Protein AF-A0A660LAU6-F1 (afdb_monomer)

Sequence (1270 aa):
MFVSLEGGTTHMRSRAPVALLACLAGLCVTPAAASAAEPQTLAPYSVDATPSQAAELKKQGFDLEEGGADGSPGSQELEFVATPKQVDALEADGFDVEKLAIDAPKAKSAALGDSPNPYFNVYRSYMEPGGIADEMRAIAAANPDVMKLEQIGTSTLGKPILAIKMTENARTTPDGSRPAMLFSAVNHAREWIAAEMGRRLPGWFAANKNDTKIRELIKTRELWFLPIQNPDGYDFTFTCGTGVNQVNCDYRTTSPNNRFWRKTLRDNDNNGVYGNSGDGVDPNRNYPSKRGIDEEGATNSPGGETYRGPYALSEPENLAVDRLQRRVKFNANINYHSAGQLLLTPVSYTTDYYPPDSTLFDAITGTDGDEAVFPYRSQHSSDLYESNGDTIDNAYMNYGIIGWTPEMDTCATLGEPSGCNQFASPDDEEIVQAVFNKNLAFALNIANSLPNLGRPKEFDNDPSHYKIKATQDIQLNRFDVSYGTPQVVEATVRKELGPSFVTATVVGQSGNFTGRMEAAGPGERYNEVKGYYFERRRATIPATIGTRAIQAGDIVNVIVKAGGLQQEFRYRVEAKHIDTTKKRVLVVAAEDYTGVSPNVTPGYDTQARYLTQHVSALEAAGYEVSVYNIDAPPVKGGSPSTYIQPAIKYPTYIGVLSHFDAVNWYSGDDFAPQDLDQTSPRRPTSATAQTGSLEMSSWSHKLMLEMRDYANEGGKLIVDGRNIHQAYTSTSASLSATGPYTWTPDKLFGFFYPPNNSGDDDLAGTAYQRSRTISNDTWQNYLGVVGRQAGIGATGTKFDTAPVTPKAGSFLEGMSPFTVDASAGNDPTQNADGTPLPLAKSPLRLRNWTSVSIQEPLRQETVQADYTTTPAQSANGGAIISTRDAVTFGFGLEQVDETTRNELVKRAMTHLLPATPDTTAPTIVGWKYPTQNWQGTPADPVDLELTTYDERGDMKEVRLFANGVYYATTTVYPFQFRYTPPASAVGTTVQLTAESVDAAGNVATTGTPLSIVVNAAPAGGTFTQAPEPVANPSITGTPTVGSTLTCVNGGFRNTPTSTSVAWLRDGVVISGAAINTYVVTNSDIGRDITCRYTASNSAGSVEATSSRVTASAAGTQGPAGPAGPTGPTGPAGPKGDTGSTGSTGPAGPTGPVGPIGATGPVGPAGPKGDKGDKGDTPNVRVTCDLSADGKTIVCTITAVPPTGSGAKAAKAKLTGSIRLQGSKKTTTKSGNGKVTMKLKSTKKLKKAPKVVIKVKGTTGKSVTTTVTAK

Structure (mmCIF, N/CA/C/O backbone):
data_AF-A0A660LAU6-F1
#
_entry.id   AF-A0A660LAU6-F1
#
loop_
_atom_site.group_PDB
_atom_site.id
_atom_site.type_symbol
_atom_site.label_atom_id
_atom_site.label_alt_id
_atom_site.label_comp_id
_atom_site.label_asym_id
_atom_site.label_entity_id
_atom_site.label_seq_id
_atom_site.pdbx_PDB_ins_code
_atom_site.Cartn_x
_atom_site.Cartn_y
_atom_site.Cartn_z
_atom_site.occupancy
_atom_site.B_iso_or_equiv
_atom_site.auth_seq_id
_atom_site.auth_comp_id
_atom_site.auth_asym_id
_atom_site.auth_atom_id
_atom_site.pdbx_PDB_model_num
ATOM 1 N N . MET A 1 1 ? 52.057 36.676 -20.300 1.00 29.25 1 MET A N 1
ATOM 2 C CA . MET A 1 1 ? 52.031 38.156 -20.339 1.00 29.25 1 MET A CA 1
ATOM 3 C C . MET A 1 1 ? 50.619 38.563 -19.947 1.00 29.25 1 MET A C 1
ATOM 5 O O . MET A 1 1 ? 49.716 38.244 -20.699 1.00 29.25 1 MET A O 1
ATOM 9 N N . PHE A 1 2 ? 50.384 38.845 -18.657 1.00 23.84 2 PHE A N 1
ATOM 10 C CA . PHE A 1 2 ? 50.393 40.196 -18.042 1.00 23.84 2 PHE A CA 1
ATOM 11 C C . PHE A 1 2 ? 49.163 40.997 -18.528 1.00 23.84 2 PHE A C 1
ATOM 13 O O . PHE A 1 2 ? 49.055 41.203 -19.725 1.00 23.84 2 PHE A O 1
ATOM 20 N N . VAL A 1 3 ? 48.191 41.443 -17.720 1.00 26.20 3 VAL A N 1
ATOM 21 C CA . VAL A 1 3 ? 48.152 41.846 -16.298 1.00 26.20 3 VAL A CA 1
ATOM 22 C C . VAL A 1 3 ? 46.718 41.689 -15.744 1.00 26.20 3 VAL A C 1
ATOM 24 O O . VAL A 1 3 ? 45.744 41.872 -16.464 1.00 26.20 3 VAL A O 1
ATOM 27 N N . SER A 1 4 ? 46.662 41.348 -14.454 1.00 28.70 4 SER A N 1
AT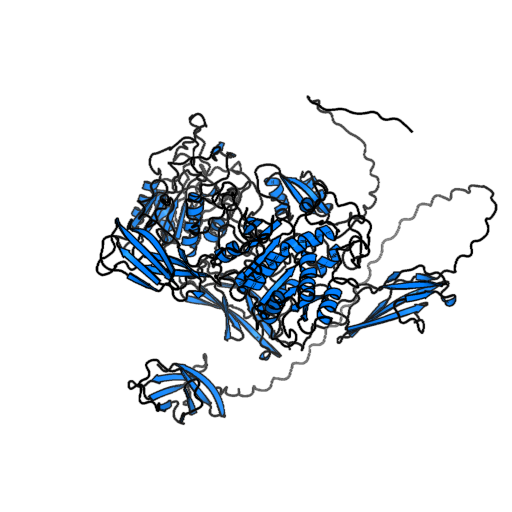OM 28 C CA . SER A 1 4 ? 45.527 41.278 -13.520 1.00 28.70 4 SER A CA 1
ATOM 29 C C . SER A 1 4 ? 44.854 42.636 -13.250 1.00 28.70 4 SER A C 1
ATOM 31 O O . SER A 1 4 ? 45.500 43.662 -13.434 1.00 28.70 4 SER A O 1
ATOM 33 N N . LEU A 1 5 ? 43.626 42.645 -12.716 1.00 26.25 5 LEU A N 1
ATOM 34 C CA . LEU A 1 5 ? 43.316 43.292 -11.425 1.00 26.25 5 LEU A CA 1
ATOM 35 C C . LEU A 1 5 ? 41.863 42.995 -10.992 1.00 26.25 5 LEU A C 1
ATOM 37 O O . LEU A 1 5 ? 40.908 43.388 -11.655 1.00 26.25 5 LEU A O 1
ATOM 41 N N . GLU A 1 6 ? 41.770 42.222 -9.903 1.00 27.94 6 GLU A N 1
ATOM 42 C CA . GLU A 1 6 ? 40.962 42.406 -8.674 1.00 27.94 6 GLU A CA 1
ATOM 43 C C . GLU A 1 6 ? 39.919 43.546 -8.698 1.00 27.94 6 GLU A C 1
ATOM 45 O O . GLU A 1 6 ? 40.209 44.647 -9.145 1.00 27.94 6 GLU A O 1
ATOM 50 N N . GLY A 1 7 ? 38.699 43.439 -8.171 1.00 24.28 7 GLY A N 1
ATOM 51 C CA . GLY A 1 7 ? 38.143 42.612 -7.101 1.00 24.28 7 GLY A CA 1
ATOM 52 C C . GLY A 1 7 ? 37.192 43.503 -6.273 1.00 24.28 7 GLY A C 1
ATOM 53 O O . GLY A 1 7 ? 37.417 44.707 -6.183 1.00 24.28 7 GLY A O 1
ATOM 54 N N . GLY A 1 8 ? 36.149 42.932 -5.656 1.00 23.20 8 GLY A N 1
ATOM 55 C CA . GLY A 1 8 ? 35.495 43.548 -4.488 1.00 23.20 8 GLY A CA 1
ATOM 56 C C . GLY A 1 8 ? 34.010 43.941 -4.585 1.00 23.20 8 GLY A C 1
ATOM 57 O O . GLY A 1 8 ? 33.661 45.002 -5.084 1.00 23.20 8 GLY A O 1
ATOM 58 N N . THR A 1 9 ? 33.181 43.108 -3.942 1.00 23.56 9 THR A N 1
ATOM 59 C CA . THR A 1 9 ? 32.288 43.460 -2.809 1.00 23.56 9 THR A CA 1
ATOM 60 C C . THR A 1 9 ? 31.152 44.489 -2.964 1.00 23.56 9 THR A C 1
ATOM 62 O O . THR A 1 9 ? 31.363 45.693 -2.967 1.00 23.56 9 THR A O 1
ATOM 65 N N . THR A 1 10 ? 29.934 43.930 -2.927 1.00 25.56 10 THR A N 1
ATOM 66 C CA . THR A 1 10 ? 28.816 44.184 -1.986 1.00 25.56 10 THR A CA 1
ATOM 67 C C . THR A 1 10 ? 28.181 45.576 -1.774 1.00 25.56 10 THR A C 1
ATOM 69 O O . THR A 1 10 ? 28.812 46.575 -1.459 1.00 25.56 10 THR A O 1
ATOM 72 N N . HIS A 1 11 ? 26.841 45.490 -1.717 1.00 24.36 11 HIS A N 1
ATOM 73 C CA . HIS A 1 11 ? 25.874 46.189 -0.855 1.00 24.36 11 HIS A CA 1
ATOM 74 C C . HIS A 1 11 ? 25.016 47.351 -1.399 1.00 24.36 11 HIS A C 1
ATOM 76 O O . HIS A 1 11 ? 25.426 48.498 -1.495 1.00 24.36 11 HIS A O 1
ATOM 82 N N . MET A 1 12 ? 23.723 46.998 -1.476 1.00 21.47 12 MET A N 1
ATOM 83 C CA . MET A 1 12 ? 22.565 47.653 -0.847 1.00 21.47 12 MET A CA 1
ATOM 84 C C . MET A 1 12 ? 21.949 48.917 -1.463 1.00 21.47 12 MET A C 1
ATOM 86 O O . MET A 1 12 ? 22.536 49.986 -1.446 1.00 21.47 12 MET A O 1
ATOM 90 N N . ARG A 1 13 ? 20.627 48.768 -1.697 1.00 24.11 13 ARG A N 1
ATOM 91 C CA . ARG A 1 13 ? 19.525 49.679 -1.303 1.00 24.11 13 ARG A CA 1
ATOM 92 C C . ARG A 1 13 ? 19.560 51.060 -1.989 1.00 24.11 13 ARG A C 1
ATOM 94 O O . ARG A 1 13 ? 20.442 51.861 -1.760 1.00 24.11 13 ARG A O 1
ATOM 101 N N . SER A 1 14 ? 18.540 51.531 -2.701 1.00 23.11 14 SER A N 1
ATOM 102 C CA . SER A 1 14 ? 17.109 51.469 -2.400 1.00 23.11 14 SER A CA 1
ATOM 103 C C . SER A 1 14 ? 16.334 52.417 -3.335 1.00 23.11 14 SER A C 1
ATOM 105 O O . SER A 1 14 ? 16.911 53.374 -3.838 1.00 23.11 14 SER A O 1
ATOM 107 N N . ARG A 1 15 ? 15.008 52.199 -3.400 1.00 24.59 15 ARG A N 1
ATOM 108 C CA . ARG A 1 15 ? 13.921 53.182 -3.636 1.00 24.59 15 ARG A CA 1
ATOM 109 C C . ARG A 1 15 ? 13.731 53.747 -5.061 1.00 24.59 15 ARG A C 1
ATOM 111 O O . ARG A 1 15 ? 14.328 54.752 -5.407 1.00 24.59 15 ARG A O 1
ATOM 118 N N . ALA A 1 16 ? 12.822 53.097 -5.807 1.00 24.92 16 ALA A N 1
ATOM 119 C CA . ALA A 1 16 ? 11.475 53.559 -6.235 1.00 24.92 16 ALA A CA 1
ATOM 120 C C . ALA A 1 16 ? 11.289 54.990 -6.833 1.00 24.92 16 ALA A C 1
ATOM 122 O O . ALA A 1 16 ? 12.068 55.888 -6.551 1.00 24.92 16 ALA A O 1
ATOM 123 N N . PRO A 1 17 ? 10.114 55.323 -7.410 1.00 48.59 17 PRO A N 1
ATOM 124 C CA . PRO A 1 17 ? 9.451 54.789 -8.615 1.00 48.59 17 PRO A CA 1
ATOM 125 C C . PRO A 1 17 ? 8.962 55.942 -9.541 1.00 48.59 17 PRO A C 1
ATOM 127 O O . PRO A 1 17 ? 8.674 57.022 -9.040 1.00 48.59 17 PRO A O 1
ATOM 130 N N . VAL A 1 18 ? 8.744 55.748 -10.852 1.00 26.77 18 VAL A N 1
ATOM 131 C CA . VAL A 1 18 ? 7.865 56.658 -11.635 1.00 26.77 18 VAL A CA 1
ATOM 132 C C . VAL A 1 18 ? 7.128 55.897 -12.738 1.00 26.77 18 VAL A C 1
ATOM 134 O O . VAL A 1 18 ? 7.713 55.127 -13.493 1.00 26.77 18 VAL A O 1
ATOM 137 N N . ALA A 1 19 ? 5.822 56.139 -12.782 1.00 26.00 19 ALA A N 1
ATOM 138 C CA . ALA A 1 19 ? 4.822 55.550 -13.652 1.00 26.00 19 ALA A CA 1
ATOM 139 C C . ALA A 1 19 ? 4.616 56.318 -14.976 1.00 26.00 19 ALA A C 1
ATOM 141 O O . ALA A 1 19 ? 4.862 57.518 -15.045 1.00 26.00 19 ALA A O 1
ATOM 142 N N . LEU A 1 20 ? 4.010 55.599 -15.934 1.00 27.66 20 LEU A N 1
ATOM 143 C CA . LEU A 1 20 ? 3.042 56.045 -16.955 1.00 27.66 20 LEU A CA 1
ATOM 144 C C . LEU A 1 20 ? 3.474 57.069 -18.034 1.00 27.66 20 LEU A C 1
ATOM 146 O O . LEU A 1 20 ? 3.640 58.247 -17.745 1.00 27.66 20 LEU A O 1
ATOM 150 N N . LEU A 1 21 ? 3.410 56.669 -19.315 1.00 24.00 21 LEU A N 1
ATOM 151 C CA . LEU A 1 21 ? 2.356 57.131 -20.242 1.00 24.00 21 LEU A CA 1
ATOM 152 C C . LEU A 1 21 ? 2.369 56.365 -21.581 1.00 24.00 21 LEU A C 1
ATOM 154 O O . LEU A 1 21 ? 3.416 56.060 -22.143 1.00 24.00 21 LEU A O 1
ATOM 158 N N . ALA A 1 22 ? 1.166 56.095 -22.082 1.00 26.59 22 ALA A N 1
ATOM 159 C CA . ALA A 1 22 ? 0.845 55.413 -23.330 1.00 26.59 22 ALA A CA 1
ATOM 160 C C . ALA A 1 22 ? 0.797 56.359 -24.551 1.00 26.59 22 ALA A C 1
ATOM 162 O O . ALA A 1 22 ? 0.499 57.541 -24.389 1.00 26.59 22 ALA A O 1
ATOM 163 N N . CYS A 1 23 ? 1.009 55.814 -25.763 1.00 25.14 23 CYS A N 1
ATOM 164 C CA . CYS A 1 23 ? 0.036 55.756 -26.881 1.00 25.14 23 CYS A CA 1
ATOM 165 C C . CYS A 1 23 ? 0.668 55.753 -28.296 1.00 25.14 23 CYS A C 1
ATOM 167 O O . CYS A 1 23 ? 1.338 56.699 -28.689 1.00 25.14 23 CYS A O 1
ATOM 169 N N . LEU A 1 24 ? 0.291 54.711 -29.058 1.00 27.20 24 LEU A N 1
ATOM 170 C CA . LEU A 1 24 ? 0.014 54.618 -30.508 1.00 27.20 24 LEU A CA 1
ATOM 171 C C . LEU A 1 24 ? 1.056 55.073 -31.556 1.00 27.20 24 LEU A C 1
ATOM 173 O O . LEU A 1 24 ? 1.255 56.262 -31.769 1.00 27.20 24 LEU A O 1
ATOM 177 N N . ALA A 1 25 ? 1.495 54.137 -32.412 1.00 25.12 25 ALA A N 1
ATOM 178 C CA . ALA A 1 25 ? 0.882 53.866 -33.732 1.00 25.12 25 ALA A CA 1
ATOM 179 C C . ALA A 1 25 ? 1.826 53.059 -34.653 1.00 25.12 25 ALA A C 1
ATOM 181 O O . ALA A 1 25 ? 3.018 53.339 -34.712 1.00 25.12 25 ALA A O 1
ATOM 182 N N . GLY A 1 26 ? 1.262 52.151 -35.462 1.00 26.42 26 GLY A N 1
ATOM 183 C CA . GLY A 1 26 ? 1.851 51.789 -36.761 1.00 26.42 26 GLY A CA 1
ATOM 184 C C . GLY A 1 26 ? 2.040 50.299 -37.028 1.00 26.42 26 GLY A C 1
ATOM 185 O O . GLY A 1 26 ? 3.145 49.785 -36.911 1.00 26.42 26 GLY A O 1
ATOM 186 N N . LEU A 1 27 ? 0.962 49.635 -37.455 1.00 30.86 27 LEU A N 1
ATOM 187 C CA . LEU A 1 27 ? 0.981 48.306 -38.063 1.00 30.86 27 LEU A CA 1
ATOM 188 C C . LEU A 1 27 ? 1.928 48.245 -39.274 1.00 30.86 27 LEU A C 1
ATOM 190 O O . LEU A 1 27 ? 1.733 48.981 -40.238 1.00 30.86 27 LEU A O 1
ATOM 194 N N . CYS A 1 28 ? 2.823 47.258 -39.279 1.00 25.94 28 CYS A N 1
ATOM 195 C CA . CYS A 1 28 ? 3.324 46.609 -40.489 1.00 25.94 28 CYS A CA 1
ATOM 196 C C . CYS A 1 28 ? 3.316 45.096 -40.246 1.00 25.94 28 CYS A C 1
ATOM 198 O O . CYS A 1 28 ? 4.202 44.552 -39.594 1.00 25.94 28 CYS A O 1
ATOM 200 N N . VAL A 1 29 ? 2.272 44.434 -40.750 1.00 28.34 29 VAL A N 1
ATOM 201 C CA . VAL A 1 29 ? 2.172 42.973 -40.824 1.00 28.34 29 VAL A CA 1
ATOM 202 C C . VAL A 1 29 ? 3.161 42.500 -41.886 1.00 28.34 29 VAL A C 1
ATOM 204 O O . VAL A 1 29 ? 2.941 42.696 -43.080 1.00 28.34 29 VAL A O 1
ATOM 207 N N . THR A 1 30 ? 4.263 41.896 -41.455 1.00 27.44 30 THR A N 1
ATOM 208 C CA . THR A 1 30 ? 5.033 40.976 -42.293 1.00 27.44 30 THR A CA 1
ATOM 209 C C . THR A 1 30 ? 4.276 39.644 -42.361 1.00 27.44 30 THR A C 1
ATOM 211 O O . THR A 1 30 ? 3.616 39.269 -41.388 1.00 27.44 30 THR A O 1
ATOM 214 N N . PRO A 1 31 ? 4.302 38.916 -43.492 1.00 26.86 31 PRO A N 1
ATOM 215 C CA . PRO A 1 31 ? 3.742 37.574 -43.521 1.00 26.86 31 PRO A CA 1
ATOM 216 C C . PRO A 1 31 ? 4.532 36.718 -42.532 1.00 26.86 31 PRO A C 1
ATOM 218 O O . PRO A 1 31 ? 5.763 36.688 -42.581 1.00 26.86 31 PRO A O 1
ATOM 221 N N . ALA A 1 32 ? 3.810 36.061 -41.624 1.00 24.38 32 ALA A N 1
ATOM 222 C CA . ALA A 1 32 ? 4.369 35.073 -40.724 1.00 24.38 32 ALA A CA 1
ATOM 223 C C . ALA A 1 32 ? 5.180 34.075 -41.556 1.00 24.38 32 ALA A C 1
ATOM 225 O O . ALA A 1 32 ? 4.635 33.367 -42.407 1.00 24.38 32 ALA A O 1
ATOM 226 N N . ALA A 1 33 ? 6.493 34.036 -41.323 1.00 25.75 33 ALA A N 1
ATOM 227 C CA . ALA A 1 33 ? 7.236 32.820 -41.578 1.00 25.75 33 ALA A CA 1
ATOM 228 C C . ALA A 1 33 ? 6.466 31.716 -40.850 1.00 25.75 33 ALA A C 1
ATOM 230 O O . ALA A 1 33 ? 6.167 31.868 -39.665 1.00 25.75 33 ALA A O 1
ATOM 231 N N . ALA A 1 34 ? 6.070 30.665 -41.567 1.00 27.95 34 ALA A N 1
ATOM 232 C CA . ALA A 1 34 ? 5.557 29.465 -40.931 1.00 27.95 34 ALA A CA 1
ATOM 233 C C . ALA A 1 34 ? 6.600 29.054 -39.887 1.00 27.95 34 ALA A C 1
ATOM 235 O O . ALA A 1 34 ? 7.711 28.667 -40.256 1.00 27.95 34 ALA A O 1
ATOM 236 N N . SER A 1 35 ? 6.289 29.245 -38.602 1.00 26.17 35 SER A N 1
ATOM 237 C CA . SER A 1 35 ? 7.164 28.788 -37.536 1.00 26.17 35 SER A CA 1
ATOM 238 C C . SER A 1 35 ? 7.261 27.280 -37.707 1.00 26.17 35 SER A C 1
ATOM 240 O O . SER A 1 35 ? 6.241 26.586 -37.741 1.00 26.17 35 SER A O 1
ATOM 242 N N . ALA A 1 36 ? 8.479 26.773 -37.879 1.00 28.78 36 ALA A N 1
ATOM 243 C CA . ALA A 1 36 ? 8.730 25.359 -37.675 1.00 28.78 36 ALA A CA 1
ATOM 244 C C . ALA A 1 36 ? 8.108 24.986 -36.320 1.00 28.78 36 ALA A C 1
ATOM 246 O O . ALA A 1 36 ? 8.292 25.724 -35.353 1.00 28.78 36 ALA A O 1
ATOM 247 N N . ALA A 1 37 ? 7.305 23.921 -36.276 1.00 34.41 37 ALA A N 1
ATOM 248 C CA . ALA A 1 37 ? 6.747 23.433 -35.023 1.00 34.41 37 ALA A CA 1
ATOM 249 C C . ALA A 1 37 ? 7.900 23.245 -34.027 1.00 34.41 37 ALA A C 1
ATOM 251 O O . ALA A 1 37 ? 8.874 22.558 -34.346 1.00 34.41 37 ALA A O 1
ATOM 252 N N . GLU A 1 38 ? 7.827 23.906 -32.872 1.00 37.16 38 GLU A N 1
ATOM 253 C CA . GLU A 1 38 ? 8.876 23.793 -31.865 1.00 37.16 38 GLU A CA 1
ATOM 254 C C . GLU A 1 38 ? 9.028 22.340 -31.385 1.00 37.16 38 GLU A C 1
ATOM 256 O O . GLU A 1 38 ? 8.024 21.617 -31.285 1.00 37.16 38 GLU A O 1
ATOM 261 N N . PRO A 1 39 ? 10.261 21.890 -31.078 1.00 43.78 39 PRO A N 1
ATOM 262 C CA . PRO A 1 39 ? 10.510 20.537 -30.594 1.00 43.78 39 PRO A CA 1
ATOM 263 C C . PRO A 1 39 ? 9.715 20.247 -29.310 1.00 43.78 39 PRO A C 1
ATOM 265 O O . PRO A 1 39 ? 9.904 20.904 -28.294 1.00 43.78 39 PRO A O 1
ATOM 268 N N . GLN A 1 40 ? 8.848 19.232 -29.330 1.00 57.22 40 GLN A N 1
ATOM 269 C CA . GLN A 1 40 ? 8.027 18.803 -28.184 1.00 57.22 40 GLN A CA 1
ATOM 270 C C . GLN A 1 40 ? 8.802 17.902 -27.198 1.00 57.22 40 GLN A C 1
ATOM 272 O O . GLN A 1 40 ? 8.246 16.927 -26.702 1.00 57.22 40 GLN A O 1
ATOM 277 N N . THR A 1 41 ? 10.094 18.137 -26.953 1.00 65.00 41 THR A N 1
ATOM 278 C CA . THR A 1 41 ? 10.888 17.210 -26.122 1.00 65.00 41 THR A CA 1
ATOM 279 C C . THR A 1 41 ? 10.910 17.538 -24.657 1.00 65.00 41 THR A C 1
ATOM 281 O O . THR A 1 41 ? 11.143 18.680 -24.284 1.00 65.00 41 THR A O 1
ATOM 284 N N . LEU A 1 42 ? 10.764 16.491 -23.853 1.00 74.81 42 LEU A N 1
ATOM 285 C CA . LEU A 1 42 ? 10.884 16.540 -22.409 1.00 74.81 42 LEU A CA 1
ATOM 286 C C . LEU A 1 42 ? 12.287 16.998 -21.988 1.00 74.81 42 LEU A C 1
ATOM 288 O O . LEU A 1 42 ? 13.295 16.430 -22.410 1.00 74.81 42 LEU A O 1
ATOM 292 N N . ALA A 1 43 ? 12.340 18.010 -21.135 1.00 76.19 43 ALA A N 1
ATOM 293 C CA . ALA A 1 43 ? 13.546 18.473 -20.467 1.00 76.19 43 ALA A CA 1
ATOM 294 C C . ALA A 1 43 ? 13.255 18.701 -18.973 1.00 76.19 43 ALA A C 1
ATOM 296 O O . ALA A 1 43 ? 12.086 18.852 -18.607 1.00 76.19 43 ALA A O 1
ATOM 297 N N . PRO A 1 44 ? 14.286 18.675 -18.111 1.00 81.56 44 PRO A N 1
ATOM 298 C CA . PRO A 1 44 ? 14.121 18.937 -16.694 1.00 81.56 44 PRO A CA 1
ATOM 299 C C . PRO A 1 44 ? 14.068 20.447 -16.452 1.00 81.56 44 PRO A C 1
ATOM 301 O O . PRO A 1 44 ? 14.846 21.215 -17.028 1.00 81.56 44 PRO A O 1
ATOM 304 N N . TYR A 1 45 ? 13.153 20.853 -15.588 1.00 82.69 45 TYR A N 1
ATOM 305 C CA . TYR A 1 45 ? 12.945 22.228 -15.165 1.00 82.69 45 TYR A CA 1
ATOM 306 C C . TYR A 1 45 ? 12.781 22.267 -13.646 1.00 82.69 45 TYR A C 1
ATOM 308 O O . TYR A 1 45 ? 12.363 21.275 -13.049 1.00 82.69 45 TYR A O 1
ATOM 316 N N . SER A 1 46 ? 13.100 23.402 -13.037 1.00 85.69 46 SER A N 1
ATOM 317 C CA . SER A 1 46 ? 12.716 23.743 -11.678 1.00 85.69 46 SER A CA 1
ATOM 318 C C . SER A 1 46 ? 11.786 24.948 -11.675 1.00 85.69 46 SER A C 1
ATOM 320 O O . SER A 1 46 ? 11.708 25.720 -12.632 1.00 85.69 46 SER A O 1
ATOM 322 N N . VAL A 1 47 ? 11.014 25.079 -10.607 1.00 85.00 47 VAL A N 1
ATOM 323 C CA . VAL A 1 47 ? 10.132 26.221 -10.388 1.00 85.00 47 VAL A CA 1
ATOM 324 C C . VAL A 1 47 ? 10.038 26.504 -8.903 1.00 85.00 47 VAL A C 1
ATOM 326 O O . VAL A 1 47 ? 9.762 25.599 -8.119 1.00 85.00 47 VAL A O 1
ATOM 329 N N . ASP A 1 48 ? 10.206 27.765 -8.518 1.00 86.06 48 ASP A N 1
ATOM 330 C CA . ASP A 1 48 ? 9.897 28.220 -7.164 1.00 86.06 48 ASP A CA 1
ATOM 331 C C . ASP A 1 48 ? 8.374 28.349 -7.007 1.00 86.06 48 ASP A C 1
ATOM 333 O O . ASP A 1 48 ? 7.763 29.390 -7.269 1.00 86.06 48 ASP A O 1
ATOM 337 N N . ALA A 1 49 ? 7.727 27.263 -6.592 1.00 73.75 49 ALA A N 1
ATOM 338 C CA . ALA A 1 49 ? 6.280 27.163 -6.498 1.00 73.75 49 ALA A CA 1
ATOM 339 C C . ALA A 1 49 ? 5.786 27.299 -5.053 1.00 73.75 49 ALA A C 1
ATOM 341 O O . ALA A 1 49 ? 6.179 26.556 -4.157 1.00 73.75 49 ALA A O 1
ATOM 342 N N . THR A 1 50 ? 4.833 28.206 -4.824 1.00 70.56 50 THR A N 1
ATOM 343 C CA . THR A 1 50 ? 3.982 28.173 -3.620 1.00 70.56 50 THR A CA 1
ATOM 344 C C . THR A 1 50 ? 3.180 26.864 -3.549 1.00 70.56 50 THR A C 1
ATOM 346 O O . THR A 1 50 ? 2.934 26.250 -4.590 1.00 70.56 50 THR A O 1
ATOM 349 N N . PRO A 1 51 ? 2.626 26.460 -2.388 1.00 58.47 51 PRO A N 1
ATOM 350 C CA . PRO A 1 51 ? 1.843 25.222 -2.302 1.00 58.47 51 PRO A CA 1
ATOM 351 C C . PRO A 1 51 ? 0.617 25.211 -3.238 1.00 58.47 51 PRO A C 1
ATOM 353 O O . PRO A 1 51 ? 0.205 24.169 -3.742 1.00 58.47 51 PRO A O 1
ATOM 356 N N . SER A 1 52 ? 0.044 26.386 -3.528 1.00 58.91 52 SER A N 1
ATOM 357 C CA . SER A 1 52 ? -1.024 26.554 -4.524 1.00 58.91 52 SER A CA 1
ATOM 358 C C . SER A 1 52 ? -0.552 26.359 -5.965 1.00 58.91 52 SER A C 1
ATOM 360 O O . SER A 1 52 ? -1.274 25.766 -6.762 1.00 58.91 52 SER A O 1
ATOM 362 N N . GLN A 1 53 ? 0.645 26.843 -6.297 1.00 68.06 53 GLN A N 1
ATOM 363 C CA . GLN A 1 53 ? 1.265 26.661 -7.611 1.00 68.06 53 GLN A CA 1
ATOM 364 C C . GLN A 1 53 ? 1.673 25.198 -7.821 1.00 68.06 53 GLN A C 1
ATOM 366 O O . GLN A 1 53 ? 1.359 24.628 -8.862 1.00 68.06 53 GLN A O 1
ATOM 371 N N . ALA A 1 54 ? 2.251 24.558 -6.801 1.00 64.88 54 ALA A N 1
ATOM 372 C CA . ALA A 1 54 ? 2.548 23.127 -6.792 1.00 64.88 54 ALA A CA 1
ATOM 373 C C . ALA A 1 54 ? 1.286 22.282 -7.041 1.00 64.88 54 ALA A C 1
ATOM 375 O O . ALA A 1 54 ? 1.273 21.360 -7.853 1.00 64.88 54 ALA A O 1
ATOM 376 N N . ALA A 1 55 ? 0.171 22.635 -6.397 1.00 58.50 55 ALA A N 1
ATOM 377 C CA . ALA A 1 55 ? -1.100 21.960 -6.625 1.00 58.50 55 ALA A CA 1
ATOM 378 C C . ALA A 1 55 ? -1.631 22.119 -8.059 1.00 58.50 55 ALA A C 1
ATOM 380 O O . ALA A 1 55 ? -2.212 21.174 -8.596 1.00 58.50 55 ALA A O 1
ATOM 381 N N . GLU A 1 56 ? -1.464 23.290 -8.676 1.00 62.44 56 GLU A N 1
ATOM 382 C CA . GLU A 1 56 ? -1.896 23.510 -10.058 1.00 62.44 56 GLU A CA 1
ATOM 383 C C . GLU A 1 56 ? -1.000 22.755 -11.050 1.00 62.44 56 GLU A C 1
ATOM 385 O O . GLU A 1 56 ? -1.528 22.085 -11.932 1.00 62.44 56 GLU A O 1
ATOM 390 N N . LEU A 1 57 ? 0.320 22.736 -10.840 1.00 65.19 57 LEU A N 1
ATOM 391 C CA . LEU A 1 57 ? 1.251 21.891 -11.597 1.00 65.19 57 LEU A CA 1
ATOM 392 C C . LEU A 1 57 ? 0.841 20.407 -11.528 1.00 65.19 57 LEU A C 1
ATOM 394 O O . LEU A 1 57 ? 0.672 19.747 -12.554 1.00 65.19 57 LEU A O 1
ATOM 398 N N . LYS A 1 58 ? 0.562 19.887 -10.328 1.00 59.19 58 LYS A N 1
ATOM 399 C CA . LYS A 1 58 ? 0.103 18.498 -10.157 1.00 59.19 58 LYS A CA 1
ATOM 400 C C . LYS A 1 58 ? -1.220 18.234 -10.887 1.00 59.19 58 LYS A C 1
ATOM 402 O O . LYS A 1 58 ? -1.387 17.199 -11.526 1.00 59.19 58 LYS A O 1
ATOM 407 N N . LYS A 1 59 ? -2.159 19.187 -10.854 1.00 57.09 59 LYS A N 1
ATOM 408 C CA . LYS A 1 59 ? -3.440 19.109 -11.583 1.00 57.09 59 LYS A CA 1
ATOM 409 C C . LYS A 1 59 ? -3.261 19.113 -13.104 1.00 57.09 59 LYS A C 1
ATOM 411 O O . LYS A 1 59 ? -4.062 18.502 -13.808 1.00 57.09 59 LYS A O 1
ATOM 416 N N . GLN A 1 60 ? -2.215 19.763 -13.604 1.00 60.84 60 GLN A N 1
ATOM 417 C CA . GLN A 1 60 ? -1.825 19.714 -15.013 1.00 60.84 60 GLN A CA 1
ATOM 418 C C . GLN A 1 60 ? -1.097 18.406 -15.391 1.00 60.84 60 GLN A C 1
ATOM 420 O O . GLN A 1 60 ? -0.818 18.184 -16.568 1.00 60.84 60 GLN A O 1
ATOM 425 N N . GLY A 1 61 ? -0.866 17.505 -14.427 1.00 60.09 61 GLY A N 1
ATOM 426 C CA . GLY A 1 61 ? -0.306 16.171 -14.649 1.00 60.09 61 GLY A CA 1
ATOM 427 C C . GLY A 1 61 ? 1.215 16.090 -14.525 1.00 60.09 61 GLY A C 1
ATOM 428 O O . GLY A 1 61 ? 1.781 15.073 -14.931 1.00 60.09 61 GLY A O 1
ATOM 429 N N . PHE A 1 62 ? 1.866 17.130 -13.985 1.00 70.69 62 PHE A N 1
ATOM 430 C CA . PHE A 1 62 ? 3.297 17.101 -13.684 1.00 70.69 62 PHE A CA 1
ATOM 431 C C . PHE A 1 62 ? 3.577 16.267 -12.432 1.00 70.69 62 PHE A C 1
ATOM 433 O O . PHE A 1 62 ? 2.865 16.344 -11.428 1.00 70.69 62 PHE A O 1
ATOM 440 N N . ASP A 1 63 ? 4.639 15.475 -12.510 1.00 66.69 63 ASP A N 1
ATOM 441 C CA . ASP A 1 63 ? 5.133 14.633 -11.428 1.00 66.69 63 ASP A CA 1
ATOM 442 C C . ASP A 1 63 ? 6.068 15.447 -10.524 1.00 66.69 63 ASP A C 1
ATOM 444 O O . ASP A 1 63 ? 7.252 15.596 -10.816 1.00 66.69 63 ASP A O 1
ATOM 448 N N . LEU A 1 64 ? 5.498 16.037 -9.470 1.00 64.69 64 LEU A N 1
ATOM 449 C CA . LEU A 1 64 ? 6.221 16.869 -8.495 1.00 64.69 64 LEU A CA 1
ATOM 450 C C . LEU A 1 64 ? 6.596 16.105 -7.224 1.00 64.69 64 LEU A C 1
ATOM 452 O O . LEU A 1 64 ? 7.382 16.596 -6.420 1.00 64.69 64 LEU A O 1
ATOM 456 N N . GLU A 1 65 ? 5.992 14.936 -7.009 1.00 59.34 65 GLU A N 1
ATOM 457 C CA . GLU A 1 65 ? 6.158 14.180 -5.766 1.00 59.34 65 GLU A CA 1
ATOM 458 C C . GLU A 1 65 ? 7.487 13.425 -5.765 1.00 59.34 65 GLU A C 1
ATOM 460 O O . GLU A 1 65 ? 8.160 13.353 -4.742 1.00 59.34 65 GLU A O 1
ATOM 465 N N . GLU A 1 66 ? 7.933 12.964 -6.938 1.00 54.09 66 GLU A N 1
ATOM 466 C CA . GLU A 1 66 ? 9.323 12.551 -7.121 1.00 54.09 66 GLU A CA 1
ATOM 467 C C . GLU A 1 66 ? 10.272 13.755 -7.127 1.00 54.09 66 GLU A C 1
ATOM 469 O O . GLU A 1 66 ? 11.417 13.607 -6.730 1.00 54.09 66 GLU A O 1
ATOM 474 N N . GLY A 1 67 ? 9.815 14.948 -7.524 1.00 51.53 67 GLY A N 1
ATOM 475 C CA . GLY A 1 67 ? 10.602 16.190 -7.559 1.00 51.53 67 GLY A CA 1
ATOM 476 C C . GLY A 1 67 ? 10.844 16.865 -6.203 1.00 51.53 67 GLY A C 1
ATOM 477 O O . GLY A 1 67 ? 11.375 17.973 -6.172 1.00 51.53 67 GLY A O 1
ATOM 478 N N . GLY A 1 68 ? 10.446 16.227 -5.095 1.00 52.12 68 GLY A N 1
ATOM 479 C CA . GLY A 1 68 ? 10.724 16.698 -3.735 1.00 52.12 68 GLY A CA 1
ATOM 480 C C . GLY A 1 68 ? 9.675 17.631 -3.125 1.00 52.12 68 GLY A C 1
ATOM 481 O O . GLY A 1 68 ? 9.953 18.232 -2.090 1.00 52.12 68 GLY A O 1
ATOM 482 N N . ALA A 1 69 ? 8.479 17.748 -3.715 1.00 56.12 69 ALA A N 1
ATOM 483 C CA . ALA A 1 69 ? 7.390 18.521 -3.120 1.00 56.12 69 ALA A CA 1
ATOM 484 C C . ALA A 1 69 ? 6.955 17.910 -1.775 1.00 56.12 69 ALA A C 1
ATOM 486 O O . ALA A 1 69 ? 6.288 16.879 -1.740 1.00 56.12 69 ALA A O 1
ATOM 487 N N . ASP A 1 70 ? 7.292 18.567 -0.667 1.00 51.19 70 ASP A N 1
ATOM 488 C CA . ASP A 1 70 ? 7.063 18.041 0.689 1.00 51.19 70 ASP A CA 1
ATOM 489 C C . ASP A 1 70 ? 5.848 18.677 1.396 1.00 51.19 70 ASP A C 1
ATOM 491 O O . ASP A 1 70 ? 5.492 18.314 2.517 1.00 51.19 70 ASP A O 1
ATOM 495 N N . GLY A 1 71 ? 5.203 19.656 0.751 1.00 49.62 71 GLY A N 1
ATOM 496 C CA . GLY A 1 71 ? 4.053 20.380 1.299 1.00 49.62 71 GLY A CA 1
ATOM 497 C C . GLY A 1 71 ? 4.380 21.410 2.392 1.00 49.62 71 GLY A C 1
ATOM 498 O O . GLY A 1 71 ? 3.454 22.016 2.937 1.00 49.62 71 GLY A O 1
ATOM 499 N N . SER A 1 72 ? 5.660 21.655 2.693 1.00 48.53 72 SER A N 1
ATOM 500 C CA . SER A 1 72 ? 6.143 22.717 3.582 1.00 48.53 72 SER A CA 1
ATOM 501 C C . SER A 1 72 ? 5.553 24.105 3.256 1.00 48.53 72 SER A C 1
ATOM 503 O O . SER A 1 72 ? 5.388 24.467 2.085 1.00 48.53 72 SER A O 1
ATOM 505 N N . PRO A 1 73 ? 5.257 24.933 4.281 1.00 44.62 73 PRO A N 1
ATOM 506 C CA . PRO A 1 73 ? 4.712 26.273 4.091 1.00 44.62 73 PRO A CA 1
ATOM 507 C C . PRO A 1 73 ? 5.740 27.225 3.459 1.00 44.62 73 PRO A C 1
ATOM 509 O O . PRO A 1 73 ? 6.791 27.490 4.035 1.00 44.62 73 PRO A O 1
ATOM 512 N N . GLY A 1 74 ? 5.395 27.806 2.307 1.00 55.44 74 GLY A N 1
ATOM 513 C CA . GLY A 1 74 ? 6.249 28.743 1.563 1.00 55.44 74 GLY A CA 1
ATOM 514 C C . GLY A 1 74 ? 6.485 28.282 0.125 1.00 55.44 74 GLY A C 1
ATOM 515 O O . GLY A 1 74 ? 6.004 27.222 -0.261 1.00 55.44 74 GLY A O 1
ATOM 516 N N . SER A 1 75 ? 7.170 29.095 -0.683 1.00 70.12 75 SER A N 1
ATOM 517 C CA . SER A 1 75 ? 7.625 28.631 -1.998 1.00 70.12 75 SER A CA 1
ATOM 518 C C . SER A 1 75 ? 8.722 27.583 -1.830 1.00 70.12 75 SER A C 1
ATOM 520 O O . SER A 1 75 ? 9.596 27.750 -0.979 1.00 70.12 75 SER A O 1
ATOM 522 N N . GLN A 1 76 ? 8.654 26.531 -2.635 1.00 68.81 76 GLN A N 1
ATOM 523 C CA . GLN A 1 76 ? 9.652 25.472 -2.722 1.00 68.81 76 GLN A CA 1
ATOM 524 C C . GLN A 1 76 ? 10.167 25.404 -4.151 1.00 68.81 76 GLN A C 1
ATOM 526 O O . GLN A 1 76 ? 9.377 25.555 -5.083 1.00 68.81 76 GLN A O 1
ATOM 531 N N . GLU A 1 77 ? 11.454 25.131 -4.312 1.00 76.62 77 GLU A N 1
ATOM 532 C CA . GLU A 1 77 ? 12.002 24.764 -5.610 1.00 76.62 77 GLU A CA 1
ATOM 533 C C . GLU A 1 77 ? 11.545 23.335 -5.931 1.00 76.62 77 GLU A C 1
ATOM 535 O O . GLU A 1 77 ? 11.884 22.395 -5.214 1.00 76.62 77 GLU A O 1
ATOM 540 N N . LEU A 1 78 ? 10.726 23.177 -6.969 1.00 76.25 78 LEU A N 1
ATOM 541 C CA . LEU A 1 78 ? 10.194 21.887 -7.403 1.00 76.25 78 LEU A CA 1
ATOM 542 C C . LEU A 1 78 ? 10.793 21.499 -8.744 1.00 76.25 78 LEU A C 1
ATOM 544 O O . LEU A 1 78 ? 10.654 22.250 -9.709 1.00 76.25 78 LEU A O 1
ATOM 548 N N . GLU A 1 79 ? 11.388 20.310 -8.827 1.00 78.00 79 GLU A N 1
ATOM 549 C CA . GLU A 1 79 ? 11.846 19.757 -10.100 1.00 78.00 79 GLU A CA 1
ATOM 550 C C . GLU A 1 79 ? 10.713 19.020 -10.821 1.00 78.00 79 GLU A C 1
ATOM 552 O O . GLU A 1 79 ? 9.951 18.263 -10.221 1.00 78.00 79 GLU A O 1
ATOM 557 N N . PHE A 1 80 ? 10.612 19.198 -12.135 1.00 76.00 80 PHE A N 1
ATOM 558 C CA . PHE A 1 80 ? 9.667 18.466 -12.970 1.00 76.00 80 PHE A CA 1
ATOM 559 C C . PHE A 1 80 ? 10.199 18.299 -14.391 1.00 76.00 80 PHE A C 1
ATOM 561 O O . PHE A 1 80 ? 11.150 18.953 -14.822 1.00 76.00 80 PHE A O 1
ATOM 568 N N . VAL A 1 81 ? 9.586 17.386 -15.141 1.00 76.38 81 VAL A N 1
ATOM 569 C CA . VAL A 1 81 ? 9.931 17.132 -16.541 1.00 76.38 81 VAL A CA 1
ATOM 570 C C . VAL A 1 81 ? 8.774 17.595 -17.418 1.00 76.38 81 VAL A C 1
ATOM 572 O O . VAL A 1 81 ? 7.631 17.195 -17.206 1.00 76.38 81 VAL A O 1
ATOM 575 N N . ALA A 1 82 ? 9.068 18.442 -18.402 1.00 78.06 82 ALA A N 1
ATOM 576 C CA . ALA A 1 82 ? 8.061 19.048 -19.268 1.00 78.06 82 ALA A CA 1
ATOM 577 C C . ALA A 1 82 ? 8.582 19.270 -20.691 1.00 78.06 82 ALA A C 1
ATOM 579 O O . ALA A 1 82 ? 9.785 19.344 -20.933 1.00 78.06 82 ALA A O 1
ATOM 580 N N . THR A 1 83 ? 7.666 19.386 -21.650 1.00 76.94 83 THR A N 1
ATOM 581 C CA . THR A 1 83 ? 7.960 19.861 -23.012 1.00 76.94 83 THR A CA 1
ATOM 582 C C . THR A 1 83 ? 8.003 21.398 -23.062 1.00 76.94 83 THR A C 1
ATOM 584 O O . THR A 1 83 ? 7.339 22.032 -22.244 1.00 76.94 83 THR A O 1
ATOM 587 N N . PRO A 1 84 ? 8.675 22.036 -24.044 1.00 78.31 84 PRO A N 1
ATOM 588 C CA . PRO A 1 84 ? 8.651 23.494 -24.202 1.00 78.31 84 PRO A CA 1
ATOM 589 C C . PRO A 1 84 ? 7.237 24.070 -24.264 1.00 78.31 84 PRO A C 1
ATOM 591 O O . PRO A 1 84 ? 6.936 25.020 -23.567 1.00 78.31 84 PRO A O 1
ATOM 594 N N . LYS A 1 85 ? 6.315 23.406 -24.970 1.00 74.75 85 LYS A N 1
ATOM 595 C CA . LYS A 1 85 ? 4.906 23.823 -25.033 1.00 74.75 85 LYS A CA 1
ATOM 596 C C . LYS A 1 85 ? 4.199 23.780 -23.673 1.00 74.75 85 LYS A C 1
ATOM 598 O O . LYS A 1 85 ? 3.312 24.587 -23.413 1.00 74.75 85 LYS A O 1
ATOM 603 N N . GLN A 1 86 ? 4.532 22.796 -22.840 1.00 79.38 86 GLN A N 1
ATOM 604 C CA . GLN A 1 86 ? 4.040 22.728 -21.465 1.00 79.38 86 GLN A CA 1
ATOM 605 C C . GLN A 1 86 ? 4.643 23.852 -20.618 1.00 79.38 86 GLN A C 1
ATOM 607 O O . GLN A 1 86 ? 3.916 24.457 -19.844 1.00 79.38 86 GLN A O 1
ATOM 612 N N . VAL A 1 87 ? 5.924 24.174 -20.807 1.00 85.00 87 VAL A N 1
ATOM 613 C CA . VAL A 1 87 ? 6.578 25.304 -20.131 1.00 85.00 87 VAL A CA 1
ATOM 614 C C . VAL A 1 87 ? 5.991 26.642 -20.574 1.00 85.00 87 VAL A C 1
ATOM 616 O O . VAL A 1 87 ? 5.617 27.419 -19.710 1.00 85.00 87 VAL A O 1
ATOM 619 N N . ASP A 1 88 ? 5.774 26.875 -21.869 1.00 81.12 88 ASP A N 1
ATOM 620 C CA . ASP A 1 88 ? 5.114 28.088 -22.374 1.00 81.12 88 ASP A CA 1
ATOM 621 C C . ASP A 1 88 ? 3.724 28.277 -21.750 1.00 81.12 88 ASP A C 1
ATOM 623 O O . ASP A 1 88 ? 3.309 29.395 -21.445 1.00 81.12 88 ASP A O 1
ATOM 627 N N . ALA A 1 89 ? 2.982 27.177 -21.568 1.00 78.12 89 ALA A N 1
ATOM 628 C CA . ALA A 1 89 ? 1.683 27.203 -20.905 1.00 78.12 89 ALA A CA 1
ATOM 629 C C . ALA A 1 89 ? 1.816 27.573 -19.418 1.00 78.12 89 ALA A C 1
ATOM 631 O O . ALA A 1 89 ? 1.033 28.381 -18.927 1.00 78.12 89 ALA A O 1
ATOM 632 N N . LEU A 1 90 ? 2.830 27.047 -18.726 1.00 83.12 90 LEU A N 1
ATOM 633 C CA . LEU A 1 90 ? 3.120 27.394 -17.335 1.00 83.12 90 LEU A CA 1
ATOM 634 C C . LEU A 1 90 ? 3.582 28.849 -17.181 1.00 83.12 90 LEU A C 1
ATOM 636 O O . LEU A 1 90 ? 3.084 29.566 -16.318 1.00 83.12 90 LEU A O 1
ATOM 640 N N . GLU A 1 91 ? 4.480 29.330 -18.034 1.00 85.94 91 GLU A N 1
ATOM 641 C CA . GLU A 1 91 ? 4.922 30.728 -18.025 1.00 85.94 91 GLU A CA 1
ATOM 642 C C . GLU A 1 91 ? 3.750 31.680 -18.317 1.00 85.94 91 GLU A C 1
ATOM 644 O O . GLU A 1 91 ? 3.603 32.715 -17.661 1.00 85.94 91 GLU A O 1
ATOM 649 N N . ALA A 1 92 ? 2.850 31.308 -19.237 1.00 78.12 92 ALA A N 1
ATOM 650 C CA . ALA A 1 92 ? 1.615 32.049 -19.501 1.00 78.12 92 ALA A CA 1
ATOM 651 C C . ALA A 1 92 ? 0.648 32.057 -18.301 1.00 78.12 92 ALA A C 1
ATOM 653 O O . ALA A 1 92 ? -0.055 33.050 -18.090 1.00 78.12 92 ALA A O 1
ATOM 654 N N . ASP A 1 93 ? 0.649 30.990 -17.499 1.00 76.19 93 ASP A N 1
ATOM 655 C CA . ASP A 1 93 ? -0.092 30.876 -16.238 1.00 76.19 93 ASP A CA 1
ATOM 656 C C . ASP A 1 93 ? 0.617 31.581 -15.056 1.00 76.19 93 ASP A C 1
ATOM 658 O O . ASP A 1 93 ? 0.085 31.624 -13.943 1.00 76.19 93 ASP A O 1
ATOM 662 N N . GLY A 1 94 ? 1.782 32.200 -15.291 1.00 80.94 94 GLY A N 1
ATOM 663 C CA . GLY A 1 94 ? 2.504 33.030 -14.324 1.00 80.94 94 GLY A CA 1
ATOM 664 C C . GLY A 1 94 ? 3.520 32.286 -13.454 1.00 80.94 94 GLY A C 1
ATOM 665 O O . GLY A 1 94 ? 3.856 32.776 -12.373 1.00 80.94 94 GLY A O 1
ATOM 666 N N . PHE A 1 95 ? 3.988 31.114 -13.885 1.00 85.62 95 PHE A N 1
ATOM 667 C CA . PHE A 1 95 ? 5.084 30.390 -13.238 1.00 85.62 95 PHE A CA 1
ATOM 668 C C . PHE A 1 95 ? 6.448 30.902 -13.724 1.00 85.62 95 PHE A C 1
ATOM 670 O O . PHE A 1 95 ? 6.619 31.168 -14.910 1.00 85.62 95 PHE A O 1
ATOM 677 N N . ASP A 1 96 ? 7.412 31.021 -12.807 1.00 87.38 96 ASP A N 1
ATOM 678 C CA . ASP A 1 96 ? 8.809 31.343 -13.126 1.00 87.38 96 ASP A CA 1
ATOM 679 C C . ASP A 1 96 ? 9.604 30.036 -13.202 1.00 87.38 96 ASP A C 1
ATOM 681 O O . ASP A 1 96 ? 9.966 29.459 -12.176 1.00 87.38 96 ASP A O 1
ATOM 685 N N . VAL A 1 97 ? 9.740 29.503 -14.416 1.00 89.69 97 VAL A N 1
ATOM 686 C CA . VAL A 1 97 ? 10.291 28.169 -14.664 1.00 89.69 97 VAL A CA 1
ATOM 687 C C . VAL A 1 97 ? 11.736 28.294 -15.140 1.00 89.69 97 VAL A C 1
ATOM 689 O O . VAL A 1 97 ? 12.010 28.887 -16.182 1.00 89.69 97 VAL A O 1
ATOM 692 N N . GLU A 1 98 ? 12.669 27.683 -14.416 1.00 86.75 98 GLU A N 1
ATOM 693 C CA . GLU A 1 98 ? 14.075 27.613 -14.800 1.00 86.75 98 GLU A CA 1
ATOM 694 C C . GLU A 1 98 ? 14.395 26.243 -15.399 1.00 86.75 98 GLU A C 1
ATOM 696 O O . GLU A 1 98 ? 13.959 25.201 -14.923 1.00 86.75 98 GLU A O 1
ATOM 701 N N . LYS A 1 99 ? 15.166 26.209 -16.484 1.00 83.50 99 LYS A N 1
ATOM 702 C CA . LYS A 1 99 ? 15.623 24.940 -17.055 1.00 83.50 99 LYS A CA 1
ATOM 703 C C . LYS A 1 99 ? 16.831 24.430 -16.276 1.00 83.50 99 LYS A C 1
ATOM 705 O O . LYS A 1 99 ? 17.859 25.104 -16.250 1.00 83.50 99 LYS A O 1
ATOM 710 N N . LEU A 1 100 ? 16.746 23.215 -15.738 1.00 76.06 100 LEU A N 1
ATOM 711 C CA . LEU A 1 100 ? 17.842 22.627 -14.971 1.00 76.06 100 LEU A CA 1
ATOM 712 C C . LEU A 1 100 ? 19.037 22.287 -15.860 1.00 76.06 100 LEU A C 1
ATOM 714 O O . LEU A 1 100 ? 18.900 21.867 -17.019 1.00 76.06 100 LEU A O 1
ATOM 718 N N . ALA A 1 101 ? 20.230 22.459 -15.292 1.00 66.94 101 ALA A N 1
ATOM 719 C CA . ALA A 1 101 ? 21.468 22.126 -15.968 1.00 66.94 101 ALA A CA 1
ATOM 720 C C . ALA A 1 101 ? 21.569 20.609 -16.177 1.00 66.94 101 ALA A C 1
ATOM 722 O O . ALA A 1 101 ? 21.258 19.800 -15.304 1.00 66.94 101 ALA A O 1
ATOM 723 N N . ILE A 1 102 ? 22.035 20.232 -17.364 1.00 66.12 102 ILE A N 1
ATOM 724 C CA . ILE A 1 102 ? 22.420 18.862 -17.688 1.00 66.12 102 ILE A CA 1
ATOM 725 C C . ILE A 1 102 ? 23.945 18.841 -17.756 1.00 66.12 102 ILE A C 1
ATOM 727 O O . ILE A 1 102 ? 24.537 19.742 -18.357 1.00 66.12 102 ILE A O 1
ATOM 731 N N . ASP A 1 103 ? 24.567 17.827 -17.153 1.00 62.28 103 ASP A N 1
ATOM 732 C CA . ASP A 1 103 ? 26.022 17.693 -17.103 1.00 62.28 103 ASP A CA 1
ATOM 733 C C . ASP A 1 103 ? 26.678 17.877 -18.469 1.00 62.28 103 ASP A C 1
ATOM 735 O O . ASP A 1 103 ? 26.225 17.353 -19.494 1.00 62.28 103 ASP A O 1
ATOM 739 N N . ALA A 1 104 ? 27.812 18.576 -18.463 1.00 60.78 104 ALA A N 1
ATOM 740 C CA . ALA A 1 104 ? 28.644 18.677 -19.645 1.00 60.78 104 ALA A CA 1
ATOM 741 C C . ALA A 1 104 ? 29.122 17.272 -20.066 1.00 60.78 104 ALA A C 1
ATOM 743 O O . ALA A 1 104 ? 29.516 16.463 -19.220 1.00 60.78 104 ALA A O 1
ATOM 744 N N . PRO A 1 105 ? 29.132 16.963 -21.372 1.00 58.84 105 PRO A N 1
ATOM 745 C CA . PRO A 1 105 ? 29.577 15.667 -21.870 1.00 58.84 105 PRO A CA 1
ATOM 746 C C . PRO A 1 105 ? 31.011 15.358 -21.422 1.00 58.84 105 PRO A C 1
ATOM 748 O O . PRO A 1 105 ? 31.955 16.075 -21.763 1.00 58.84 105 PRO A O 1
ATOM 751 N N . LYS A 1 106 ? 31.196 14.245 -20.705 1.00 65.44 106 LYS A N 1
ATOM 752 C CA . LYS A 1 106 ? 32.516 13.632 -20.513 1.00 65.44 106 LYS A CA 1
ATOM 753 C C . LYS A 1 106 ? 32.814 12.769 -21.744 1.00 65.44 106 LYS A C 1
ATOM 755 O O . LYS A 1 106 ? 31.961 12.005 -22.191 1.00 65.44 106 LYS A O 1
ATOM 760 N N . ALA A 1 107 ? 34.008 12.904 -22.324 1.00 69.12 107 ALA A N 1
ATOM 761 C CA . ALA A 1 107 ? 34.402 12.085 -23.469 1.00 69.12 107 ALA A CA 1
ATOM 762 C C . ALA A 1 107 ? 34.439 10.601 -23.071 1.00 69.12 107 ALA A C 1
ATOM 764 O O . ALA A 1 107 ? 35.026 10.258 -22.042 1.00 69.12 107 ALA A O 1
ATOM 765 N N . LYS A 1 108 ? 33.855 9.727 -23.904 1.00 79.44 108 LYS A N 1
ATOM 766 C CA . LYS A 1 108 ? 33.907 8.280 -23.679 1.00 79.44 108 LYS A CA 1
ATOM 767 C C . LYS A 1 108 ? 35.363 7.810 -23.585 1.00 79.44 108 LYS A C 1
ATOM 769 O O . LYS A 1 108 ? 36.178 8.104 -24.461 1.00 79.44 108 LYS A O 1
ATOM 774 N N . SER A 1 109 ? 35.680 7.052 -22.544 1.00 75.12 109 SER A N 1
ATOM 775 C CA . SER A 1 109 ? 37.011 6.527 -22.258 1.00 75.12 109 SER A CA 1
ATOM 776 C C . SER A 1 109 ? 36.909 5.122 -21.684 1.00 75.12 109 SER A C 1
ATOM 778 O O . SER A 1 109 ? 36.245 4.908 -20.677 1.00 75.12 109 SER A O 1
ATOM 780 N N . ALA A 1 110 ? 37.666 4.182 -22.256 1.00 71.62 110 ALA A N 1
ATOM 781 C CA . ALA A 1 110 ? 37.753 2.813 -21.744 1.00 71.62 110 ALA A CA 1
ATOM 782 C C . ALA A 1 110 ? 38.286 2.729 -20.297 1.00 71.62 110 ALA A C 1
ATOM 784 O O . ALA A 1 110 ? 38.111 1.712 -19.637 1.00 71.62 110 ALA A O 1
ATOM 785 N N . ALA A 1 111 ? 38.960 3.777 -19.802 1.00 72.06 111 ALA A N 1
ATOM 786 C CA . ALA A 1 111 ? 39.425 3.841 -18.416 1.00 72.06 111 ALA A CA 1
ATOM 787 C C . ALA A 1 111 ? 38.306 4.189 -17.417 1.00 72.06 111 ALA A C 1
ATOM 789 O O . ALA A 1 111 ? 38.467 3.921 -16.233 1.00 72.06 111 ALA A O 1
ATOM 790 N N . LEU A 1 112 ? 37.209 4.795 -17.886 1.00 72.88 112 LEU A N 1
ATOM 791 C CA . LEU A 1 112 ? 36.076 5.237 -17.064 1.00 72.88 112 LEU A CA 1
ATOM 792 C C . LEU A 1 112 ? 34.876 4.280 -17.136 1.00 72.88 112 LEU A C 1
ATOM 794 O O . LEU A 1 112 ? 33.904 4.476 -16.415 1.00 72.88 112 LEU A O 1
ATOM 798 N N . GLY A 1 113 ? 34.925 3.277 -18.016 1.00 80.75 113 GLY A N 1
ATOM 799 C CA . GLY A 1 113 ? 33.892 2.259 -18.194 1.00 80.75 113 GLY A CA 1
ATOM 800 C C . GLY A 1 113 ? 34.010 1.550 -19.548 1.00 80.75 113 GLY A C 1
ATOM 801 O O . GLY A 1 113 ? 34.798 1.948 -20.409 1.00 80.75 113 GLY A O 1
ATOM 802 N N . ASP A 1 114 ? 33.251 0.471 -19.737 1.00 86.44 114 ASP A N 1
ATOM 803 C CA . ASP A 1 114 ? 33.357 -0.436 -20.888 1.00 86.44 114 ASP A CA 1
ATOM 804 C C . ASP A 1 114 ? 32.079 -0.547 -21.740 1.00 86.44 114 ASP A C 1
ATOM 806 O O . ASP A 1 114 ? 31.960 -1.462 -22.558 1.00 86.44 114 ASP A O 1
ATOM 810 N N . SER A 1 115 ? 31.120 0.368 -21.569 1.00 89.62 115 SER A N 1
ATOM 811 C CA . SER A 1 115 ? 29.845 0.341 -22.290 1.00 89.62 115 SER A CA 1
ATOM 812 C C . SER A 1 115 ? 30.042 0.230 -23.806 1.00 89.62 115 SER A C 1
ATOM 814 O O . SER A 1 115 ? 30.887 0.930 -24.377 1.00 89.62 115 SER A O 1
ATOM 816 N N . PRO A 1 116 ? 29.271 -0.623 -24.509 1.00 84.69 116 PRO A N 1
ATOM 817 C CA . PRO A 1 116 ? 29.290 -0.680 -25.969 1.00 84.69 116 PRO A CA 1
ATOM 818 C C . PRO A 1 116 ? 28.704 0.590 -26.601 1.00 84.69 116 PRO A C 1
ATOM 820 O O . PRO A 1 116 ? 29.032 0.905 -27.747 1.00 84.69 116 PRO A O 1
ATOM 823 N N . ASN A 1 117 ? 27.898 1.352 -25.855 1.00 88.31 117 ASN A N 1
ATOM 824 C CA . ASN A 1 117 ? 27.247 2.556 -26.344 1.00 88.31 117 ASN A CA 1
ATOM 825 C C . ASN A 1 117 ? 28.282 3.610 -26.769 1.00 88.31 117 ASN A C 1
ATOM 827 O O . ASN A 1 117 ? 29.231 3.857 -26.027 1.00 88.31 117 ASN A O 1
ATOM 831 N N . PRO A 1 118 ? 28.155 4.268 -27.932 1.00 83.75 118 PRO A N 1
ATOM 832 C CA . PRO A 1 118 ? 29.177 5.197 -28.415 1.00 83.75 118 PRO A CA 1
ATOM 833 C C . PRO A 1 118 ? 29.373 6.456 -27.549 1.00 83.75 118 PRO A C 1
ATOM 835 O O . PRO A 1 118 ? 30.406 7.108 -27.700 1.00 83.75 118 PRO A O 1
ATOM 838 N N . TYR A 1 119 ? 28.437 6.787 -26.653 1.00 86.56 119 TYR A N 1
ATOM 839 C CA . TYR A 1 119 ? 28.435 8.051 -25.905 1.00 86.56 119 TYR A CA 1
ATOM 840 C C . TYR A 1 119 ? 28.717 7.909 -24.406 1.00 86.56 119 TYR A C 1
ATOM 842 O O . TYR A 1 119 ? 29.174 8.872 -23.788 1.00 86.56 119 TYR A O 1
ATOM 850 N N . PHE A 1 120 ? 28.470 6.732 -23.832 1.00 89.25 120 PHE A N 1
ATOM 851 C CA . PHE A 1 120 ? 28.544 6.504 -22.387 1.00 89.25 120 PHE A CA 1
ATOM 852 C C . PHE A 1 120 ? 29.662 5.524 -22.017 1.00 89.25 120 PHE A C 1
ATOM 854 O O . PHE A 1 120 ? 30.058 4.677 -22.821 1.00 89.25 120 PHE A O 1
ATOM 861 N N . ASN A 1 121 ? 30.186 5.661 -20.802 1.00 90.44 121 ASN A N 1
ATOM 862 C CA . ASN A 1 121 ? 31.211 4.808 -20.214 1.00 90.44 121 ASN A CA 1
ATOM 863 C C . ASN A 1 121 ? 30.587 3.607 -19.503 1.00 90.44 121 ASN A C 1
ATOM 865 O O . ASN A 1 121 ? 31.035 2.481 -19.697 1.00 90.44 121 ASN A O 1
ATOM 869 N N . VAL A 1 122 ? 29.541 3.828 -18.711 1.00 92.31 122 VAL A N 1
ATOM 870 C CA . VAL A 1 122 ? 28.911 2.809 -17.866 1.00 92.31 122 VAL A CA 1
ATOM 871 C C . VAL A 1 122 ? 27.573 2.379 -18.448 1.00 92.31 122 VAL A C 1
ATOM 873 O O . VAL A 1 122 ? 27.357 1.186 -18.701 1.00 92.31 122 VAL A O 1
ATOM 876 N N . TYR A 1 123 ? 26.699 3.356 -18.703 1.00 93.19 123 TYR A N 1
ATOM 877 C CA . TYR A 1 123 ? 25.323 3.105 -19.118 1.00 93.19 123 TYR A CA 1
ATOM 878 C C . TYR A 1 123 ? 25.256 2.534 -20.530 1.00 93.19 123 TYR A C 1
ATOM 880 O O . TYR A 1 123 ? 25.961 2.972 -21.443 1.00 93.19 123 TYR A O 1
ATOM 888 N N . ARG A 1 124 ? 24.390 1.542 -20.713 1.00 92.44 124 ARG A N 1
ATOM 889 C CA . ARG A 1 124 ? 24.161 0.872 -21.991 1.00 92.44 124 ARG A CA 1
ATOM 890 C C . ARG A 1 124 ? 22.687 0.548 -22.133 1.00 92.44 124 ARG A C 1
ATOM 892 O O . ARG A 1 124 ? 22.042 0.164 -21.164 1.00 92.44 124 ARG A O 1
ATOM 899 N N . SER A 1 125 ? 22.173 0.685 -23.340 1.00 91.31 125 SER A N 1
ATOM 900 C CA . SER A 1 125 ? 20.808 0.305 -23.675 1.00 91.31 125 SER A CA 1
ATOM 901 C C . SER A 1 125 ? 20.624 -1.218 -23.603 1.00 91.31 125 SER A C 1
ATOM 903 O O . SER A 1 125 ? 21.571 -2.012 -23.542 1.00 91.31 125 SER A O 1
ATOM 905 N N . TYR A 1 126 ? 19.372 -1.646 -23.582 1.00 93.69 126 TYR A N 1
ATOM 906 C CA . TYR A 1 126 ? 18.983 -3.035 -23.439 1.00 93.69 126 TYR A CA 1
ATOM 907 C C . TYR A 1 126 ? 19.276 -3.863 -24.695 1.00 93.69 126 TYR A C 1
ATOM 909 O O . TYR A 1 126 ? 19.898 -4.922 -24.580 1.00 93.69 126 TYR A O 1
ATOM 917 N N . MET A 1 127 ? 18.849 -3.401 -25.878 1.00 86.25 127 MET A N 1
ATOM 918 C CA . MET A 1 127 ? 18.935 -4.180 -27.127 1.00 86.25 127 MET A CA 1
ATOM 919 C C . MET A 1 127 ? 20.105 -3.827 -28.053 1.00 86.25 127 MET A C 1
ATOM 921 O O . MET A 1 127 ? 20.226 -4.463 -29.105 1.00 86.25 127 MET A O 1
ATOM 925 N N . GLU A 1 128 ? 20.957 -2.847 -27.729 1.00 81.94 128 GLU A N 1
ATOM 926 C CA . GLU A 1 128 ? 22.133 -2.591 -28.572 1.00 81.94 128 GLU A CA 1
ATOM 927 C C . GLU A 1 128 ? 23.079 -3.802 -28.608 1.00 81.94 128 GLU A C 1
ATOM 929 O O . GLU A 1 128 ? 23.105 -4.590 -27.660 1.00 81.94 128 GLU A O 1
ATOM 934 N N . PRO A 1 129 ? 23.875 -3.976 -29.680 1.00 80.12 129 PRO A N 1
ATOM 935 C CA . PRO A 1 129 ? 24.876 -5.036 -29.727 1.00 80.12 129 PRO A CA 1
ATOM 936 C C . PRO A 1 129 ? 25.836 -4.960 -28.532 1.00 80.12 129 PRO A C 1
ATOM 938 O O . PRO A 1 129 ? 26.523 -3.956 -28.346 1.00 80.12 129 PRO A O 1
ATOM 941 N N . GLY A 1 130 ? 25.896 -6.030 -27.736 1.00 79.62 130 GLY A N 1
ATOM 942 C CA . GLY A 1 130 ? 26.678 -6.061 -26.493 1.00 79.62 130 GLY A CA 1
ATOM 943 C C . GLY A 1 130 ? 26.018 -5.357 -25.300 1.00 79.62 130 GLY A C 1
ATOM 944 O O . GLY A 1 130 ? 26.639 -5.250 -24.247 1.00 79.62 130 GLY A O 1
ATOM 945 N N . GLY A 1 131 ? 24.781 -4.880 -25.455 1.00 87.38 131 GLY A N 1
ATOM 946 C CA . GLY A 1 131 ? 23.971 -4.280 -24.399 1.00 87.38 131 GLY A CA 1
ATOM 947 C C . GLY A 1 131 ? 23.476 -5.298 -23.368 1.00 87.38 131 GLY A C 1
ATOM 948 O O . GLY A 1 131 ? 23.857 -6.473 -23.364 1.00 87.38 131 GLY A O 1
ATOM 949 N N . ILE A 1 132 ? 22.576 -4.856 -22.487 1.00 94.31 132 ILE A N 1
ATOM 950 C CA . ILE A 1 132 ? 22.154 -5.640 -21.311 1.00 94.31 132 ILE A CA 1
ATOM 951 C C . ILE A 1 132 ? 21.548 -6.997 -21.708 1.00 94.31 132 ILE A C 1
ATOM 953 O O . ILE A 1 132 ? 21.834 -8.011 -21.071 1.00 94.31 132 ILE A O 1
ATOM 957 N N . ALA A 1 133 ? 20.735 -7.064 -22.767 1.00 86.44 133 ALA A N 1
ATOM 958 C CA . ALA A 1 133 ? 20.125 -8.323 -23.197 1.00 86.44 133 ALA A CA 1
ATOM 959 C C . ALA A 1 133 ? 21.173 -9.362 -23.637 1.00 86.44 133 ALA A C 1
ATOM 961 O O . ALA A 1 133 ? 21.022 -10.554 -23.350 1.00 86.44 133 ALA A O 1
ATOM 962 N N . ASP A 1 134 ? 22.241 -8.921 -24.308 1.00 86.62 134 ASP A N 1
ATOM 963 C CA . ASP A 1 134 ? 23.348 -9.785 -24.721 1.00 86.62 134 ASP A CA 1
ATOM 964 C C . ASP A 1 134 ? 24.194 -10.226 -23.523 1.00 86.62 134 ASP A C 1
ATOM 966 O O . ASP A 1 134 ? 24.539 -11.407 -23.433 1.00 86.62 134 ASP A O 1
ATOM 970 N N . GLU A 1 135 ? 24.439 -9.338 -22.554 1.00 92.62 135 GLU A N 1
ATOM 971 C CA . GLU A 1 135 ? 25.099 -9.695 -21.290 1.00 92.62 135 GLU A CA 1
ATOM 972 C C . GLU A 1 135 ? 24.329 -10.783 -20.536 1.00 92.62 135 GLU A C 1
ATOM 974 O O . GLU A 1 135 ? 24.909 -11.793 -20.130 1.00 92.62 135 GLU A O 1
ATOM 979 N N . MET A 1 136 ? 23.008 -10.635 -20.400 1.00 94.19 136 MET A N 1
ATOM 980 C CA . MET A 1 136 ? 22.179 -11.626 -19.710 1.00 94.19 136 MET A CA 1
ATOM 981 C C . MET A 1 136 ? 22.205 -12.987 -20.414 1.00 94.19 136 MET A C 1
ATOM 983 O O . MET A 1 136 ? 22.286 -14.031 -19.757 1.00 94.19 136 MET A O 1
ATOM 987 N N . ARG A 1 137 ? 22.193 -12.998 -21.756 1.00 93.19 137 ARG A N 1
ATOM 988 C CA . ARG A 1 137 ? 22.374 -14.227 -22.547 1.00 93.19 137 ARG A CA 1
ATOM 989 C C . ARG A 1 137 ? 23.742 -14.852 -22.305 1.00 93.19 137 ARG A C 1
ATOM 991 O O . ARG A 1 137 ? 23.815 -16.059 -22.068 1.00 93.19 137 ARG A O 1
ATOM 998 N N . ALA A 1 138 ? 24.803 -14.052 -22.344 1.00 94.12 138 ALA A N 1
ATOM 999 C CA . ALA A 1 138 ? 26.173 -14.518 -22.180 1.00 94.12 138 ALA A CA 1
ATOM 1000 C C . ALA A 1 138 ? 26.419 -15.103 -20.780 1.00 94.12 138 ALA A C 1
ATOM 1002 O O . ALA A 1 138 ? 26.909 -16.228 -20.663 1.00 94.12 138 ALA A O 1
ATOM 1003 N N . ILE A 1 139 ? 26.016 -14.397 -19.719 1.00 96.69 139 ILE A N 1
ATOM 1004 C CA . ILE A 1 139 ? 26.224 -14.832 -18.329 1.00 96.69 139 ILE A CA 1
ATOM 1005 C C . ILE A 1 139 ? 25.458 -16.131 -18.046 1.00 96.69 139 ILE A C 1
ATOM 1007 O O . ILE A 1 139 ? 26.025 -17.068 -17.473 1.00 96.69 139 ILE A O 1
ATOM 1011 N N . ALA A 1 140 ? 24.205 -16.245 -18.497 1.00 96.50 140 ALA A N 1
ATOM 1012 C CA . ALA A 1 140 ? 23.421 -17.468 -18.329 1.00 96.50 140 ALA A CA 1
ATOM 1013 C C . ALA A 1 140 ? 23.975 -18.647 -19.152 1.00 96.50 140 ALA A C 1
ATOM 1015 O O . ALA A 1 140 ? 23.940 -19.794 -18.697 1.00 96.50 140 ALA A O 1
ATOM 1016 N N . ALA A 1 141 ? 24.503 -18.388 -20.354 1.00 95.94 141 ALA A N 1
ATOM 1017 C CA . ALA A 1 141 ? 25.150 -19.406 -21.181 1.00 95.94 141 ALA A CA 1
ATOM 1018 C C . ALA A 1 141 ? 26.467 -19.908 -20.568 1.00 95.94 141 ALA A C 1
ATOM 1020 O O . ALA A 1 141 ? 26.757 -21.100 -20.660 1.00 95.94 141 ALA A O 1
ATOM 1021 N N . ALA A 1 142 ? 27.227 -19.028 -19.910 1.00 97.75 142 ALA A N 1
ATOM 1022 C CA . ALA A 1 142 ? 28.467 -19.369 -19.215 1.00 97.75 142 ALA A CA 1
ATOM 1023 C C . ALA A 1 142 ? 28.242 -20.130 -17.893 1.00 97.75 142 ALA A C 1
ATOM 1025 O O . ALA A 1 142 ? 29.145 -20.815 -17.415 1.00 97.75 142 ALA A O 1
ATOM 1026 N N . ASN A 1 143 ? 27.039 -20.050 -17.311 1.00 97.94 143 ASN A N 1
ATOM 1027 C CA . ASN A 1 143 ? 26.697 -20.661 -16.021 1.00 97.94 143 ASN A CA 1
ATOM 1028 C C . ASN A 1 143 ? 25.498 -21.628 -16.106 1.00 97.94 143 ASN A C 1
ATOM 1030 O O . ASN A 1 143 ? 24.551 -21.505 -15.328 1.00 97.94 143 ASN A O 1
ATOM 1034 N N . PRO A 1 144 ? 25.488 -22.610 -17.028 1.00 96.06 144 PRO A N 1
ATOM 1035 C CA . PRO A 1 144 ? 24.310 -23.440 -17.292 1.00 96.06 144 PRO A CA 1
ATOM 1036 C C . PRO A 1 144 ? 23.960 -24.404 -16.146 1.00 96.06 144 PRO A C 1
ATOM 1038 O O . PRO A 1 144 ? 22.855 -24.947 -16.122 1.00 96.06 144 PRO A O 1
ATOM 1041 N N . ASP A 1 145 ? 24.899 -24.629 -15.224 1.00 94.44 145 ASP A N 1
ATOM 1042 C CA . ASP A 1 145 ? 24.760 -25.428 -14.006 1.00 94.44 145 ASP A CA 1
ATOM 1043 C C . ASP A 1 145 ? 23.828 -24.775 -12.978 1.00 94.44 145 ASP A C 1
ATOM 1045 O O . ASP A 1 145 ? 23.094 -25.468 -12.266 1.00 94.44 145 ASP A O 1
ATOM 1049 N N . VAL A 1 146 ? 23.834 -23.441 -12.926 1.00 97.69 146 VAL A N 1
ATOM 1050 C CA . VAL A 1 146 ? 23.101 -22.662 -11.923 1.00 97.69 146 VAL A CA 1
ATOM 1051 C C . VAL A 1 146 ? 22.169 -21.611 -12.509 1.00 97.69 146 VAL A C 1
ATOM 1053 O O . VAL A 1 146 ? 21.377 -21.060 -11.760 1.00 97.69 146 VAL A O 1
ATOM 1056 N N . MET A 1 147 ? 22.212 -21.327 -13.812 1.00 98.31 147 MET A N 1
ATOM 1057 C CA . MET A 1 147 ? 21.383 -20.303 -14.452 1.00 98.31 147 MET A CA 1
ATOM 1058 C C . MET A 1 147 ? 20.548 -20.838 -15.618 1.00 98.31 147 MET A C 1
ATOM 1060 O O . MET A 1 147 ? 20.982 -21.656 -16.437 1.00 98.31 147 MET A O 1
ATOM 1064 N N . LYS A 1 148 ? 19.327 -20.311 -15.710 1.00 97.00 148 LYS A N 1
ATOM 1065 C CA . LYS A 1 148 ? 18.398 -20.478 -16.826 1.00 97.00 148 LYS A CA 1
ATOM 1066 C C . LYS A 1 148 ? 17.883 -19.097 -17.226 1.00 97.00 148 LYS A C 1
ATOM 1068 O O . LYS A 1 148 ? 17.219 -18.434 -16.436 1.00 97.00 148 LYS A O 1
ATOM 1073 N N . LEU A 1 149 ? 18.189 -18.687 -18.454 1.00 95.19 149 LEU A N 1
ATOM 1074 C CA . LEU A 1 149 ? 17.579 -17.511 -19.064 1.00 95.19 149 LEU A CA 1
ATOM 1075 C C . LEU A 1 149 ? 16.164 -17.857 -19.526 1.00 95.19 149 LEU A C 1
ATOM 1077 O O . LEU A 1 149 ? 15.950 -18.897 -20.156 1.00 95.19 149 LEU A O 1
ATOM 1081 N N . GLU A 1 150 ? 15.222 -16.968 -19.256 1.00 90.00 150 GLU A N 1
ATOM 1082 C CA . GLU A 1 150 ? 13.846 -17.069 -19.711 1.00 90.00 150 GLU A CA 1
ATOM 1083 C C . GLU A 1 150 ? 13.382 -15.754 -20.318 1.00 90.00 150 GLU A C 1
ATOM 1085 O O . GLU A 1 150 ? 13.616 -14.684 -19.769 1.00 90.00 150 GLU A O 1
ATOM 1090 N N . GLN A 1 151 ? 12.663 -15.844 -21.431 1.00 89.56 151 GLN A N 1
ATOM 1091 C CA . GLN A 1 151 ? 11.846 -14.741 -21.906 1.00 89.56 151 GLN A CA 1
ATOM 1092 C C . GLN A 1 151 ? 10.472 -14.860 -21.243 1.00 89.56 151 GLN A C 1
ATOM 1094 O O . GLN A 1 151 ? 9.722 -15.794 -21.530 1.00 89.56 151 GLN A O 1
ATOM 1099 N N . ILE A 1 152 ? 10.163 -13.946 -20.326 1.00 84.88 152 ILE A N 1
ATOM 1100 C CA . ILE A 1 152 ? 8.916 -13.970 -19.543 1.00 84.88 152 ILE A CA 1
ATOM 1101 C C . ILE A 1 152 ? 7.764 -13.261 -20.260 1.00 84.88 152 ILE A C 1
ATOM 1103 O O . ILE A 1 152 ? 6.599 -13.468 -19.926 1.00 84.88 152 ILE A O 1
ATOM 1107 N N . GLY A 1 153 ? 8.091 -12.455 -21.268 1.00 77.75 153 GLY A N 1
ATOM 1108 C CA . GLY A 1 153 ? 7.136 -11.703 -22.061 1.00 77.75 153 GLY A CA 1
ATOM 1109 C C . GLY A 1 153 ? 7.792 -11.022 -23.252 1.00 77.75 153 GLY A C 1
ATOM 1110 O O . GLY A 1 153 ? 8.970 -11.232 -23.557 1.00 77.75 153 GLY A O 1
ATOM 1111 N N . THR A 1 154 ? 6.995 -10.215 -23.934 1.00 78.56 154 THR A N 1
ATOM 1112 C CA . THR A 1 154 ? 7.432 -9.353 -25.030 1.00 78.56 154 THR A CA 1
ATOM 1113 C C . THR A 1 154 ? 6.843 -7.975 -24.772 1.00 78.56 154 THR A C 1
ATOM 1115 O O . THR A 1 154 ? 5.679 -7.905 -24.393 1.00 78.56 154 THR A O 1
ATOM 1118 N N . SER A 1 155 ? 7.639 -6.923 -24.925 1.00 81.81 155 SER A N 1
ATOM 1119 C CA . SER A 1 155 ? 7.215 -5.537 -24.731 1.00 81.81 155 SER A CA 1
ATOM 1120 C C . SER A 1 155 ? 6.257 -5.060 -25.826 1.00 81.81 155 SER A C 1
ATOM 1122 O O . SER A 1 155 ? 6.025 -5.755 -26.823 1.00 81.81 155 SER A O 1
ATOM 1124 N N . THR A 1 156 ? 5.733 -3.852 -25.654 1.00 78.44 156 THR A N 1
ATOM 1125 C CA . THR A 1 156 ? 4.818 -3.169 -26.574 1.00 78.44 156 THR A CA 1
ATOM 1126 C C . THR A 1 156 ? 5.359 -3.090 -28.009 1.00 78.44 156 THR A C 1
ATOM 1128 O O . THR A 1 156 ? 4.621 -3.315 -28.969 1.00 78.44 156 THR A O 1
ATOM 1131 N N . LEU A 1 157 ? 6.659 -2.848 -28.176 1.00 75.75 157 LEU A N 1
ATOM 1132 C CA . LEU A 1 157 ? 7.355 -2.750 -29.461 1.00 75.75 157 LEU A CA 1
ATOM 1133 C C . LEU A 1 157 ? 8.033 -4.061 -29.888 1.00 75.75 157 LEU A C 1
ATOM 1135 O O . LEU A 1 157 ? 8.786 -4.083 -30.864 1.00 75.75 157 LEU A O 1
ATOM 1139 N N . GLY A 1 158 ? 7.764 -5.175 -29.203 1.00 69.12 158 GLY A N 1
ATOM 1140 C CA . GLY A 1 158 ? 8.226 -6.495 -29.635 1.00 69.12 158 GLY A CA 1
ATOM 1141 C C . GLY A 1 158 ? 9.581 -6.939 -29.071 1.00 69.12 158 GLY A C 1
ATOM 1142 O O . GLY A 1 158 ? 10.134 -7.932 -29.556 1.00 69.12 158 GLY A O 1
ATOM 1143 N N . LYS A 1 159 ? 10.144 -6.246 -28.072 1.00 80.69 159 LYS A N 1
ATOM 1144 C CA . LYS A 1 159 ? 11.425 -6.626 -27.452 1.00 80.69 159 LYS A CA 1
ATOM 1145 C C . LYS A 1 159 ? 11.224 -7.753 -26.438 1.00 80.69 159 LYS A C 1
ATOM 1147 O O . LYS A 1 159 ? 10.212 -7.783 -25.738 1.00 80.69 159 LYS A O 1
ATOM 1152 N N . PRO A 1 160 ? 12.166 -8.703 -26.324 1.00 77.88 160 PRO A N 1
ATOM 1153 C CA . PRO A 1 160 ? 12.061 -9.761 -25.329 1.00 77.88 160 PRO A CA 1
ATOM 1154 C C . PRO A 1 160 ? 12.215 -9.184 -23.920 1.00 77.88 160 PRO A C 1
ATOM 1156 O O . PRO A 1 160 ? 13.140 -8.426 -23.671 1.00 77.88 160 PRO A O 1
ATOM 1159 N N . ILE A 1 161 ? 11.367 -9.597 -22.982 1.00 90.12 161 ILE A N 1
ATOM 1160 C CA . ILE A 1 161 ? 11.552 -9.287 -21.559 1.00 90.12 161 ILE A CA 1
ATOM 1161 C C . ILE A 1 161 ? 12.264 -10.482 -20.932 1.00 90.12 161 ILE A C 1
ATOM 1163 O O . ILE A 1 161 ? 11.670 -11.556 -20.784 1.00 90.12 161 ILE A O 1
ATOM 1167 N N . LEU A 1 162 ? 13.556 -10.329 -20.639 1.00 91.44 162 LEU A N 1
ATOM 1168 C CA . LEU A 1 162 ? 14.413 -11.416 -20.161 1.00 91.44 162 LEU A CA 1
ATOM 1169 C C . LEU A 1 162 ? 14.542 -11.418 -18.635 1.00 91.44 162 LEU A C 1
ATOM 1171 O O . LEU A 1 162 ? 14.911 -10.410 -18.038 1.00 91.44 162 LEU A O 1
ATOM 1175 N N . ALA A 1 163 ? 14.335 -12.587 -18.031 1.00 97.44 163 ALA A N 1
ATOM 1176 C CA . ALA A 1 163 ? 14.652 -12.867 -16.639 1.00 97.44 163 ALA A CA 1
ATOM 1177 C C . ALA A 1 163 ? 15.657 -14.024 -16.530 1.00 97.44 163 ALA A C 1
ATOM 1179 O O . ALA A 1 163 ? 15.638 -14.965 -17.327 1.00 97.44 163 ALA A O 1
ATOM 1180 N N . ILE A 1 164 ? 16.526 -13.986 -15.523 1.00 98.50 164 ILE A N 1
ATOM 1181 C CA . ILE A 1 164 ? 17.438 -15.083 -15.186 1.00 98.50 164 ILE A CA 1
ATOM 1182 C C . ILE A 1 164 ? 16.941 -15.754 -13.914 1.00 98.50 164 ILE A C 1
ATOM 1184 O O . ILE A 1 164 ? 16.909 -15.132 -12.857 1.00 98.50 164 ILE A O 1
ATOM 1188 N N . LYS A 1 165 ? 16.631 -17.047 -13.998 1.00 98.50 165 LYS A N 1
ATOM 1189 C CA . LYS A 1 165 ? 16.504 -17.922 -12.832 1.00 98.50 165 LYS A CA 1
ATOM 1190 C C . LYS A 1 165 ? 17.886 -18.431 -12.446 1.00 98.50 165 LYS A C 1
ATOM 1192 O O . LYS A 1 165 ? 18.531 -19.103 -13.251 1.00 98.50 165 LYS A O 1
ATOM 1197 N N . MET A 1 166 ? 18.302 -18.189 -11.209 1.00 98.56 166 MET A N 1
ATOM 1198 C CA . MET A 1 166 ? 19.526 -18.722 -10.627 1.00 98.56 166 MET A CA 1
ATOM 1199 C C . MET A 1 166 ? 19.224 -19.653 -9.450 1.00 98.56 166 MET A C 1
ATOM 1201 O O . MET A 1 166 ? 18.683 -19.253 -8.421 1.00 98.56 166 MET A O 1
ATOM 1205 N N . THR A 1 167 ? 19.561 -20.926 -9.612 1.00 98.50 167 THR A N 1
ATOM 1206 C CA . THR A 1 167 ? 19.422 -21.969 -8.594 1.00 98.50 167 THR A CA 1
ATOM 1207 C C . THR A 1 167 ? 20.213 -23.202 -9.027 1.00 98.50 167 THR A C 1
ATOM 1209 O O . THR A 1 167 ? 20.405 -23.426 -10.221 1.00 98.50 167 THR A O 1
ATOM 1212 N N . GLU A 1 168 ? 20.649 -24.050 -8.099 1.00 97.12 168 GLU A N 1
ATOM 1213 C CA . GLU A 1 168 ? 21.316 -25.306 -8.466 1.00 97.12 168 GLU A CA 1
ATOM 1214 C C . GLU A 1 168 ? 20.402 -26.147 -9.376 1.00 97.12 168 GLU A C 1
ATOM 1216 O O . GLU A 1 168 ? 19.245 -26.411 -9.026 1.00 97.12 168 GLU A O 1
ATOM 1221 N N . ASN A 1 169 ? 20.926 -26.562 -10.536 1.00 96.19 169 ASN A N 1
ATOM 1222 C CA . ASN A 1 169 ? 20.193 -27.251 -11.600 1.00 96.19 169 ASN A CA 1
ATOM 1223 C C . ASN A 1 169 ? 19.024 -26.431 -12.184 1.00 96.19 169 ASN A C 1
ATOM 1225 O O . ASN A 1 169 ? 17.964 -26.979 -12.486 1.00 96.19 169 ASN A O 1
ATOM 1229 N N . ALA A 1 170 ? 19.196 -25.117 -12.367 1.00 96.00 170 ALA A N 1
ATOM 1230 C CA . ALA A 1 170 ? 18.131 -24.184 -12.765 1.00 96.00 170 ALA A CA 1
ATOM 1231 C C . ALA A 1 170 ? 17.246 -24.631 -13.940 1.00 96.00 170 ALA A C 1
ATOM 1233 O O . ALA A 1 170 ? 16.052 -24.341 -13.956 1.00 96.00 170 ALA A O 1
ATOM 1234 N N . ARG A 1 171 ? 17.802 -25.354 -14.919 1.00 93.50 171 ARG A N 1
ATOM 1235 C CA . ARG A 1 171 ? 17.065 -25.823 -16.106 1.00 93.50 171 ARG A CA 1
ATOM 1236 C C . ARG A 1 171 ? 16.076 -26.954 -15.821 1.00 93.50 171 ARG A C 1
ATOM 1238 O O . ARG A 1 171 ? 15.143 -27.134 -16.598 1.00 93.50 171 ARG A O 1
ATOM 1245 N N . THR A 1 172 ? 16.281 -27.714 -14.750 1.00 94.62 172 THR A N 1
ATOM 1246 C CA . THR A 1 172 ? 15.466 -28.888 -14.398 1.00 94.62 172 THR A CA 1
ATOM 1247 C C . THR A 1 172 ? 14.729 -28.729 -13.072 1.00 94.62 172 THR A C 1
ATOM 1249 O O . THR A 1 172 ? 13.730 -29.413 -12.857 1.00 94.62 172 THR A O 1
ATOM 1252 N N . THR A 1 173 ? 15.170 -27.815 -12.206 1.00 94.94 173 THR A N 1
ATOM 1253 C CA . THR A 1 173 ? 14.465 -27.437 -10.978 1.00 94.94 173 THR A CA 1
ATOM 1254 C C . THR A 1 173 ? 13.141 -26.743 -11.333 1.00 94.94 173 THR A C 1
ATOM 1256 O O . THR A 1 173 ? 13.179 -25.698 -11.992 1.00 94.94 173 THR A O 1
ATOM 1259 N N . PRO A 1 174 ? 11.972 -27.276 -10.920 1.00 94.62 174 PRO A N 1
ATOM 1260 C CA . PRO A 1 174 ? 10.681 -26.634 -11.170 1.00 94.62 174 PRO A CA 1
ATOM 1261 C C . PRO A 1 174 ? 10.609 -25.237 -10.541 1.00 94.62 174 PRO A C 1
ATOM 1263 O O . PRO A 1 174 ? 11.217 -24.995 -9.502 1.00 94.62 174 PRO A O 1
ATOM 1266 N N . ASP A 1 175 ? 9.887 -24.314 -11.168 1.00 92.75 175 ASP A N 1
ATOM 1267 C CA . ASP A 1 175 ? 9.693 -22.956 -10.643 1.00 92.75 175 ASP A CA 1
ATOM 1268 C C . ASP A 1 175 ? 8.920 -22.972 -9.321 1.00 92.75 175 ASP A C 1
ATOM 1270 O O . ASP A 1 175 ? 7.928 -23.694 -9.189 1.00 92.75 175 ASP A O 1
ATOM 1274 N N . GLY A 1 176 ? 9.384 -22.183 -8.350 1.00 92.19 176 GLY A N 1
ATOM 1275 C CA . GLY A 1 176 ? 8.753 -22.073 -7.031 1.00 92.19 176 GLY A CA 1
ATOM 1276 C C . GLY A 1 176 ? 8.879 -23.339 -6.177 1.00 92.19 176 GLY A C 1
ATOM 1277 O O . GLY A 1 176 ? 8.143 -23.520 -5.207 1.00 92.19 176 GLY A O 1
ATOM 1278 N N . SER A 1 177 ? 9.784 -24.255 -6.539 1.00 95.56 177 SER A N 1
ATOM 1279 C CA . SER A 1 177 ? 10.029 -25.480 -5.766 1.00 95.56 177 SER A CA 1
ATOM 1280 C C . SER A 1 177 ? 10.912 -25.236 -4.540 1.00 95.56 177 SER A C 1
ATOM 1282 O O . SER A 1 177 ? 10.939 -26.054 -3.617 1.00 95.56 177 SER A O 1
ATOM 1284 N N . ARG A 1 178 ? 11.622 -24.105 -4.524 1.00 97.12 178 ARG A N 1
ATOM 1285 C CA . ARG A 1 178 ? 12.432 -23.600 -3.411 1.00 97.12 178 ARG A CA 1
ATOM 1286 C C . ARG A 1 178 ? 11.955 -22.192 -3.034 1.00 97.12 178 ARG A C 1
ATOM 1288 O O . ARG A 1 178 ? 11.344 -21.538 -3.878 1.00 97.12 178 ARG A O 1
ATOM 1295 N N . PRO A 1 179 ? 12.249 -21.700 -1.812 1.00 98.06 179 PRO A N 1
ATOM 1296 C CA . PRO A 1 179 ? 11.984 -20.308 -1.476 1.00 98.06 179 PRO A CA 1
ATOM 1297 C C . PRO A 1 179 ? 12.615 -19.384 -2.518 1.00 98.06 179 PRO A C 1
ATOM 1299 O O . PRO A 1 179 ? 13.788 -19.566 -2.862 1.00 98.06 179 PRO A O 1
ATOM 1302 N N . ALA A 1 180 ? 11.829 -18.452 -3.043 1.00 98.25 180 ALA A N 1
ATOM 1303 C CA . ALA A 1 180 ? 12.174 -17.697 -4.236 1.00 98.25 180 ALA A CA 1
ATOM 1304 C C . ALA A 1 180 ? 12.142 -16.189 -3.984 1.00 98.25 180 ALA A C 1
ATOM 1306 O O . ALA A 1 180 ? 11.280 -15.697 -3.257 1.00 98.25 180 ALA A O 1
ATOM 1307 N N . MET A 1 181 ? 13.050 -15.457 -4.620 1.00 98.00 181 MET A N 1
ATOM 1308 C CA . MET A 1 181 ? 13.108 -13.997 -4.565 1.00 98.00 181 MET A CA 1
ATOM 1309 C C . MET A 1 181 ? 13.224 -13.407 -5.962 1.00 98.00 181 MET A C 1
ATOM 1311 O O . MET A 1 181 ? 13.958 -13.953 -6.785 1.00 98.00 181 MET A O 1
ATOM 1315 N N . LEU A 1 182 ? 12.521 -12.303 -6.209 1.00 98.56 182 LEU A N 1
ATOM 1316 C CA . LEU A 1 182 ? 12.627 -11.526 -7.442 1.00 98.56 182 LEU A CA 1
ATOM 1317 C C . LEU A 1 182 ? 13.391 -10.222 -7.190 1.00 98.56 182 LEU A C 1
ATOM 1319 O O . LEU A 1 182 ? 12.932 -9.369 -6.442 1.00 98.56 182 LEU A O 1
ATOM 1323 N N . PHE A 1 183 ? 14.518 -10.044 -7.863 1.00 98.56 183 PHE A N 1
ATOM 1324 C CA . PHE A 1 183 ? 15.169 -8.751 -8.034 1.00 98.56 183 PHE A CA 1
ATOM 1325 C C . PHE A 1 183 ? 14.713 -8.173 -9.370 1.00 98.56 183 PHE A C 1
ATOM 1327 O O . PHE A 1 183 ? 14.883 -8.813 -10.407 1.00 98.56 183 PHE A O 1
ATOM 1334 N N . SER A 1 184 ? 14.114 -6.992 -9.346 1.00 97.69 184 SER A N 1
ATOM 1335 C CA . SER A 1 184 ? 13.583 -6.309 -10.527 1.00 97.69 184 SER A CA 1
ATOM 1336 C C . SER A 1 184 ? 14.016 -4.852 -10.534 1.00 97.69 184 SER A C 1
ATOM 1338 O O . SER A 1 184 ? 14.220 -4.283 -9.465 1.00 97.69 184 SER A O 1
ATOM 1340 N N . ALA A 1 185 ? 14.168 -4.265 -11.715 1.00 97.25 185 ALA A N 1
ATOM 1341 C CA . ALA A 1 185 ? 14.503 -2.855 -11.869 1.00 97.25 185 ALA A CA 1
ATOM 1342 C C . ALA A 1 185 ? 13.893 -2.277 -13.155 1.00 97.25 185 ALA A C 1
ATOM 1344 O O . ALA A 1 185 ? 13.490 -3.020 -14.062 1.00 97.25 185 ALA A O 1
ATOM 1345 N N . VAL A 1 186 ? 13.882 -0.944 -13.236 1.00 94.88 186 VAL A N 1
ATOM 1346 C CA . VAL A 1 186 ? 13.496 -0.177 -14.431 1.00 94.88 186 VAL A CA 1
ATOM 1347 C C . VAL A 1 186 ? 12.045 -0.435 -14.827 1.00 94.88 186 VAL A C 1
ATOM 1349 O O . VAL A 1 186 ? 11.729 -0.883 -15.935 1.00 94.88 186 VAL A O 1
ATOM 1352 N N . ASN A 1 187 ? 11.144 -0.145 -13.892 1.00 92.44 187 ASN A N 1
ATOM 1353 C CA . ASN A 1 187 ? 9.763 0.169 -14.237 1.00 92.44 187 ASN A CA 1
ATOM 1354 C C . ASN A 1 187 ? 9.750 1.480 -15.028 1.00 92.44 187 ASN A C 1
ATOM 1356 O O . ASN A 1 187 ? 9.237 1.532 -16.146 1.00 92.44 187 ASN A O 1
ATOM 1360 N N . HIS A 1 188 ? 10.393 2.509 -14.477 1.00 96.75 188 HIS A N 1
ATOM 1361 C CA . HIS A 1 188 ? 10.561 3.791 -15.135 1.00 96.75 188 HIS A CA 1
ATOM 1362 C C . HIS A 1 188 ? 11.859 3.829 -15.930 1.00 96.75 188 HIS A C 1
ATOM 1364 O O . HIS A 1 188 ? 12.940 3.503 -15.445 1.00 96.75 188 HIS A O 1
ATOM 1370 N N . ALA A 1 189 ? 11.748 4.241 -17.185 1.00 96.56 189 ALA A N 1
ATOM 1371 C CA . ALA A 1 189 ? 12.838 4.166 -18.142 1.00 96.56 189 ALA A CA 1
ATOM 1372 C C . ALA A 1 189 ? 14.019 5.108 -17.840 1.00 96.56 189 ALA A C 1
ATOM 1374 O O . ALA A 1 189 ? 15.168 4.756 -18.105 1.00 96.56 189 ALA A O 1
ATOM 1375 N N . ARG A 1 190 ? 13.750 6.286 -17.265 1.00 93.62 190 ARG A N 1
ATOM 1376 C CA . ARG A 1 190 ? 14.750 7.327 -16.956 1.00 93.62 190 ARG A CA 1
ATOM 1377 C C . ARG A 1 190 ? 15.720 6.974 -15.821 1.00 93.62 190 ARG A C 1
ATOM 1379 O O . ARG A 1 190 ? 16.702 7.685 -15.624 1.00 93.62 190 ARG A O 1
ATOM 1386 N N . GLU A 1 191 ? 15.475 5.895 -15.089 1.00 94.62 191 GLU A N 1
ATOM 1387 C CA . GLU A 1 191 ? 16.156 5.555 -13.834 1.00 94.62 191 GLU A CA 1
ATOM 1388 C C . GLU A 1 191 ? 17.391 4.677 -14.065 1.00 94.62 191 GLU A C 1
ATOM 1390 O O . GLU A 1 191 ? 17.457 3.498 -13.707 1.00 94.62 191 GLU A O 1
ATOM 1395 N N . TRP A 1 192 ? 18.393 5.241 -14.737 1.00 95.06 192 TRP A N 1
ATOM 1396 C CA . TRP A 1 192 ? 19.549 4.480 -15.216 1.00 95.06 192 TRP A CA 1
ATOM 1397 C C . TRP A 1 192 ? 20.387 3.836 -14.106 1.00 95.06 192 TRP A C 1
ATOM 1399 O O . TRP A 1 192 ? 20.919 2.746 -14.315 1.00 95.06 192 TRP A O 1
ATOM 1409 N N . ILE A 1 193 ? 20.480 4.443 -12.920 1.00 94.50 193 ILE A N 1
ATOM 1410 C CA . ILE A 1 193 ? 21.224 3.849 -11.800 1.00 94.50 193 ILE A CA 1
ATOM 1411 C C . ILE A 1 193 ? 20.538 2.585 -11.246 1.00 94.50 193 ILE A C 1
ATOM 1413 O O . ILE A 1 193 ? 21.218 1.633 -10.860 1.00 94.50 193 ILE A O 1
ATOM 1417 N N . ALA A 1 194 ? 19.202 2.508 -11.298 1.00 96.00 194 ALA A N 1
ATOM 1418 C CA . ALA A 1 194 ? 18.458 1.300 -10.939 1.00 96.00 194 ALA A CA 1
ATOM 1419 C C . ALA A 1 194 ? 18.717 0.151 -11.928 1.00 96.00 194 ALA A C 1
ATOM 1421 O O . ALA A 1 194 ? 18.847 -1.010 -11.524 1.00 96.00 194 ALA A O 1
ATOM 1422 N N . ALA A 1 195 ? 18.885 0.470 -13.218 1.00 96.69 195 ALA A N 1
ATOM 1423 C CA . ALA A 1 195 ? 19.280 -0.502 -14.240 1.00 96.69 195 ALA A CA 1
ATOM 1424 C C . ALA A 1 195 ? 20.609 -1.190 -13.892 1.00 96.69 195 ALA A C 1
ATOM 1426 O O . ALA A 1 195 ? 20.767 -2.394 -14.107 1.00 96.69 195 ALA A O 1
ATOM 1427 N N . GLU A 1 196 ? 21.548 -0.453 -13.296 1.00 96.69 196 GLU A N 1
ATOM 1428 C CA . GLU A 1 196 ? 22.854 -0.980 -12.905 1.00 96.69 196 GLU A CA 1
ATOM 1429 C C . GLU A 1 196 ? 22.762 -1.963 -11.729 1.00 96.69 196 GLU A C 1
ATOM 1431 O O . GLU A 1 196 ? 23.487 -2.961 -11.727 1.00 96.69 196 GLU A O 1
ATOM 1436 N N . MET A 1 197 ? 21.810 -1.794 -10.800 1.00 96.31 197 MET A N 1
ATOM 1437 C CA . MET A 1 197 ? 21.494 -2.840 -9.813 1.00 96.31 197 MET A CA 1
ATOM 1438 C C . MET A 1 197 ? 20.979 -4.107 -10.492 1.00 96.31 197 MET A C 1
ATOM 1440 O O . MET A 1 197 ? 21.498 -5.201 -10.247 1.00 96.31 197 MET A O 1
ATOM 1444 N N . GLY A 1 198 ? 19.991 -3.962 -11.380 1.00 95.38 198 GLY A N 1
ATOM 1445 C CA . GLY A 1 198 ? 19.401 -5.079 -12.118 1.00 95.38 198 GLY A CA 1
ATOM 1446 C C . GLY A 1 198 ? 20.419 -5.840 -12.976 1.00 95.38 198 GLY A C 1
ATOM 1447 O O . GLY A 1 198 ? 20.379 -7.071 -13.041 1.00 95.38 198 GLY A O 1
ATOM 1448 N N . ARG A 1 199 ? 21.357 -5.122 -13.604 1.00 95.62 199 ARG A N 1
ATOM 1449 C CA . ARG A 1 199 ? 22.397 -5.666 -14.489 1.00 95.62 199 ARG A CA 1
ATOM 1450 C C . ARG A 1 199 ? 23.543 -6.333 -13.724 1.00 95.62 199 ARG A C 1
ATOM 1452 O O . ARG A 1 199 ? 23.937 -7.446 -14.074 1.00 95.62 199 ARG A O 1
ATOM 1459 N N . ARG A 1 200 ? 24.085 -5.684 -12.685 1.00 97.62 200 ARG A N 1
ATOM 1460 C CA . ARG A 1 200 ? 25.304 -6.140 -11.984 1.00 97.62 200 ARG A CA 1
ATOM 1461 C C . ARG A 1 200 ? 25.047 -7.291 -11.016 1.00 97.62 200 ARG A C 1
ATOM 1463 O O . ARG A 1 200 ? 25.897 -8.171 -10.878 1.00 97.62 200 ARG A O 1
ATOM 1470 N N . LEU A 1 201 ? 23.879 -7.336 -10.374 1.00 97.81 201 LEU A N 1
ATOM 1471 C CA . LEU A 1 201 ? 23.565 -8.340 -9.354 1.00 97.81 201 LEU A CA 1
ATOM 1472 C C . LEU A 1 201 ? 23.645 -9.802 -9.853 1.00 97.81 201 LEU A C 1
ATOM 1474 O O . LEU A 1 201 ? 24.339 -10.595 -9.206 1.00 97.81 201 LEU A O 1
ATOM 1478 N N . PRO A 1 202 ? 23.039 -10.203 -10.995 1.00 97.56 202 PRO A N 1
ATOM 1479 C CA . PRO A 1 202 ? 23.202 -11.566 -11.511 1.00 97.56 202 PRO A CA 1
ATOM 1480 C C . PRO A 1 202 ? 24.667 -11.897 -11.836 1.00 97.56 202 PRO A C 1
ATOM 1482 O O . PRO A 1 202 ? 25.115 -13.017 -11.579 1.00 97.56 202 PRO A O 1
ATOM 1485 N N . GLY A 1 203 ? 25.431 -10.927 -12.352 1.00 97.25 203 GLY A N 1
ATOM 1486 C CA . GLY A 1 203 ? 26.864 -11.077 -12.614 1.00 97.25 203 GLY A CA 1
ATOM 1487 C C . GLY A 1 203 ? 27.673 -11.307 -11.336 1.00 97.25 203 GLY A C 1
ATOM 1488 O O . GLY A 1 203 ? 28.503 -12.216 -11.286 1.00 97.25 203 GLY A O 1
ATOM 1489 N N . TRP A 1 204 ? 27.377 -10.555 -10.272 1.00 98.25 204 TRP A N 1
ATOM 1490 C CA . TRP A 1 204 ? 28.024 -10.711 -8.970 1.00 98.25 204 TRP A CA 1
ATOM 1491 C C . TRP A 1 204 ? 27.763 -12.096 -8.368 1.00 98.25 204 TRP A C 1
ATOM 1493 O O . TRP A 1 204 ? 28.704 -12.773 -7.949 1.00 98.25 204 TRP A O 1
ATOM 1503 N N . PHE A 1 205 ? 26.515 -12.576 -8.389 1.00 98.38 205 PHE A N 1
ATOM 1504 C CA . PHE A 1 205 ? 26.203 -13.929 -7.920 1.00 98.38 205 PHE A CA 1
ATOM 1505 C C . PHE A 1 205 ? 26.889 -15.007 -8.768 1.00 98.38 205 PHE A C 1
ATOM 1507 O O . PHE A 1 205 ? 27.381 -15.992 -8.216 1.00 98.38 205 PHE A O 1
ATOM 1514 N N . ALA A 1 206 ? 26.962 -14.834 -10.093 1.00 97.75 206 ALA A N 1
ATOM 1515 C CA . ALA A 1 206 ? 27.673 -15.760 -10.973 1.00 97.75 206 ALA A CA 1
ATOM 1516 C C . ALA A 1 206 ? 29.173 -15.827 -10.648 1.00 97.75 206 ALA A C 1
ATOM 1518 O O . ALA A 1 206 ? 29.725 -16.924 -10.537 1.00 97.75 206 ALA A O 1
ATOM 1519 N N . ALA A 1 207 ? 29.817 -14.675 -10.444 1.00 98.00 207 ALA A N 1
ATOM 1520 C CA . ALA A 1 207 ? 31.231 -14.588 -10.083 1.00 98.00 207 ALA A CA 1
ATOM 1521 C C . ALA A 1 207 ? 31.523 -15.221 -8.711 1.00 98.00 207 ALA A C 1
ATOM 1523 O O . ALA A 1 207 ? 32.556 -15.864 -8.527 1.00 98.00 207 ALA A O 1
ATOM 1524 N N . ASN A 1 208 ? 30.580 -15.109 -7.770 1.00 97.94 208 ASN A N 1
ATOM 1525 C CA . ASN A 1 208 ? 30.719 -15.605 -6.400 1.00 97.94 208 ASN A CA 1
ATOM 1526 C C . ASN A 1 208 ? 30.068 -16.977 -6.160 1.00 97.94 208 ASN A C 1
ATOM 1528 O O . ASN A 1 208 ? 30.026 -17.444 -5.025 1.00 97.94 208 ASN A O 1
ATOM 1532 N N . LYS A 1 209 ? 29.600 -17.683 -7.200 1.00 96.69 209 LYS A N 1
ATOM 1533 C CA . LYS A 1 209 ? 28.847 -18.949 -7.052 1.00 96.69 209 LYS A CA 1
ATOM 1534 C C . LYS A 1 209 ? 29.597 -20.076 -6.326 1.00 96.69 209 LYS A C 1
ATOM 1536 O O . LYS A 1 209 ? 28.979 -21.050 -5.900 1.00 96.69 209 LYS A O 1
ATOM 1541 N N . ASN A 1 210 ? 30.922 -19.958 -6.219 1.00 95.88 210 ASN A N 1
ATOM 1542 C CA . ASN A 1 210 ? 31.794 -20.914 -5.539 1.00 95.88 210 ASN A CA 1
ATOM 1543 C C . ASN A 1 210 ? 32.095 -20.542 -4.077 1.00 95.88 210 ASN A C 1
ATOM 1545 O O . ASN A 1 210 ? 32.645 -21.381 -3.361 1.00 95.88 210 ASN A O 1
ATOM 1549 N N . ASP A 1 211 ? 31.739 -19.334 -3.624 1.00 97.69 211 ASP A N 1
ATOM 1550 C CA . ASP A 1 211 ? 31.780 -18.996 -2.201 1.00 97.69 211 ASP A CA 1
ATOM 1551 C C . ASP A 1 211 ? 30.828 -19.911 -1.416 1.00 97.69 211 ASP A C 1
ATOM 1553 O O . ASP A 1 211 ? 29.753 -20.277 -1.892 1.00 97.69 211 ASP A O 1
ATOM 1557 N N . THR A 1 212 ? 31.213 -20.297 -0.199 1.00 96.50 212 THR A N 1
ATOM 1558 C CA . THR A 1 212 ? 30.464 -21.303 0.569 1.00 96.50 212 THR A CA 1
ATOM 1559 C C . THR A 1 212 ? 29.060 -20.822 0.938 1.00 96.50 212 THR A C 1
ATOM 1561 O O . THR A 1 212 ? 28.110 -21.602 0.841 1.00 96.50 212 THR A O 1
ATOM 1564 N N . LYS A 1 213 ? 28.902 -19.553 1.334 1.00 95.62 213 LYS A N 1
ATOM 1565 C CA . LYS A 1 213 ? 27.595 -19.000 1.711 1.00 95.62 213 LYS A CA 1
ATOM 1566 C C . LYS A 1 213 ? 26.727 -18.761 0.480 1.00 95.62 213 LYS A C 1
ATOM 1568 O O . LYS A 1 213 ? 25.559 -19.145 0.477 1.00 95.62 213 LYS A O 1
ATOM 1573 N N . ILE A 1 214 ? 27.297 -18.198 -0.584 1.00 97.94 214 ILE A N 1
ATOM 1574 C CA . ILE A 1 214 ? 26.567 -17.937 -1.835 1.00 97.94 214 ILE A CA 1
ATOM 1575 C C . ILE A 1 214 ? 26.126 -19.235 -2.511 1.00 97.94 214 ILE A C 1
ATOM 1577 O O . ILE A 1 214 ? 24.977 -19.357 -2.943 1.00 97.94 214 ILE A O 1
ATOM 1581 N N . ARG A 1 215 ? 26.992 -20.252 -2.532 1.00 97.38 215 ARG A N 1
ATOM 1582 C CA . ARG A 1 215 ? 26.642 -21.586 -3.023 1.00 97.38 215 ARG A CA 1
ATOM 1583 C C . ARG A 1 215 ? 25.464 -22.182 -2.256 1.00 97.38 215 ARG A C 1
ATOM 1585 O O . ARG A 1 215 ? 24.598 -22.799 -2.873 1.00 97.38 215 ARG A O 1
ATOM 1592 N N . GLU A 1 216 ? 25.408 -22.004 -0.937 1.00 97.00 216 GLU A N 1
ATOM 1593 C CA . GLU A 1 216 ? 24.285 -22.487 -0.128 1.00 97.00 216 GLU A CA 1
ATOM 1594 C C . GLU A 1 216 ? 22.980 -21.737 -0.445 1.00 97.00 216 GLU A C 1
ATOM 1596 O O . GLU A 1 216 ? 21.924 -22.372 -0.541 1.00 97.00 216 GLU A O 1
ATOM 1601 N N . LEU A 1 217 ? 23.036 -20.423 -0.703 1.00 97.56 217 LEU A N 1
ATOM 1602 C CA . LEU A 1 217 ? 21.877 -19.671 -1.201 1.00 97.56 217 LEU A CA 1
ATOM 1603 C C . LEU A 1 217 ? 21.385 -20.244 -2.538 1.00 97.56 217 LEU A C 1
ATOM 1605 O O . LEU A 1 217 ? 20.227 -20.643 -2.644 1.00 97.56 217 LEU A O 1
ATOM 1609 N N . ILE A 1 218 ? 22.265 -20.384 -3.533 1.00 98.12 218 ILE A N 1
ATOM 1610 C CA . ILE A 1 218 ? 21.921 -20.907 -4.870 1.00 98.12 218 ILE A CA 1
ATOM 1611 C C . ILE A 1 218 ? 21.371 -22.339 -4.795 1.00 98.12 218 ILE A C 1
ATOM 1613 O O . ILE A 1 218 ? 20.451 -22.712 -5.527 1.00 98.12 218 ILE A O 1
ATOM 1617 N N . LYS A 1 219 ? 21.919 -23.168 -3.905 1.00 97.69 219 LYS A N 1
ATOM 1618 C CA . LYS A 1 219 ? 21.488 -24.557 -3.716 1.00 97.69 219 LYS A CA 1
ATOM 1619 C C . LYS A 1 219 ? 20.093 -24.666 -3.115 1.00 97.69 219 LYS A C 1
ATOM 1621 O O . LYS A 1 219 ? 19.350 -25.595 -3.432 1.00 97.69 219 LYS A O 1
ATOM 1626 N N . THR A 1 220 ? 19.746 -23.758 -2.213 1.00 97.69 220 THR A N 1
ATOM 1627 C CA . THR A 1 220 ? 18.549 -23.901 -1.383 1.00 97.69 220 THR A CA 1
ATOM 1628 C C . THR A 1 220 ? 17.429 -22.931 -1.741 1.00 97.69 220 THR A C 1
ATOM 1630 O O . THR A 1 220 ? 16.319 -23.098 -1.229 1.00 97.69 220 THR A O 1
ATOM 1633 N N . ARG A 1 221 ? 17.683 -21.959 -2.624 1.00 97.81 221 ARG A N 1
ATOM 1634 C CA . ARG A 1 221 ? 16.756 -20.895 -3.036 1.00 97.81 221 ARG A CA 1
ATOM 1635 C C . ARG A 1 221 ? 16.679 -20.774 -4.554 1.00 97.81 221 ARG A C 1
ATOM 1637 O O . ARG A 1 221 ? 17.526 -21.296 -5.275 1.00 97.81 221 ARG A O 1
ATOM 1644 N N . GLU A 1 222 ? 15.659 -20.072 -5.025 1.00 98.12 222 GLU A N 1
ATOM 1645 C CA . GLU A 1 222 ? 15.542 -19.593 -6.401 1.00 98.12 222 GLU A CA 1
ATOM 1646 C C . GLU A 1 222 ? 15.706 -18.067 -6.422 1.00 98.12 222 GLU A C 1
ATOM 1648 O O . GLU A 1 222 ? 14.819 -17.340 -5.985 1.00 98.12 222 GLU A O 1
ATOM 1653 N N . LEU A 1 223 ? 16.838 -17.573 -6.923 1.00 98.56 223 LEU A N 1
ATOM 1654 C CA . LEU A 1 223 ? 17.070 -16.138 -7.102 1.00 98.56 223 LEU A CA 1
ATOM 1655 C C . LEU A 1 223 ? 16.717 -15.772 -8.541 1.00 98.56 223 LEU A C 1
ATOM 1657 O O . LEU A 1 223 ? 17.283 -16.338 -9.472 1.00 98.56 223 LEU A O 1
ATOM 1661 N N . TRP A 1 224 ? 15.762 -14.871 -8.733 1.00 98.75 224 TRP A N 1
ATOM 1662 C CA . TRP A 1 224 ? 15.323 -14.429 -10.050 1.00 98.75 224 TRP A CA 1
ATOM 1663 C C . TRP A 1 224 ? 15.728 -12.981 -10.275 1.00 98.75 224 TRP A C 1
ATOM 1665 O O . TRP A 1 224 ? 15.507 -12.142 -9.410 1.00 98.75 224 TRP A O 1
ATOM 1675 N N . PHE A 1 225 ? 16.289 -12.694 -11.443 1.00 98.69 225 PHE A N 1
ATOM 1676 C CA . PHE A 1 225 ? 16.730 -11.357 -11.829 1.00 98.69 225 PHE A CA 1
ATOM 1677 C C . PHE A 1 225 ? 15.964 -10.919 -13.073 1.00 98.69 225 PHE A C 1
ATOM 1679 O O . PHE A 1 225 ? 16.029 -11.604 -14.092 1.00 98.69 225 PHE A O 1
ATOM 1686 N N . LEU A 1 226 ? 15.255 -9.797 -12.991 1.00 98.44 226 LEU A N 1
ATOM 1687 C CA . LEU A 1 226 ? 14.615 -9.088 -14.098 1.00 98.44 226 LEU A CA 1
ATOM 1688 C C . LEU A 1 226 ? 15.305 -7.720 -14.234 1.00 98.44 226 LEU A C 1
ATOM 1690 O O . LEU A 1 226 ? 14.885 -6.767 -13.581 1.00 98.44 226 LEU A O 1
ATOM 1694 N N . PRO A 1 227 ? 16.389 -7.621 -15.023 1.00 96.31 227 PRO A N 1
ATOM 1695 C CA . PRO A 1 227 ? 17.208 -6.413 -15.050 1.00 96.31 227 PRO A CA 1
ATOM 1696 C C . PRO A 1 227 ? 16.469 -5.187 -15.579 1.00 96.31 227 PRO A C 1
ATOM 1698 O O . PRO A 1 227 ? 16.652 -4.108 -15.039 1.00 96.31 227 PRO A O 1
ATOM 1701 N N . ILE A 1 228 ? 15.650 -5.365 -16.622 1.00 97.94 228 ILE A N 1
ATOM 1702 C CA . ILE A 1 228 ? 14.897 -4.291 -17.276 1.00 97.94 228 ILE A CA 1
ATOM 1703 C C . ILE A 1 228 ? 13.454 -4.760 -17.474 1.00 97.94 228 ILE A C 1
ATOM 1705 O O . ILE A 1 228 ? 13.197 -5.641 -18.300 1.00 97.94 228 ILE A O 1
ATOM 1709 N N . GLN A 1 229 ? 12.517 -4.190 -16.713 1.00 97.19 229 GLN A N 1
ATOM 1710 C CA . GLN A 1 229 ? 11.086 -4.475 -16.861 1.00 97.19 229 GLN A CA 1
ATOM 1711 C C . GLN A 1 229 ? 10.468 -3.734 -18.057 1.00 97.19 229 GLN A C 1
ATOM 1713 O O . GLN A 1 229 ? 9.662 -4.326 -18.774 1.00 97.19 229 GLN A O 1
ATOM 1718 N N . ASN A 1 230 ? 10.866 -2.478 -18.292 1.00 98.06 230 ASN A N 1
ATOM 1719 C CA . ASN A 1 230 ? 10.402 -1.624 -19.392 1.00 98.06 230 ASN A CA 1
ATOM 1720 C C . ASN A 1 230 ? 11.497 -1.436 -20.471 1.00 98.06 230 ASN A C 1
ATOM 1722 O O . ASN A 1 230 ? 12.117 -0.373 -20.551 1.00 98.06 230 ASN A O 1
ATOM 1726 N N . PRO A 1 231 ? 11.784 -2.453 -21.312 1.00 95.75 231 PRO A N 1
ATOM 1727 C CA . PRO A 1 231 ? 12.873 -2.380 -22.295 1.00 95.75 231 PRO A CA 1
ATOM 1728 C C . PRO A 1 231 ? 12.598 -1.407 -23.451 1.00 95.75 231 PRO A C 1
ATOM 1730 O O . PRO A 1 231 ? 13.526 -0.957 -24.126 1.00 95.75 231 PRO A O 1
ATOM 1733 N N . ASP A 1 232 ? 11.333 -1.085 -23.714 1.00 93.44 232 ASP A N 1
ATOM 1734 C CA . ASP A 1 232 ? 10.960 -0.127 -24.753 1.00 93.44 232 ASP A CA 1
ATOM 1735 C C . ASP A 1 232 ? 11.296 1.293 -24.331 1.00 93.44 232 ASP A C 1
ATOM 1737 O O . ASP A 1 232 ? 12.078 1.954 -25.015 1.00 93.44 232 ASP A O 1
ATOM 1741 N N . GLY A 1 233 ? 10.767 1.716 -23.180 1.00 95.56 233 GLY A N 1
ATOM 1742 C CA . GLY A 1 233 ? 11.084 3.012 -22.607 1.00 95.56 233 GLY A CA 1
ATOM 1743 C C . GLY A 1 233 ? 12.577 3.136 -22.305 1.00 95.56 233 GLY A C 1
ATOM 1744 O O . GLY A 1 233 ? 13.168 4.160 -22.636 1.00 95.56 233 GLY A O 1
ATOM 1745 N N . TYR A 1 234 ? 13.214 2.104 -21.733 1.00 97.38 234 TYR A N 1
ATOM 1746 C CA . TYR A 1 234 ? 14.631 2.184 -21.362 1.00 97.38 234 TYR A CA 1
ATOM 1747 C C . TYR A 1 234 ? 15.523 2.488 -22.568 1.00 97.38 234 TYR A C 1
ATOM 1749 O O . TYR A 1 234 ? 16.242 3.479 -22.540 1.00 97.38 234 TYR A O 1
ATOM 1757 N N . ASP A 1 235 ? 15.429 1.732 -23.667 1.00 94.38 235 ASP A N 1
ATOM 1758 C CA . ASP A 1 235 ? 16.211 2.046 -24.875 1.00 94.38 235 ASP A CA 1
ATOM 1759 C C . ASP A 1 235 ? 15.874 3.427 -25.438 1.00 94.38 235 ASP A C 1
ATOM 1761 O O . ASP A 1 235 ? 16.761 4.122 -25.927 1.00 94.38 235 ASP A O 1
ATOM 1765 N N . PHE A 1 236 ? 14.606 3.840 -25.364 1.00 93.56 236 PHE A N 1
ATOM 1766 C CA . PHE A 1 236 ? 14.175 5.138 -25.871 1.00 93.56 236 PHE A CA 1
ATOM 1767 C C . PHE A 1 236 ? 14.908 6.291 -25.194 1.00 93.56 236 PHE A C 1
ATOM 1769 O O . PHE A 1 236 ? 15.291 7.234 -25.884 1.00 93.56 236 PHE A O 1
ATOM 1776 N N . THR A 1 237 ? 15.235 6.177 -23.905 1.00 93.88 237 THR A N 1
ATOM 1777 C CA . THR A 1 237 ? 16.023 7.196 -23.188 1.00 93.88 237 THR A CA 1
ATOM 1778 C C . THR A 1 237 ? 17.453 7.392 -23.714 1.00 93.88 237 THR A C 1
ATOM 1780 O O . THR A 1 237 ? 18.074 8.408 -23.404 1.00 93.88 237 THR A O 1
ATOM 1783 N N . PHE A 1 238 ? 17.973 6.488 -24.554 1.00 91.88 238 PHE A N 1
ATOM 1784 C CA . PHE A 1 238 ? 19.276 6.623 -25.231 1.00 91.88 238 PHE A CA 1
ATOM 1785 C C . PHE A 1 238 ? 19.173 7.257 -26.630 1.00 91.88 238 PHE A C 1
ATOM 1787 O O . PHE A 1 238 ? 20.167 7.329 -27.362 1.00 91.88 238 PHE A O 1
ATOM 1794 N N . THR A 1 239 ? 17.975 7.683 -27.033 1.00 88.56 239 THR A N 1
ATOM 1795 C CA . THR A 1 239 ? 17.690 8.148 -28.394 1.00 88.56 239 THR A CA 1
ATOM 1796 C C . THR A 1 239 ? 17.240 9.606 -28.453 1.00 88.56 239 THR A C 1
ATOM 1798 O O . THR A 1 239 ? 16.862 10.225 -27.456 1.00 88.56 239 THR A O 1
ATOM 1801 N N . CYS A 1 240 ? 17.269 10.137 -29.671 1.00 84.25 240 CYS A N 1
ATOM 1802 C CA . CYS A 1 240 ? 16.701 11.409 -30.081 1.00 84.25 240 CYS A CA 1
ATOM 1803 C C . CYS A 1 240 ? 15.651 11.168 -31.175 1.00 84.25 240 CYS A C 1
ATOM 1805 O O . CYS A 1 240 ? 15.854 10.325 -32.052 1.00 84.25 240 CYS A O 1
ATOM 1807 N N . GLY A 1 241 ? 14.557 11.934 -31.147 1.00 78.38 241 GLY A N 1
ATOM 1808 C CA . GLY A 1 241 ? 13.419 11.794 -32.069 1.00 78.38 241 GLY A CA 1
ATOM 1809 C C . GLY A 1 241 ? 12.313 10.872 -31.542 1.00 78.38 241 GLY A C 1
ATOM 1810 O O . GLY A 1 241 ? 12.470 10.227 -30.516 1.00 78.38 241 GLY A O 1
ATOM 1811 N N . THR A 1 242 ? 11.175 10.805 -32.233 1.00 78.06 242 THR A N 1
ATOM 1812 C CA . THR A 1 242 ? 10.000 10.011 -31.822 1.00 78.06 242 THR A CA 1
ATOM 1813 C C . THR A 1 242 ? 9.619 8.973 -32.877 1.00 78.06 242 THR A C 1
ATOM 1815 O O . THR A 1 242 ? 10.105 8.999 -34.016 1.00 78.06 242 THR A O 1
ATOM 1818 N N . GLY A 1 243 ? 8.755 8.029 -32.493 1.00 72.06 243 GLY A N 1
ATOM 1819 C CA . GLY A 1 243 ? 8.284 6.955 -33.361 1.00 72.06 243 GLY A CA 1
ATOM 1820 C C . GLY A 1 243 ? 9.431 6.177 -34.010 1.00 72.06 243 GLY A C 1
ATOM 1821 O O . GLY A 1 243 ? 10.426 5.839 -33.376 1.00 72.06 243 GLY A O 1
ATOM 1822 N N . VAL A 1 244 ? 9.313 5.916 -35.309 1.00 62.09 244 VAL A N 1
ATOM 1823 C CA . VAL A 1 244 ? 10.291 5.109 -36.061 1.00 62.09 244 VAL A CA 1
ATOM 1824 C C . VAL A 1 244 ? 11.568 5.866 -36.454 1.00 62.09 244 VAL A C 1
ATOM 1826 O O . VAL A 1 244 ? 12.494 5.262 -36.985 1.00 62.09 244 VAL A O 1
ATOM 1829 N N . ASN A 1 245 ? 11.638 7.178 -36.206 1.00 64.94 245 ASN A N 1
ATOM 1830 C CA . ASN A 1 245 ? 12.755 8.040 -36.621 1.00 64.94 245 ASN A CA 1
ATOM 1831 C C . ASN A 1 245 ? 13.802 8.246 -35.512 1.00 64.94 245 ASN A C 1
ATOM 1833 O O . ASN A 1 245 ? 14.570 9.206 -35.552 1.00 64.94 245 ASN A O 1
ATOM 1837 N N . GLN A 1 246 ? 13.810 7.370 -34.509 1.00 75.12 246 GLN A N 1
ATOM 1838 C CA . GLN A 1 246 ? 14.723 7.439 -33.374 1.00 75.12 246 GLN A CA 1
ATOM 1839 C C . GLN A 1 246 ? 16.156 7.104 -33.787 1.00 75.12 246 GLN A C 1
ATOM 1841 O O . GLN A 1 246 ? 16.405 6.121 -34.487 1.00 75.12 246 GLN A O 1
ATOM 1846 N N . VAL A 1 247 ? 17.111 7.898 -33.310 1.00 78.19 247 VAL A N 1
ATOM 1847 C CA . VAL A 1 247 ? 18.547 7.643 -33.479 1.00 78.19 247 VAL A CA 1
ATOM 1848 C C . VAL A 1 247 ? 19.253 7.733 -32.137 1.00 78.19 247 VAL A C 1
ATOM 1850 O O . VAL A 1 247 ? 18.916 8.593 -31.327 1.00 78.19 247 VAL A O 1
ATOM 1853 N N . ASN A 1 248 ? 20.243 6.872 -31.896 1.00 84.50 248 ASN A N 1
ATOM 1854 C CA . ASN A 1 248 ? 21.082 6.987 -30.703 1.00 84.50 248 ASN A CA 1
ATOM 1855 C C . ASN A 1 248 ? 21.755 8.360 -30.679 1.00 84.50 248 ASN A C 1
ATOM 1857 O O . ASN A 1 248 ? 22.258 8.824 -31.706 1.00 84.50 248 ASN A O 1
ATOM 1861 N N . CYS A 1 249 ? 21.797 8.986 -29.511 1.00 82.69 249 CYS A N 1
ATOM 1862 C CA . CYS A 1 249 ? 22.433 10.283 -29.351 1.00 82.69 249 CYS A CA 1
ATOM 1863 C C . CYS A 1 249 ? 22.995 10.464 -27.940 1.00 82.69 249 CYS A C 1
ATOM 1865 O O . CYS A 1 249 ? 22.595 9.785 -26.996 1.00 82.69 249 CYS A O 1
ATOM 1867 N N . ASP A 1 250 ? 23.914 11.417 -27.801 1.00 86.88 250 ASP A N 1
ATOM 1868 C CA . ASP A 1 250 ? 24.333 11.910 -26.496 1.00 86.88 250 ASP A CA 1
ATOM 1869 C C . ASP A 1 250 ? 23.375 13.025 -26.058 1.00 86.88 250 ASP A C 1
ATOM 1871 O O . ASP A 1 250 ? 23.423 14.137 -26.597 1.00 86.88 250 ASP A O 1
ATOM 1875 N N . TYR A 1 251 ? 22.512 12.740 -25.078 1.00 83.81 251 TYR A N 1
ATOM 1876 C CA . TYR A 1 251 ? 21.527 13.700 -24.566 1.00 83.81 251 TYR A CA 1
ATOM 1877 C C . TYR A 1 251 ? 22.166 14.961 -23.964 1.00 83.81 251 TYR A C 1
ATOM 1879 O O . TYR A 1 251 ? 21.514 16.001 -23.898 1.00 83.81 251 TYR A O 1
ATOM 1887 N N . ARG A 1 252 ? 23.445 14.896 -23.563 1.00 80.69 252 ARG A N 1
ATOM 1888 C CA . ARG A 1 252 ? 24.201 16.029 -23.002 1.00 80.69 252 ARG A CA 1
ATOM 1889 C C . ARG A 1 252 ? 24.580 17.059 -24.069 1.00 80.69 252 ARG A C 1
ATOM 1891 O O . ARG A 1 252 ? 24.922 18.191 -23.749 1.00 80.69 252 ARG A O 1
ATOM 1898 N N . THR A 1 253 ? 24.542 16.673 -25.348 1.00 79.06 253 THR A N 1
ATOM 1899 C CA . THR A 1 253 ? 24.919 17.540 -26.483 1.00 79.06 253 THR A CA 1
ATOM 1900 C C . THR A 1 253 ? 23.861 17.640 -27.571 1.00 79.06 253 THR A C 1
ATOM 1902 O O . THR A 1 253 ? 23.957 18.513 -28.432 1.00 79.06 253 THR A O 1
ATOM 1905 N N . THR A 1 254 ? 22.854 16.766 -27.550 1.00 76.38 254 THR A N 1
ATOM 1906 C CA . THR A 1 254 ? 21.858 16.645 -28.614 1.00 76.38 254 THR A CA 1
ATOM 1907 C C . THR A 1 254 ? 20.460 16.937 -28.077 1.00 76.38 254 THR A C 1
ATOM 1909 O O . THR A 1 254 ? 20.037 16.401 -27.055 1.00 76.38 254 THR A O 1
ATOM 1912 N N . SER A 1 255 ? 19.728 17.788 -28.793 1.00 72.31 255 SER A N 1
ATOM 1913 C CA . SER A 1 255 ? 18.324 18.120 -28.542 1.00 72.31 255 SER A CA 1
ATOM 1914 C C . SER A 1 255 ? 17.613 18.279 -29.889 1.00 72.31 255 SER A C 1
ATOM 1916 O O . SER A 1 255 ? 18.233 18.832 -30.806 1.00 72.31 255 SER A O 1
ATOM 1918 N N . PRO A 1 256 ? 16.350 17.841 -30.055 1.00 72.31 256 PRO A N 1
ATOM 1919 C CA . PRO A 1 256 ? 15.485 17.124 -29.101 1.00 72.31 256 PRO A CA 1
ATOM 1920 C C . PRO A 1 256 ? 15.991 15.722 -28.688 1.00 72.31 256 PRO A C 1
ATOM 1922 O O . PRO A 1 256 ? 16.403 14.960 -29.558 1.00 72.31 256 PRO A O 1
ATOM 1925 N N . ASN A 1 257 ? 15.917 15.356 -27.397 1.00 85.25 257 ASN A N 1
ATOM 1926 C CA . ASN A 1 257 ? 16.261 14.019 -26.868 1.00 85.25 257 ASN A CA 1
ATOM 1927 C C . ASN A 1 257 ? 15.170 13.436 -25.946 1.00 85.25 257 ASN A C 1
ATOM 1929 O O . ASN A 1 257 ? 14.234 14.140 -25.574 1.00 85.25 257 ASN A O 1
ATOM 1933 N N . ASN A 1 258 ? 15.314 12.158 -25.580 1.00 88.56 258 ASN A N 1
ATOM 1934 C CA . ASN A 1 258 ? 14.304 11.391 -24.841 1.00 88.56 258 ASN A CA 1
ATOM 1935 C C . ASN A 1 258 ? 14.763 10.927 -23.445 1.00 88.56 258 ASN A C 1
ATOM 1937 O O . ASN A 1 258 ? 14.117 10.072 -22.839 1.00 88.56 258 ASN A O 1
ATOM 1941 N N . ARG A 1 259 ? 15.882 11.449 -22.919 1.00 89.56 259 ARG A N 1
ATOM 1942 C CA . ARG A 1 259 ? 16.556 10.925 -21.711 1.00 89.56 259 ARG A CA 1
ATOM 1943 C C . ARG A 1 259 ? 15.652 10.818 -20.481 1.00 89.56 259 ARG A C 1
ATOM 1945 O O . ARG A 1 259 ? 15.843 9.922 -19.659 1.00 89.56 259 ARG A O 1
ATOM 1952 N N . PHE A 1 260 ? 14.689 11.724 -20.354 1.00 87.81 260 PHE A N 1
ATOM 1953 C CA . PHE A 1 260 ? 13.814 11.828 -19.186 1.00 87.81 260 PHE A CA 1
ATOM 1954 C C . PHE A 1 260 ? 12.460 11.133 -19.360 1.00 87.81 260 PHE A C 1
ATOM 1956 O O . PHE A 1 260 ? 11.585 11.283 -18.510 1.00 87.81 260 PHE A O 1
ATOM 1963 N N . TRP A 1 261 ? 12.289 10.345 -20.426 1.00 91.06 261 TRP A N 1
ATOM 1964 C CA . TRP A 1 261 ? 11.097 9.525 -20.606 1.00 91.06 261 TRP A CA 1
ATOM 1965 C C . TRP A 1 261 ? 10.959 8.488 -19.484 1.00 91.06 261 TRP A C 1
ATOM 1967 O O . TRP A 1 261 ? 11.901 7.758 -19.177 1.00 91.06 261 TRP A O 1
ATOM 1977 N N . ARG A 1 262 ? 9.769 8.403 -18.883 1.00 92.44 262 ARG A N 1
ATOM 1978 C CA . ARG A 1 262 ? 9.462 7.502 -17.760 1.00 92.44 262 ARG A CA 1
ATOM 1979 C C . ARG A 1 262 ? 8.674 6.259 -18.190 1.00 92.44 262 ARG A C 1
ATOM 1981 O O . ARG A 1 262 ? 9.013 5.148 -17.785 1.00 92.44 262 ARG A O 1
ATOM 1988 N N . LYS A 1 263 ? 7.620 6.461 -18.983 1.00 94.69 263 LYS A N 1
ATOM 1989 C CA . LYS A 1 263 ? 6.520 5.513 -19.242 1.00 94.69 263 LYS A CA 1
ATOM 1990 C C . LYS A 1 263 ? 6.896 4.341 -20.171 1.00 94.69 263 LYS A C 1
ATOM 1992 O O . LYS A 1 263 ? 8.012 4.264 -20.694 1.00 94.69 263 LYS A O 1
ATOM 1997 N N . THR A 1 264 ? 5.964 3.415 -20.418 1.00 95.12 264 THR A N 1
ATOM 1998 C CA . THR A 1 264 ? 6.012 2.529 -21.606 1.00 95.12 264 THR A CA 1
ATOM 1999 C C . THR A 1 264 ? 5.912 3.348 -22.904 1.00 95.12 264 THR A C 1
ATOM 2001 O O . THR A 1 264 ? 5.814 4.572 -22.866 1.00 95.12 264 THR A O 1
ATOM 2004 N N . LEU A 1 265 ? 5.928 2.692 -24.069 1.00 89.75 265 LEU A N 1
ATOM 2005 C CA . LEU A 1 265 ? 5.765 3.340 -25.382 1.00 89.75 265 LEU A CA 1
ATOM 2006 C C . LEU A 1 265 ? 4.456 2.970 -26.089 1.00 89.75 265 LEU A C 1
ATOM 2008 O O . LEU A 1 265 ? 4.401 2.927 -27.319 1.00 89.75 265 LEU A O 1
ATOM 2012 N N . ARG A 1 266 ? 3.392 2.691 -25.328 1.00 83.19 266 ARG A N 1
ATOM 2013 C CA . ARG A 1 266 ? 2.050 2.525 -25.897 1.00 83.19 266 ARG A CA 1
ATOM 2014 C C . ARG A 1 266 ? 1.646 3.783 -26.669 1.00 83.19 266 ARG A C 1
ATOM 2016 O O . ARG A 1 266 ? 1.619 4.868 -26.104 1.00 83.19 266 ARG A O 1
ATOM 2023 N N . ASP A 1 267 ? 1.284 3.603 -27.933 1.00 77.50 267 ASP A N 1
ATOM 2024 C CA . ASP A 1 267 ? 0.650 4.627 -28.767 1.00 77.50 267 ASP A CA 1
ATOM 2025 C C . ASP A 1 267 ? -0.816 4.772 -28.322 1.00 77.50 267 ASP A C 1
ATOM 2027 O O . ASP A 1 267 ? -1.664 3.930 -28.638 1.00 77.50 267 ASP A O 1
ATOM 2031 N N . ASN A 1 268 ? -1.085 5.758 -27.464 1.00 73.00 268 ASN A N 1
ATOM 2032 C CA . ASN A 1 268 ? -2.384 5.889 -26.794 1.00 73.00 268 ASN A CA 1
ATOM 2033 C C . ASN A 1 268 ? -3.439 6.518 -27.711 1.00 73.00 268 ASN A C 1
ATOM 2035 O O . ASN A 1 268 ? -4.626 6.212 -27.575 1.00 73.00 268 ASN A O 1
ATOM 2039 N N . ASP A 1 269 ? -3.022 7.401 -28.619 1.00 68.00 269 ASP A N 1
ATOM 2040 C CA . ASP A 1 269 ? -3.904 8.089 -29.566 1.00 68.00 269 ASP A CA 1
ATOM 2041 C C . ASP A 1 269 ? -3.969 7.391 -30.939 1.00 68.00 269 ASP A C 1
ATOM 2043 O O . ASP A 1 269 ? -4.785 7.757 -31.790 1.00 68.00 269 ASP A O 1
ATOM 2047 N N . ASN A 1 270 ? -3.178 6.326 -31.113 1.00 64.31 270 ASN A N 1
ATOM 2048 C CA . ASN A 1 270 ? -3.119 5.470 -32.291 1.00 64.31 270 ASN A CA 1
ATOM 2049 C C . ASN A 1 270 ? -2.761 6.264 -33.561 1.00 64.31 270 ASN A C 1
ATOM 2051 O O . ASN A 1 270 ? -3.278 5.986 -34.653 1.00 64.31 270 ASN A O 1
ATOM 2055 N N . ASN A 1 271 ? -1.896 7.273 -33.410 1.00 63.22 271 ASN A N 1
ATOM 2056 C CA . ASN A 1 271 ? -1.429 8.135 -34.493 1.00 63.22 271 ASN A CA 1
ATOM 2057 C C . ASN A 1 271 ? -0.223 7.542 -35.261 1.00 63.22 271 ASN A C 1
ATOM 2059 O O . ASN A 1 271 ? 0.182 8.083 -36.295 1.00 63.22 271 ASN A O 1
ATOM 2063 N N . GLY A 1 272 ? 0.328 6.412 -34.798 1.00 59.19 272 GLY A N 1
ATOM 2064 C CA . GLY A 1 272 ? 1.472 5.716 -35.389 1.00 59.19 272 GLY A CA 1
ATOM 2065 C C . GLY A 1 272 ? 2.843 6.254 -34.958 1.00 59.19 272 GLY A C 1
ATOM 2066 O O . GLY A 1 272 ? 3.869 5.760 -35.436 1.00 59.19 272 GLY A O 1
ATOM 2067 N N . VAL A 1 273 ? 2.884 7.245 -34.067 1.00 68.81 273 VAL A N 1
ATOM 2068 C CA . VAL A 1 273 ? 4.071 7.949 -33.570 1.00 68.81 273 VAL A CA 1
ATOM 2069 C C . VAL A 1 273 ? 4.103 7.869 -32.047 1.00 68.81 273 VAL A C 1
ATOM 2071 O O . VAL A 1 273 ? 3.579 8.736 -31.361 1.00 68.81 273 VAL A O 1
ATOM 2074 N N . TYR A 1 274 ? 4.801 6.859 -31.533 1.00 79.56 274 TYR A N 1
ATOM 2075 C CA . TYR A 1 274 ? 4.997 6.667 -30.097 1.00 79.56 274 TYR A CA 1
ATOM 2076 C C . TYR A 1 274 ? 6.096 7.573 -29.513 1.00 79.56 274 TYR A C 1
ATOM 2078 O O . TYR A 1 274 ? 7.061 7.938 -30.198 1.00 79.56 274 TYR A O 1
ATOM 2086 N N . GLY A 1 275 ? 5.992 7.862 -28.214 1.00 74.44 275 GLY A N 1
ATOM 2087 C CA . GLY A 1 275 ? 6.977 8.642 -27.457 1.00 74.44 275 GLY A CA 1
ATOM 2088 C C . GLY A 1 275 ? 6.719 10.150 -27.479 1.00 74.44 275 GLY A C 1
ATOM 2089 O O . GLY A 1 275 ? 7.652 10.930 -27.294 1.00 74.44 275 GLY A O 1
ATOM 2090 N N . ASN A 1 276 ? 5.479 10.568 -27.756 1.00 79.44 276 ASN A N 1
ATOM 2091 C CA . ASN A 1 276 ? 5.023 11.948 -27.582 1.00 79.44 276 ASN A CA 1
ATOM 2092 C C . ASN A 1 276 ? 4.288 12.118 -26.230 1.00 79.44 276 ASN A C 1
ATOM 2094 O O . ASN A 1 276 ? 4.051 11.140 -25.528 1.00 79.44 276 ASN A O 1
ATOM 2098 N N . SER A 1 277 ? 3.922 13.345 -25.839 1.00 73.50 277 SER A N 1
ATOM 2099 C CA . SER A 1 277 ? 3.335 13.604 -24.512 1.00 73.50 277 SER A CA 1
ATOM 2100 C C . SER A 1 277 ? 2.022 12.861 -24.236 1.00 73.50 277 SER A C 1
ATOM 2102 O O . SER A 1 277 ? 1.731 12.592 -23.078 1.00 73.50 277 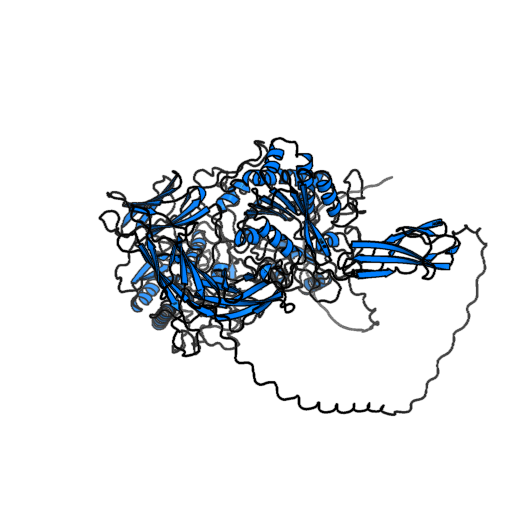SER A O 1
ATOM 2104 N N . GLY A 1 278 ? 1.250 12.490 -25.262 1.00 76.31 278 GLY A N 1
ATOM 2105 C CA . GLY A 1 278 ? 0.022 11.703 -25.123 1.00 76.31 278 GLY A CA 1
ATOM 2106 C C . GLY A 1 278 ? 0.240 10.197 -24.954 1.00 76.31 278 GLY A C 1
ATOM 2107 O O . GLY A 1 278 ? -0.716 9.489 -24.640 1.00 76.31 278 GLY A O 1
ATOM 2108 N N . ASP A 1 279 ? 1.465 9.704 -25.143 1.00 80.44 279 ASP A N 1
ATOM 2109 C CA . ASP A 1 279 ? 1.784 8.277 -25.212 1.00 80.44 279 ASP A CA 1
ATOM 2110 C C . ASP A 1 279 ? 2.336 7.702 -23.914 1.00 80.44 279 ASP A C 1
ATOM 2112 O O . ASP A 1 279 ? 2.766 8.408 -23.004 1.00 80.44 279 ASP A O 1
ATOM 2116 N N . GLY A 1 280 ? 2.374 6.375 -23.867 1.00 87.94 280 GLY A N 1
ATOM 2117 C CA . GLY A 1 280 ? 2.924 5.603 -22.771 1.00 87.94 280 GLY A CA 1
ATOM 2118 C C . GLY A 1 280 ? 1.977 5.500 -21.587 1.00 87.94 280 GLY A C 1
ATOM 2119 O O . GLY A 1 280 ? 1.067 6.304 -21.405 1.00 87.94 280 GLY A O 1
ATOM 2120 N N . VAL A 1 281 ? 2.215 4.487 -20.768 1.00 88.50 281 VAL A N 1
ATOM 2121 C CA . VAL A 1 281 ? 1.546 4.235 -19.490 1.00 88.50 281 VAL A CA 1
ATOM 2122 C C . VAL A 1 281 ? 2.617 4.134 -18.418 1.00 88.50 281 VAL A C 1
ATOM 2124 O O . VAL A 1 281 ? 3.683 3.579 -18.676 1.00 88.50 281 VAL A O 1
ATOM 2127 N N . ASP A 1 282 ? 2.352 4.664 -17.228 1.00 94.69 282 ASP A N 1
ATOM 2128 C CA . ASP A 1 282 ? 3.226 4.477 -16.075 1.00 94.69 282 ASP A CA 1
ATOM 2129 C C . ASP A 1 282 ? 3.153 3.008 -15.606 1.00 94.69 282 ASP A C 1
ATOM 2131 O O . ASP A 1 282 ? 2.114 2.573 -15.082 1.00 94.69 282 ASP A O 1
ATOM 2135 N N . PRO A 1 283 ? 4.237 2.216 -15.751 1.00 94.88 283 PRO A N 1
ATOM 2136 C CA . PRO A 1 283 ? 4.238 0.820 -15.333 1.00 94.88 283 PRO A CA 1
ATOM 2137 C C . PRO A 1 283 ? 4.042 0.659 -13.827 1.00 94.88 283 PRO A C 1
ATOM 2139 O O . PRO A 1 283 ? 3.566 -0.384 -13.392 1.00 94.88 283 PRO A O 1
ATOM 2142 N N . ASN A 1 284 ? 4.383 1.649 -13.004 1.00 95.12 284 ASN A N 1
ATOM 2143 C CA . ASN A 1 284 ? 4.195 1.576 -11.561 1.00 95.12 284 ASN A CA 1
ATOM 2144 C C . ASN A 1 284 ? 2.849 2.159 -11.096 1.00 95.12 284 ASN A C 1
ATOM 2146 O O . ASN A 1 284 ? 2.690 2.413 -9.906 1.00 95.12 284 ASN A O 1
ATOM 2150 N N . ARG A 1 285 ? 1.891 2.357 -12.017 1.00 90.38 285 ARG A N 1
ATOM 2151 C CA . ARG A 1 285 ? 0.467 2.661 -11.742 1.00 90.38 285 ARG A CA 1
ATOM 2152 C C . ARG A 1 285 ? -0.504 1.701 -12.437 1.00 90.38 285 ARG A C 1
ATOM 2154 O O . ARG A 1 285 ? -1.722 1.817 -12.304 1.00 90.38 285 ARG A O 1
ATOM 2161 N N . ASN A 1 286 ? 0.019 0.757 -13.220 1.00 88.81 286 ASN A N 1
ATOM 2162 C CA . ASN A 1 286 ? -0.776 -0.114 -14.081 1.00 88.81 286 ASN A CA 1
ATOM 2163 C C . ASN A 1 286 ? -1.187 -1.438 -13.413 1.00 88.81 286 ASN A C 1
ATOM 2165 O O . ASN A 1 286 ? -1.833 -2.260 -14.053 1.00 88.81 286 ASN A O 1
ATOM 2169 N N . TYR A 1 287 ? -0.856 -1.690 -12.145 1.00 86.44 287 TYR A N 1
ATOM 2170 C CA . TYR A 1 287 ? -1.272 -2.912 -11.448 1.00 86.44 287 TYR A CA 1
ATOM 2171 C C . TYR A 1 287 ? -2.694 -2.817 -10.863 1.00 86.44 287 TYR A C 1
ATOM 2173 O O . TYR A 1 287 ? -3.223 -1.724 -10.689 1.00 86.44 287 TYR A O 1
ATOM 2181 N N . PRO A 1 288 ? -3.352 -3.954 -10.569 1.00 75.62 288 PRO A N 1
ATOM 2182 C CA . PRO A 1 288 ? -4.721 -3.976 -10.042 1.00 75.62 288 PRO A CA 1
ATOM 2183 C C . PRO A 1 288 ? -4.867 -3.536 -8.571 1.00 75.62 288 PRO A C 1
ATOM 2185 O O . PRO A 1 288 ? -5.975 -3.238 -8.129 1.00 75.62 288 PRO A O 1
ATOM 2188 N N . SER A 1 289 ? -3.785 -3.509 -7.785 1.00 77.50 289 SER A N 1
ATOM 2189 C CA . SER A 1 289 ? -3.801 -3.148 -6.358 1.00 77.50 289 SER A CA 1
ATOM 2190 C C . SER A 1 289 ? -4.334 -1.734 -6.134 1.00 77.50 289 SER A C 1
ATOM 2192 O O . SER A 1 289 ? -3.659 -0.753 -6.429 1.00 77.50 289 SER A O 1
ATOM 2194 N N . LYS A 1 290 ? -5.562 -1.636 -5.609 1.00 75.38 290 LYS A N 1
ATOM 2195 C CA . LYS A 1 290 ? -6.233 -0.370 -5.256 1.00 75.38 290 LYS A CA 1
ATOM 2196 C C . LYS A 1 290 ? -6.316 0.645 -6.406 1.00 75.38 290 LYS A C 1
ATOM 2198 O O . LYS A 1 290 ? -6.610 1.806 -6.171 1.00 75.38 290 LYS A O 1
ATOM 2203 N N . ARG A 1 291 ? -6.118 0.224 -7.659 1.00 74.12 291 ARG A N 1
ATOM 2204 C CA . ARG A 1 291 ? -6.167 1.106 -8.830 1.00 74.12 291 ARG A CA 1
ATOM 2205 C C . ARG A 1 291 ? -7.521 1.801 -8.927 1.00 74.12 291 ARG A C 1
ATOM 2207 O O . ARG A 1 291 ? -8.552 1.137 -8.896 1.00 74.12 291 ARG A O 1
ATOM 2214 N N . GLY A 1 292 ? -7.508 3.116 -9.129 1.00 62.34 292 GLY A N 1
ATOM 2215 C CA . GLY A 1 292 ? -8.733 3.886 -9.366 1.00 62.34 292 GLY A CA 1
ATOM 2216 C C . GLY A 1 292 ? -9.529 4.224 -8.106 1.00 62.34 292 GLY A C 1
ATOM 2217 O O . GLY A 1 292 ? -10.610 4.787 -8.247 1.00 62.34 292 GLY A O 1
ATOM 2218 N N . ILE A 1 293 ? -8.993 3.927 -6.912 1.00 64.56 293 ILE A N 1
ATOM 2219 C CA . ILE A 1 293 ? -9.508 4.429 -5.625 1.00 64.56 293 ILE A CA 1
ATOM 2220 C C . ILE A 1 293 ? -9.754 5.940 -5.665 1.00 64.56 293 ILE A C 1
ATOM 2222 O O . ILE A 1 293 ? -10.813 6.403 -5.245 1.00 64.56 293 ILE A O 1
ATOM 2226 N N . ASP A 1 294 ? -8.809 6.658 -6.262 1.00 62.22 294 ASP A N 1
ATOM 2227 C CA . ASP A 1 294 ? -8.778 8.099 -6.475 1.00 62.22 294 ASP A CA 1
ATOM 2228 C C . ASP A 1 294 ? -7.857 8.430 -7.680 1.00 62.22 294 ASP A C 1
ATOM 2230 O O . ASP A 1 294 ? -7.422 7.554 -8.447 1.00 62.22 294 ASP A O 1
ATOM 2234 N N . GLU A 1 295 ? -7.581 9.720 -7.884 1.00 63.25 295 GLU A N 1
ATOM 2235 C CA . GLU A 1 295 ? -6.580 10.235 -8.835 1.00 63.25 295 GLU A CA 1
ATOM 2236 C C . GLU A 1 295 ? -5.286 10.669 -8.123 1.00 63.25 295 GLU A C 1
ATOM 2238 O O . GLU A 1 295 ? -4.585 11.567 -8.586 1.00 63.25 295 GLU A O 1
ATOM 2243 N N . GLU A 1 296 ? -4.976 10.045 -6.984 1.00 66.31 296 GLU A N 1
ATOM 2244 C CA . GLU A 1 296 ? -3.806 10.355 -6.165 1.00 66.31 296 GLU A CA 1
ATOM 2245 C C . GLU A 1 296 ? -2.674 9.375 -6.467 1.00 66.31 296 GLU A C 1
ATOM 2247 O O . GLU A 1 296 ? -2.869 8.173 -6.664 1.00 66.31 296 GLU A O 1
ATOM 2252 N N . GLY A 1 297 ? -1.484 9.935 -6.684 1.00 72.50 297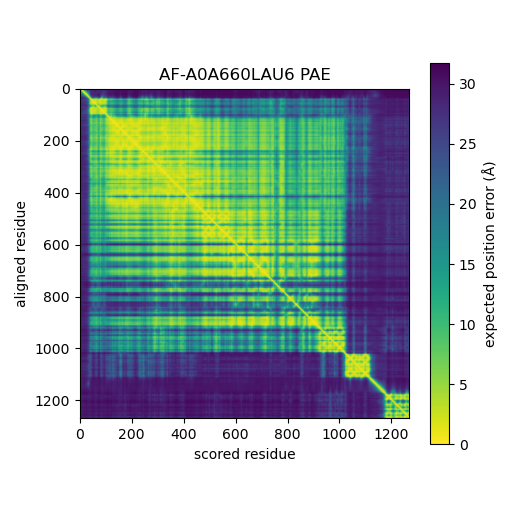 GLY A N 1
ATOM 2253 C CA . GLY A 1 297 ? -0.329 9.235 -7.234 1.00 72.50 297 GLY A CA 1
ATOM 2254 C C . GLY A 1 297 ? -0.508 8.728 -8.673 1.00 72.50 297 GLY A C 1
ATOM 2255 O O . GLY A 1 297 ? 0.491 8.457 -9.326 1.00 72.50 297 GLY A O 1
ATOM 2256 N N . ALA A 1 298 ? -1.726 8.627 -9.215 1.00 76.00 298 ALA A N 1
ATOM 2257 C CA . ALA A 1 298 ? -2.038 8.063 -10.529 1.00 76.00 298 ALA A CA 1
ATOM 2258 C C . ALA A 1 298 ? -3.076 8.912 -11.275 1.00 76.00 298 ALA A C 1
ATOM 2260 O O . ALA A 1 298 ? -4.052 9.346 -10.672 1.00 76.00 298 ALA A O 1
ATOM 2261 N N . THR A 1 299 ? -2.946 9.073 -12.596 1.00 72.56 299 THR A N 1
ATOM 2262 C CA . THR A 1 299 ? -3.928 9.816 -13.409 1.00 72.56 299 THR A CA 1
ATOM 2263 C C . THR A 1 299 ? -4.596 8.962 -14.488 1.00 72.56 299 THR A C 1
ATOM 2265 O O . THR A 1 299 ? -4.008 8.018 -15.011 1.00 72.56 299 THR A O 1
ATOM 2268 N N . ASN A 1 300 ? -5.843 9.276 -14.841 1.00 72.25 300 ASN A N 1
ATOM 2269 C CA . ASN A 1 300 ? -6.541 8.755 -16.022 1.00 72.25 300 ASN A CA 1
ATOM 2270 C C . ASN A 1 300 ? -6.322 9.600 -17.295 1.00 72.25 300 ASN A C 1
ATOM 2272 O O . ASN A 1 300 ? -6.847 9.248 -18.352 1.00 72.25 300 ASN A O 1
ATOM 2276 N N . SER A 1 301 ? -5.548 10.689 -17.227 1.00 74.81 301 SER A N 1
ATOM 2277 C CA . SER A 1 301 ? -5.175 11.488 -18.400 1.00 74.81 301 SER A CA 1
ATOM 2278 C C . SER A 1 301 ? -3.996 10.847 -19.148 1.00 74.81 301 SER A C 1
ATOM 2280 O O . SER A 1 301 ? -2.917 10.770 -18.561 1.00 74.81 301 SER A O 1
ATOM 2282 N N . PRO A 1 302 ? -4.134 10.441 -20.431 1.00 74.12 302 PRO A N 1
ATOM 2283 C CA . PRO A 1 302 ? -3.032 9.852 -21.208 1.00 74.12 302 PRO A CA 1
ATOM 2284 C C . PRO A 1 302 ? -1.784 10.740 -21.295 1.00 74.12 302 PRO A C 1
ATOM 2286 O O . PRO A 1 302 ? -0.665 10.243 -21.405 1.00 74.12 302 PRO A O 1
ATOM 2289 N N . GLY A 1 303 ? -1.986 12.059 -21.196 1.00 73.81 303 GLY A N 1
ATOM 2290 C CA . GLY A 1 303 ? -0.925 13.060 -21.222 1.00 73.81 303 GLY A CA 1
ATOM 2291 C C . GLY A 1 303 ? -0.087 13.166 -19.944 1.00 73.81 303 GLY A C 1
ATOM 2292 O O . GLY A 1 303 ? 0.933 13.844 -19.955 1.00 73.81 303 GLY A O 1
ATOM 2293 N N . GLY A 1 304 ? -0.522 12.557 -18.837 1.00 77.12 304 GLY A N 1
ATOM 2294 C CA . GLY A 1 304 ? 0.183 12.648 -17.559 1.00 77.12 304 GLY A CA 1
ATOM 2295 C C . GLY A 1 304 ? 1.320 11.636 -17.430 1.00 77.12 304 GLY A C 1
ATOM 2296 O O . GLY A 1 304 ? 1.263 10.537 -17.993 1.00 77.12 304 GLY A O 1
ATOM 2297 N N . GLU A 1 305 ? 2.339 11.986 -16.646 1.00 82.38 305 GLU A N 1
ATOM 2298 C CA . GLU A 1 305 ? 3.494 11.111 -16.386 1.00 82.38 305 GLU A CA 1
ATOM 2299 C C . GLU A 1 305 ? 3.124 9.886 -15.540 1.00 82.38 305 GLU A C 1
ATOM 2301 O O . GLU A 1 305 ? 3.704 8.819 -15.724 1.00 82.38 305 GLU A O 1
ATOM 2306 N N . THR A 1 306 ? 2.097 10.005 -14.694 1.00 84.88 306 THR A N 1
ATOM 2307 C CA . THR A 1 306 ? 1.551 8.922 -13.859 1.00 84.88 306 THR A CA 1
ATOM 2308 C C . THR A 1 306 ? 0.297 8.282 -14.466 1.00 84.88 306 THR A C 1
ATOM 2310 O O . THR A 1 306 ? -0.572 7.771 -13.749 1.00 84.88 306 THR A O 1
ATOM 2313 N N . TYR A 1 307 ? 0.143 8.338 -15.798 1.00 84.62 307 TYR A N 1
ATOM 2314 C CA . TYR A 1 307 ? -1.020 7.764 -16.477 1.00 84.62 307 TYR A CA 1
ATOM 2315 C C . TYR A 1 307 ? -1.121 6.262 -16.207 1.00 84.62 307 TYR A C 1
ATOM 2317 O O . TYR A 1 307 ? -0.286 5.481 -16.655 1.00 84.62 307 TYR A O 1
ATOM 2325 N N . ARG A 1 308 ? -2.185 5.836 -15.524 1.00 80.00 308 ARG A N 1
ATOM 2326 C CA . ARG A 1 308 ? -2.375 4.451 -15.0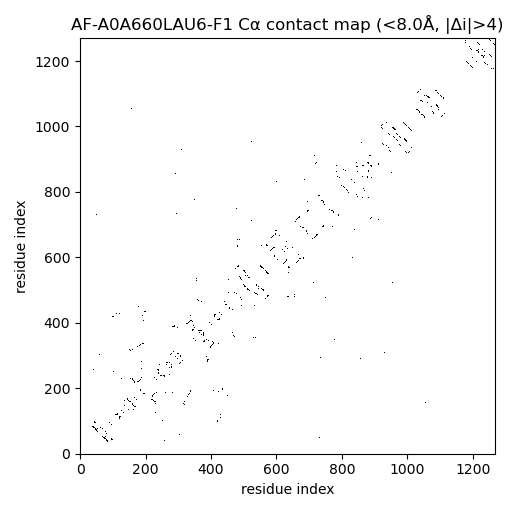56 1.00 80.00 308 ARG A CA 1
ATOM 2327 C C . ARG A 1 308 ? -2.763 3.448 -16.143 1.00 80.00 308 ARG A C 1
ATOM 2329 O O . ARG A 1 308 ? -2.998 2.272 -15.852 1.00 80.00 308 ARG A O 1
ATOM 2336 N N . GLY A 1 309 ? -2.891 3.910 -17.383 1.00 78.12 309 GLY A N 1
ATOM 2337 C CA . GLY A 1 309 ? -3.324 3.111 -18.520 1.00 78.12 309 GLY A CA 1
ATOM 2338 C C . GLY A 1 309 ? -4.839 2.908 -18.583 1.00 78.12 309 GLY A C 1
ATOM 2339 O O . GLY A 1 309 ? -5.558 3.169 -17.614 1.00 78.12 309 GLY A O 1
ATOM 2340 N N . PRO A 1 310 ? -5.355 2.424 -19.724 1.00 66.75 310 PRO A N 1
ATOM 2341 C CA . PRO A 1 310 ? -6.793 2.281 -19.961 1.00 66.75 310 PRO A CA 1
ATOM 2342 C C . PRO A 1 310 ? -7.479 1.245 -19.048 1.00 66.75 310 PRO A C 1
ATOM 2344 O O . PRO A 1 310 ? -8.679 1.342 -18.799 1.00 66.75 310 PRO A O 1
ATOM 2347 N N . TYR A 1 311 ? -6.736 0.261 -18.538 1.00 68.00 311 TYR A N 1
ATOM 2348 C CA . TYR A 1 311 ? -7.182 -0.761 -17.582 1.00 68.00 311 TYR A CA 1
ATOM 2349 C C . TYR A 1 311 ? -5.957 -1.360 -16.868 1.00 68.00 311 TYR A C 1
ATOM 2351 O O . TYR A 1 311 ? -4.829 -1.162 -17.318 1.00 68.00 311 TYR A O 1
ATOM 2359 N N . ALA A 1 312 ? -6.158 -2.070 -15.753 1.00 71.75 312 ALA A N 1
ATOM 2360 C CA . ALA A 1 312 ? -5.061 -2.734 -15.045 1.00 71.75 312 ALA A CA 1
ATOM 2361 C C . ALA A 1 312 ? -4.373 -3.777 -15.944 1.00 71.75 312 ALA A C 1
ATOM 2363 O O . ALA A 1 312 ? -5.042 -4.566 -16.607 1.00 71.75 312 ALA A O 1
ATOM 2364 N N . LEU A 1 313 ? -3.042 -3.799 -15.933 1.00 73.38 313 LEU A N 1
ATOM 2365 C CA . LEU A 1 313 ? -2.178 -4.630 -16.771 1.00 73.38 313 LEU A CA 1
ATOM 2366 C C . LEU A 1 313 ? -2.451 -4.464 -18.269 1.00 73.38 313 LEU A C 1
ATOM 2368 O O . LEU A 1 313 ? -2.360 -5.422 -19.041 1.00 73.38 313 LEU A O 1
ATOM 2372 N N . SER A 1 314 ? -2.795 -3.244 -18.684 1.00 70.25 314 SER A N 1
ATOM 2373 C CA . SER A 1 314 ? -2.873 -2.885 -20.099 1.00 70.25 314 SER A CA 1
ATOM 2374 C C . SER A 1 314 ? -1.537 -3.009 -20.814 1.00 70.25 314 SER A C 1
ATOM 2376 O O . SER A 1 314 ? -1.526 -3.185 -22.036 1.00 70.25 314 SER A O 1
ATOM 2378 N N . GLU A 1 315 ? -0.439 -2.933 -20.065 1.00 81.00 315 GLU A N 1
ATOM 2379 C CA . GLU A 1 315 ? 0.909 -2.994 -20.601 1.00 81.00 315 GLU A CA 1
ATOM 2380 C C . GLU A 1 315 ? 1.421 -4.441 -20.600 1.00 81.00 315 GLU A C 1
ATOM 2382 O O . GLU A 1 315 ? 1.394 -5.119 -19.560 1.00 81.00 315 GLU A O 1
ATOM 2387 N N . PRO A 1 316 ? 1.890 -4.962 -21.748 1.00 77.00 316 PRO A N 1
ATOM 2388 C CA . PRO A 1 316 ? 2.413 -6.322 -21.824 1.00 77.00 316 PRO A CA 1
ATOM 2389 C C . PRO A 1 316 ? 3.637 -6.542 -20.916 1.00 77.00 316 PRO A C 1
ATOM 2391 O O . PRO A 1 316 ? 3.865 -7.666 -20.461 1.00 77.00 316 PRO A O 1
ATOM 2394 N N . GLU A 1 317 ? 4.377 -5.480 -20.590 1.00 91.00 317 GLU A N 1
ATOM 2395 C CA . GLU A 1 317 ? 5.466 -5.451 -19.614 1.00 91.00 317 GLU A CA 1
ATOM 2396 C C . GLU A 1 317 ? 4.968 -5.822 -18.209 1.00 91.00 317 GLU A C 1
ATOM 2398 O O . GLU A 1 317 ? 5.449 -6.786 -17.604 1.00 91.00 317 GLU A O 1
ATOM 2403 N N . ASN A 1 318 ? 3.944 -5.122 -17.717 1.00 91.69 318 ASN A N 1
ATOM 2404 C CA . ASN A 1 318 ? 3.305 -5.383 -16.426 1.00 91.69 318 ASN A CA 1
ATOM 2405 C C . ASN A 1 318 ? 2.682 -6.778 -16.365 1.00 91.69 318 ASN A C 1
ATOM 2407 O O . ASN A 1 318 ? 2.849 -7.512 -15.386 1.00 91.69 318 ASN A O 1
ATOM 2411 N N . LEU A 1 319 ? 1.993 -7.176 -17.436 1.00 78.81 319 LEU A N 1
ATOM 2412 C CA . LEU A 1 319 ? 1.368 -8.490 -17.535 1.00 78.81 319 LEU A CA 1
ATOM 2413 C C . LEU A 1 319 ? 2.398 -9.629 -17.453 1.00 78.81 319 LEU A C 1
ATOM 2415 O O . LEU A 1 319 ? 2.121 -10.669 -16.847 1.00 78.81 319 LEU A O 1
ATOM 2419 N N . ALA A 1 320 ? 3.585 -9.454 -18.040 1.00 81.31 320 ALA A N 1
ATOM 2420 C CA . ALA A 1 320 ? 4.662 -10.439 -17.972 1.00 81.31 320 ALA A CA 1
ATOM 2421 C C . ALA A 1 320 ? 5.162 -10.646 -16.533 1.00 81.31 320 ALA A C 1
ATOM 2423 O O . ALA A 1 320 ? 5.296 -11.790 -16.083 1.00 81.31 320 ALA A O 1
ATOM 2424 N N . VAL A 1 321 ? 5.378 -9.558 -15.788 1.00 92.94 321 VAL A N 1
ATOM 2425 C CA . VAL A 1 321 ? 5.831 -9.606 -14.386 1.00 92.94 321 VAL A CA 1
ATOM 2426 C C . VAL A 1 321 ? 4.778 -10.225 -13.480 1.00 92.94 321 VAL A C 1
ATOM 2428 O O . VAL A 1 321 ? 5.067 -11.133 -12.703 1.00 92.94 321 VAL A O 1
ATOM 2431 N N . ASP A 1 322 ? 3.531 -9.810 -13.634 1.00 84.31 322 ASP A N 1
ATOM 2432 C CA . ASP A 1 322 ? 2.405 -10.312 -12.858 1.00 84.31 322 ASP A CA 1
ATOM 2433 C C . ASP A 1 322 ? 2.143 -11.820 -13.113 1.00 84.31 322 ASP A C 1
ATOM 2435 O O . ASP A 1 322 ? 1.853 -12.592 -12.189 1.00 84.31 322 ASP A O 1
ATOM 2439 N N . ARG A 1 323 ? 2.348 -12.306 -14.349 1.00 79.25 323 ARG A N 1
ATOM 2440 C CA . ARG A 1 323 ? 2.356 -13.750 -14.670 1.00 79.25 323 ARG A CA 1
ATOM 2441 C C . ARG A 1 323 ? 3.523 -14.481 -14.010 1.00 79.25 323 ARG A C 1
ATOM 2443 O O . ARG A 1 323 ? 3.322 -15.581 -13.487 1.00 79.25 323 ARG A O 1
ATOM 2450 N N . LEU A 1 324 ? 4.718 -13.892 -14.024 1.00 88.88 324 LEU A N 1
ATOM 2451 C CA . LEU A 1 324 ? 5.894 -14.467 -13.375 1.00 88.88 324 LEU A CA 1
ATOM 2452 C C . LEU A 1 324 ? 5.668 -14.610 -11.862 1.00 88.88 324 LEU A C 1
ATOM 2454 O O . LEU A 1 324 ? 5.873 -15.696 -11.317 1.00 88.88 324 LEU A O 1
ATOM 2458 N N . GLN A 1 325 ? 5.167 -13.561 -11.206 1.00 89.06 325 GLN A N 1
ATOM 2459 C CA . GLN A 1 325 ? 4.843 -13.553 -9.777 1.00 89.06 325 GLN A CA 1
ATOM 2460 C C . GLN A 1 325 ? 3.852 -14.664 -9.406 1.00 89.06 325 GLN A C 1
ATOM 2462 O O . GLN A 1 325 ? 4.106 -15.426 -8.471 1.00 89.06 325 GLN A O 1
ATOM 2467 N N . ARG A 1 326 ? 2.777 -14.851 -10.186 1.00 82.06 326 ARG A N 1
ATOM 2468 C CA . ARG A 1 326 ? 1.823 -15.959 -9.984 1.00 82.06 326 ARG A CA 1
ATOM 2469 C C . ARG A 1 326 ? 2.423 -17.343 -10.190 1.00 82.06 326 ARG A C 1
ATOM 2471 O O . ARG A 1 326 ? 2.056 -18.281 -9.476 1.00 82.06 326 ARG A O 1
ATOM 2478 N N . ARG A 1 327 ? 3.267 -17.493 -11.215 1.00 82.56 327 ARG A N 1
ATOM 2479 C CA . ARG A 1 327 ? 3.857 -18.780 -11.599 1.00 82.56 327 ARG A CA 1
ATOM 2480 C C . ARG A 1 327 ? 4.846 -19.261 -10.545 1.00 82.56 327 ARG A C 1
ATOM 2482 O O . ARG A 1 327 ? 4.775 -20.420 -10.147 1.00 82.56 327 ARG A O 1
ATOM 2489 N N . VAL A 1 328 ? 5.740 -18.376 -10.109 1.00 90.00 328 VAL A N 1
ATOM 2490 C CA . VAL A 1 328 ? 6.837 -18.710 -9.191 1.00 90.00 328 VAL A CA 1
ATOM 2491 C C . VAL A 1 328 ? 6.395 -18.635 -7.731 1.00 90.00 328 VAL A C 1
ATOM 2493 O O . VAL A 1 328 ? 6.857 -19.442 -6.931 1.00 90.00 328 VAL A O 1
ATOM 2496 N N . LYS A 1 329 ? 5.464 -17.727 -7.391 1.00 88.19 329 LYS A N 1
ATOM 2497 C CA . LYS A 1 329 ? 5.016 -17.450 -6.014 1.00 88.19 329 LYS A CA 1
ATOM 2498 C C . LYS A 1 329 ? 6.187 -17.093 -5.105 1.00 88.19 329 LYS A C 1
ATOM 2500 O O . LYS A 1 329 ? 6.513 -17.821 -4.169 1.00 88.19 329 LYS A O 1
ATOM 2505 N N . PHE A 1 330 ? 6.842 -15.987 -5.437 1.00 97.56 330 PHE A N 1
ATOM 2506 C CA . PHE A 1 330 ? 7.985 -15.490 -4.681 1.00 97.56 330 PHE A CA 1
ATOM 2507 C C . PHE A 1 330 ? 7.658 -15.317 -3.190 1.00 97.56 330 PHE A C 1
ATOM 2509 O O . PHE A 1 330 ? 6.524 -15.059 -2.802 1.00 97.56 330 PHE A O 1
ATOM 2516 N N . ASN A 1 331 ? 8.667 -15.461 -2.339 1.00 97.56 331 ASN A N 1
ATOM 2517 C CA . ASN A 1 331 ? 8.574 -15.102 -0.927 1.00 97.56 331 ASN A CA 1
ATOM 2518 C C . ASN A 1 331 ? 8.823 -13.605 -0.729 1.00 97.56 331 ASN A C 1
ATOM 2520 O O . ASN A 1 331 ? 8.203 -13.000 0.142 1.00 97.56 331 ASN A O 1
ATOM 2524 N N . ALA A 1 332 ? 9.724 -13.035 -1.532 1.00 97.81 332 ALA A N 1
ATOM 2525 C CA . ALA A 1 332 ? 10.077 -11.625 -1.491 1.00 97.81 332 ALA A CA 1
ATOM 2526 C C . ALA A 1 332 ? 10.392 -11.053 -2.879 1.00 97.81 332 ALA A C 1
ATOM 2528 O O . ALA A 1 332 ? 10.769 -11.797 -3.791 1.00 97.81 332 ALA A O 1
ATOM 2529 N N . ASN A 1 333 ? 10.311 -9.733 -3.016 1.00 96.81 333 ASN A N 1
ATOM 2530 C CA . ASN A 1 333 ? 10.875 -8.999 -4.140 1.00 96.81 333 ASN A CA 1
ATOM 2531 C C . ASN A 1 333 ? 11.564 -7.696 -3.710 1.00 96.81 333 ASN A C 1
ATOM 2533 O O . ASN A 1 333 ? 11.191 -7.069 -2.728 1.00 96.81 333 ASN A O 1
ATOM 2537 N N . ILE A 1 334 ? 12.570 -7.288 -4.480 1.00 98.00 334 ILE A N 1
ATOM 2538 C CA . ILE A 1 334 ? 13.085 -5.917 -4.475 1.00 98.00 334 ILE A CA 1
ATOM 2539 C C . ILE A 1 334 ? 12.817 -5.340 -5.862 1.00 98.00 334 ILE A C 1
ATOM 2541 O O . ILE A 1 334 ? 13.128 -5.978 -6.876 1.00 98.00 334 ILE A O 1
ATOM 2545 N N . ASN A 1 335 ? 12.214 -4.160 -5.903 1.00 97.62 335 ASN A N 1
ATOM 2546 C CA . ASN A 1 335 ? 11.959 -3.404 -7.118 1.00 97.62 335 ASN A CA 1
ATOM 2547 C C . ASN A 1 335 ? 12.777 -2.111 -7.038 1.00 97.62 335 ASN A C 1
ATOM 2549 O O . ASN A 1 335 ? 12.417 -1.208 -6.301 1.00 97.62 335 ASN A O 1
ATOM 2553 N N . TYR A 1 336 ? 13.933 -2.071 -7.700 1.00 97.75 336 TYR A N 1
ATOM 2554 C CA . TYR A 1 336 ? 14.838 -0.922 -7.650 1.00 97.75 336 TYR A CA 1
ATOM 2555 C C . TYR A 1 336 ? 14.311 0.217 -8.522 1.00 97.75 336 TYR A C 1
ATOM 2557 O O . TYR A 1 336 ? 14.048 -0.001 -9.710 1.00 97.75 336 TYR A O 1
ATOM 2565 N N . HIS A 1 337 ? 14.231 1.404 -7.921 1.00 95.69 337 HIS A N 1
ATOM 2566 C CA . HIS A 1 337 ? 13.931 2.680 -8.562 1.00 95.69 337 HIS A CA 1
ATOM 2567 C C . HIS A 1 337 ? 15.027 3.703 -8.249 1.00 95.69 337 HIS A C 1
ATOM 2569 O O . HIS A 1 337 ? 15.964 3.450 -7.486 1.00 95.69 337 HIS A O 1
ATOM 2575 N N . SER A 1 338 ? 14.948 4.867 -8.868 1.00 90.56 338 SER A N 1
ATOM 2576 C CA . SER A 1 338 ? 15.697 6.050 -8.459 1.00 90.56 338 SER A CA 1
ATOM 2577 C C . SER A 1 338 ? 14.864 7.279 -8.783 1.00 90.56 338 SER A C 1
ATOM 2579 O O . SER A 1 338 ? 14.290 7.288 -9.856 1.00 90.56 338 SER A O 1
ATOM 2581 N N . ALA A 1 339 ? 14.869 8.350 -8.003 1.00 84.00 339 ALA A N 1
ATOM 2582 C CA . ALA A 1 339 ? 15.851 8.659 -6.975 1.00 84.00 339 ALA A CA 1
ATOM 2583 C C . ALA A 1 339 ? 15.198 9.276 -5.735 1.00 84.00 339 ALA A C 1
ATOM 2585 O O . ALA A 1 339 ? 14.129 9.866 -5.812 1.00 84.00 339 ALA A O 1
ATOM 2586 N N . GLY A 1 340 ? 15.871 9.164 -4.591 1.00 80.31 340 GLY A N 1
ATOM 2587 C CA . GLY A 1 340 ? 15.387 9.767 -3.347 1.00 80.31 340 GLY A CA 1
ATOM 2588 C C . GLY A 1 340 ? 16.154 9.378 -2.088 1.00 80.31 340 GLY A C 1
ATOM 2589 O O . GLY A 1 340 ? 15.942 9.987 -1.043 1.00 80.31 340 GLY A O 1
ATOM 2590 N N . GLN A 1 341 ? 17.054 8.391 -2.169 1.00 87.50 341 GLN A N 1
ATOM 2591 C CA . GLN A 1 341 ? 17.681 7.772 -1.001 1.00 87.50 341 GLN A CA 1
ATOM 2592 C C . GLN A 1 341 ? 16.616 7.299 0.010 1.00 87.50 341 GLN A C 1
ATOM 2594 O O . GLN A 1 341 ? 16.602 7.735 1.162 1.00 87.50 341 GLN A O 1
ATOM 2599 N N . LEU A 1 342 ? 15.712 6.411 -0.423 1.00 87.44 342 LEU A N 1
ATOM 2600 C CA . LEU A 1 342 ? 14.635 5.843 0.403 1.00 87.44 342 LEU A CA 1
ATOM 2601 C C . LEU A 1 342 ? 14.591 4.311 0.309 1.00 87.44 342 LEU A C 1
ATOM 2603 O O . LEU A 1 342 ? 14.987 3.719 -0.692 1.00 87.44 342 LEU A O 1
ATOM 2607 N N . LEU A 1 343 ? 14.076 3.666 1.352 1.00 91.12 343 LEU A N 1
ATOM 2608 C CA . LEU A 1 343 ? 13.667 2.263 1.376 1.00 91.12 343 LEU A CA 1
ATOM 2609 C C . LEU A 1 343 ? 12.169 2.213 1.670 1.00 91.12 343 LEU A C 1
ATOM 2611 O O . LEU A 1 343 ? 11.753 2.286 2.827 1.00 91.12 343 LEU A O 1
ATOM 2615 N N . LEU A 1 344 ? 11.366 2.094 0.616 1.00 90.19 344 LEU A N 1
ATOM 2616 C CA . LEU A 1 344 ? 9.912 2.115 0.706 1.00 90.19 344 LEU A CA 1
ATOM 2617 C C . LEU A 1 344 ? 9.339 0.714 0.946 1.00 90.19 344 LEU A C 1
ATOM 2619 O O . LEU A 1 344 ? 9.813 -0.288 0.393 1.00 90.19 344 LEU A O 1
ATOM 2623 N N . THR A 1 345 ? 8.296 0.657 1.772 1.00 91.69 345 THR A N 1
ATOM 2624 C CA . THR A 1 345 ? 7.592 -0.568 2.181 1.00 91.69 345 THR A CA 1
ATOM 2625 C C . THR A 1 345 ? 6.078 -0.422 1.984 1.00 91.69 345 THR A C 1
ATOM 2627 O O . THR A 1 345 ? 5.580 0.706 1.966 1.00 91.69 345 THR A O 1
ATOM 2630 N N . PRO A 1 346 ? 5.310 -1.514 1.818 1.00 89.56 346 PRO A N 1
ATOM 2631 C CA . PRO A 1 346 ? 3.854 -1.434 1.729 1.00 89.56 346 PRO A CA 1
ATOM 2632 C C . PRO A 1 346 ? 3.201 -0.824 2.989 1.00 89.56 346 PRO A C 1
ATOM 2634 O O . PRO A 1 346 ? 3.701 -0.980 4.104 1.00 89.56 346 PRO A O 1
ATOM 2637 N N . VAL A 1 347 ? 2.036 -0.186 2.887 1.00 85.06 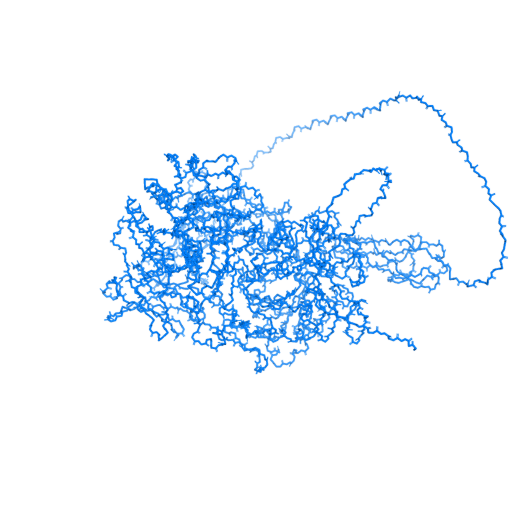347 VAL A N 1
ATOM 2638 C CA . VAL A 1 347 ? 1.247 0.046 1.661 1.00 85.06 347 VAL A CA 1
ATOM 2639 C C . VAL A 1 347 ? 1.472 1.453 1.107 1.00 85.06 347 VAL A C 1
ATOM 2641 O O . VAL A 1 347 ? 1.953 2.332 1.816 1.00 85.06 347 VAL A O 1
ATOM 2644 N N . SER A 1 348 ? 1.139 1.666 -0.161 1.00 83.69 348 SER A N 1
ATOM 2645 C CA . SER A 1 348 ? 1.308 2.947 -0.850 1.00 83.69 348 SER A CA 1
ATOM 2646 C C . SER A 1 348 ? 0.040 3.801 -0.881 1.00 83.69 348 SER A C 1
ATOM 2648 O O . SER A 1 348 ? 0.134 5.016 -0.987 1.00 83.69 348 SER A O 1
ATOM 2650 N N . TYR A 1 349 ? -1.142 3.198 -0.746 1.00 77.31 349 TYR A N 1
ATOM 2651 C CA . TYR A 1 349 ? -2.425 3.861 -1.018 1.00 77.31 349 TYR A CA 1
ATOM 2652 C C . TYR A 1 349 ? -3.060 4.597 0.171 1.00 77.31 349 TYR A C 1
ATOM 2654 O O . TYR A 1 349 ? -4.186 5.067 0.052 1.00 77.31 349 TYR A O 1
ATOM 2662 N N . THR A 1 350 ? -2.397 4.650 1.329 1.00 76.31 350 THR A N 1
ATOM 2663 C CA . THR A 1 350 ? -2.810 5.489 2.468 1.00 76.31 350 THR A CA 1
ATOM 2664 C C . THR A 1 350 ? -1.679 5.629 3.482 1.00 76.31 350 THR A C 1
ATOM 2666 O O . THR A 1 350 ? -0.973 4.655 3.749 1.00 76.31 350 THR A O 1
ATOM 2669 N N . THR A 1 351 ? -1.524 6.815 4.074 1.00 74.69 351 THR A N 1
ATOM 2670 C CA . THR A 1 351 ? -0.526 7.076 5.131 1.00 74.69 351 THR A CA 1
ATOM 2671 C C . THR A 1 351 ? -0.909 6.527 6.505 1.00 74.69 351 THR A C 1
ATOM 2673 O O . THR A 1 351 ? -0.043 6.285 7.345 1.00 74.69 351 THR A O 1
ATOM 2676 N N . ASP A 1 352 ? -2.197 6.278 6.745 1.00 76.56 352 ASP A N 1
ATOM 2677 C CA . ASP A 1 352 ? -2.730 6.055 8.091 1.00 76.56 352 ASP A CA 1
ATOM 2678 C C . ASP A 1 352 ? -3.034 4.575 8.395 1.00 76.56 352 ASP A C 1
ATOM 2680 O O . ASP A 1 352 ? -3.847 4.244 9.272 1.00 76.56 352 ASP A O 1
ATOM 2684 N N . TYR A 1 353 ? -2.400 3.650 7.670 1.00 78.31 353 TYR A N 1
ATOM 2685 C CA . TYR A 1 353 ? -2.573 2.210 7.855 1.00 78.31 353 TYR A CA 1
ATOM 2686 C C . TYR A 1 353 ? -1.256 1.433 7.817 1.00 78.31 353 TYR A C 1
ATOM 2688 O O . TYR A 1 353 ? -0.491 1.499 6.861 1.00 78.31 353 TYR A O 1
ATOM 2696 N N . TYR A 1 354 ? -1.071 0.575 8.823 1.00 78.12 354 TYR A N 1
ATOM 2697 C CA . TYR A 1 354 ? 0.067 -0.332 8.921 1.00 78.12 354 TYR A CA 1
ATOM 2698 C C . TYR A 1 354 ? -0.400 -1.780 8.737 1.00 78.12 354 TYR A C 1
ATOM 2700 O O . TYR A 1 354 ? -1.263 -2.248 9.492 1.00 78.12 354 TYR A O 1
ATOM 2708 N N . PRO A 1 355 ? 0.162 -2.534 7.775 1.00 84.62 355 PRO A N 1
ATOM 2709 C CA . PRO A 1 355 ? -0.208 -3.928 7.590 1.00 84.62 355 PRO A CA 1
ATOM 2710 C C . PRO A 1 355 ? 0.282 -4.798 8.764 1.00 84.62 355 PRO A C 1
ATOM 2712 O O . PRO A 1 355 ? 1.275 -4.457 9.406 1.00 84.62 355 PRO A O 1
ATOM 2715 N N . PRO A 1 356 ? -0.319 -5.978 9.027 1.00 88.25 356 PRO A N 1
ATOM 2716 C CA . PRO A 1 356 ? 0.083 -6.815 10.164 1.00 88.25 356 PRO A CA 1
ATOM 2717 C C . PRO A 1 356 ? 1.550 -7.274 10.131 1.00 88.25 356 PRO A C 1
ATOM 2719 O O . PRO A 1 356 ? 2.111 -7.589 11.178 1.00 88.25 356 PRO A O 1
ATOM 2722 N N . ASP A 1 357 ? 2.163 -7.331 8.944 1.00 91.69 357 ASP A N 1
ATOM 2723 C CA . ASP A 1 357 ? 3.580 -7.652 8.769 1.00 91.69 357 ASP A CA 1
ATOM 2724 C C . ASP A 1 357 ? 4.516 -6.440 9.006 1.00 91.69 357 ASP A C 1
ATOM 2726 O O . ASP A 1 357 ? 5.711 -6.590 8.805 1.00 91.69 357 ASP A O 1
ATOM 2730 N N . SER A 1 358 ? 4.046 -5.270 9.467 1.00 86.69 358 SER A N 1
ATOM 2731 C CA . SER A 1 358 ? 4.867 -4.054 9.690 1.00 86.69 358 SER A CA 1
ATOM 2732 C C . SER A 1 358 ? 6.188 -4.312 10.423 1.00 86.69 358 SER A C 1
ATOM 2734 O O . SER A 1 358 ? 7.250 -3.957 9.928 1.00 86.69 358 SER A O 1
ATOM 2736 N N . THR A 1 359 ? 6.152 -5.072 11.523 1.00 86.25 359 THR A N 1
ATOM 2737 C CA . THR A 1 359 ? 7.360 -5.416 12.297 1.00 86.25 359 THR A CA 1
ATOM 2738 C C . THR A 1 359 ? 8.434 -6.154 11.484 1.00 86.25 359 THR A C 1
ATOM 2740 O O . THR A 1 359 ? 9.605 -6.110 11.849 1.00 86.25 359 THR A O 1
ATOM 2743 N N . LEU A 1 360 ? 8.056 -6.869 10.415 1.00 90.81 360 LEU A N 1
ATOM 2744 C CA . LEU A 1 360 ? 8.999 -7.498 9.489 1.00 90.81 360 LEU A CA 1
ATOM 2745 C C . LEU A 1 360 ? 9.748 -6.449 8.669 1.00 90.81 360 LEU A C 1
ATOM 2747 O O . LEU A 1 360 ? 10.954 -6.589 8.478 1.00 90.81 360 LEU A O 1
ATOM 2751 N N . PHE A 1 361 ? 9.028 -5.446 8.175 1.00 89.69 361 PHE A N 1
ATOM 2752 C CA . PHE A 1 361 ? 9.608 -4.372 7.385 1.00 89.69 361 PHE A CA 1
ATOM 2753 C C . PHE A 1 361 ? 10.620 -3.598 8.230 1.00 89.69 361 PHE A C 1
ATOM 2755 O O . PHE A 1 361 ? 11.799 -3.620 7.881 1.00 89.69 361 PHE A O 1
ATOM 2762 N N . ASP A 1 362 ? 10.208 -3.109 9.405 1.00 84.75 362 ASP A N 1
ATOM 2763 C CA . ASP A 1 362 ? 11.071 -2.364 10.337 1.00 84.75 362 ASP A CA 1
ATOM 2764 C C . ASP A 1 362 ? 12.352 -3.135 10.693 1.00 84.75 362 ASP A C 1
ATOM 2766 O O . ASP A 1 362 ? 13.444 -2.578 10.762 1.00 84.75 362 ASP A O 1
ATOM 2770 N N . ALA A 1 363 ? 12.238 -4.453 10.889 1.00 87.62 363 ALA A N 1
ATOM 2771 C CA . ALA A 1 363 ? 13.373 -5.295 11.251 1.00 87.62 363 ALA A CA 1
ATOM 2772 C C . ALA A 1 363 ? 14.428 -5.441 10.143 1.00 87.62 363 ALA A C 1
ATOM 2774 O O . ALA A 1 363 ? 15.590 -5.707 10.454 1.00 87.62 363 ALA A O 1
ATOM 2775 N N . ILE A 1 364 ? 14.024 -5.346 8.873 1.00 91.75 364 ILE A N 1
ATOM 2776 C CA . ILE A 1 364 ? 14.896 -5.555 7.709 1.00 91.75 364 ILE A CA 1
ATOM 2777 C C . ILE A 1 364 ? 15.412 -4.227 7.150 1.00 91.75 364 ILE A C 1
ATOM 2779 O O . ILE A 1 364 ? 16.575 -4.171 6.753 1.00 91.75 364 ILE A O 1
ATOM 2783 N N . THR A 1 365 ? 14.570 -3.193 7.074 1.00 89.19 365 THR A N 1
ATOM 2784 C CA . THR A 1 365 ? 14.932 -1.885 6.493 1.00 89.19 365 THR A CA 1
ATOM 2785 C C . THR A 1 365 ? 15.549 -0.934 7.503 1.00 89.19 365 THR A C 1
ATOM 2787 O O . THR A 1 365 ? 16.223 0.016 7.103 1.00 89.19 365 THR A O 1
ATOM 2790 N N . GLY A 1 366 ? 15.343 -1.196 8.792 1.00 81.88 366 GLY A N 1
ATOM 2791 C CA . GLY A 1 366 ? 15.718 -0.280 9.850 1.00 81.88 366 GLY A CA 1
ATOM 2792 C C . GLY A 1 366 ? 14.802 0.931 9.932 1.00 81.88 366 GLY A C 1
ATOM 2793 O O . GLY A 1 366 ? 13.700 0.967 9.376 1.00 81.88 366 GLY A O 1
ATOM 2794 N N . THR A 1 367 ? 15.269 1.913 10.686 1.00 71.44 367 THR A N 1
ATOM 2795 C CA . THR A 1 367 ? 14.557 3.142 11.047 1.00 71.44 367 THR A CA 1
ATOM 2796 C C . THR A 1 367 ? 15.501 4.321 10.792 1.00 71.44 367 THR A C 1
ATOM 2798 O O . THR A 1 367 ? 16.692 4.109 10.569 1.00 71.44 367 THR A O 1
ATOM 2801 N N . ASP A 1 368 ? 15.012 5.563 10.743 1.00 61.78 368 ASP A N 1
ATOM 2802 C CA . ASP A 1 368 ? 15.930 6.698 10.531 1.00 61.78 368 ASP A CA 1
ATOM 2803 C C . ASP A 1 368 ? 16.978 6.769 11.649 1.00 61.78 368 ASP A C 1
ATOM 2805 O O . ASP A 1 368 ? 16.644 6.682 12.833 1.00 61.78 368 ASP A O 1
ATOM 2809 N N . GLY A 1 369 ? 18.231 6.997 11.263 1.00 65.75 369 GLY A N 1
ATOM 2810 C CA . GLY A 1 369 ? 19.402 6.938 12.135 1.00 65.75 369 GLY A CA 1
ATOM 2811 C C . GLY A 1 369 ? 20.001 5.534 12.286 1.00 65.75 369 GLY A C 1
ATOM 2812 O O . GLY A 1 369 ? 21.102 5.404 12.820 1.00 65.75 369 GLY A O 1
ATOM 2813 N N . ASP A 1 370 ? 19.311 4.496 11.808 1.00 75.69 370 ASP A N 1
ATOM 2814 C CA . ASP A 1 370 ? 19.754 3.098 11.780 1.00 75.69 370 ASP A CA 1
ATOM 2815 C C . ASP A 1 370 ? 19.298 2.433 10.468 1.00 75.69 370 ASP A C 1
ATOM 2817 O O . ASP A 1 370 ? 18.608 1.410 10.456 1.00 75.69 370 ASP A O 1
ATOM 2821 N N . GLU A 1 371 ? 19.622 3.064 9.337 1.00 82.62 371 GLU A N 1
ATOM 2822 C CA . GLU A 1 371 ? 19.158 2.649 8.016 1.00 82.62 371 GLU A CA 1
ATOM 2823 C C . GLU A 1 371 ? 19.877 1.393 7.501 1.00 82.62 371 GLU A C 1
ATOM 2825 O O . GLU A 1 371 ? 21.107 1.283 7.551 1.00 82.62 371 GLU A O 1
ATOM 2830 N N . ALA A 1 372 ? 19.129 0.470 6.882 1.00 90.56 372 ALA A N 1
ATOM 2831 C CA . ALA A 1 372 ? 19.718 -0.742 6.309 1.00 90.56 372 ALA A CA 1
ATOM 2832 C C . ALA A 1 372 ? 20.647 -0.494 5.112 1.00 90.56 372 ALA A C 1
ATOM 2834 O O . ALA A 1 372 ? 21.519 -1.317 4.818 1.00 90.56 372 ALA A O 1
ATOM 2835 N N . VAL A 1 373 ? 20.466 0.633 4.423 1.00 92.19 373 VAL A N 1
ATOM 2836 C CA . VAL A 1 373 ? 21.300 1.071 3.302 1.00 92.19 373 VAL A CA 1
ATOM 2837 C C . VAL A 1 373 ? 21.603 2.549 3.490 1.00 92.19 373 VAL A C 1
ATOM 2839 O O . VAL A 1 373 ? 20.959 3.376 2.875 1.00 92.19 373 VAL A O 1
ATOM 2842 N N . PHE A 1 374 ? 22.555 2.928 4.336 1.00 85.19 374 PHE A N 1
ATOM 2843 C CA . PHE A 1 374 ? 22.823 4.350 4.594 1.00 85.19 374 PHE A CA 1
ATOM 2844 C C . PHE A 1 374 ? 23.200 5.139 3.310 1.00 85.19 374 PHE A C 1
ATOM 2846 O O . PHE A 1 374 ? 24.018 4.654 2.514 1.00 85.19 374 PHE A O 1
ATOM 2853 N N . PRO A 1 375 ? 22.651 6.354 3.075 1.00 84.38 375 PRO A N 1
ATOM 2854 C CA . PRO A 1 375 ? 21.694 7.115 3.896 1.00 84.38 375 PRO A CA 1
ATOM 2855 C C . PRO A 1 375 ? 20.220 6.946 3.460 1.00 84.38 375 PRO A C 1
ATOM 2857 O O . PRO A 1 375 ? 19.426 7.875 3.577 1.00 84.38 375 PRO A O 1
ATOM 2860 N N . TYR A 1 376 ? 19.848 5.798 2.889 1.00 88.50 376 TYR A N 1
ATOM 2861 C CA . TYR A 1 376 ? 18.491 5.537 2.415 1.00 88.50 376 TYR A CA 1
ATOM 2862 C C . TYR A 1 376 ? 17.511 5.401 3.574 1.00 88.50 376 TYR A C 1
ATOM 2864 O O . TYR A 1 376 ? 17.526 4.403 4.294 1.00 88.50 376 TYR A O 1
ATOM 2872 N N . ARG A 1 377 ? 16.621 6.377 3.719 1.00 80.38 377 ARG A N 1
ATOM 2873 C CA . ARG A 1 377 ? 15.675 6.429 4.837 1.00 80.38 377 ARG A CA 1
ATOM 2874 C C . ARG A 1 377 ? 14.551 5.417 4.662 1.00 80.38 377 ARG A C 1
ATOM 2876 O O . ARG A 1 377 ? 13.977 5.301 3.583 1.00 80.38 377 ARG A O 1
ATOM 2883 N N . SER A 1 378 ? 14.214 4.710 5.733 1.00 82.19 378 SER A N 1
ATOM 2884 C CA . SER A 1 378 ? 13.116 3.739 5.755 1.00 82.19 378 SER A CA 1
ATOM 2885 C C . SER A 1 378 ? 11.774 4.458 5.894 1.00 82.19 378 SER A C 1
ATOM 2887 O O . SER A 1 378 ? 11.599 5.273 6.802 1.00 82.19 378 SER A O 1
ATOM 2889 N N . GLN A 1 379 ? 10.834 4.180 4.991 1.00 76.75 379 GLN A N 1
ATOM 2890 C CA . GLN A 1 379 ? 9.518 4.822 4.967 1.00 76.75 379 GLN A CA 1
ATOM 2891 C C . GLN A 1 379 ? 8.423 3.848 4.512 1.00 76.75 379 GLN A C 1
ATOM 2893 O O . GLN A 1 379 ? 8.672 2.881 3.781 1.00 76.75 379 GLN A O 1
ATOM 2898 N N . HIS A 1 380 ? 7.181 4.113 4.920 1.00 79.12 380 HIS A N 1
ATOM 2899 C CA . HIS A 1 380 ? 6.041 3.547 4.202 1.00 79.12 380 HIS A CA 1
ATOM 2900 C C . HIS A 1 380 ? 5.951 4.231 2.845 1.00 79.12 380 HIS A C 1
ATOM 2902 O O . HIS A 1 380 ? 6.235 5.418 2.731 1.00 79.12 380 HIS A O 1
ATOM 2908 N N . SER A 1 381 ? 5.565 3.499 1.807 1.00 84.06 381 SER A N 1
ATOM 2909 C CA . SER A 1 381 ? 5.512 4.050 0.446 1.00 84.06 381 SER A CA 1
ATOM 2910 C C . SER A 1 381 ? 4.594 5.274 0.376 1.00 84.06 381 SER A C 1
ATOM 2912 O O . SER A 1 381 ? 4.913 6.246 -0.296 1.00 84.06 381 SER A O 1
ATOM 2914 N N . SER A 1 382 ? 3.509 5.261 1.151 1.00 77.00 382 SER A N 1
ATOM 2915 C CA . SER A 1 382 ? 2.590 6.385 1.320 1.00 77.00 382 SER A CA 1
ATOM 2916 C C . SER A 1 382 ? 3.201 7.621 1.995 1.00 77.00 382 SER A C 1
ATOM 2918 O O . SER A 1 382 ? 2.708 8.721 1.770 1.00 77.00 382 SER A O 1
ATOM 2920 N N . ASP A 1 383 ? 4.239 7.463 2.832 1.00 71.25 383 ASP A N 1
ATOM 2921 C CA . ASP A 1 383 ? 4.918 8.589 3.501 1.00 71.25 383 ASP A CA 1
ATOM 2922 C C . ASP A 1 383 ? 5.682 9.466 2.495 1.00 71.25 383 ASP A C 1
ATOM 2924 O O . ASP A 1 383 ? 5.928 10.637 2.779 1.00 71.25 383 ASP A O 1
ATOM 2928 N N . LEU A 1 384 ? 6.052 8.907 1.334 1.00 72.50 384 LEU A N 1
ATOM 2929 C CA . LEU A 1 384 ? 6.545 9.681 0.198 1.00 72.50 384 LEU A CA 1
ATOM 2930 C C . LEU A 1 384 ? 5.368 10.422 -0.456 1.00 72.50 384 LEU A C 1
ATOM 2932 O O . LEU A 1 384 ? 5.357 11.649 -0.509 1.00 72.50 384 LEU A O 1
ATOM 2936 N N . TYR A 1 385 ? 4.364 9.669 -0.907 1.00 68.81 385 TYR A N 1
ATOM 2937 C CA . TYR A 1 385 ? 3.038 10.154 -1.294 1.00 68.81 385 TYR A CA 1
ATOM 2938 C C . TYR A 1 385 ? 2.076 8.973 -1.454 1.00 68.81 385 TYR A C 1
ATOM 2940 O O . TYR A 1 385 ? 2.486 7.849 -1.758 1.00 68.81 385 TYR A O 1
ATOM 2948 N N . GLU A 1 386 ? 0.774 9.223 -1.306 1.00 75.31 386 GLU A N 1
ATOM 2949 C CA . GLU A 1 386 ? -0.226 8.189 -1.569 1.00 75.31 386 GLU A CA 1
ATOM 2950 C C . GLU A 1 386 ? -0.286 7.858 -3.065 1.00 75.31 386 GLU A C 1
ATOM 2952 O O . GLU A 1 386 ? -0.387 8.744 -3.918 1.00 75.31 386 GLU A O 1
ATOM 2957 N N . SER A 1 387 ? -0.215 6.571 -3.396 1.00 79.56 387 SER A N 1
ATOM 2958 C CA . SER A 1 387 ? -0.303 6.081 -4.769 1.00 79.56 387 SER A CA 1
ATOM 2959 C C . SER A 1 387 ? -1.066 4.767 -4.859 1.00 79.56 387 SER A C 1
ATOM 2961 O O . SER A 1 387 ? -1.299 4.082 -3.872 1.00 79.56 387 SER A O 1
ATOM 2963 N N . ASN A 1 388 ? -1.511 4.417 -6.064 1.00 80.31 388 ASN A N 1
ATOM 2964 C CA . ASN A 1 388 ? -2.216 3.168 -6.313 1.00 80.31 388 ASN A CA 1
ATOM 2965 C C . ASN A 1 388 ? -1.743 2.495 -7.603 1.00 80.31 388 ASN A C 1
ATOM 2967 O O . ASN A 1 388 ? -1.226 3.138 -8.518 1.00 80.31 388 ASN A O 1
ATOM 2971 N N . GLY A 1 389 ? -1.937 1.177 -7.676 1.00 85.19 389 GLY A N 1
ATOM 2972 C CA . GLY A 1 389 ? -1.536 0.366 -8.820 1.00 85.19 389 GLY A CA 1
ATOM 2973 C C . GLY A 1 389 ? -0.026 0.154 -8.950 1.00 85.19 389 GLY A C 1
ATOM 2974 O O . GLY A 1 389 ? 0.442 -0.082 -10.067 1.00 85.19 389 GLY A O 1
ATOM 2975 N N . ASP A 1 390 ? 0.733 0.221 -7.852 1.00 90.25 390 ASP A N 1
ATOM 2976 C CA . ASP A 1 390 ? 2.178 -0.025 -7.849 1.00 90.25 390 ASP A CA 1
ATOM 2977 C C . ASP A 1 390 ? 2.557 -1.512 -7.726 1.00 90.25 390 ASP A C 1
ATOM 2979 O O . ASP A 1 390 ? 1.746 -2.405 -7.452 1.00 90.25 390 ASP A O 1
ATOM 2983 N N . THR A 1 391 ? 3.840 -1.771 -7.971 1.00 91.12 391 THR A N 1
ATOM 2984 C CA . THR A 1 391 ? 4.409 -3.114 -8.112 1.00 91.12 391 THR A CA 1
ATOM 2985 C C . THR A 1 391 ? 4.459 -3.899 -6.803 1.00 91.12 391 THR A C 1
ATOM 2987 O O . THR A 1 391 ? 4.174 -5.105 -6.816 1.00 91.12 391 THR A O 1
ATOM 2990 N N . ILE A 1 392 ? 4.861 -3.272 -5.691 1.00 92.19 392 ILE A N 1
ATOM 2991 C CA . ILE A 1 392 ? 5.097 -3.990 -4.430 1.00 92.19 392 ILE A CA 1
ATOM 2992 C C . ILE A 1 392 ? 3.797 -4.190 -3.654 1.00 92.19 392 ILE A C 1
ATOM 2994 O O . ILE A 1 392 ? 3.607 -5.273 -3.096 1.00 92.19 392 ILE A O 1
ATOM 2998 N N . ASP A 1 393 ? 2.848 -3.255 -3.735 1.00 90.31 393 ASP A N 1
ATOM 2999 C CA . ASP A 1 393 ? 1.511 -3.453 -3.178 1.00 90.31 393 ASP A CA 1
ATOM 3000 C C . ASP A 1 393 ? 0.754 -4.532 -3.944 1.00 90.31 393 ASP A C 1
ATOM 3002 O O . ASP A 1 393 ? 0.113 -5.386 -3.331 1.00 90.31 393 ASP A O 1
ATOM 3006 N N . ASN A 1 394 ? 0.878 -4.592 -5.276 1.00 88.38 394 ASN A N 1
ATOM 3007 C CA . ASN A 1 394 ? 0.306 -5.697 -6.046 1.00 88.38 394 ASN A CA 1
ATOM 3008 C C . ASN A 1 394 ? 0.877 -7.047 -5.603 1.00 88.38 394 ASN A C 1
ATOM 3010 O O . ASN A 1 394 ? 0.129 -7.996 -5.358 1.00 88.38 394 ASN A O 1
ATOM 3014 N N . ALA A 1 395 ? 2.202 -7.132 -5.480 1.00 90.94 395 ALA A N 1
ATOM 3015 C CA . ALA A 1 395 ? 2.885 -8.350 -5.072 1.00 90.94 395 ALA A CA 1
ATOM 3016 C C . ALA A 1 395 ? 2.458 -8.789 -3.655 1.00 90.94 395 ALA A C 1
ATOM 3018 O O . ALA A 1 395 ? 2.163 -9.969 -3.423 1.00 90.94 395 ALA A O 1
ATOM 3019 N N . TYR A 1 396 ? 2.349 -7.837 -2.729 1.00 91.00 396 TYR A N 1
ATOM 3020 C CA . TYR A 1 396 ? 1.984 -8.076 -1.338 1.00 91.00 396 TYR A CA 1
ATOM 3021 C C . TYR A 1 396 ? 0.495 -8.406 -1.170 1.00 91.00 396 TYR A C 1
ATOM 3023 O O . TYR A 1 396 ? 0.142 -9.478 -0.669 1.00 91.00 396 TYR A O 1
ATOM 3031 N N . MET A 1 397 ? -0.397 -7.541 -1.651 1.00 83.50 397 MET A N 1
ATOM 3032 C CA . MET A 1 397 ? -1.842 -7.674 -1.457 1.00 83.50 397 MET A CA 1
ATOM 3033 C C . MET A 1 397 ? -2.427 -8.872 -2.211 1.00 83.50 397 MET A C 1
ATOM 3035 O O . MET A 1 397 ? -3.242 -9.600 -1.643 1.00 83.50 397 MET A O 1
ATOM 3039 N N . ASN A 1 398 ? -1.991 -9.126 -3.452 1.00 78.56 398 ASN A N 1
ATOM 3040 C CA . ASN A 1 398 ? -2.588 -10.174 -4.288 1.00 78.56 398 ASN A CA 1
ATOM 3041 C C . ASN A 1 398 ? -1.888 -11.534 -4.170 1.00 78.56 398 ASN A C 1
ATOM 3043 O O . ASN A 1 398 ? -2.537 -12.569 -4.365 1.00 78.56 398 ASN A O 1
ATOM 3047 N N . TYR A 1 399 ? -0.587 -11.568 -3.849 1.00 85.44 399 TYR A N 1
ATOM 3048 C CA . TYR A 1 399 ? 0.203 -12.811 -3.865 1.00 85.44 399 TYR A CA 1
ATOM 3049 C C . TYR A 1 399 ? 0.945 -13.131 -2.566 1.00 85.44 399 TYR A C 1
ATOM 3051 O O . TYR A 1 399 ? 1.401 -14.266 -2.413 1.00 85.44 399 TYR A O 1
ATOM 3059 N N . GLY A 1 400 ? 1.043 -12.194 -1.622 1.00 89.00 400 GLY A N 1
ATOM 3060 C CA . GLY A 1 400 ? 1.787 -12.389 -0.378 1.00 89.00 400 GLY A CA 1
ATOM 3061 C C . GLY A 1 400 ? 3.290 -12.394 -0.521 1.00 89.00 400 GLY A C 1
ATOM 3062 O O . GLY A 1 400 ? 3.983 -13.039 0.267 1.00 89.00 400 GLY A O 1
ATOM 3063 N N . ILE A 1 401 ? 3.777 -11.701 -1.542 1.00 95.00 401 ILE A N 1
ATOM 3064 C CA . ILE A 1 401 ? 5.194 -11.484 -1.782 1.00 95.00 401 ILE A CA 1
ATOM 3065 C C . ILE A 1 401 ? 5.596 -10.249 -0.970 1.00 95.00 401 ILE A C 1
ATOM 3067 O O . ILE A 1 401 ? 5.012 -9.185 -1.151 1.00 95.00 401 ILE A O 1
ATOM 3071 N N . ILE A 1 402 ? 6.565 -10.385 -0.065 1.00 96.12 402 ILE A N 1
ATOM 3072 C CA . ILE A 1 402 ? 7.058 -9.253 0.734 1.00 96.12 402 ILE A CA 1
ATOM 3073 C C . ILE A 1 402 ? 7.978 -8.390 -0.132 1.00 96.12 402 ILE A C 1
ATOM 3075 O O . ILE A 1 402 ? 8.978 -8.899 -0.640 1.00 96.12 402 ILE A O 1
ATOM 3079 N N . GLY A 1 403 ? 7.640 -7.115 -0.306 1.00 95.00 403 GLY A N 1
ATOM 3080 C CA . GLY A 1 403 ? 8.319 -6.235 -1.253 1.00 95.00 403 GLY A CA 1
ATOM 3081 C C . GLY A 1 403 ? 8.979 -5.016 -0.635 1.00 95.00 403 GLY A C 1
ATOM 3082 O O . GLY A 1 403 ? 8.505 -4.500 0.373 1.00 95.00 403 GLY A O 1
ATOM 3083 N N . TRP A 1 404 ? 10.046 -4.559 -1.286 1.00 96.62 404 TRP A N 1
ATOM 3084 C CA . TRP A 1 404 ? 10.725 -3.297 -0.999 1.00 96.62 404 TRP A CA 1
ATOM 3085 C C . TRP A 1 404 ? 11.006 -2.535 -2.287 1.00 96.62 404 TRP A C 1
ATOM 3087 O O . TRP A 1 404 ? 11.393 -3.151 -3.289 1.00 96.62 404 TRP A O 1
ATOM 3097 N N . THR A 1 405 ? 10.899 -1.212 -2.213 1.00 96.25 405 THR A N 1
ATOM 3098 C CA . THR A 1 405 ? 11.310 -0.297 -3.280 1.00 96.25 405 THR A CA 1
ATOM 3099 C C . THR A 1 405 ? 12.425 0.617 -2.778 1.00 96.25 405 THR A C 1
ATOM 3101 O O . THR A 1 405 ? 12.157 1.583 -2.066 1.00 96.25 405 THR A O 1
ATOM 3104 N N . PRO A 1 406 ? 13.696 0.307 -3.082 1.00 95.94 406 PRO A N 1
ATOM 3105 C CA . PRO A 1 406 ? 14.778 1.261 -2.910 1.00 95.94 406 PRO A CA 1
ATOM 3106 C C . PRO A 1 406 ? 14.650 2.387 -3.940 1.00 95.94 406 PRO A C 1
ATOM 3108 O O . PRO A 1 406 ? 14.725 2.109 -5.136 1.00 95.94 406 PRO A O 1
ATOM 3111 N N . GLU A 1 407 ? 14.512 3.625 -3.470 1.00 92.06 407 GLU A N 1
ATOM 3112 C CA . GLU A 1 407 ? 14.712 4.838 -4.264 1.00 92.06 407 GLU A CA 1
ATOM 3113 C C . GLU A 1 407 ? 16.176 5.238 -4.143 1.00 92.06 407 GLU A C 1
ATOM 3115 O O . GLU A 1 407 ? 16.630 5.706 -3.097 1.00 92.06 407 GLU A O 1
ATOM 3120 N N . MET A 1 408 ? 16.947 4.984 -5.193 1.00 93.00 408 MET A N 1
ATOM 3121 C CA . MET A 1 408 ? 18.401 5.069 -5.126 1.00 93.00 408 MET A CA 1
ATOM 3122 C C . MET A 1 408 ? 18.938 6.512 -5.053 1.00 93.00 408 MET A C 1
ATOM 3124 O O . MET A 1 408 ? 18.193 7.484 -4.935 1.00 93.00 408 MET A O 1
ATOM 3128 N N . ASP A 1 409 ? 20.265 6.649 -5.058 1.00 90.19 409 ASP A N 1
ATOM 3129 C CA . ASP A 1 409 ? 20.969 7.932 -5.000 1.00 90.19 409 ASP A CA 1
ATOM 3130 C C . ASP A 1 409 ? 20.536 8.898 -6.115 1.00 90.19 409 ASP A C 1
ATOM 3132 O O . ASP A 1 409 ? 20.359 8.500 -7.267 1.00 90.19 409 ASP A O 1
ATOM 3136 N N . THR A 1 410 ? 20.395 10.175 -5.757 1.00 84.38 410 THR A N 1
ATOM 3137 C CA . THR A 1 410 ? 20.127 11.275 -6.692 1.00 84.38 410 THR A CA 1
ATOM 3138 C C . THR A 1 410 ? 21.430 11.791 -7.293 1.00 84.38 410 THR A C 1
ATOM 3140 O O . THR A 1 410 ? 22.499 11.628 -6.699 1.00 84.38 410 THR A O 1
ATOM 3143 N N . CYS A 1 411 ? 21.352 12.494 -8.424 1.00 80.56 411 CYS A N 1
ATOM 3144 C CA . CYS A 1 411 ? 22.509 13.169 -9.021 1.00 80.56 411 CYS A CA 1
ATOM 3145 C C . CYS A 1 411 ? 23.312 14.014 -8.005 1.00 80.56 411 CYS A C 1
ATOM 3147 O O . CYS A 1 411 ? 24.522 13.826 -7.864 1.00 80.56 411 CYS A O 1
ATOM 3149 N N . ALA A 1 412 ? 22.637 14.854 -7.212 1.00 74.75 412 ALA A N 1
ATOM 3150 C CA . ALA A 1 412 ? 23.284 15.702 -6.207 1.00 74.75 412 ALA A CA 1
ATOM 3151 C C . ALA A 1 412 ? 24.060 14.893 -5.149 1.00 74.75 412 ALA A C 1
ATOM 3153 O O . ALA A 1 412 ? 25.139 15.285 -4.706 1.00 74.75 412 ALA A O 1
ATOM 3154 N N . THR A 1 413 ? 23.542 13.725 -4.759 1.00 82.44 413 THR A N 1
ATOM 3155 C CA . THR A 1 413 ? 24.192 12.862 -3.756 1.00 82.44 413 THR A CA 1
ATOM 3156 C C . THR A 1 413 ? 25.408 12.111 -4.300 1.00 82.44 413 THR A C 1
ATOM 3158 O O . THR A 1 413 ? 26.204 11.584 -3.525 1.00 82.44 413 THR A O 1
ATOM 3161 N N . LEU A 1 414 ? 25.583 12.098 -5.624 1.00 83.44 414 LEU A N 1
ATOM 3162 C CA . LEU A 1 414 ? 26.685 11.439 -6.322 1.00 83.44 414 LEU A CA 1
ATOM 3163 C C . LEU A 1 414 ? 27.839 12.399 -6.667 1.00 83.44 414 LEU A C 1
ATOM 3165 O O . LEU A 1 414 ? 28.761 12.012 -7.380 1.00 83.44 414 LEU A O 1
ATOM 3169 N N . GLY A 1 415 ? 27.831 13.619 -6.115 1.00 72.62 415 GLY A N 1
ATOM 3170 C CA . GLY A 1 415 ? 28.952 14.563 -6.191 1.00 72.62 415 GLY A CA 1
ATOM 3171 C C . GLY A 1 415 ? 28.940 15.512 -7.394 1.00 72.62 415 GLY A C 1
ATOM 3172 O O . GLY A 1 415 ? 29.928 16.219 -7.600 1.00 72.62 415 GLY A O 1
ATOM 3173 N N . GLU A 1 416 ? 27.852 15.545 -8.165 1.00 72.69 416 GLU A N 1
ATOM 3174 C CA . GLU A 1 416 ? 27.637 16.522 -9.244 1.00 72.69 416 GLU A CA 1
ATOM 3175 C C . GLU A 1 416 ? 27.115 17.872 -8.689 1.00 72.69 416 GLU A C 1
ATOM 3177 O O . GLU A 1 416 ? 26.752 17.960 -7.508 1.00 72.69 416 GLU A O 1
ATOM 3182 N N . PRO A 1 417 ? 27.139 18.968 -9.480 1.00 62.53 417 PRO A N 1
ATOM 3183 C CA . PRO A 1 417 ? 26.792 20.306 -9.003 1.00 62.53 417 PRO A CA 1
ATOM 3184 C C . PRO A 1 417 ? 25.378 20.411 -8.418 1.00 62.53 417 PRO A C 1
ATOM 3186 O O . PRO A 1 417 ? 24.446 19.741 -8.856 1.00 62.53 417 PRO A O 1
ATOM 3189 N N . SER A 1 418 ? 25.204 21.345 -7.477 1.00 53.31 418 SER A N 1
ATOM 3190 C CA . SER A 1 418 ? 23.877 21.772 -7.015 1.00 53.31 418 SER A CA 1
ATOM 3191 C C . SER A 1 418 ? 23.016 22.198 -8.214 1.00 53.31 418 SER A C 1
ATOM 3193 O O . SER A 1 418 ? 23.475 23.013 -9.016 1.00 53.31 418 SER A O 1
ATOM 3195 N N . GLY A 1 419 ? 21.795 21.663 -8.322 1.00 56.38 419 GLY A N 1
ATOM 3196 C CA . GLY A 1 419 ? 20.863 21.941 -9.427 1.00 56.38 419 GLY A CA 1
ATOM 3197 C C . GLY A 1 419 ? 20.945 20.979 -10.624 1.00 56.38 419 GLY A C 1
ATOM 3198 O O . GLY A 1 419 ? 20.457 21.312 -11.704 1.00 56.38 419 GLY A O 1
ATOM 3199 N N . CYS A 1 420 ? 21.580 19.808 -10.482 1.00 67.56 420 CYS A N 1
ATOM 3200 C CA . CYS A 1 420 ? 21.484 18.740 -11.480 1.00 67.56 420 CYS A CA 1
ATOM 3201 C C . CYS A 1 420 ? 20.225 17.885 -11.267 1.00 67.56 420 CYS A C 1
ATOM 3203 O O . CYS A 1 420 ? 19.883 17.550 -10.134 1.00 67.56 420 CYS A O 1
ATOM 3205 N N . ASN A 1 421 ? 19.563 17.483 -12.358 1.00 77.88 421 ASN A N 1
ATOM 3206 C CA . ASN A 1 421 ? 18.339 16.687 -12.260 1.00 77.88 421 ASN A CA 1
ATOM 3207 C C . ASN A 1 421 ? 18.581 15.355 -11.536 1.00 77.88 421 ASN A C 1
ATOM 3209 O O . ASN A 1 421 ? 19.487 14.598 -11.891 1.00 77.88 421 ASN A O 1
ATOM 3213 N N . GLN A 1 422 ? 17.710 15.014 -10.590 1.00 77.12 422 GLN A N 1
ATOM 3214 C CA . GLN A 1 422 ? 17.873 13.841 -9.729 1.00 77.12 422 GLN A CA 1
ATOM 3215 C C . GLN A 1 422 ? 18.056 12.490 -10.447 1.00 77.12 422 GLN A C 1
ATOM 3217 O O . GLN A 1 422 ? 18.722 11.613 -9.896 1.00 77.12 422 GLN A O 1
ATOM 3222 N N . PHE A 1 423 ? 17.538 12.323 -11.672 1.00 85.00 423 PHE A N 1
ATOM 3223 C CA . PHE A 1 423 ? 17.660 11.085 -12.457 1.00 85.00 423 PHE A CA 1
ATOM 3224 C C . PHE A 1 423 ? 18.887 11.063 -13.383 1.00 85.00 423 PHE A C 1
ATOM 3226 O O . PHE A 1 423 ? 19.157 10.042 -14.023 1.00 85.00 423 PHE A O 1
ATOM 3233 N N . ALA A 1 424 ? 19.626 12.171 -13.500 1.00 82.12 424 ALA A N 1
ATOM 3234 C CA . ALA A 1 424 ? 20.820 12.299 -14.334 1.00 82.12 424 ALA A CA 1
ATOM 3235 C C . ALA A 1 424 ? 22.077 11.823 -13.584 1.00 82.12 424 ALA A C 1
ATOM 3237 O O . ALA A 1 424 ? 22.999 12.589 -13.338 1.00 82.12 424 ALA A O 1
ATOM 3238 N N . SER A 1 425 ? 22.108 10.548 -13.193 1.00 85.06 425 SER A N 1
ATOM 3239 C CA . SER A 1 425 ? 23.238 9.977 -12.454 1.00 85.06 425 SER A CA 1
ATOM 3240 C C . SER A 1 425 ? 24.556 10.016 -13.258 1.00 85.06 425 SER A C 1
ATOM 3242 O O . SER A 1 425 ? 24.532 9.777 -14.472 1.00 85.06 425 SER A O 1
ATOM 3244 N N . PRO A 1 426 ? 25.719 10.238 -12.606 1.00 85.56 426 PRO A N 1
ATOM 3245 C CA . PRO A 1 426 ? 27.016 10.320 -13.278 1.00 85.56 426 PRO A CA 1
ATOM 3246 C C . PRO A 1 426 ? 27.348 9.072 -14.092 1.00 85.56 426 PRO A C 1
ATOM 3248 O O . PRO A 1 426 ? 27.086 7.944 -13.673 1.00 85.56 426 PRO A O 1
ATOM 3251 N N . ASP A 1 427 ? 27.969 9.274 -15.251 1.00 88.06 427 ASP A N 1
ATOM 3252 C CA . ASP A 1 427 ? 28.485 8.211 -16.120 1.00 88.06 427 ASP A CA 1
ATOM 3253 C C . ASP A 1 427 ? 29.945 7.875 -15.765 1.00 88.06 427 ASP A C 1
ATOM 3255 O O . ASP A 1 427 ? 30.877 8.144 -16.532 1.00 88.06 427 ASP A O 1
ATOM 3259 N N . ASP A 1 428 ? 30.127 7.345 -14.553 1.00 88.62 428 ASP A N 1
ATOM 3260 C CA . ASP A 1 428 ? 31.423 7.047 -13.937 1.00 88.62 428 ASP A CA 1
ATOM 3261 C C . ASP A 1 428 ? 31.393 5.692 -13.210 1.00 88.62 428 ASP A C 1
ATOM 3263 O O . ASP A 1 428 ? 30.543 5.448 -12.349 1.00 88.62 428 ASP A O 1
ATOM 3267 N N . GLU A 1 429 ? 32.308 4.792 -13.575 1.00 90.75 429 GLU A N 1
ATOM 3268 C CA . GLU A 1 429 ? 32.324 3.418 -13.064 1.00 90.75 429 GLU A CA 1
ATOM 3269 C C . GLU A 1 429 ? 32.587 3.336 -11.556 1.00 90.75 429 GLU A C 1
ATOM 3271 O O . GLU A 1 429 ? 31.996 2.488 -10.888 1.00 90.75 429 GLU A O 1
ATOM 3276 N N . GLU A 1 430 ? 33.433 4.205 -10.996 1.00 91.12 430 GLU A N 1
ATOM 3277 C CA . GLU A 1 430 ? 33.753 4.171 -9.565 1.00 91.12 430 GLU A CA 1
ATOM 3278 C C . GLU A 1 430 ? 32.526 4.560 -8.734 1.00 91.12 430 GLU A C 1
ATOM 3280 O O . GLU A 1 430 ? 32.165 3.865 -7.778 1.00 91.12 430 GLU A O 1
ATOM 3285 N N . ILE A 1 431 ? 31.833 5.619 -9.158 1.00 90.62 431 ILE A N 1
ATOM 3286 C CA . ILE A 1 431 ? 30.614 6.113 -8.510 1.00 90.62 431 ILE A CA 1
ATOM 3287 C C . ILE A 1 431 ? 29.491 5.072 -8.611 1.00 90.62 431 ILE A C 1
ATOM 3289 O O . ILE A 1 431 ? 28.893 4.700 -7.598 1.00 90.62 431 ILE A O 1
ATOM 3293 N N . VAL A 1 432 ? 29.225 4.542 -9.810 1.00 93.00 432 VAL A N 1
ATOM 3294 C CA . VAL A 1 432 ? 28.159 3.546 -10.019 1.00 93.00 432 VAL A CA 1
ATOM 3295 C C . VAL A 1 432 ? 28.444 2.252 -9.244 1.00 93.00 432 VAL A C 1
ATOM 3297 O O . VAL A 1 432 ? 27.540 1.677 -8.630 1.00 93.00 432 VAL A O 1
ATOM 3300 N N . GLN A 1 433 ? 29.699 1.794 -9.208 1.00 95.19 433 GLN A N 1
ATOM 3301 C CA . GLN A 1 433 ? 30.078 0.607 -8.443 1.00 95.19 433 GLN A CA 1
ATOM 3302 C C . GLN A 1 433 ? 29.933 0.823 -6.928 1.00 95.19 433 GLN A C 1
ATOM 3304 O O . GLN A 1 433 ? 29.543 -0.109 -6.216 1.00 95.19 433 GLN A O 1
ATOM 3309 N N . ALA A 1 434 ? 30.204 2.029 -6.419 1.00 94.50 434 ALA A N 1
ATOM 3310 C CA . ALA A 1 434 ? 29.986 2.361 -5.013 1.00 94.50 434 ALA A CA 1
ATOM 3311 C C . ALA A 1 434 ? 28.500 2.257 -4.627 1.00 94.50 434 ALA A C 1
ATOM 3313 O O . ALA A 1 434 ? 28.177 1.635 -3.611 1.00 94.50 434 ALA A O 1
ATOM 3314 N N . VAL A 1 435 ? 27.595 2.765 -5.474 1.00 94.56 435 VAL A N 1
ATOM 3315 C CA . VAL A 1 435 ? 26.138 2.641 -5.282 1.00 94.56 435 VAL A CA 1
ATOM 3316 C C . VAL A 1 435 ? 25.696 1.171 -5.261 1.00 94.56 435 VAL A C 1
ATOM 3318 O O . VAL A 1 435 ? 24.905 0.773 -4.398 1.00 94.56 435 VAL A O 1
ATOM 3321 N N . PHE A 1 436 ? 26.246 0.338 -6.155 1.00 96.88 436 PHE A N 1
ATOM 3322 C CA . PHE A 1 436 ? 25.980 -1.104 -6.158 1.00 96.88 436 PHE A CA 1
ATOM 3323 C C . PHE A 1 436 ? 26.423 -1.783 -4.855 1.00 96.88 436 PHE A C 1
ATOM 3325 O O . PHE A 1 436 ? 25.649 -2.518 -4.239 1.00 96.88 436 PHE A O 1
ATOM 3332 N N . ASN A 1 437 ? 27.659 -1.526 -4.414 1.00 94.88 437 ASN A N 1
ATOM 3333 C CA . ASN A 1 437 ? 28.231 -2.149 -3.216 1.00 94.88 437 ASN A CA 1
ATOM 3334 C C . ASN A 1 437 ? 27.411 -1.830 -1.962 1.00 94.88 437 ASN A C 1
ATOM 3336 O O . ASN A 1 437 ? 27.132 -2.715 -1.156 1.00 94.88 437 ASN A O 1
ATOM 3340 N N . LYS A 1 438 ? 26.977 -0.577 -1.840 1.00 91.62 438 LYS A N 1
ATOM 3341 C CA . LYS A 1 438 ? 26.115 -0.080 -0.766 1.00 91.62 438 LYS A CA 1
ATOM 3342 C C . LYS A 1 438 ? 24.791 -0.850 -0.648 1.00 91.62 438 LYS A C 1
ATOM 3344 O O . LYS A 1 438 ? 24.350 -1.148 0.456 1.00 91.62 438 LYS A O 1
ATOM 3349 N N . ASN A 1 439 ? 24.168 -1.205 -1.771 1.00 95.50 439 ASN A N 1
ATOM 3350 C CA . ASN A 1 439 ? 22.872 -1.896 -1.798 1.00 95.50 439 ASN A CA 1
ATOM 3351 C C . ASN A 1 439 ? 22.983 -3.430 -1.671 1.00 95.50 439 ASN A C 1
ATOM 3353 O O . ASN A 1 439 ? 21.986 -4.119 -1.432 1.00 95.50 439 ASN A O 1
ATOM 3357 N N . LEU A 1 440 ? 24.183 -3.990 -1.845 1.00 96.12 440 LEU A N 1
ATOM 3358 C CA . LEU A 1 440 ? 24.404 -5.435 -1.909 1.00 96.12 440 LEU A CA 1
ATOM 3359 C C . LEU A 1 440 ? 24.095 -6.149 -0.583 1.00 96.12 440 LEU A C 1
ATOM 3361 O O . LEU A 1 440 ? 23.472 -7.213 -0.594 1.00 96.12 440 LEU A O 1
ATOM 3365 N N . ALA A 1 441 ? 24.498 -5.573 0.553 1.00 94.25 441 ALA A N 1
ATOM 3366 C CA . ALA A 1 441 ? 24.280 -6.177 1.871 1.00 94.25 441 ALA A CA 1
ATOM 3367 C C . ALA A 1 441 ? 22.782 -6.371 2.168 1.00 94.25 441 ALA A C 1
ATOM 3369 O O . ALA A 1 441 ? 22.361 -7.446 2.600 1.00 94.25 441 ALA A O 1
ATOM 3370 N N . PHE A 1 442 ? 21.959 -5.375 1.833 1.00 96.25 442 PHE A N 1
ATOM 3371 C CA . PHE A 1 442 ? 20.504 -5.440 1.961 1.00 96.25 442 PHE A CA 1
ATOM 3372 C C . PHE A 1 442 ? 19.890 -6.566 1.113 1.00 96.25 442 PHE A C 1
ATOM 3374 O O . PHE A 1 442 ? 19.126 -7.392 1.623 1.00 96.25 442 PHE A O 1
ATOM 3381 N N . ALA A 1 443 ? 20.296 -6.680 -0.157 1.00 97.00 443 ALA A N 1
ATOM 3382 C CA . ALA A 1 443 ? 19.857 -7.759 -1.044 1.00 97.00 443 ALA A CA 1
ATOM 3383 C C . ALA A 1 443 ? 20.206 -9.156 -0.491 1.00 97.00 443 ALA A C 1
ATOM 3385 O O . ALA A 1 443 ? 19.381 -10.076 -0.531 1.00 97.00 443 ALA A O 1
ATOM 3386 N N . LEU A 1 444 ? 21.415 -9.319 0.057 1.00 97.06 444 LEU A N 1
ATOM 3387 C CA . LEU A 1 444 ? 21.880 -10.576 0.646 1.00 97.06 444 LEU A CA 1
ATOM 3388 C C . LEU A 1 444 ? 21.136 -10.928 1.941 1.00 97.06 444 LEU A C 1
ATOM 3390 O O . LEU A 1 444 ? 20.774 -12.091 2.136 1.00 97.06 444 LEU A O 1
ATOM 3394 N N . ASN A 1 445 ? 20.859 -9.939 2.791 1.00 96.31 445 ASN A N 1
ATOM 3395 C CA . ASN A 1 445 ? 20.099 -10.111 4.029 1.00 96.31 445 ASN A CA 1
ATOM 3396 C C . ASN A 1 445 ? 18.681 -10.639 3.764 1.00 96.31 445 ASN A C 1
ATOM 3398 O O . ASN A 1 445 ? 18.237 -11.597 4.411 1.00 96.31 445 ASN A O 1
ATOM 3402 N N . ILE A 1 446 ? 17.992 -10.107 2.751 1.00 97.00 446 ILE A N 1
ATOM 3403 C CA . ILE A 1 446 ? 16.666 -10.608 2.361 1.00 97.00 446 ILE A CA 1
ATOM 3404 C C . ILE A 1 446 ? 16.770 -12.013 1.753 1.00 97.00 446 ILE A C 1
ATOM 3406 O O . ILE A 1 446 ? 16.039 -12.917 2.171 1.00 97.00 446 ILE A O 1
ATOM 3410 N N . ALA A 1 447 ? 17.715 -12.245 0.832 1.00 97.00 447 ALA A N 1
ATOM 3411 C CA . ALA A 1 447 ? 17.916 -13.556 0.205 1.00 97.00 447 ALA A CA 1
ATOM 3412 C C . ALA A 1 447 ? 18.207 -14.667 1.236 1.00 97.00 447 ALA A C 1
ATOM 3414 O O . ALA A 1 447 ? 17.714 -15.795 1.122 1.00 97.00 447 ALA A O 1
ATOM 3415 N N . ASN A 1 448 ? 18.974 -14.344 2.278 1.00 96.94 448 ASN A N 1
ATOM 3416 C CA . ASN A 1 448 ? 19.272 -15.245 3.387 1.00 96.94 448 ASN A CA 1
ATOM 3417 C C . ASN A 1 448 ? 18.054 -15.510 4.291 1.00 96.94 448 ASN A C 1
ATOM 3419 O O . ASN A 1 448 ? 17.914 -16.606 4.841 1.00 96.94 448 ASN A O 1
ATOM 3423 N N . SER A 1 449 ? 17.145 -14.539 4.392 1.00 96.75 449 SER A N 1
ATOM 3424 C CA . SER A 1 449 ? 15.945 -14.589 5.234 1.00 96.75 449 SER A CA 1
ATOM 3425 C C . SER A 1 449 ? 14.762 -15.340 4.603 1.00 96.75 449 SER A C 1
ATOM 3427 O O . SER A 1 449 ? 13.876 -15.790 5.326 1.00 96.75 449 SER A O 1
ATOM 3429 N N . LEU A 1 450 ? 14.762 -15.582 3.283 1.00 95.94 450 LEU A N 1
ATOM 3430 C CA . LEU A 1 450 ? 13.677 -16.263 2.546 1.00 95.94 450 LEU A CA 1
ATOM 3431 C C . LEU A 1 450 ? 13.080 -17.538 3.173 1.00 95.94 450 LEU A C 1
ATOM 3433 O O . LEU A 1 450 ? 11.862 -17.701 3.081 1.00 95.94 450 LEU A O 1
ATOM 3437 N N . PRO A 1 451 ? 13.844 -18.478 3.776 1.00 93.06 451 PRO A N 1
ATOM 3438 C CA . PRO A 1 451 ? 13.233 -19.669 4.367 1.00 93.06 451 PRO A CA 1
ATOM 3439 C C . PRO A 1 451 ? 12.265 -19.350 5.519 1.00 93.06 451 PRO A C 1
ATOM 3441 O O . PRO A 1 451 ? 11.407 -20.181 5.813 1.00 93.06 451 PRO A O 1
ATOM 3444 N N . ASN A 1 452 ? 12.391 -18.185 6.165 1.00 93.00 452 ASN A N 1
ATOM 3445 C CA . ASN A 1 452 ? 11.413 -17.662 7.115 1.00 93.00 452 ASN A CA 1
ATOM 3446 C C . ASN A 1 452 ? 11.587 -16.144 7.277 1.00 93.00 452 ASN A C 1
ATOM 3448 O O . ASN A 1 452 ? 12.268 -15.711 8.205 1.00 93.00 452 ASN A O 1
ATOM 3452 N N . LEU A 1 453 ? 10.948 -15.344 6.414 1.00 93.81 453 LEU A N 1
ATOM 3453 C CA . LEU A 1 453 ? 11.058 -13.884 6.512 1.00 93.81 453 LEU A CA 1
ATOM 3454 C C . LEU A 1 453 ? 10.556 -13.370 7.856 1.00 93.81 453 LEU A C 1
ATOM 3456 O O . LEU A 1 453 ? 11.175 -12.477 8.401 1.00 93.81 453 LEU A O 1
ATOM 3460 N N . GLY A 1 454 ? 9.538 -13.993 8.460 1.00 91.88 454 GLY A N 1
ATOM 3461 C CA . GLY A 1 454 ? 9.092 -13.639 9.807 1.00 91.88 454 GLY A CA 1
ATOM 3462 C C . GLY A 1 454 ? 10.239 -13.588 10.827 1.00 91.88 454 GLY A C 1
ATOM 3463 O O . GLY A 1 454 ? 10.232 -12.721 11.698 1.00 91.88 454 GLY A O 1
ATOM 3464 N N . ARG A 1 455 ? 11.245 -14.460 10.722 1.00 93.56 455 ARG A N 1
ATOM 3465 C CA . ARG A 1 455 ? 12.465 -14.404 11.541 1.00 93.56 455 ARG A CA 1
ATOM 3466 C C . ARG A 1 455 ? 13.668 -14.084 10.656 1.00 93.56 455 ARG A C 1
ATOM 3468 O O . ARG A 1 455 ? 14.431 -15.008 10.344 1.00 93.56 455 ARG A O 1
ATOM 3475 N N . PRO A 1 456 ? 13.829 -12.813 10.257 1.00 94.00 456 PRO A N 1
ATOM 3476 C CA . PRO A 1 456 ? 14.887 -12.434 9.341 1.00 94.00 456 PRO A CA 1
ATOM 3477 C C . PRO A 1 456 ? 16.259 -12.637 9.987 1.00 94.00 456 PRO A C 1
ATOM 3479 O O . PRO A 1 456 ? 16.391 -12.700 11.214 1.00 94.00 456 PRO A O 1
ATOM 3482 N N . LYS A 1 457 ? 17.279 -12.831 9.150 1.00 92.69 457 LYS A N 1
ATOM 3483 C CA . LYS A 1 457 ? 18.643 -13.161 9.568 1.00 92.69 457 LYS A CA 1
ATOM 3484 C C . LYS A 1 457 ? 19.678 -12.498 8.683 1.00 92.69 457 LYS A C 1
ATOM 3486 O O . LYS A 1 457 ? 19.589 -12.574 7.458 1.00 92.69 457 LYS A O 1
ATOM 3491 N N . GLU A 1 458 ? 20.724 -12.007 9.332 1.00 92.88 458 GLU A N 1
ATOM 3492 C CA . GLU A 1 458 ? 21.935 -11.529 8.675 1.00 92.88 458 GLU A CA 1
ATOM 3493 C C . GLU A 1 458 ? 22.527 -12.569 7.734 1.00 92.88 458 GLU A C 1
ATOM 3495 O O . GLU A 1 458 ? 22.640 -13.755 8.076 1.00 92.88 458 GLU A O 1
ATOM 3500 N N . PHE A 1 459 ? 22.981 -12.112 6.576 1.00 94.88 459 PHE A N 1
ATOM 3501 C CA . PHE A 1 459 ? 23.827 -12.903 5.700 1.00 94.88 459 PHE A CA 1
ATOM 3502 C C . PHE A 1 459 ? 25.247 -13.063 6.274 1.00 94.88 459 PHE A C 1
ATOM 3504 O O . PHE A 1 459 ? 25.840 -14.154 6.222 1.00 94.88 459 PHE A O 1
ATOM 3511 N N . ASP A 1 460 ? 25.802 -12.005 6.870 1.00 88.50 460 ASP A N 1
ATOM 3512 C CA . ASP A 1 460 ? 27.127 -12.004 7.486 1.00 88.50 460 ASP A CA 1
ATOM 3513 C C . ASP A 1 460 ? 27.200 -11.232 8.813 1.00 88.50 460 ASP A C 1
ATOM 3515 O O . ASP A 1 460 ? 26.255 -10.600 9.264 1.00 88.50 460 ASP A O 1
ATOM 3519 N N . ASN A 1 461 ? 28.336 -11.367 9.496 1.00 87.38 461 ASN A N 1
ATOM 3520 C CA . ASN A 1 461 ? 28.574 -10.715 10.782 1.00 87.38 461 ASN A CA 1
ATOM 3521 C C . ASN A 1 461 ? 29.463 -9.472 10.617 1.00 87.38 461 ASN A C 1
ATOM 3523 O O . ASN A 1 461 ? 30.140 -9.101 11.574 1.00 87.38 461 ASN A O 1
ATOM 3527 N N . ASP A 1 462 ? 29.523 -8.865 9.425 1.00 87.19 462 ASP A N 1
ATOM 3528 C CA . ASP A 1 462 ? 30.381 -7.701 9.193 1.00 87.19 462 ASP A CA 1
ATOM 3529 C C . ASP A 1 462 ? 29.846 -6.509 9.998 1.00 87.19 462 ASP A C 1
ATOM 3531 O O . ASP A 1 462 ? 28.716 -6.089 9.762 1.00 87.19 462 ASP A O 1
ATOM 3535 N N . PRO A 1 463 ? 30.583 -5.965 10.979 1.00 84.75 463 PRO A N 1
ATOM 3536 C CA . PRO A 1 463 ? 30.082 -4.885 11.826 1.00 84.75 463 PRO A CA 1
ATOM 3537 C C . PRO A 1 463 ? 29.810 -3.577 11.067 1.00 84.75 463 PRO A C 1
ATOM 3539 O O . PRO A 1 463 ? 29.145 -2.714 11.627 1.00 84.75 463 PRO A O 1
ATOM 3542 N N . SER A 1 464 ? 30.309 -3.424 9.835 1.00 84.19 464 SER A N 1
ATOM 3543 C CA . SER A 1 464 ? 30.000 -2.282 8.965 1.00 84.19 464 SER A CA 1
ATOM 3544 C C . SER A 1 464 ? 28.658 -2.415 8.239 1.00 84.19 464 SER A C 1
ATOM 3546 O O . SER A 1 464 ? 28.133 -1.421 7.744 1.00 84.19 464 SER A O 1
ATOM 3548 N N . HIS A 1 465 ? 28.086 -3.621 8.188 1.00 88.62 465 HIS A N 1
ATOM 3549 C CA . HIS A 1 465 ? 26.758 -3.858 7.634 1.00 88.62 465 HIS A CA 1
ATOM 3550 C C . HIS A 1 465 ? 25.677 -3.680 8.699 1.00 88.62 465 HIS A C 1
ATOM 3552 O O . HIS A 1 465 ? 25.869 -4.058 9.864 1.00 88.62 465 HIS A O 1
ATOM 3558 N N . TYR A 1 466 ? 24.517 -3.190 8.254 1.00 88.94 466 TYR A N 1
ATOM 3559 C CA . TYR A 1 466 ? 23.311 -3.065 9.065 1.00 88.94 466 TYR A CA 1
ATOM 3560 C C . TYR A 1 466 ? 23.001 -4.339 9.848 1.00 88.94 466 TYR A C 1
ATOM 3562 O O . TYR A 1 466 ? 23.219 -5.449 9.352 1.00 88.94 466 TYR A O 1
ATOM 3570 N N . LYS A 1 467 ? 22.483 -4.156 11.071 1.00 88.81 467 LYS A N 1
ATOM 3571 C CA . LYS A 1 467 ? 22.077 -5.255 11.939 1.00 88.81 467 LYS A CA 1
ATOM 3572 C C . LYS A 1 467 ? 20.565 -5.424 11.999 1.00 88.81 467 LYS A C 1
ATOM 3574 O O . LYS A 1 467 ? 19.907 -4.693 12.739 1.00 88.81 467 LYS A O 1
ATOM 3579 N N . ILE A 1 468 ? 20.057 -6.428 11.280 1.00 89.50 468 ILE A N 1
ATOM 3580 C CA . ILE A 1 468 ? 18.673 -6.902 11.288 1.00 89.50 468 ILE A CA 1
ATOM 3581 C C . ILE A 1 468 ? 18.181 -7.048 12.725 1.00 89.50 468 ILE A C 1
ATOM 3583 O O . ILE A 1 468 ? 18.769 -7.757 13.553 1.00 89.50 468 ILE A O 1
ATOM 3587 N N . LYS A 1 469 ? 17.045 -6.412 13.008 1.00 87.75 469 LYS A N 1
ATOM 3588 C CA . LYS A 1 469 ? 16.410 -6.472 14.325 1.00 87.75 469 LYS A CA 1
ATOM 3589 C C . LYS A 1 469 ? 15.529 -7.706 14.464 1.00 87.75 469 LYS A C 1
ATOM 3591 O O . LYS A 1 469 ? 15.138 -8.371 13.505 1.00 87.75 469 LYS A O 1
ATOM 3596 N N . ALA A 1 470 ? 15.190 -8.030 15.707 1.00 85.56 470 ALA A N 1
ATOM 3597 C CA . ALA A 1 470 ? 14.195 -9.057 15.971 1.00 85.56 470 ALA A CA 1
ATOM 3598 C C . ALA A 1 470 ? 12.785 -8.502 15.737 1.00 85.56 470 ALA A C 1
ATOM 3600 O O . ALA A 1 470 ? 12.425 -7.455 16.265 1.00 85.56 470 ALA A O 1
ATOM 3601 N N . THR A 1 471 ? 11.961 -9.255 15.015 1.00 88.69 471 THR A N 1
ATOM 3602 C CA . THR A 1 471 ? 10.538 -8.943 14.846 1.00 88.69 471 THR A CA 1
ATOM 3603 C C . THR A 1 471 ? 9.737 -9.268 16.113 1.00 88.69 471 THR A C 1
ATOM 3605 O O . THR A 1 471 ? 10.069 -10.199 16.858 1.00 88.69 471 THR A O 1
ATOM 3608 N N . GLN A 1 472 ? 8.638 -8.549 16.351 1.00 84.88 472 GLN A N 1
ATOM 3609 C CA . GLN A 1 472 ? 7.820 -8.717 17.552 1.00 84.88 472 GLN A CA 1
ATOM 3610 C C . GLN A 1 472 ? 6.755 -9.811 17.396 1.00 84.88 472 GLN A C 1
ATOM 3612 O O . GLN A 1 472 ? 5.798 -9.683 16.639 1.00 84.88 472 GLN A O 1
ATOM 3617 N N . ASP A 1 473 ? 6.885 -10.871 18.197 1.00 91.38 473 ASP A N 1
ATOM 3618 C CA . ASP A 1 473 ? 6.052 -12.081 18.157 1.00 91.38 473 ASP A CA 1
ATOM 3619 C C . ASP A 1 473 ? 4.558 -11.867 18.498 1.00 91.38 473 ASP A C 1
ATOM 3621 O O . ASP A 1 473 ? 3.686 -12.507 17.897 1.00 91.38 473 ASP A O 1
ATOM 3625 N N . ILE A 1 474 ? 4.265 -11.005 19.480 1.00 91.06 474 ILE A N 1
ATOM 3626 C CA . ILE A 1 474 ? 2.912 -10.673 19.960 1.00 91.06 474 ILE A CA 1
ATOM 3627 C C . ILE A 1 474 ? 2.837 -9.157 20.170 1.00 91.06 474 ILE A C 1
ATOM 3629 O O . ILE A 1 474 ? 3.534 -8.616 21.032 1.00 91.06 474 ILE A O 1
ATOM 3633 N N . GLN A 1 475 ? 1.963 -8.495 19.417 1.00 88.56 475 GLN A N 1
ATOM 3634 C CA . GLN A 1 475 ? 1.680 -7.062 19.496 1.00 88.56 475 GLN A CA 1
ATOM 3635 C C . GLN A 1 475 ? 0.236 -6.882 19.971 1.00 88.56 475 GLN A C 1
ATOM 3637 O O . GLN A 1 475 ? -0.697 -7.363 19.330 1.00 88.56 475 GLN A O 1
ATOM 3642 N N . LEU A 1 476 ? 0.043 -6.263 21.135 1.00 86.38 476 LEU A N 1
ATOM 3643 C CA . LEU A 1 476 ? -1.283 -6.096 21.733 1.00 86.38 476 LEU A CA 1
ATOM 3644 C C . LEU A 1 476 ? -1.975 -4.848 21.179 1.00 86.38 476 LEU A C 1
ATOM 3646 O O . LEU A 1 476 ? -1.378 -3.776 21.215 1.00 86.38 476 LEU A O 1
ATOM 3650 N N . ASN A 1 477 ? -3.248 -4.968 20.792 1.00 85.75 477 ASN A N 1
ATOM 3651 C CA . ASN A 1 477 ? -4.123 -3.808 20.625 1.00 85.75 477 ASN A CA 1
ATOM 3652 C C . ASN A 1 477 ? -4.659 -3.423 22.019 1.00 85.75 477 ASN A C 1
ATOM 3654 O O . ASN A 1 477 ? -5.577 -4.059 22.550 1.00 85.75 477 ASN A O 1
ATOM 3658 N N . ARG A 1 478 ? -3.961 -2.492 22.682 1.00 85.25 478 ARG A N 1
ATOM 3659 C CA . ARG A 1 478 ? -4.172 -2.140 24.095 1.00 85.25 478 ARG A CA 1
ATOM 3660 C C . ARG A 1 478 ? -5.245 -1.063 24.237 1.00 85.25 478 ARG A C 1
ATOM 3662 O O . ARG A 1 478 ? -5.316 -0.146 23.435 1.00 85.25 478 ARG A O 1
ATOM 3669 N N . PHE A 1 479 ? -6.000 -1.130 25.328 1.00 86.69 479 PHE A N 1
ATOM 3670 C CA . PHE A 1 479 ? -6.941 -0.092 25.743 1.00 86.69 479 PHE A CA 1
ATOM 3671 C C . PHE A 1 479 ? -7.021 -0.040 27.273 1.00 86.69 479 PHE A C 1
ATOM 3673 O O . PHE A 1 479 ? -6.875 -1.067 27.940 1.00 86.69 479 PHE A O 1
ATOM 3680 N N . ASP A 1 480 ? -7.259 1.150 27.826 1.00 85.50 480 ASP A N 1
ATOM 3681 C CA . ASP A 1 480 ? -7.277 1.389 29.278 1.00 85.50 480 ASP A CA 1
ATOM 3682 C C . ASP A 1 480 ? -8.648 1.171 29.918 1.00 85.50 480 ASP A C 1
ATOM 3684 O O . ASP A 1 480 ? -8.746 0.895 31.122 1.00 85.50 480 ASP A O 1
ATOM 3688 N N . VAL A 1 481 ? -9.708 1.327 29.124 1.00 90.44 481 VAL A N 1
ATOM 3689 C CA . VAL A 1 481 ? -11.095 1.336 29.585 1.00 90.44 481 VAL A CA 1
ATOM 3690 C C . VAL A 1 481 ? -11.983 0.510 28.665 1.00 90.44 481 VAL A C 1
ATOM 3692 O O . VAL A 1 481 ? -11.796 0.478 27.451 1.00 90.44 481 VAL A O 1
ATOM 3695 N N . SER A 1 482 ? -12.949 -0.168 29.272 1.00 93.56 482 SER A N 1
ATOM 3696 C CA . SER A 1 482 ? -13.967 -0.971 28.608 1.00 93.56 482 SER A CA 1
ATOM 3697 C C . SER A 1 482 ? -15.346 -0.394 28.900 1.00 93.56 482 SER A C 1
ATOM 3699 O O . SER A 1 482 ? -15.676 -0.155 30.062 1.00 93.56 482 SER A O 1
ATOM 3701 N N . TYR A 1 483 ? -16.162 -0.194 27.868 1.00 93.94 483 TYR A N 1
ATOM 3702 C CA . TYR A 1 483 ? -17.545 0.274 28.023 1.00 93.94 483 TYR A CA 1
ATOM 3703 C C . TYR A 1 483 ? -18.580 -0.840 27.912 1.00 93.94 483 TYR A C 1
ATOM 3705 O O . TYR A 1 483 ? -19.778 -0.553 27.856 1.00 93.94 483 TYR A O 1
ATOM 3713 N N . GLY A 1 484 ? -18.172 -2.105 27.910 1.00 86.69 484 GLY A N 1
ATOM 3714 C CA . GLY A 1 484 ? -19.144 -3.177 27.832 1.00 86.69 484 GLY A CA 1
ATOM 3715 C C . GLY A 1 484 ? -18.595 -4.561 28.101 1.00 86.69 484 GLY A C 1
ATOM 3716 O O . GLY A 1 484 ? -17.398 -4.836 28.127 1.00 86.69 484 GLY A O 1
ATOM 3717 N N . THR A 1 485 ? -19.543 -5.456 28.343 1.00 86.00 485 THR A N 1
ATOM 3718 C CA . THR A 1 485 ? -19.298 -6.878 28.530 1.00 86.00 485 THR A CA 1
ATOM 3719 C C . THR A 1 485 ? -20.345 -7.639 27.721 1.00 86.00 485 THR A C 1
ATOM 3721 O O . THR A 1 485 ? -21.533 -7.376 27.923 1.00 86.00 485 THR A O 1
ATOM 3724 N N . PRO A 1 486 ? -19.964 -8.597 26.863 1.00 93.44 486 PRO A N 1
ATOM 3725 C CA . PRO A 1 486 ? -18.617 -9.146 26.694 1.00 93.44 486 PRO A CA 1
ATOM 3726 C C . PRO A 1 486 ? -17.620 -8.169 26.037 1.00 93.44 486 PRO A C 1
ATOM 3728 O O . PRO A 1 486 ? -18.032 -7.244 25.356 1.00 93.44 486 PRO A O 1
ATOM 3731 N N . GLN A 1 487 ? -16.316 -8.376 26.249 1.00 95.69 487 GLN A N 1
ATOM 3732 C CA . GLN A 1 487 ? -15.241 -7.497 25.759 1.00 95.69 487 GLN A CA 1
ATOM 3733 C C . GLN A 1 487 ? -14.362 -8.229 24.744 1.00 95.69 487 GLN A C 1
ATOM 3735 O O . GLN A 1 487 ? -13.823 -9.293 25.046 1.00 95.69 487 GLN A O 1
ATOM 3740 N N . VAL A 1 488 ? -14.168 -7.659 23.557 1.00 95.25 488 VAL A N 1
ATOM 3741 C CA . VAL A 1 488 ? -13.218 -8.184 22.566 1.00 95.25 488 VAL A CA 1
ATOM 3742 C C . VAL A 1 488 ? -11.788 -7.793 22.953 1.00 95.25 488 VAL A C 1
ATOM 3744 O O . VAL A 1 488 ? -11.543 -6.710 23.471 1.00 95.25 488 VAL A O 1
ATOM 3747 N N . VAL A 1 489 ? -10.832 -8.687 22.730 1.00 95.25 489 VAL A N 1
ATOM 3748 C CA . VAL A 1 489 ? -9.393 -8.426 22.836 1.00 95.25 489 VAL A CA 1
ATOM 3749 C C . VAL A 1 489 ? -8.753 -8.814 21.521 1.00 95.25 489 VAL A C 1
ATOM 3751 O O . VAL A 1 489 ? -9.064 -9.881 20.988 1.00 95.25 489 VAL A O 1
ATOM 3754 N N . GLU A 1 490 ? -7.831 -7.987 21.041 1.00 94.12 490 GLU A N 1
ATOM 3755 C CA . GLU A 1 490 ? -7.099 -8.214 19.804 1.00 94.12 490 GLU A CA 1
ATOM 3756 C C . GLU A 1 490 ? -5.583 -8.175 20.012 1.00 94.12 490 GLU A C 1
ATOM 3758 O O . GLU A 1 490 ? -5.060 -7.445 20.856 1.00 94.12 490 GLU A O 1
ATOM 3763 N N . ALA A 1 491 ? -4.872 -8.981 19.228 1.00 92.88 491 ALA A N 1
ATOM 3764 C CA . ALA A 1 491 ? -3.428 -8.898 19.085 1.00 92.88 491 ALA A CA 1
ATOM 3765 C C . ALA A 1 491 ? -3.006 -9.287 17.664 1.00 92.88 491 ALA A C 1
ATOM 3767 O O . ALA A 1 491 ? -3.568 -10.224 17.092 1.00 92.88 491 ALA A O 1
ATOM 3768 N N . THR A 1 492 ? -1.973 -8.639 17.134 1.00 92.69 492 THR A N 1
ATOM 3769 C CA . THR A 1 492 ? -1.236 -9.135 15.967 1.00 92.69 492 THR A CA 1
ATOM 3770 C C . THR A 1 492 ? -0.223 -10.168 16.449 1.00 92.69 492 THR A C 1
ATOM 3772 O O . THR A 1 492 ? 0.619 -9.893 17.305 1.00 92.69 492 THR A O 1
ATOM 3775 N N . VAL A 1 493 ? -0.342 -11.399 15.955 1.00 94.88 493 VAL A N 1
ATOM 3776 C CA . VAL A 1 493 ? 0.439 -12.552 16.419 1.00 94.88 493 VAL A CA 1
ATOM 3777 C C . VAL A 1 493 ? 1.142 -13.199 15.239 1.00 94.88 493 VAL A C 1
ATOM 3779 O O . VAL A 1 493 ? 0.529 -13.444 14.197 1.00 94.88 493 VAL A O 1
ATOM 3782 N N . ARG A 1 494 ? 2.415 -13.558 15.412 1.00 95.62 494 ARG A N 1
ATOM 3783 C CA . ARG A 1 494 ? 3.124 -14.351 14.408 1.00 95.62 494 ARG A CA 1
ATOM 3784 C C . ARG A 1 494 ? 2.454 -15.709 14.214 1.00 95.62 494 ARG A C 1
ATOM 3786 O O . ARG A 1 494 ? 2.301 -16.490 15.156 1.00 95.62 494 ARG A O 1
ATOM 3793 N N . LYS A 1 495 ? 2.138 -16.051 12.967 1.00 95.50 495 LYS A N 1
ATOM 3794 C CA . LYS A 1 495 ? 1.430 -17.293 12.626 1.00 95.50 495 LYS A CA 1
ATOM 3795 C C . LYS A 1 495 ? 2.187 -18.559 13.017 1.00 95.50 495 LYS A C 1
ATOM 3797 O O . LYS A 1 495 ? 1.560 -19.543 13.410 1.00 95.50 495 LYS A O 1
ATOM 3802 N N . GLU A 1 496 ? 3.518 -18.535 12.939 1.00 95.31 496 GLU A N 1
ATOM 3803 C CA . GLU A 1 496 ? 4.375 -19.688 13.250 1.00 95.31 496 GLU A CA 1
ATOM 3804 C C . GLU A 1 496 ? 4.227 -20.167 14.709 1.00 95.31 496 GLU A C 1
ATOM 3806 O O . GLU A 1 496 ? 4.442 -21.343 14.994 1.00 95.31 496 GLU A O 1
ATOM 3811 N N . LEU A 1 497 ? 3.813 -19.279 15.625 1.00 95.81 497 LEU A N 1
ATOM 3812 C CA . LEU A 1 497 ? 3.619 -19.599 17.044 1.00 95.81 497 LEU A CA 1
ATOM 3813 C C . LEU A 1 497 ? 2.422 -20.538 17.274 1.00 95.81 497 LEU A C 1
ATOM 3815 O O . LEU A 1 497 ? 2.202 -21.006 18.393 1.00 95.81 497 LEU A O 1
ATOM 3819 N N . GLY A 1 498 ? 1.648 -20.828 16.223 1.00 95.25 498 GLY A N 1
ATOM 3820 C CA . GLY A 1 498 ? 0.505 -21.726 16.271 1.00 95.25 498 GLY A CA 1
ATOM 3821 C C . GLY A 1 498 ? -0.714 -21.070 16.926 1.00 95.25 498 GLY A C 1
ATOM 3822 O O . GLY A 1 498 ? -0.920 -19.865 16.770 1.00 95.25 498 GLY A O 1
ATOM 3823 N N . PRO A 1 499 ? -1.579 -21.843 17.607 1.00 96.38 499 PRO A N 1
ATOM 3824 C CA . PRO A 1 499 ? -2.746 -21.305 18.301 1.00 96.38 499 PRO A CA 1
ATOM 3825 C C . PRO A 1 499 ? -2.363 -20.278 19.373 1.00 96.38 499 PRO A C 1
ATOM 3827 O O . PRO A 1 499 ? -1.441 -20.509 20.154 1.00 96.38 499 PRO A O 1
ATOM 3830 N N . SER A 1 500 ? -3.120 -19.186 19.444 1.00 97.69 500 SER A N 1
ATOM 3831 C CA . SER A 1 500 ? -3.014 -18.193 20.512 1.00 97.69 500 SER A CA 1
ATOM 3832 C C . SER A 1 500 ? -4.238 -18.228 21.423 1.00 97.69 500 SER A C 1
ATOM 3834 O O . SER A 1 500 ? -5.335 -18.626 21.021 1.00 97.69 500 SER A O 1
ATOM 3836 N N . PHE A 1 501 ? -4.033 -17.839 22.676 1.00 98.06 501 PHE A N 1
ATOM 3837 C CA . PHE A 1 501 ? -5.050 -17.854 23.719 1.00 98.06 501 PHE A CA 1
ATOM 3838 C C . PHE A 1 501 ? -5.029 -16.543 24.490 1.00 98.06 501 PHE A C 1
ATOM 3840 O O . PHE A 1 501 ? -3.964 -15.976 24.716 1.00 98.06 501 PHE A O 1
ATOM 3847 N N . VAL A 1 502 ? -6.197 -16.108 24.944 1.00 98.00 502 VAL A N 1
ATOM 3848 C CA . VAL A 1 502 ? -6.337 -15.035 25.922 1.00 98.00 502 VAL A CA 1
ATOM 3849 C C . VAL A 1 502 ? -6.697 -15.645 27.272 1.00 98.00 502 VAL A C 1
ATOM 3851 O O . VAL A 1 502 ? -7.574 -16.505 27.349 1.00 98.00 502 VAL A O 1
ATOM 3854 N N . THR A 1 503 ? -6.037 -15.204 28.337 1.00 97.44 503 THR A N 1
ATOM 3855 C CA . THR A 1 503 ? -6.440 -15.457 29.721 1.00 97.44 503 THR A CA 1
ATOM 3856 C C . THR A 1 503 ? -6.860 -14.136 30.352 1.00 97.44 503 THR A C 1
ATOM 3858 O O . THR A 1 503 ? -6.096 -13.177 30.314 1.00 97.44 503 THR A O 1
ATOM 3861 N N . ALA A 1 504 ? -8.052 -14.088 30.943 1.00 96.00 504 ALA A N 1
ATOM 3862 C CA . ALA A 1 504 ? -8.576 -12.906 31.618 1.00 96.00 504 ALA A CA 1
ATOM 3863 C C . ALA A 1 504 ? -8.926 -13.202 33.083 1.00 96.00 504 ALA A C 1
ATOM 3865 O O . ALA A 1 504 ? -9.512 -14.245 33.388 1.00 96.00 504 ALA A O 1
ATOM 3866 N N . THR A 1 505 ? -8.592 -12.277 33.985 1.00 95.12 505 THR A N 1
ATOM 3867 C CA . THR A 1 505 ? -8.892 -12.358 35.426 1.00 95.12 505 THR A CA 1
ATOM 3868 C C . THR A 1 505 ? -9.330 -11.005 35.964 1.00 95.12 505 THR A C 1
ATOM 3870 O O . THR A 1 505 ? -8.711 -9.996 35.634 1.00 95.12 505 THR A O 1
ATOM 3873 N N . VAL A 1 506 ? -10.322 -10.975 36.853 1.00 93.62 506 VAL A N 1
ATOM 3874 C CA . VAL A 1 506 ? -10.658 -9.757 37.606 1.00 93.62 506 VAL A CA 1
ATOM 3875 C C . VAL A 1 506 ? -9.651 -9.590 38.748 1.00 93.62 506 VAL A C 1
ATOM 3877 O O . VAL A 1 506 ? -9.443 -10.515 39.536 1.00 93.62 506 VAL A O 1
ATOM 3880 N N . VAL A 1 507 ? -8.993 -8.433 38.827 1.00 89.38 507 VAL A N 1
ATOM 3881 C CA . VAL A 1 507 ? -7.956 -8.150 39.830 1.00 89.38 507 VAL A CA 1
ATOM 3882 C C . VAL A 1 507 ? -8.539 -8.266 41.241 1.00 89.38 507 VAL A C 1
ATOM 3884 O O . VAL A 1 507 ? -9.615 -7.751 41.535 1.00 89.38 507 VAL A O 1
ATOM 3887 N N . GLY A 1 508 ? -7.821 -8.966 42.124 1.00 87.12 508 GLY A N 1
ATOM 3888 C CA . GLY A 1 508 ? -8.247 -9.197 43.508 1.00 87.12 508 GLY A CA 1
ATOM 3889 C C . GLY A 1 508 ? -9.354 -10.246 43.675 1.00 87.12 508 GLY A C 1
ATOM 3890 O O . GLY A 1 508 ? -9.882 -10.385 44.775 1.00 87.12 508 GLY A O 1
ATOM 3891 N N . GLN A 1 509 ? -9.713 -10.984 42.620 1.00 85.38 509 GLN A N 1
ATOM 3892 C CA . GLN A 1 509 ? -10.745 -12.025 42.651 1.00 85.38 509 GLN A CA 1
ATOM 3893 C C . GLN A 1 509 ? -10.193 -13.381 42.185 1.00 85.38 509 GLN A C 1
ATOM 3895 O O . GLN A 1 509 ? -9.185 -13.457 41.482 1.00 85.38 509 GLN A O 1
ATOM 3900 N N . SER A 1 510 ? -10.859 -14.470 42.581 1.00 84.81 510 SER A N 1
ATOM 3901 C CA . SER A 1 510 ? -10.521 -15.829 42.148 1.00 84.81 510 SER A CA 1
ATOM 3902 C C . SER A 1 510 ? -11.276 -16.228 40.874 1.00 84.81 510 SER A C 1
ATOM 3904 O O . SER A 1 510 ? -12.410 -15.815 40.639 1.00 84.81 510 SER A O 1
ATOM 3906 N N . GLY A 1 511 ? -10.643 -17.071 40.054 1.00 88.06 511 GLY A N 1
ATOM 3907 C CA . GLY A 1 511 ? -11.184 -17.536 38.774 1.00 88.06 511 GLY A CA 1
ATOM 3908 C C . GLY A 1 511 ? -10.522 -16.872 37.565 1.00 88.06 511 GLY A C 1
ATOM 3909 O O . GLY A 1 511 ? -9.955 -15.787 37.656 1.00 88.06 511 GLY A O 1
ATOM 3910 N N . ASN A 1 512 ? -10.564 -17.556 36.423 1.00 94.81 512 ASN A N 1
ATOM 3911 C CA . ASN A 1 512 ? -10.077 -17.032 35.152 1.00 94.81 512 ASN A CA 1
ATOM 3912 C C . ASN A 1 512 ? -10.977 -17.486 34.002 1.00 94.81 512 ASN A C 1
ATOM 3914 O O . ASN A 1 512 ? -11.668 -18.502 34.091 1.00 94.81 512 ASN A O 1
ATOM 3918 N N . PHE A 1 513 ? -10.951 -16.717 32.924 1.00 96.06 513 PHE A N 1
ATOM 3919 C CA . PHE A 1 513 ? -11.399 -17.150 31.613 1.00 96.06 513 PHE A CA 1
ATOM 3920 C C . PHE A 1 513 ? -10.165 -17.464 30.773 1.00 96.06 513 PHE A C 1
ATOM 3922 O O . PHE A 1 513 ? -9.205 -16.699 30.800 1.00 96.06 513 PHE A O 1
ATOM 3929 N N . THR A 1 514 ? -10.191 -18.561 30.017 1.00 97.06 514 THR A N 1
ATOM 3930 C CA . THR A 1 514 ? -9.220 -18.812 28.949 1.00 97.06 514 THR A CA 1
ATOM 3931 C C . THR A 1 514 ? -9.974 -19.107 27.661 1.00 97.06 514 THR A C 1
ATOM 3933 O O . THR A 1 514 ? -10.740 -20.069 27.598 1.00 97.06 514 THR A O 1
ATOM 3936 N N . GLY A 1 515 ? -9.757 -18.278 26.645 1.00 96.94 515 GLY A N 1
ATOM 3937 C CA . GLY A 1 515 ? -10.365 -18.405 25.325 1.00 96.94 515 GLY A CA 1
ATOM 3938 C C . GLY A 1 515 ? -9.304 -18.567 24.247 1.00 96.94 515 GLY A C 1
ATOM 3939 O O . GLY A 1 515 ? -8.212 -18.012 24.354 1.00 96.94 515 GLY A O 1
ATOM 3940 N N . ARG A 1 516 ? -9.616 -19.326 23.197 1.00 97.69 516 ARG A N 1
ATOM 3941 C CA . ARG A 1 516 ? -8.791 -19.345 21.985 1.00 97.69 516 ARG A CA 1
ATOM 3942 C C . ARG A 1 516 ? -9.028 -18.055 21.204 1.00 97.69 516 ARG A C 1
ATOM 3944 O O . ARG A 1 516 ? -10.169 -17.611 21.112 1.00 97.69 516 ARG A O 1
ATOM 3951 N N . MET A 1 517 ? -7.961 -17.477 20.664 1.00 97.94 517 MET A N 1
ATOM 3952 C CA . MET A 1 517 ? -8.063 -16.359 19.732 1.00 97.94 517 MET A CA 1
ATOM 3953 C C . MET A 1 517 ? -8.141 -16.888 18.302 1.00 97.94 517 MET A C 1
ATOM 3955 O O . MET A 1 517 ? -7.385 -17.786 17.923 1.00 97.94 517 MET A O 1
ATOM 3959 N N . GLU A 1 518 ? -9.052 -16.326 17.521 1.00 96.25 518 GLU A N 1
ATOM 3960 C CA . GLU A 1 518 ? -9.284 -16.669 16.118 1.00 96.25 518 GLU A CA 1
ATOM 3961 C C . GLU A 1 518 ? -8.858 -15.495 15.225 1.00 96.25 518 GLU A C 1
ATOM 3963 O O . GLU A 1 518 ? -8.749 -14.368 15.704 1.00 96.25 518 GLU A O 1
ATOM 3968 N N . ALA A 1 519 ? -8.578 -15.745 13.946 1.00 92.00 519 ALA A N 1
ATOM 3969 C CA . ALA A 1 519 ? -8.199 -14.689 13.004 1.00 92.00 519 ALA A CA 1
ATOM 3970 C C . ALA A 1 519 ? -9.303 -13.622 12.888 1.00 92.00 519 ALA A C 1
ATOM 3972 O O . ALA A 1 519 ? -10.485 -13.963 12.805 1.00 92.00 519 ALA A O 1
ATOM 3973 N N . ALA A 1 520 ? -8.913 -12.346 12.895 1.00 86.81 520 ALA A N 1
ATOM 3974 C CA . ALA A 1 520 ? -9.822 -11.236 12.631 1.00 86.81 520 ALA A CA 1
ATOM 3975 C C . ALA A 1 520 ? -10.224 -11.216 11.144 1.00 86.81 520 ALA A C 1
ATOM 3977 O O . ALA A 1 520 ? -9.451 -11.636 10.279 1.00 86.81 520 ALA A O 1
ATOM 3978 N N . GLY A 1 521 ? -11.444 -10.758 10.850 1.00 77.25 521 GLY A N 1
ATOM 3979 C CA . GLY A 1 521 ? -11.865 -10.479 9.474 1.00 77.25 521 GLY A CA 1
ATOM 3980 C C . GLY A 1 521 ? -11.186 -9.212 8.927 1.00 77.25 521 GLY A C 1
ATOM 3981 O O . GLY A 1 521 ? -10.672 -8.429 9.720 1.00 77.25 521 GLY A O 1
ATOM 3982 N N . PRO A 1 522 ? -11.185 -8.989 7.602 1.00 67.81 522 PRO A N 1
ATOM 3983 C CA . PRO A 1 522 ? -10.504 -7.853 6.962 1.00 67.81 522 PRO A CA 1
ATOM 3984 C C . PRO A 1 522 ? -11.197 -6.482 7.148 1.00 67.81 522 PRO A C 1
ATOM 3986 O O . PRO A 1 522 ? -10.821 -5.517 6.486 1.00 67.81 522 PRO A O 1
ATOM 3989 N N . GLY A 1 523 ? -12.201 -6.373 8.023 1.00 69.25 523 GLY A N 1
ATOM 3990 C CA . GLY A 1 523 ? -13.123 -5.235 8.048 1.00 69.25 523 GLY A CA 1
ATOM 3991 C C . GLY A 1 523 ? -14.022 -5.180 6.804 1.00 69.25 523 GLY A C 1
ATOM 3992 O O . GLY A 1 523 ? -13.778 -5.846 5.800 1.00 69.25 523 GLY A O 1
ATOM 3993 N N . GLU A 1 524 ? -15.103 -4.417 6.890 1.00 66.31 524 GLU A N 1
ATOM 3994 C CA . GLU A 1 524 ? -16.133 -4.262 5.863 1.00 66.31 524 GLU A CA 1
ATOM 3995 C C . GLU A 1 524 ? -15.743 -3.262 4.759 1.00 66.31 524 GLU A C 1
ATOM 3997 O O . GLU A 1 524 ? -16.097 -3.478 3.604 1.00 66.31 524 GLU A O 1
ATOM 4002 N N . ARG A 1 525 ? -15.024 -2.172 5.080 1.00 61.16 525 ARG A N 1
ATOM 4003 C CA . ARG A 1 525 ? -14.875 -1.011 4.172 1.00 61.16 525 ARG A CA 1
ATOM 4004 C C . ARG A 1 525 ? -13.495 -0.861 3.542 1.00 61.16 525 ARG A C 1
ATOM 4006 O O . ARG A 1 525 ? -13.382 -0.642 2.343 1.00 61.16 525 ARG A O 1
ATOM 4013 N N . TYR A 1 526 ? -12.438 -0.991 4.334 1.00 63.94 526 TYR A N 1
ATOM 4014 C CA . TYR A 1 526 ? -11.063 -0.800 3.872 1.00 63.94 526 TYR A CA 1
ATOM 4015 C C . TYR A 1 526 ? -10.484 -2.059 3.208 1.00 63.94 526 TYR A C 1
ATOM 4017 O O . TYR A 1 526 ? -9.584 -1.973 2.363 1.00 63.94 526 TYR A O 1
ATOM 4025 N N . ASN A 1 527 ? -11.033 -3.228 3.571 1.00 61.06 527 ASN A N 1
ATOM 4026 C CA . ASN A 1 527 ? -10.454 -4.547 3.343 1.00 61.06 527 ASN A CA 1
ATOM 4027 C C . ASN A 1 527 ? -8.951 -4.533 3.631 1.00 61.06 527 ASN A C 1
ATOM 4029 O O . ASN A 1 527 ? -8.103 -4.443 2.735 1.00 61.06 527 ASN A O 1
ATOM 4033 N N . GLU A 1 528 ? -8.655 -4.606 4.916 1.00 68.88 528 GLU A N 1
ATOM 4034 C CA . GLU A 1 528 ? -7.307 -4.615 5.436 1.00 68.88 528 GLU A CA 1
ATOM 4035 C C . GLU A 1 528 ? -6.422 -5.640 4.736 1.00 68.88 528 GLU A C 1
ATOM 4037 O O . GLU A 1 528 ? -6.841 -6.755 4.390 1.00 68.88 528 GLU A O 1
ATOM 4042 N N . VAL A 1 529 ? -5.158 -5.264 4.560 1.00 74.50 529 VAL A N 1
ATOM 4043 C CA . VAL A 1 529 ? -4.190 -6.162 3.962 1.00 74.50 529 VAL A CA 1
ATOM 4044 C C . VAL A 1 529 ? -3.963 -7.342 4.893 1.00 74.50 529 VAL A C 1
ATOM 4046 O O . VAL A 1 529 ? -3.655 -7.219 6.080 1.00 74.50 529 VAL A O 1
ATOM 4049 N N . LYS A 1 530 ? -4.110 -8.536 4.329 1.00 81.75 530 LYS A N 1
ATOM 4050 C CA . LYS A 1 530 ? -3.829 -9.776 5.032 1.00 81.75 530 LYS A CA 1
ATOM 4051 C C . LYS A 1 530 ? -2.340 -9.838 5.367 1.00 81.75 530 LYS A C 1
ATOM 4053 O O . LYS A 1 530 ? -1.516 -9.833 4.464 1.00 81.75 530 LYS A O 1
ATOM 4058 N N . GLY A 1 531 ? -2.004 -10.017 6.640 1.00 86.75 531 GLY A N 1
ATOM 4059 C CA . GLY A 1 531 ? -0.636 -10.374 7.017 1.00 86.75 531 GLY A CA 1
ATOM 4060 C C . GLY A 1 531 ? -0.311 -11.818 6.635 1.00 86.75 531 GLY A C 1
ATOM 4061 O O . GLY A 1 531 ? -1.159 -12.715 6.745 1.00 86.75 531 GLY A O 1
ATOM 4062 N N . TYR A 1 532 ? 0.908 -12.072 6.175 1.00 91.38 532 TYR A N 1
ATOM 4063 C CA . TYR A 1 532 ? 1.389 -13.367 5.699 1.00 91.38 532 TYR A CA 1
ATOM 4064 C C . TYR A 1 532 ? 2.230 -14.092 6.744 1.00 91.38 532 TYR A C 1
ATOM 4066 O O . TYR A 1 532 ? 2.034 -15.301 6.910 1.00 91.38 532 TYR A O 1
ATOM 4074 N N . TYR A 1 533 ? 3.050 -13.373 7.510 1.00 94.19 533 TYR A N 1
ATOM 4075 C CA . TYR A 1 533 ? 3.840 -13.911 8.625 1.00 94.19 533 TYR A CA 1
ATOM 4076 C C . TYR A 1 533 ? 3.197 -13.608 9.980 1.00 94.19 533 TYR A C 1
ATOM 4078 O O . TYR A 1 533 ? 3.290 -14.416 10.913 1.00 94.19 533 TYR A O 1
ATOM 4086 N N . PHE A 1 534 ? 2.470 -12.500 10.055 1.00 94.25 534 PHE A N 1
ATOM 4087 C CA . PHE A 1 534 ? 1.717 -12.036 11.209 1.00 94.25 534 PHE A CA 1
ATOM 4088 C C . PHE A 1 534 ? 0.223 -11.960 10.887 1.00 94.25 534 PHE A C 1
ATOM 4090 O O . PHE A 1 534 ? -0.191 -11.946 9.731 1.00 94.25 534 PHE A O 1
ATOM 4097 N N . GLU A 1 535 ? -0.622 -12.023 11.909 1.00 92.69 535 GLU A N 1
ATOM 4098 C CA . GLU A 1 535 ? -2.075 -12.061 11.748 1.00 92.69 535 GLU A CA 1
ATOM 4099 C C . GLU A 1 535 ? -2.757 -11.393 12.933 1.00 92.69 535 GLU A C 1
ATOM 4101 O O . GLU A 1 535 ? -2.466 -11.733 14.083 1.00 92.69 535 GLU A O 1
ATOM 4106 N N . ARG A 1 536 ? -3.705 -10.495 12.656 1.00 91.69 536 ARG A N 1
ATOM 4107 C CA . ARG A 1 536 ? -4.624 -9.982 13.673 1.00 91.69 536 ARG A CA 1
ATOM 4108 C C . ARG A 1 536 ? -5.517 -11.113 14.166 1.00 91.69 536 ARG A C 1
ATOM 4110 O O . ARG A 1 536 ? -6.136 -11.826 13.375 1.00 91.69 536 ARG A O 1
ATOM 4117 N N . ARG A 1 537 ? -5.601 -11.288 15.480 1.00 94.62 537 ARG A N 1
ATOM 4118 C CA . ARG A 1 537 ? -6.438 -12.303 16.121 1.00 94.62 537 ARG A CA 1
ATOM 4119 C C . ARG A 1 537 ? -7.263 -11.701 17.234 1.00 94.62 537 ARG A C 1
ATOM 4121 O O . ARG A 1 537 ? -6.754 -10.888 17.998 1.00 94.62 537 ARG A O 1
ATOM 4128 N N . ARG A 1 538 ? -8.503 -12.166 17.366 1.00 95.50 538 ARG A N 1
ATOM 4129 C CA . ARG A 1 538 ? -9.479 -11.709 18.356 1.00 95.50 538 ARG A CA 1
ATOM 4130 C C . ARG A 1 538 ? -9.974 -12.843 19.242 1.00 95.50 538 ARG A C 1
ATOM 4132 O O . ARG A 1 538 ? -10.103 -13.986 18.809 1.00 95.50 538 ARG A O 1
ATOM 4139 N N . ALA A 1 539 ? -10.299 -12.511 20.483 1.00 96.94 539 ALA A N 1
ATOM 4140 C CA . ALA A 1 539 ? -11.111 -13.341 21.363 1.00 96.94 539 ALA A CA 1
ATOM 4141 C C . ALA A 1 539 ? -12.061 -12.469 22.177 1.00 96.94 539 ALA A C 1
ATOM 4143 O O . ALA A 1 539 ? -11.733 -11.341 22.533 1.00 96.94 539 ALA A O 1
ATOM 4144 N N . THR A 1 540 ? -13.218 -13.021 22.520 1.00 97.00 540 THR A N 1
ATOM 4145 C CA . THR A 1 540 ? -14.228 -12.333 23.322 1.00 97.00 540 THR A CA 1
ATOM 4146 C C . THR A 1 540 ? -14.173 -12.834 24.762 1.00 97.00 540 THR A C 1
ATOM 4148 O O . THR A 1 540 ? -14.458 -14.001 25.037 1.00 97.00 540 THR A O 1
ATOM 4151 N N . ILE A 1 541 ? -13.806 -11.951 25.688 1.00 96.88 541 ILE A N 1
ATOM 4152 C CA . ILE A 1 541 ? -13.918 -12.171 27.129 1.00 96.88 541 ILE A CA 1
ATOM 4153 C C . ILE A 1 541 ? -15.410 -12.120 27.499 1.00 96.88 541 ILE A C 1
ATOM 4155 O O . ILE A 1 541 ? -16.078 -11.124 27.211 1.00 96.88 541 ILE A O 1
ATOM 4159 N N . PRO A 1 542 ? -15.963 -13.170 28.130 1.00 95.56 542 PRO A N 1
ATOM 4160 C CA . PRO A 1 542 ? -17.372 -13.219 28.497 1.00 95.56 542 PRO A CA 1
ATOM 4161 C C . PRO A 1 542 ? -17.705 -12.217 29.607 1.00 95.56 542 PRO A C 1
ATOM 4163 O O . PRO A 1 542 ? -16.849 -11.829 30.398 1.00 95.56 542 PRO A O 1
ATOM 4166 N N . ALA A 1 543 ? -18.988 -11.879 29.744 1.00 93.81 543 ALA A N 1
ATOM 4167 C CA . ALA A 1 543 ? -19.468 -10.997 30.811 1.00 93.81 543 ALA A CA 1
ATOM 4168 C C . ALA A 1 543 ? -19.339 -11.578 32.232 1.00 93.81 543 ALA A C 1
ATOM 4170 O O . ALA A 1 543 ? -19.554 -10.879 33.219 1.00 93.81 543 ALA A O 1
ATOM 4171 N N . THR A 1 544 ? -19.006 -12.863 32.356 1.00 93.06 544 THR A N 1
ATOM 4172 C CA . THR A 1 544 ? -18.804 -13.561 33.630 1.00 93.06 544 THR A CA 1
ATOM 4173 C C . THR A 1 544 ? -17.473 -14.300 33.596 1.00 93.06 544 THR A C 1
ATOM 4175 O O . THR A 1 544 ? -17.248 -15.120 32.708 1.00 93.06 544 THR A O 1
ATOM 4178 N N . ILE A 1 545 ? -16.607 -14.036 34.578 1.00 93.06 545 ILE A N 1
ATOM 4179 C CA . ILE A 1 545 ? -15.351 -14.767 34.785 1.00 93.06 545 ILE A CA 1
ATOM 4180 C C . ILE A 1 545 ? -15.504 -15.621 36.045 1.00 93.06 545 ILE A C 1
ATOM 4182 O O . ILE A 1 545 ? -15.828 -15.120 37.123 1.00 93.06 545 ILE A O 1
ATOM 4186 N N . GLY A 1 546 ? -15.297 -16.933 35.909 1.00 86.44 546 GLY A N 1
ATOM 4187 C CA . GLY A 1 546 ? -15.631 -17.883 36.969 1.00 86.44 546 GLY A CA 1
ATOM 4188 C C . GLY A 1 546 ? -17.135 -17.865 37.254 1.00 86.44 546 GLY A C 1
ATOM 4189 O O . GLY A 1 546 ? -17.934 -18.182 36.378 1.00 86.44 546 GLY A O 1
ATOM 4190 N N . THR A 1 547 ? -17.521 -17.485 38.471 1.00 85.12 547 THR A N 1
ATOM 4191 C CA . THR A 1 547 ? -18.929 -17.370 38.896 1.00 85.12 547 THR A CA 1
ATOM 4192 C C . THR A 1 547 ? -19.409 -15.925 39.036 1.00 85.12 547 THR A C 1
ATOM 4194 O O . THR A 1 547 ? -20.565 -15.705 39.391 1.00 85.12 547 THR A O 1
ATOM 4197 N N . ARG A 1 548 ? -18.541 -14.930 38.811 1.00 84.44 548 ARG A N 1
ATOM 4198 C CA . ARG A 1 548 ? -18.847 -13.514 39.040 1.00 84.44 548 ARG A CA 1
ATOM 4199 C C . ARG A 1 548 ? -19.046 -12.786 37.716 1.00 84.44 548 ARG A C 1
ATOM 4201 O O . ARG A 1 548 ? -18.173 -12.802 36.849 1.00 84.44 548 ARG A O 1
ATOM 4208 N N . ALA A 1 549 ? -20.179 -12.102 37.599 1.00 91.00 549 ALA A N 1
ATOM 4209 C CA . ALA A 1 549 ? -20.406 -11.137 36.534 1.00 91.00 549 ALA A CA 1
ATOM 4210 C C . ALA A 1 549 ? -19.492 -9.921 36.733 1.00 91.00 549 ALA A C 1
ATOM 4212 O O . ALA A 1 549 ? -19.457 -9.354 37.828 1.00 91.00 549 ALA A O 1
ATOM 4213 N N . ILE A 1 550 ? -18.787 -9.524 35.679 1.00 92.88 550 ILE A N 1
ATOM 4214 C CA . ILE A 1 550 ? -17.923 -8.342 35.663 1.00 92.88 550 ILE A CA 1
ATOM 4215 C C . ILE A 1 550 ? -18.788 -7.088 35.878 1.00 92.88 550 ILE A C 1
ATOM 4217 O O . ILE A 1 550 ? -19.864 -6.957 35.285 1.00 92.88 550 ILE A O 1
ATOM 4221 N N . GLN A 1 551 ? -18.352 -6.174 36.744 1.00 91.62 551 GLN A N 1
ATOM 4222 C CA . GLN A 1 551 ? -19.068 -4.946 37.105 1.00 91.62 551 GLN A CA 1
ATOM 4223 C C . GLN A 1 551 ? -18.306 -3.685 36.696 1.00 91.62 551 GLN A C 1
ATOM 4225 O O . GLN A 1 551 ? -17.094 -3.718 36.509 1.00 91.62 551 GLN A O 1
ATOM 4230 N N . ALA A 1 552 ? -19.025 -2.564 36.588 1.00 91.50 552 ALA A N 1
ATOM 4231 C CA . ALA A 1 552 ? -18.386 -1.257 36.478 1.00 91.50 552 ALA A CA 1
ATOM 4232 C C . ALA A 1 552 ? -17.479 -1.022 37.701 1.00 91.50 552 ALA A C 1
ATOM 4234 O O . ALA A 1 552 ? -17.847 -1.359 38.828 1.00 91.50 552 ALA A O 1
ATOM 4235 N N . GLY A 1 553 ? -16.283 -0.491 37.468 1.00 90.06 553 GLY A N 1
ATOM 4236 C CA . GLY A 1 553 ? -15.214 -0.340 38.450 1.00 90.06 553 GLY A CA 1
ATOM 4237 C C . GLY A 1 553 ? -14.273 -1.540 38.593 1.00 90.06 553 GLY A C 1
ATOM 4238 O O . GLY A 1 553 ? -13.196 -1.366 39.165 1.00 90.06 553 GLY A O 1
ATOM 4239 N N . ASP A 1 554 ? -14.613 -2.723 38.065 1.00 93.00 554 ASP A N 1
ATOM 4240 C CA . ASP A 1 554 ? -13.693 -3.867 38.065 1.00 93.00 554 ASP A CA 1
ATOM 4241 C C . ASP A 1 554 ? -12.480 -3.580 37.156 1.00 93.00 554 ASP A C 1
ATOM 4243 O O . ASP A 1 554 ? -12.604 -2.984 36.084 1.00 93.00 554 ASP A O 1
ATOM 4247 N N . ILE A 1 555 ? -11.298 -4.052 37.566 1.00 92.94 555 ILE A N 1
ATOM 4248 C CA . ILE A 1 555 ? -10.087 -4.058 36.734 1.00 92.94 555 ILE A CA 1
ATOM 4249 C C . ILE A 1 555 ? -9.871 -5.480 36.224 1.00 92.94 555 ILE A C 1
ATOM 4251 O O . ILE A 1 555 ? -9.816 -6.425 37.015 1.00 92.94 555 ILE A O 1
ATOM 4255 N N . VAL A 1 556 ? -9.721 -5.640 34.913 1.00 93.38 556 VAL A N 1
ATOM 4256 C CA . VAL A 1 556 ? -9.493 -6.935 34.267 1.00 93.38 556 VAL A CA 1
ATOM 4257 C C . VAL A 1 556 ? -8.058 -7.006 33.763 1.00 93.38 556 VAL A C 1
ATOM 4259 O O . VAL A 1 556 ? -7.624 -6.167 32.983 1.00 93.38 556 VAL A O 1
ATOM 4262 N N . ASN A 1 557 ? -7.322 -8.027 34.197 1.00 93.81 557 ASN A N 1
ATOM 4263 C CA . ASN A 1 557 ? -6.000 -8.369 33.682 1.00 93.81 557 ASN A CA 1
ATOM 4264 C C . ASN A 1 557 ? -6.131 -9.334 32.509 1.00 93.81 557 ASN A C 1
ATOM 4266 O O . ASN A 1 557 ? -6.791 -10.366 32.639 1.00 93.81 557 ASN A O 1
ATOM 4270 N N . VAL A 1 558 ? -5.484 -9.004 31.396 1.00 94.50 558 VAL A N 1
ATOM 4271 C CA . VAL A 1 558 ? -5.525 -9.745 30.137 1.00 94.50 558 VAL A CA 1
ATOM 4272 C C . VAL A 1 558 ? -4.121 -10.211 29.788 1.00 94.50 558 VAL A C 1
ATOM 4274 O O . VAL A 1 558 ? -3.193 -9.411 29.735 1.00 94.50 558 VAL A O 1
ATOM 4277 N N . ILE A 1 559 ? -3.975 -11.505 29.516 1.00 95.56 559 ILE A N 1
ATOM 4278 C CA . ILE A 1 559 ? -2.723 -12.124 29.081 1.00 95.56 559 ILE A CA 1
ATOM 4279 C C . ILE A 1 559 ? -2.968 -12.823 27.748 1.00 95.56 559 ILE A C 1
ATOM 4281 O O . ILE A 1 559 ? -3.737 -13.781 27.689 1.00 95.56 559 ILE A O 1
ATOM 4285 N N . VAL A 1 560 ? -2.292 -12.388 26.690 1.00 96.25 560 VAL A N 1
ATOM 4286 C CA . VAL A 1 560 ? -2.269 -13.085 25.398 1.00 96.25 560 VAL A CA 1
ATOM 4287 C C . VAL A 1 560 ? -1.059 -14.008 25.362 1.00 96.25 560 VAL A C 1
ATOM 4289 O O . VAL A 1 560 ? 0.053 -13.575 25.646 1.00 96.25 560 VAL A O 1
ATOM 4292 N N . LYS A 1 561 ? -1.270 -15.281 25.015 1.00 97.25 561 LYS A N 1
ATOM 4293 C CA . LYS A 1 561 ? -0.241 -16.327 24.958 1.00 97.25 561 LYS A CA 1
ATOM 4294 C C . LYS A 1 561 ? -0.183 -16.963 23.576 1.00 97.25 561 LYS A C 1
ATOM 4296 O O . LYS A 1 561 ? -1.223 -17.336 23.034 1.00 97.25 561 LYS A O 1
ATOM 4301 N N . ALA A 1 562 ? 1.018 -17.159 23.041 1.00 96.81 562 ALA A N 1
ATOM 4302 C CA . ALA A 1 562 ? 1.257 -17.886 21.792 1.00 96.81 562 ALA A CA 1
ATOM 4303 C C . ALA A 1 562 ? 2.669 -18.486 21.799 1.00 96.81 562 ALA A C 1
ATOM 4305 O O . ALA A 1 562 ? 3.610 -17.822 22.220 1.00 96.81 562 ALA A O 1
ATOM 4306 N N . GLY A 1 563 ? 2.835 -19.742 21.370 1.00 94.94 563 GLY A N 1
ATOM 4307 C CA . GLY A 1 563 ? 4.162 -20.368 21.241 1.00 94.94 563 GLY A CA 1
ATOM 4308 C C . GLY A 1 563 ? 5.040 -20.371 22.507 1.00 94.94 563 GLY A C 1
ATOM 4309 O O . GLY A 1 563 ? 6.258 -20.376 22.393 1.00 94.94 563 GLY A O 1
ATOM 4310 N N . GLY A 1 564 ? 4.448 -20.337 23.709 1.00 93.50 564 GLY A N 1
ATOM 4311 C CA . GLY A 1 564 ? 5.180 -20.235 24.985 1.00 93.50 564 GLY A CA 1
ATOM 4312 C C . GLY A 1 564 ? 5.545 -18.806 25.411 1.00 93.50 564 GLY A C 1
ATOM 4313 O O . GLY A 1 564 ? 6.013 -18.612 26.529 1.00 93.50 564 GLY A O 1
ATOM 4314 N N . LEU A 1 565 ? 5.279 -17.813 24.562 1.00 94.75 565 LEU A N 1
ATOM 4315 C CA . LEU A 1 565 ? 5.425 -16.388 24.850 1.00 94.75 565 LEU A CA 1
ATOM 4316 C C . LEU A 1 565 ? 4.120 -15.817 25.406 1.00 94.75 565 LEU A C 1
ATOM 4318 O O . LEU A 1 565 ? 3.038 -16.363 25.159 1.00 94.75 565 LEU A O 1
ATOM 4322 N N . GLN A 1 566 ? 4.215 -14.702 26.132 1.00 94.38 566 GLN A N 1
ATOM 4323 C CA . GLN A 1 566 ? 3.046 -13.984 26.625 1.00 94.38 566 GLN A CA 1
ATOM 4324 C C . GLN A 1 566 ? 3.251 -12.469 26.666 1.00 94.38 566 GLN A C 1
ATOM 4326 O O . GLN A 1 566 ? 4.366 -11.998 26.875 1.00 94.38 566 GLN A O 1
ATOM 4331 N N . GLN A 1 567 ? 2.158 -11.728 26.502 1.00 89.50 567 GLN A N 1
ATOM 4332 C CA . GLN A 1 567 ? 2.075 -10.280 26.692 1.00 89.50 567 GLN A CA 1
ATOM 4333 C C . GLN A 1 567 ? 0.844 -9.947 27.532 1.00 89.50 567 GLN A C 1
ATOM 4335 O O . GLN A 1 567 ? -0.165 -10.651 27.445 1.00 89.50 567 GLN A O 1
ATOM 4340 N N . GLU A 1 568 ? 0.915 -8.884 28.333 1.00 89.94 568 GLU A N 1
ATOM 4341 C CA . GLU A 1 568 ? -0.169 -8.505 29.241 1.00 89.94 568 GLU A CA 1
ATOM 4342 C C . GLU A 1 568 ? -0.496 -7.006 29.253 1.00 89.94 568 GLU A C 1
ATOM 4344 O O . GLU A 1 568 ? 0.355 -6.143 29.006 1.00 89.94 568 GLU A O 1
ATOM 4349 N N . PHE A 1 569 ? -1.761 -6.713 29.552 1.00 88.12 569 PHE A N 1
ATOM 4350 C CA . PHE A 1 569 ? -2.283 -5.380 29.845 1.00 88.12 569 PHE A CA 1
ATOM 4351 C C . PHE A 1 569 ? -3.512 -5.488 30.760 1.00 88.12 569 PHE A C 1
ATOM 4353 O O . PHE A 1 569 ? -4.027 -6.587 30.991 1.00 88.12 569 PHE A O 1
ATOM 4360 N N . ARG A 1 570 ? -3.986 -4.362 31.301 1.00 90.06 570 ARG A N 1
ATOM 4361 C CA . ARG A 1 570 ? -5.249 -4.312 32.049 1.00 90.06 570 ARG A CA 1
ATOM 4362 C C . ARG A 1 570 ? -6.136 -3.208 31.512 1.00 90.06 570 ARG A C 1
ATOM 4364 O O . ARG A 1 570 ? -5.633 -2.215 31.003 1.00 90.06 570 ARG A O 1
ATOM 4371 N N . TYR A 1 571 ? -7.434 -3.375 31.721 1.00 90.88 571 TYR A N 1
ATOM 4372 C CA . TYR A 1 571 ? -8.426 -2.332 31.499 1.00 90.88 571 TYR A CA 1
ATOM 4373 C C . TYR A 1 571 ? -9.370 -2.222 32.698 1.00 90.88 571 TYR A C 1
ATOM 4375 O O . TYR A 1 571 ? -9.604 -3.202 33.414 1.00 90.88 571 TYR A O 1
ATOM 4383 N N . ARG A 1 572 ? -9.921 -1.026 32.921 1.00 92.25 572 ARG A N 1
ATOM 4384 C CA . ARG A 1 572 ? -11.024 -0.786 33.861 1.00 92.25 572 ARG A CA 1
ATOM 4385 C C . ARG A 1 572 ? -12.347 -0.886 33.115 1.00 92.25 572 ARG A C 1
ATOM 4387 O O . ARG A 1 572 ? -12.475 -0.354 32.021 1.00 92.25 572 ARG A O 1
ATOM 4394 N N . VAL A 1 573 ? -13.346 -1.538 33.694 1.00 93.75 573 VAL A N 1
ATOM 4395 C CA . VAL A 1 573 ? -14.709 -1.506 33.148 1.00 93.75 573 VAL A CA 1
ATOM 4396 C C . VAL A 1 573 ? -15.376 -0.224 33.622 1.00 93.75 573 VAL A C 1
ATOM 4398 O O . VAL A 1 573 ? -15.649 -0.082 34.810 1.00 93.75 573 VAL A O 1
ATOM 4401 N N . GLU A 1 574 ? -15.604 0.717 32.715 1.00 92.56 574 GLU A N 1
ATOM 4402 C CA . GLU A 1 574 ? -16.166 2.028 33.038 1.00 92.56 574 GLU A CA 1
ATOM 4403 C C . GLU A 1 574 ? -17.685 1.956 33.182 1.00 92.56 574 GLU A C 1
ATOM 4405 O O . GLU A 1 574 ? -18.246 2.306 34.218 1.00 92.56 574 GLU A O 1
ATOM 4410 N N . ALA A 1 575 ? -18.348 1.428 32.155 1.00 88.38 575 ALA A N 1
ATOM 4411 C CA . ALA A 1 575 ? -19.797 1.337 32.066 1.00 88.38 575 ALA A CA 1
ATOM 4412 C C . ALA A 1 575 ? -20.216 0.034 31.372 1.00 88.38 575 ALA A C 1
ATOM 4414 O O . ALA A 1 575 ? -19.396 -0.670 30.787 1.00 88.38 575 ALA A O 1
ATOM 4415 N N . LYS A 1 576 ? -21.506 -0.302 31.451 1.00 88.62 576 LYS A N 1
ATOM 4416 C CA . LYS A 1 576 ? -22.126 -1.449 30.769 1.00 88.62 576 LYS A CA 1
ATOM 4417 C C . LYS A 1 576 ? -23.490 -1.031 30.226 1.00 88.62 576 LYS A C 1
ATOM 4419 O O . LYS A 1 576 ? -24.047 -0.056 30.715 1.00 88.62 576 LYS A O 1
ATOM 4424 N N . HIS A 1 577 ? -24.026 -1.790 29.273 1.00 90.00 577 HIS A N 1
ATOM 4425 C CA . HIS A 1 577 ? -25.397 -1.619 28.779 1.00 90.00 577 HIS A CA 1
ATOM 4426 C C . HIS A 1 577 ? -26.396 -1.937 29.901 1.00 90.00 577 HIS A C 1
ATOM 4428 O O . HIS A 1 577 ? -26.402 -3.061 30.413 1.00 90.00 577 HIS A O 1
ATOM 4434 N N . ILE A 1 578 ? -27.173 -0.940 30.330 1.00 87.06 578 ILE A N 1
ATOM 4435 C CA . ILE A 1 578 ? -28.069 -1.049 31.491 1.00 87.06 578 ILE A CA 1
ATOM 4436 C C . ILE A 1 578 ? -29.462 -1.511 31.053 1.00 87.06 578 ILE A C 1
ATOM 4438 O O . ILE A 1 578 ? -29.985 -2.497 31.575 1.00 87.06 578 ILE A O 1
ATOM 4442 N N . ASP A 1 579 ? -30.055 -0.817 30.086 1.00 89.81 579 ASP A N 1
ATOM 4443 C CA . ASP A 1 579 ? -31.376 -1.070 29.529 1.00 89.81 579 ASP A CA 1
ATOM 4444 C C . ASP A 1 579 ? -31.255 -1.740 28.157 1.00 89.81 579 ASP A C 1
ATOM 4446 O O . ASP A 1 579 ? -31.280 -1.112 27.099 1.00 89.81 579 ASP A O 1
ATOM 4450 N N . THR A 1 580 ? -31.189 -3.072 28.177 1.00 86.88 580 THR A N 1
ATOM 4451 C CA . THR A 1 580 ? -31.113 -3.899 26.960 1.00 86.88 580 THR A CA 1
ATOM 4452 C C . THR A 1 580 ? -32.329 -3.784 26.030 1.00 86.88 580 THR A C 1
ATOM 4454 O O . THR A 1 580 ? -32.304 -4.348 24.937 1.00 86.88 580 THR A O 1
ATOM 4457 N N . THR A 1 581 ? -33.398 -3.085 26.438 1.00 90.88 581 THR A N 1
ATOM 4458 C CA . THR A 1 581 ? -34.539 -2.795 25.555 1.00 90.88 581 THR A CA 1
ATOM 4459 C C . THR A 1 581 ? -34.281 -1.598 24.642 1.00 90.88 581 THR A C 1
ATOM 4461 O O . THR A 1 581 ? -34.943 -1.465 23.612 1.00 90.88 581 THR A O 1
ATOM 4464 N N . LYS A 1 582 ? -33.295 -0.759 24.980 1.00 93.06 582 LYS A N 1
ATOM 4465 C CA . LYS A 1 582 ? -32.875 0.395 24.191 1.00 93.06 582 LYS A CA 1
ATOM 4466 C C . LYS A 1 582 ? -31.599 0.100 23.420 1.00 93.06 582 LYS A C 1
ATOM 4468 O O . LYS A 1 582 ? -30.709 -0.613 23.882 1.00 93.06 582 LYS A O 1
ATOM 4473 N N . LYS A 1 583 ? -31.506 0.714 22.244 1.00 94.69 583 LYS A N 1
ATOM 4474 C CA . LYS A 1 583 ? -30.250 0.860 21.509 1.00 94.69 583 LYS A CA 1
ATOM 4475 C C . LYS A 1 583 ? -29.331 1.816 22.262 1.00 94.69 583 LYS A C 1
ATOM 4477 O O . LYS A 1 583 ? -29.812 2.785 22.857 1.00 94.69 583 LYS A O 1
ATOM 4482 N N . ARG A 1 584 ? -28.032 1.535 22.249 1.00 95.69 584 ARG A N 1
ATOM 4483 C CA . ARG A 1 584 ? -27.043 2.283 23.023 1.00 95.69 584 ARG A CA 1
ATOM 4484 C C . ARG A 1 584 ? -26.215 3.180 22.114 1.00 95.69 584 ARG A C 1
ATOM 4486 O O . ARG A 1 584 ? -25.659 2.707 21.125 1.00 95.69 584 ARG A O 1
ATOM 4493 N N . VAL A 1 585 ? -26.102 4.454 22.476 1.00 97.69 585 VAL A N 1
ATOM 4494 C CA . VAL A 1 585 ? -25.370 5.469 21.712 1.00 97.69 585 VAL A CA 1
ATOM 4495 C C . VAL A 1 585 ? -24.276 6.082 22.577 1.00 97.69 585 VAL A C 1
ATOM 4497 O O . VAL A 1 585 ? -24.499 6.386 23.752 1.00 97.69 585 VAL A O 1
ATOM 4500 N N . LEU A 1 586 ? -23.086 6.252 22.006 1.00 97.94 586 LEU A N 1
ATOM 4501 C CA . LEU A 1 586 ? -22.004 6.994 22.646 1.00 97.94 586 LEU A CA 1
ATOM 4502 C C . LEU A 1 586 ? -21.978 8.422 22.117 1.00 97.94 586 LEU A C 1
ATOM 4504 O O . LEU A 1 586 ? -21.903 8.622 20.910 1.00 97.94 586 LEU A O 1
ATOM 4508 N N . VAL A 1 587 ? -21.961 9.403 23.011 1.00 97.88 587 VAL A N 1
ATOM 4509 C CA . VAL A 1 587 ? -21.562 10.770 22.674 1.00 97.88 587 VAL A CA 1
ATOM 45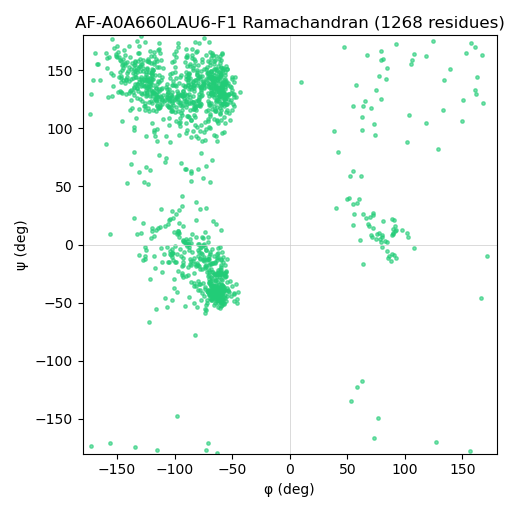10 C C . VAL A 1 587 ? -20.072 10.909 22.969 1.00 97.88 587 VAL A C 1
ATOM 4512 O O . VAL A 1 587 ? -19.648 10.780 24.121 1.00 97.88 587 VAL A O 1
ATOM 4515 N N . VAL A 1 588 ? -19.281 11.150 21.927 1.00 96.94 588 VAL A N 1
ATOM 4516 C CA . VAL A 1 588 ? -17.869 11.519 22.043 1.00 96.94 588 VAL A CA 1
ATOM 4517 C C . VAL A 1 588 ? -17.790 13.036 21.988 1.00 96.94 588 VAL A C 1
ATOM 4519 O O . VAL A 1 588 ? -17.900 13.626 20.914 1.00 96.94 588 VAL A O 1
ATOM 4522 N N . ALA A 1 589 ? -17.626 13.647 23.161 1.00 94.00 589 ALA A N 1
ATOM 4523 C CA . ALA A 1 589 ? -17.350 15.071 23.281 1.00 94.00 589 ALA A CA 1
ATOM 4524 C C . ALA A 1 589 ? -15.879 15.297 22.966 1.00 94.00 589 ALA A C 1
ATOM 4526 O O . ALA A 1 589 ? -15.038 15.076 23.836 1.00 94.00 589 ALA A O 1
ATOM 4527 N N . ALA A 1 590 ? -15.594 15.687 21.724 1.00 90.94 590 ALA A N 1
ATOM 4528 C CA . ALA A 1 590 ? -14.259 16.023 21.240 1.00 90.94 590 ALA A CA 1
ATOM 4529 C C . ALA A 1 590 ? -13.975 17.534 21.348 1.00 90.94 590 ALA A C 1
ATOM 4531 O O . ALA A 1 590 ? -13.282 18.079 20.496 1.00 90.94 590 ALA A O 1
ATOM 4532 N N . GLU A 1 591 ? -14.542 18.183 22.375 1.00 85.94 591 GLU A N 1
ATOM 4533 C CA . GLU A 1 591 ? -14.283 19.587 22.710 1.00 85.94 591 GLU A CA 1
ATOM 4534 C C . GLU A 1 591 ? -12.973 19.696 23.521 1.00 85.94 591 GLU A C 1
ATOM 4536 O O . GLU A 1 591 ? -12.909 19.178 24.638 1.00 85.94 591 GLU A O 1
ATOM 4541 N N . ASP A 1 592 ? -11.946 20.359 22.982 1.00 82.38 592 ASP A N 1
ATOM 4542 C CA . ASP A 1 592 ? -10.597 20.530 23.559 1.00 82.38 592 ASP A CA 1
ATOM 4543 C C . ASP A 1 592 ? -10.528 21.732 24.524 1.00 82.38 592 ASP A C 1
ATOM 4545 O O . ASP A 1 592 ? -9.718 22.650 24.393 1.00 82.38 592 ASP A O 1
ATOM 4549 N N . TYR A 1 593 ? -11.409 21.756 25.528 1.00 80.00 593 TYR A N 1
ATOM 4550 C CA . TYR A 1 593 ? -11.518 22.871 26.480 1.00 80.00 593 TYR A CA 1
ATOM 4551 C C . TYR A 1 593 ? -10.362 22.952 27.496 1.00 80.00 593 TYR A C 1
ATOM 4553 O O . TYR A 1 593 ? -10.306 23.896 28.285 1.00 80.00 593 TYR A O 1
ATOM 4561 N N . THR A 1 594 ? -9.437 21.991 27.513 1.00 78.56 594 THR A N 1
ATOM 4562 C CA . THR A 1 594 ? -8.174 22.048 28.267 1.00 78.56 594 THR A CA 1
ATOM 4563 C C . THR A 1 594 ? -6.966 22.368 27.393 1.00 78.56 594 THR A C 1
ATOM 4565 O O . THR A 1 594 ? -5.907 22.634 27.960 1.00 78.56 594 THR A O 1
ATOM 4568 N N . GLY A 1 595 ? -7.109 22.342 26.063 1.00 77.75 595 GLY A N 1
ATOM 4569 C CA . GLY A 1 595 ? -6.054 22.607 25.088 1.00 77.75 595 GLY A CA 1
ATOM 4570 C C . GLY A 1 595 ? -6.051 24.036 24.540 1.00 77.75 595 GLY A C 1
ATOM 4571 O O . GLY A 1 595 ? -6.344 24.999 25.257 1.00 77.75 595 GLY A O 1
ATOM 4572 N N . VAL A 1 596 ? -5.641 24.170 23.272 1.00 75.88 596 VAL A N 1
ATOM 4573 C CA . VAL A 1 596 ? -5.466 25.465 22.573 1.00 75.88 596 VAL A CA 1
ATOM 4574 C C . VAL A 1 596 ? -6.338 25.625 21.320 1.00 75.88 596 VAL A C 1
ATOM 4576 O O . VAL A 1 596 ? -6.211 26.616 20.598 1.00 75.88 596 VAL A O 1
ATOM 4579 N N . SER A 1 597 ? -7.235 24.676 21.043 1.00 76.06 597 SER A N 1
ATOM 4580 C CA . SER A 1 597 ? -8.314 24.849 20.066 1.00 76.06 597 SER A CA 1
ATOM 4581 C C . SER A 1 597 ? -9.623 25.148 20.816 1.00 76.06 597 SER A C 1
ATOM 4583 O O . SER A 1 597 ? -9.834 24.607 21.895 1.00 76.06 597 SER A O 1
ATOM 4585 N N . PRO A 1 598 ? -10.483 26.061 20.322 1.00 63.59 598 PRO A N 1
ATOM 4586 C CA . PRO A 1 598 ? -10.266 26.982 19.205 1.00 63.59 598 PRO A CA 1
ATOM 4587 C C . PRO A 1 598 ? -9.353 28.197 19.535 1.00 63.59 598 PRO A C 1
ATOM 4589 O O . PRO A 1 598 ? -9.234 29.086 18.692 1.00 63.59 598 PRO A O 1
ATOM 4592 N N . ASN A 1 599 ? -8.735 28.286 20.732 1.00 62.06 599 ASN A N 1
ATOM 4593 C CA . ASN A 1 599 ? -8.123 29.517 21.282 1.00 62.06 599 ASN A CA 1
ATOM 4594 C C . ASN A 1 599 ? -6.734 29.394 21.960 1.00 62.06 599 ASN A C 1
ATOM 4596 O O . ASN A 1 599 ? -6.456 28.481 22.720 1.00 62.06 599 ASN A O 1
ATOM 4600 N N . VAL A 1 600 ? -5.924 30.456 21.833 1.00 62.47 600 VAL A N 1
ATOM 4601 C CA . VAL A 1 600 ? -4.515 30.608 22.286 1.00 62.47 600 VAL A CA 1
ATOM 4602 C C . VAL A 1 600 ? -4.265 30.812 23.798 1.00 62.47 600 VAL A C 1
ATOM 4604 O O . VAL A 1 600 ? -3.117 31.007 24.198 1.00 62.47 600 VAL A O 1
ATOM 4607 N N . THR A 1 601 ? -5.279 30.840 24.666 1.00 52.22 601 THR A N 1
ATOM 4608 C CA . THR A 1 601 ? -5.108 31.139 26.111 1.00 52.22 601 THR A CA 1
ATOM 4609 C C . THR A 1 601 ? -5.927 30.144 26.936 1.00 52.22 601 THR A C 1
ATOM 4611 O O . THR A 1 601 ? -7.059 29.881 26.537 1.00 52.22 601 THR A O 1
ATOM 4614 N N . PRO A 1 602 ? -5.403 29.551 28.032 1.00 54.25 602 PRO A N 1
ATOM 4615 C CA . PRO A 1 602 ? -5.924 28.273 28.514 1.00 54.25 602 PRO A CA 1
ATOM 4616 C C . PRO A 1 602 ? -7.403 28.319 28.910 1.00 54.25 602 PRO A C 1
ATOM 4618 O O . PRO A 1 602 ? -7.785 29.135 29.748 1.00 54.25 602 PRO A O 1
ATOM 4621 N N . GLY A 1 603 ? -8.168 27.379 28.346 1.00 54.06 603 GLY A N 1
ATOM 4622 C CA . GLY A 1 603 ? -9.473 26.897 28.799 1.00 54.06 603 GLY A CA 1
ATOM 4623 C C . GLY A 1 603 ? -10.609 27.913 28.813 1.00 54.06 603 GLY A C 1
ATOM 4624 O O . GLY A 1 603 ? -10.789 28.655 29.777 1.00 54.06 603 GLY A O 1
ATOM 4625 N N . TYR A 1 604 ? -11.439 27.895 27.767 1.00 54.12 604 TYR A N 1
ATOM 4626 C CA . TYR A 1 604 ? -12.658 28.709 27.735 1.00 54.12 604 TYR A CA 1
ATOM 4627 C C . TYR A 1 604 ? -13.730 28.222 28.722 1.00 54.12 604 TYR A C 1
ATOM 4629 O O . TYR A 1 604 ? -14.594 29.002 29.098 1.00 54.12 604 TYR A O 1
ATOM 4637 N N . ASP A 1 605 ? -13.644 26.986 29.211 1.00 61.12 605 ASP A N 1
ATOM 4638 C CA . ASP A 1 605 ? -14.578 26.416 30.174 1.00 61.12 605 ASP A CA 1
ATOM 4639 C C . ASP A 1 605 ? -13.905 25.263 30.936 1.00 61.12 605 ASP A C 1
ATOM 4641 O O . ASP A 1 605 ? -12.903 24.701 30.501 1.00 61.12 605 ASP A O 1
ATOM 4645 N N . THR A 1 606 ? -14.453 24.874 32.089 1.00 74.88 606 THR A N 1
ATOM 4646 C CA . THR A 1 606 ? -13.994 23.683 32.832 1.00 74.88 606 THR A CA 1
ATOM 4647 C C . THR A 1 606 ? -14.674 22.388 32.369 1.00 74.88 606 THR A C 1
ATOM 4649 O O . THR A 1 606 ? -14.499 21.345 33.003 1.00 74.88 606 THR A O 1
ATOM 4652 N N . GLN A 1 607 ? -15.496 22.455 31.316 1.00 83.44 607 GLN A N 1
ATOM 4653 C CA . GLN A 1 607 ? -16.315 21.358 30.800 1.00 83.44 607 GLN A CA 1
ATOM 4654 C C . GLN A 1 607 ? -16.723 21.599 29.337 1.00 83.44 607 GLN A C 1
ATOM 4656 O O . GLN A 1 607 ? -16.776 22.741 28.889 1.00 83.44 607 GLN A O 1
ATOM 4661 N N . ALA A 1 608 ? -17.106 20.527 28.640 1.00 87.69 608 ALA A N 1
ATOM 4662 C CA . ALA A 1 608 ? -17.668 20.573 27.290 1.00 87.69 608 ALA A CA 1
ATOM 4663 C C . ALA A 1 608 ? -18.980 21.386 27.245 1.00 87.69 608 ALA A C 1
ATOM 4665 O O . ALA A 1 608 ? -19.877 21.185 28.074 1.00 87.69 608 ALA A O 1
ATOM 4666 N N . ARG A 1 609 ? -19.106 22.297 26.277 1.00 85.00 609 ARG A N 1
ATOM 4667 C CA . ARG A 1 609 ? -20.170 23.306 26.207 1.00 85.00 609 ARG A CA 1
ATOM 4668 C C . ARG A 1 609 ? -21.481 22.752 25.664 1.00 85.00 609 ARG A C 1
ATOM 4670 O O . ARG A 1 609 ? -22.553 23.127 26.148 1.00 85.00 609 ARG A O 1
ATOM 4677 N N . TYR A 1 610 ? -21.416 21.872 24.665 1.00 88.19 610 TYR A N 1
ATOM 4678 C CA . TYR A 1 610 ? -22.605 21.399 23.945 1.00 88.19 610 TYR A CA 1
ATOM 4679 C C . TYR A 1 610 ? -23.053 19.996 24.363 1.00 88.19 610 TYR A C 1
ATOM 4681 O O . TYR A 1 610 ? -24.175 19.595 24.050 1.00 88.19 610 TYR A O 1
ATOM 4689 N N . LEU A 1 611 ? -22.247 19.288 25.158 1.00 92.88 611 LEU A N 1
ATOM 4690 C CA . LEU A 1 611 ? -22.473 17.901 25.576 1.00 92.88 611 LEU A CA 1
ATOM 4691 C C . LEU A 1 611 ? -23.912 17.616 26.038 1.00 92.88 611 LEU A C 1
ATOM 4693 O O . LEU A 1 611 ? -24.553 16.682 25.555 1.00 92.88 611 LEU A O 1
ATOM 4697 N N . THR A 1 612 ? -24.451 18.436 26.945 1.00 94.25 612 THR A N 1
ATOM 4698 C CA . THR A 1 612 ? -25.809 18.252 27.489 1.00 94.25 612 THR A CA 1
ATOM 4699 C C . THR A 1 612 ? -26.881 18.266 26.397 1.00 94.25 612 THR A C 1
ATOM 4701 O O . THR A 1 612 ? -27.866 17.535 26.494 1.00 94.25 612 THR A O 1
ATOM 4704 N N . GLN A 1 613 ? -26.698 19.073 25.349 1.00 92.81 613 GLN A N 1
ATOM 4705 C CA . GLN A 1 613 ? -27.657 19.201 24.252 1.00 92.81 613 GLN A CA 1
ATOM 4706 C C . GLN A 1 613 ? -27.690 17.932 23.391 1.00 92.81 613 GLN A C 1
ATOM 4708 O O . GLN A 1 613 ? -28.777 17.455 23.063 1.00 92.81 613 GLN A O 1
ATOM 4713 N N . HIS A 1 614 ? -26.521 17.358 23.089 1.00 95.31 614 HIS A N 1
ATOM 4714 C CA . HIS A 1 614 ? -26.395 16.096 22.351 1.00 95.31 614 HIS A CA 1
ATOM 4715 C C . HIS A 1 614 ? -26.993 14.922 23.127 1.00 95.31 614 HIS A C 1
ATOM 4717 O O . HIS A 1 614 ? -27.795 14.158 22.586 1.00 95.31 614 HIS A O 1
ATOM 4723 N N . VAL A 1 615 ? -26.661 14.817 24.419 1.00 97.19 615 VAL A N 1
ATOM 4724 C CA . VAL A 1 615 ? -27.203 13.771 25.299 1.00 97.19 615 VAL A CA 1
ATOM 4725 C C . VAL A 1 615 ? -28.729 13.860 25.362 1.00 97.19 615 VAL A C 1
ATOM 4727 O O . VAL A 1 615 ? -29.409 12.872 25.090 1.00 97.19 615 VAL A O 1
ATOM 4730 N N . SER A 1 616 ? -29.272 15.053 25.625 1.00 96.69 616 SER A N 1
ATOM 4731 C CA . SER A 1 616 ? -30.722 15.251 25.757 1.00 96.69 616 SER A CA 1
ATOM 4732 C C . SER A 1 616 ? -31.478 14.923 24.465 1.00 96.69 616 SER A C 1
ATOM 4734 O O . SER A 1 616 ? -32.543 14.309 24.519 1.00 96.69 616 SER A O 1
ATOM 4736 N N . ALA A 1 617 ? -30.932 15.285 23.297 1.00 96.31 617 ALA A N 1
ATOM 4737 C CA . ALA A 1 617 ? -31.555 14.997 22.004 1.00 96.31 617 ALA A CA 1
ATOM 4738 C C . ALA A 1 617 ? -31.652 13.484 21.729 1.00 96.31 617 ALA A C 1
ATOM 4740 O O . ALA A 1 617 ? -32.688 12.992 21.277 1.00 96.31 617 ALA A O 1
ATOM 4741 N N . LEU A 1 618 ? -30.595 12.729 22.042 1.00 97.31 618 LEU A N 1
ATOM 4742 C CA . LEU A 1 618 ? -30.560 11.273 21.879 1.00 97.31 618 LEU A CA 1
ATOM 4743 C C . LEU A 1 618 ? -31.458 10.549 22.894 1.00 97.31 618 LEU A C 1
ATOM 4745 O O . LEU A 1 618 ? -32.173 9.613 22.529 1.00 97.31 618 LEU A O 1
ATOM 4749 N N . GLU A 1 619 ? -31.480 10.994 24.151 1.00 96.44 619 GLU A N 1
ATOM 4750 C CA . GLU A 1 619 ? -32.388 10.452 25.169 1.00 96.44 619 GLU A CA 1
ATOM 4751 C C . GLU A 1 619 ? -33.857 10.699 24.797 1.00 96.44 619 GLU A C 1
ATOM 4753 O O . GLU A 1 619 ? -34.683 9.786 24.896 1.00 96.44 619 GLU A O 1
ATOM 4758 N N . ALA A 1 620 ? -34.178 11.896 24.293 1.00 95.31 620 ALA A N 1
ATOM 4759 C CA . ALA A 1 620 ? -35.508 12.235 23.789 1.00 95.31 620 ALA A CA 1
ATOM 4760 C C . ALA A 1 620 ? -35.906 11.393 22.563 1.00 95.31 620 ALA A C 1
ATOM 4762 O O . ALA A 1 620 ? -37.084 11.077 22.386 1.00 95.31 620 ALA A O 1
ATOM 4763 N N . ALA A 1 621 ? -34.933 10.979 21.745 1.00 94.88 621 ALA A N 1
ATOM 4764 C CA . ALA A 1 621 ? -35.134 10.038 20.645 1.00 94.88 621 ALA A CA 1
ATOM 4765 C C . ALA A 1 621 ? -35.243 8.564 21.102 1.00 94.88 621 ALA A C 1
ATOM 4767 O O . ALA A 1 621 ? -35.537 7.693 20.284 1.00 94.88 621 ALA A O 1
ATOM 4768 N N . GLY A 1 622 ? -35.085 8.281 22.402 1.00 95.31 622 GLY A N 1
ATOM 4769 C CA . GLY A 1 622 ? -35.347 6.974 23.012 1.00 95.31 622 GLY A CA 1
ATOM 4770 C C . GLY A 1 622 ? -34.122 6.075 23.204 1.00 95.31 622 GLY A C 1
ATOM 4771 O O . GLY A 1 622 ? -34.293 4.895 23.514 1.00 95.31 622 GLY A O 1
ATOM 4772 N N . TYR A 1 623 ? -32.907 6.603 23.051 1.00 96.38 623 TYR A N 1
ATOM 4773 C CA . TYR A 1 623 ? -31.662 5.837 23.174 1.00 96.38 623 TYR A CA 1
ATOM 4774 C C . TYR A 1 623 ? -31.124 5.807 24.615 1.00 96.38 623 TYR A C 1
ATOM 4776 O O . TYR A 1 623 ? -31.400 6.698 25.418 1.00 96.38 623 TYR A O 1
ATOM 4784 N N . GLU A 1 624 ? -30.359 4.768 24.965 1.00 96.50 624 GLU A N 1
ATOM 4785 C CA . GLU A 1 624 ? -29.496 4.784 26.155 1.00 96.50 624 GLU A CA 1
ATOM 4786 C C . GLU A 1 624 ? -28.182 5.471 25.792 1.00 96.50 624 GLU A C 1
ATOM 4788 O O . GLU A 1 624 ? -27.460 4.997 24.914 1.00 96.50 624 GLU A O 1
ATOM 4793 N N . VAL A 1 625 ? -27.861 6.574 26.464 1.00 97.00 625 VAL A N 1
ATOM 4794 C CA . VAL A 1 625 ? -26.709 7.405 26.110 1.00 97.00 625 VAL A CA 1
ATOM 4795 C C . VAL A 1 625 ? -25.581 7.217 27.121 1.00 97.00 625 VAL A C 1
ATOM 4797 O O . VAL A 1 625 ? -25.792 7.219 28.331 1.00 97.00 625 VAL A O 1
ATOM 4800 N N . SER A 1 626 ? -24.358 7.032 26.630 1.00 96.25 626 SER A N 1
ATOM 4801 C CA . SER A 1 626 ? -23.130 7.143 27.427 1.00 96.25 626 SER A CA 1
ATOM 4802 C C . SER A 1 626 ? -22.254 8.262 26.876 1.00 96.25 626 SER A C 1
ATOM 4804 O O . SER A 1 626 ? -22.412 8.666 25.727 1.00 96.25 626 SER A O 1
ATOM 4806 N N . VAL A 1 627 ? -21.306 8.737 27.684 1.00 95.12 627 VAL A N 1
ATOM 4807 C CA . VAL A 1 627 ? -20.396 9.823 27.306 1.00 95.12 627 VAL A CA 1
ATOM 4808 C C . VAL A 1 627 ? -18.946 9.357 27.389 1.00 95.12 627 VAL A C 1
ATOM 4810 O O . VAL A 1 627 ? -18.555 8.656 28.329 1.00 95.12 627 VAL A O 1
ATOM 4813 N N . TYR A 1 628 ? -18.153 9.785 26.411 1.00 95.06 628 TYR A N 1
ATOM 4814 C CA . TYR A 1 628 ? -16.701 9.824 26.486 1.00 95.06 628 TYR A CA 1
ATOM 4815 C C . TYR A 1 628 ? -16.255 11.269 26.246 1.00 95.06 628 TYR A C 1
ATOM 4817 O O . TYR A 1 628 ? -16.479 11.816 25.170 1.00 95.06 628 TYR A O 1
ATOM 4825 N N . ASN A 1 629 ? -15.661 11.894 27.261 1.00 92.56 629 ASN A N 1
ATOM 4826 C CA . ASN A 1 629 ? -15.130 13.252 27.179 1.00 92.56 629 ASN A CA 1
ATOM 4827 C C . ASN A 1 629 ? -13.606 13.171 27.043 1.00 92.56 629 ASN A C 1
ATOM 4829 O O . ASN A 1 629 ? -12.951 12.638 27.939 1.00 92.56 629 ASN A O 1
ATOM 4833 N N . ILE A 1 630 ? -13.060 13.680 25.937 1.00 88.88 630 ILE A N 1
ATOM 4834 C CA . ILE A 1 630 ? -11.625 13.583 25.624 1.00 88.88 630 ILE A CA 1
ATOM 4835 C C . ILE A 1 630 ? -10.721 14.271 26.659 1.00 88.88 630 ILE A C 1
ATOM 4837 O O . ILE A 1 630 ? -9.590 13.843 26.886 1.00 88.88 630 ILE A O 1
ATOM 4841 N N . ASP A 1 631 ? -11.245 15.302 27.321 1.00 84.81 631 ASP A N 1
ATOM 4842 C CA . ASP A 1 631 ? -10.517 16.180 28.236 1.00 84.81 631 ASP A CA 1
ATOM 4843 C C . ASP A 1 631 ? -10.820 15.890 29.705 1.00 84.81 631 ASP A C 1
ATOM 4845 O O . ASP A 1 631 ? -10.156 16.385 30.617 1.00 84.81 631 ASP A O 1
ATOM 4849 N N . ALA A 1 632 ? -11.771 14.991 29.938 1.00 87.88 632 ALA A N 1
ATOM 4850 C CA . ALA A 1 632 ? -11.962 14.303 31.201 1.00 87.88 632 ALA A CA 1
ATOM 4851 C C . ALA A 1 632 ? -12.089 12.790 30.943 1.00 87.88 632 ALA A C 1
ATOM 4853 O O . ALA A 1 632 ? -13.150 12.213 31.218 1.00 87.88 632 ALA A O 1
ATOM 4854 N N . PRO A 1 633 ? -11.040 12.137 30.392 1.00 84.50 633 PRO A N 1
ATOM 4855 C CA . PRO A 1 633 ? -11.119 10.734 30.027 1.00 84.50 633 PRO A CA 1
ATOM 4856 C C . PRO A 1 633 ? -11.290 9.871 31.285 1.00 84.50 633 PRO A C 1
ATOM 4858 O O . PRO A 1 633 ? -10.826 10.245 32.372 1.00 84.50 633 PRO A O 1
ATOM 4861 N N . PRO A 1 634 ? -11.941 8.700 31.179 1.00 84.06 634 PRO A N 1
ATOM 4862 C CA . PRO A 1 634 ? -12.203 7.881 32.351 1.00 84.06 634 PRO A CA 1
ATOM 4863 C C . PRO A 1 634 ? -10.919 7.339 32.992 1.00 84.06 634 PRO A C 1
ATOM 4865 O O . PRO A 1 634 ? -9.864 7.219 32.364 1.00 84.06 634 PRO A O 1
ATOM 4868 N N . VAL A 1 635 ? -11.006 6.982 34.275 1.00 79.88 635 VAL A N 1
ATOM 4869 C CA . VAL A 1 635 ? -9.845 6.518 35.045 1.00 79.88 635 VAL A CA 1
ATOM 4870 C C . VAL A 1 635 ? -9.315 5.203 34.467 1.00 79.88 635 VAL A C 1
ATOM 4872 O O . VAL A 1 635 ? -10.022 4.196 34.429 1.00 79.88 635 VAL A O 1
ATOM 4875 N N . LYS A 1 636 ? -8.036 5.186 34.082 1.00 75.31 636 LYS A N 1
ATOM 4876 C CA . LYS A 1 636 ? -7.375 3.996 33.524 1.00 75.31 636 LYS A CA 1
ATOM 4877 C C . LYS A 1 636 ? -7.351 2.805 34.490 1.00 75.31 636 LYS A C 1
ATOM 4879 O O . LYS A 1 636 ? -7.186 2.963 35.701 1.00 75.31 636 LYS A O 1
ATOM 4884 N N . GLY A 1 637 ? -7.401 1.589 33.939 1.00 66.56 637 GLY A N 1
ATOM 4885 C CA . GLY A 1 637 ? -7.182 0.341 34.691 1.00 66.56 637 GLY A CA 1
ATOM 4886 C C . GLY A 1 637 ? -5.734 0.101 35.143 1.00 66.56 637 GLY A C 1
ATOM 4887 O O . GLY A 1 637 ? -5.497 -0.767 35.986 1.00 66.56 637 GLY A O 1
ATOM 4888 N N . GLY A 1 638 ? -4.787 0.888 34.611 1.00 62.75 638 GLY A N 1
ATOM 4889 C CA . GLY A 1 638 ? -3.350 0.837 34.899 1.00 62.75 638 GLY A CA 1
ATOM 4890 C C . GLY A 1 638 ? -2.619 -0.315 34.195 1.00 62.75 638 GLY A C 1
ATOM 4891 O O . GLY A 1 638 ? -3.153 -1.405 34.056 1.00 62.75 638 GLY A O 1
ATOM 4892 N N . SER A 1 639 ? -1.365 -0.120 33.780 1.00 57.72 639 SER A N 1
ATOM 4893 C CA . SER A 1 639 ? -0.528 -1.216 33.264 1.00 57.72 639 SER A CA 1
ATOM 4894 C C . SER A 1 639 ? 0.045 -2.054 34.422 1.00 57.72 639 SER A C 1
ATOM 4896 O O . SER A 1 639 ? 0.378 -1.487 35.463 1.00 57.72 639 SER A O 1
ATOM 4898 N N . PRO A 1 640 ? 0.192 -3.389 34.293 1.00 57.50 640 PRO A N 1
ATOM 4899 C CA . PRO A 1 640 ? 0.983 -4.175 35.243 1.00 57.50 640 PRO A CA 1
ATOM 4900 C C . PRO A 1 640 ? 2.493 -3.864 35.157 1.00 57.50 640 PRO A C 1
ATOM 4902 O O . PRO A 1 640 ? 3.226 -4.177 36.092 1.00 57.50 640 PRO A O 1
ATOM 4905 N N . SER A 1 641 ? 2.947 -3.225 34.069 1.00 54.28 641 SER A N 1
ATOM 4906 C CA . SER A 1 641 ? 4.310 -2.705 33.901 1.00 54.28 641 SER A CA 1
ATOM 4907 C C . SER A 1 641 ? 4.485 -1.357 34.614 1.00 54.28 641 SER A C 1
ATOM 4909 O O . SER A 1 641 ? 3.574 -0.533 34.622 1.00 54.28 641 SER A O 1
ATOM 4911 N N . THR A 1 642 ? 5.681 -1.100 35.154 1.00 45.53 642 THR A N 1
ATOM 4912 C CA . THR A 1 642 ? 6.099 0.183 35.759 1.00 45.53 642 THR A CA 1
ATOM 4913 C C . THR A 1 642 ? 6.109 1.367 34.783 1.00 45.53 642 THR A C 1
ATOM 4915 O O . THR A 1 642 ? 6.398 2.488 35.194 1.00 45.53 642 THR A O 1
ATOM 4918 N N . TYR A 1 643 ? 5.804 1.144 33.502 1.00 47.00 643 TYR A N 1
ATOM 4919 C CA . TYR A 1 643 ? 5.682 2.196 32.500 1.00 47.00 643 TYR A CA 1
ATOM 4920 C C . TYR A 1 643 ? 4.410 3.026 32.751 1.00 47.00 643 TYR A C 1
ATOM 4922 O O . TYR A 1 643 ? 3.286 2.554 32.549 1.00 47.00 643 TYR A O 1
ATOM 4930 N N . ILE A 1 644 ? 4.581 4.265 33.224 1.00 50.38 644 ILE A N 1
ATOM 4931 C CA . ILE A 1 644 ? 3.487 5.219 33.433 1.00 50.38 644 ILE A CA 1
ATOM 4932 C C . ILE A 1 644 ? 3.033 5.721 32.059 1.00 50.38 644 ILE A C 1
ATOM 4934 O O . ILE A 1 644 ? 3.545 6.713 31.561 1.00 50.38 644 ILE A O 1
ATOM 4938 N N . GLN A 1 645 ? 2.072 5.037 31.442 1.00 55.22 645 GLN A N 1
ATOM 4939 C CA . GLN A 1 645 ? 1.371 5.578 30.273 1.00 55.22 645 GLN A CA 1
ATOM 4940 C C . GLN A 1 645 ? 0.346 6.628 30.740 1.00 55.22 645 GLN A C 1
ATOM 4942 O O . GLN A 1 645 ? -0.345 6.368 31.738 1.00 55.22 645 GLN A O 1
ATOM 4947 N N . PRO A 1 646 ? 0.231 7.810 30.111 1.00 58.50 646 PRO A N 1
ATOM 4948 C CA . PRO A 1 646 ? -0.868 8.735 30.379 1.00 58.50 646 PRO A CA 1
ATOM 4949 C C . PRO A 1 646 ? -2.206 8.062 30.057 1.00 58.50 646 PRO A C 1
ATOM 4951 O O . PRO A 1 646 ? -2.251 7.050 29.363 1.00 58.50 646 PRO A O 1
ATOM 4954 N N . ALA A 1 647 ? -3.301 8.572 30.624 1.00 64.00 647 ALA A N 1
ATOM 4955 C CA . ALA A 1 647 ? -4.621 8.068 30.258 1.00 64.00 647 ALA A CA 1
ATOM 4956 C C . ALA A 1 647 ? -4.854 8.327 28.762 1.00 64.00 647 ALA A C 1
ATOM 4958 O O . ALA A 1 647 ? -4.623 9.444 28.296 1.00 64.00 647 ALA A O 1
ATOM 4959 N N . ILE A 1 648 ? -5.292 7.305 28.022 1.00 74.12 648 ILE A N 1
ATOM 4960 C CA . ILE A 1 648 ? -5.678 7.464 26.616 1.00 74.12 648 ILE A CA 1
ATOM 4961 C C . ILE A 1 648 ? -6.798 8.518 26.544 1.00 74.12 648 ILE A C 1
ATOM 4963 O O . ILE A 1 648 ? -7.834 8.344 27.182 1.00 74.12 648 ILE A O 1
ATOM 4967 N N . LYS A 1 649 ? -6.573 9.605 25.791 1.00 81.12 649 LYS A N 1
ATOM 4968 C CA . LYS A 1 649 ? -7.512 10.733 25.613 1.00 81.12 649 LYS A CA 1
ATOM 4969 C C . LYS A 1 649 ? -8.634 10.470 24.594 1.00 81.12 649 LYS A C 1
ATOM 4971 O O . LYS A 1 649 ? -9.512 11.304 24.420 1.00 81.12 649 LYS A O 1
ATOM 4976 N N . TYR A 1 650 ? -8.616 9.333 23.904 1.00 87.81 650 TYR A N 1
ATOM 4977 C CA . TYR A 1 650 ? -9.575 8.983 22.855 1.00 87.81 650 TYR A CA 1
ATOM 4978 C C . TYR A 1 650 ? -10.276 7.638 23.127 1.00 87.81 650 TYR A C 1
ATOM 4980 O O . TYR A 1 650 ? -9.696 6.717 23.713 1.00 87.81 650 TYR A O 1
ATOM 4988 N N . PRO A 1 651 ? -11.535 7.474 22.692 1.00 92.31 651 PRO A N 1
ATOM 4989 C CA . PRO A 1 651 ? -12.246 6.213 22.797 1.00 92.31 651 PRO A CA 1
ATOM 4990 C C . PRO A 1 651 ? -11.700 5.209 21.774 1.00 92.31 651 PRO A C 1
ATOM 4992 O O . PRO A 1 651 ? -12.006 5.289 20.591 1.00 92.31 651 PRO A O 1
ATOM 4995 N N . THR A 1 652 ? -10.923 4.227 22.236 1.00 91.75 652 THR A N 1
ATOM 4996 C CA . THR A 1 652 ? -10.463 3.125 21.366 1.00 91.75 652 THR A CA 1
ATOM 4997 C C . THR A 1 652 ? -11.646 2.348 20.775 1.00 91.75 652 THR A C 1
ATOM 4999 O O . THR A 1 652 ? -12.641 2.104 21.470 1.00 91.75 652 THR A O 1
ATOM 5002 N N . TYR A 1 653 ? -11.524 1.878 19.538 1.00 91.62 653 TYR A N 1
ATOM 5003 C CA . TYR A 1 653 ? -12.531 1.099 18.828 1.00 91.62 653 TYR A CA 1
ATOM 5004 C C . TYR A 1 653 ? -12.907 -0.164 19.612 1.00 91.62 653 TYR A C 1
ATOM 5006 O O . TYR A 1 653 ? -14.081 -0.397 19.907 1.00 91.62 653 TYR A O 1
ATOM 5014 N N . ILE A 1 654 ? -11.922 -0.958 20.040 1.00 91.69 654 ILE A N 1
ATOM 5015 C CA . ILE A 1 654 ? -12.184 -2.228 20.734 1.00 91.69 654 ILE A CA 1
ATOM 5016 C C . ILE A 1 654 ? -12.613 -2.014 22.189 1.00 91.69 654 ILE A C 1
ATOM 5018 O O . ILE A 1 654 ? -13.516 -2.699 22.670 1.00 91.69 654 ILE A O 1
ATOM 5022 N N . GLY A 1 655 ? -11.981 -1.094 22.920 1.00 92.75 655 GLY A N 1
ATOM 5023 C CA . GLY A 1 655 ? -12.311 -0.865 24.329 1.00 92.75 655 GLY A CA 1
ATOM 5024 C C . GLY A 1 655 ? -13.643 -0.138 24.518 1.00 92.75 655 GLY A C 1
ATOM 5025 O O . GLY A 1 655 ? -14.393 -0.439 25.446 1.00 92.75 655 GLY A O 1
ATOM 5026 N N . VAL A 1 656 ? -13.967 0.801 23.627 1.00 95.31 656 VAL A N 1
ATOM 5027 C CA . VAL A 1 656 ? -15.068 1.750 23.819 1.00 95.31 656 VAL A CA 1
ATOM 5028 C C . VAL A 1 656 ? -16.093 1.672 22.691 1.00 95.31 656 VAL A C 1
ATOM 5030 O O . VAL A 1 656 ? -17.216 1.247 22.952 1.00 95.31 656 VAL A O 1
ATOM 5033 N N . LEU A 1 657 ? -15.730 2.056 21.461 1.00 96.62 657 LEU A N 1
ATOM 5034 C CA . LEU A 1 657 ? -16.702 2.326 20.385 1.00 96.62 657 LEU A CA 1
ATOM 5035 C C . LEU A 1 657 ? -17.520 1.087 19.988 1.00 96.62 657 LEU A C 1
ATOM 5037 O O . LEU A 1 657 ? -18.732 1.171 19.819 1.00 96.62 657 LEU A O 1
ATOM 5041 N N . SER A 1 658 ? -16.882 -0.083 19.922 1.00 94.38 658 SER A N 1
ATOM 5042 C CA . SER A 1 658 ? -17.509 -1.357 19.527 1.00 94.38 658 SER A CA 1
ATOM 5043 C C . SER A 1 658 ? -18.622 -1.853 20.464 1.00 94.38 658 SER A C 1
ATOM 5045 O O . SER A 1 658 ? -19.321 -2.808 20.127 1.00 94.38 658 SER A O 1
ATOM 5047 N N . HIS A 1 659 ? -18.828 -1.209 21.619 1.00 95.81 659 HIS A N 1
ATOM 5048 C CA . HIS A 1 659 ? -19.930 -1.508 22.546 1.00 95.81 659 HIS A CA 1
ATOM 5049 C C . HIS A 1 659 ? -21.211 -0.712 22.277 1.00 95.81 659 HIS A C 1
ATOM 5051 O O . HIS A 1 659 ? -22.153 -0.798 23.074 1.00 95.81 659 HIS A O 1
ATOM 5057 N N . PHE A 1 660 ? -21.241 0.084 21.208 1.00 97.06 660 PHE A N 1
ATOM 5058 C CA . PHE A 1 660 ? -22.336 0.995 20.889 1.00 97.06 660 PHE A CA 1
ATOM 5059 C C . PHE A 1 660 ? -22.919 0.727 19.503 1.00 97.06 660 PHE A C 1
ATOM 5061 O O . PHE A 1 660 ? -22.192 0.470 18.543 1.00 97.06 660 PHE A O 1
ATOM 5068 N N . ASP A 1 661 ? -24.248 0.824 19.402 1.00 95.50 661 ASP A N 1
ATOM 5069 C CA . ASP A 1 661 ? -24.970 0.677 18.135 1.00 95.50 661 ASP A CA 1
ATOM 5070 C C . ASP A 1 661 ? -24.701 1.867 17.195 1.00 95.50 661 ASP A C 1
ATOM 5072 O O . ASP A 1 661 ? -24.699 1.697 15.979 1.00 95.50 661 ASP A O 1
ATOM 5076 N N . ALA A 1 662 ? -24.466 3.058 17.757 1.00 97.31 662 ALA A N 1
ATOM 5077 C CA . ALA A 1 662 ? -24.030 4.248 17.032 1.00 97.31 662 ALA A CA 1
ATOM 5078 C C . ALA A 1 662 ? -23.192 5.173 17.926 1.00 97.31 662 ALA A C 1
ATOM 5080 O O . ALA A 1 662 ? -23.257 5.106 19.159 1.00 97.31 662 ALA A O 1
ATOM 5081 N N . VAL A 1 663 ? -22.448 6.078 17.300 1.00 98.31 663 VAL A N 1
ATOM 5082 C CA . VAL A 1 663 ? -21.623 7.086 17.965 1.00 98.31 663 VAL A CA 1
ATOM 5083 C C . VAL A 1 663 ? -21.946 8.463 17.390 1.00 98.31 663 VAL A C 1
ATOM 5085 O O . VAL A 1 663 ? -21.934 8.653 16.178 1.00 98.31 663 VAL A O 1
ATOM 5088 N N . ASN A 1 664 ? -22.221 9.434 18.257 1.00 97.50 664 ASN A N 1
ATOM 5089 C CA . ASN A 1 664 ? -22.229 10.846 17.901 1.00 97.50 664 ASN A CA 1
ATOM 5090 C C . ASN A 1 664 ? -20.867 11.445 18.266 1.00 97.50 664 ASN A C 1
ATOM 5092 O O . ASN A 1 664 ? -20.565 11.643 19.442 1.00 97.50 664 ASN A O 1
ATOM 5096 N N . TRP A 1 665 ? -20.045 11.685 17.249 1.00 95.06 665 TRP A N 1
ATOM 5097 C CA . TRP A 1 665 ? -18.770 12.381 17.352 1.00 95.06 665 TRP A CA 1
ATOM 5098 C C . TRP A 1 665 ? -18.986 13.853 17.025 1.00 95.06 665 TRP A C 1
ATOM 5100 O O . TRP A 1 665 ? -19.297 14.186 15.881 1.00 95.06 665 TRP A O 1
ATOM 5110 N N . TYR A 1 666 ? -18.816 14.717 18.026 1.00 92.31 666 TYR A N 1
ATOM 5111 C CA . TYR A 1 666 ? -18.954 16.151 17.825 1.00 92.31 666 TYR A CA 1
ATOM 5112 C C . TYR A 1 666 ? -17.742 16.921 18.358 1.00 92.31 666 TYR A C 1
ATOM 5114 O O . TYR A 1 666 ? -17.196 16.572 19.408 1.00 92.31 666 TYR A O 1
ATOM 5122 N N . SER A 1 667 ? -17.309 17.949 17.622 1.00 85.75 667 SER A N 1
ATOM 5123 C CA . SER A 1 667 ? -16.168 18.808 17.997 1.00 85.75 667 SER A CA 1
ATOM 5124 C C . SER A 1 667 ? -16.583 20.168 18.568 1.00 85.75 667 SER A C 1
ATOM 5126 O O . SER A 1 667 ? -15.743 20.945 19.008 1.00 85.75 667 SER A O 1
ATOM 5128 N N . GLY A 1 668 ? -17.876 20.499 18.537 1.00 83.00 668 GLY A N 1
ATOM 5129 C CA . GLY A 1 668 ? -18.360 21.816 18.945 1.00 83.00 668 GLY A CA 1
ATOM 5130 C C . GLY A 1 668 ? -17.710 22.932 18.121 1.00 83.00 668 GLY A C 1
ATOM 5131 O O . GLY A 1 668 ? -17.799 22.945 16.892 1.00 83.00 668 GLY A O 1
ATOM 5132 N N . ASP A 1 669 ? -17.048 23.872 18.800 1.00 76.62 669 ASP A N 1
ATOM 5133 C CA . ASP A 1 669 ? -16.395 25.021 18.163 1.00 76.62 669 ASP A CA 1
ATOM 5134 C C . ASP A 1 669 ? -14.939 24.732 17.702 1.00 76.62 669 ASP A C 1
ATOM 5136 O O . ASP A 1 669 ? -14.322 25.602 17.080 1.00 76.62 669 ASP A O 1
ATOM 5140 N N . ASP A 1 670 ? -14.394 23.531 17.940 1.00 77.31 670 ASP A N 1
ATOM 5141 C CA . ASP A 1 670 ? -12.998 23.187 17.630 1.00 77.31 670 ASP A CA 1
ATOM 5142 C C . ASP A 1 670 ? -12.677 23.057 16.145 1.00 77.31 670 ASP A C 1
ATOM 5144 O O . ASP A 1 670 ? -13.408 22.412 15.391 1.00 77.31 670 ASP A O 1
ATOM 5148 N N . PHE A 1 671 ? -11.528 23.619 15.752 1.00 73.56 671 PHE A N 1
ATOM 5149 C CA . PHE A 1 671 ? -10.988 23.539 14.394 1.00 73.56 671 PHE A CA 1
ATOM 5150 C C . PHE A 1 671 ? -10.233 22.227 14.185 1.00 73.56 671 PHE A C 1
ATOM 5152 O O . PHE A 1 671 ? -10.717 21.297 13.552 1.00 73.56 671 PHE A O 1
ATOM 5159 N N . ALA A 1 672 ? -9.018 22.186 14.713 1.00 76.88 672 ALA A N 1
ATOM 5160 C CA . ALA A 1 672 ? -8.129 21.048 14.713 1.00 76.88 672 ALA A CA 1
ATOM 5161 C C . ALA A 1 672 ? -7.373 21.141 16.038 1.00 76.88 672 ALA A C 1
ATOM 5163 O O . ALA A 1 672 ? -6.568 22.063 16.190 1.00 76.88 672 ALA A O 1
ATOM 5164 N N . PRO A 1 673 ? -7.685 20.277 17.010 1.00 82.25 673 PRO A N 1
ATOM 5165 C CA . PRO A 1 673 ? -7.032 20.303 18.308 1.00 82.25 673 PRO A CA 1
ATOM 5166 C C . PRO A 1 673 ? -5.510 20.178 18.194 1.00 82.25 673 PRO A C 1
ATOM 5168 O O . PRO A 1 673 ? -5.004 19.441 17.343 1.00 82.25 673 PRO A O 1
ATOM 5171 N N . GLN A 1 674 ? -4.780 20.905 19.041 1.00 80.75 674 GLN A N 1
ATOM 5172 C CA . GLN A 1 674 ? -3.313 20.941 19.063 1.00 80.75 674 GLN A CA 1
ATOM 5173 C C . GLN A 1 674 ? -2.813 20.834 20.498 1.00 80.75 674 GLN A C 1
ATOM 5175 O O . GLN A 1 674 ? -3.525 21.185 21.438 1.00 80.75 674 GLN A O 1
ATOM 5180 N N . ASP A 1 675 ? -1.593 20.336 20.668 1.00 76.31 675 ASP A N 1
ATOM 5181 C CA . ASP A 1 675 ? -1.023 20.154 21.998 1.00 76.31 675 ASP A CA 1
ATOM 5182 C C . ASP A 1 675 ? -0.732 21.500 22.687 1.00 76.31 675 ASP A C 1
ATOM 5184 O O . ASP A 1 675 ? -0.458 22.520 22.051 1.00 76.31 675 ASP A O 1
ATOM 5188 N N . LEU A 1 676 ? -0.821 21.502 24.022 1.00 74.44 676 LEU A N 1
ATOM 5189 C CA . LEU A 1 676 ? -0.689 22.696 24.870 1.00 74.44 676 LEU A CA 1
ATOM 5190 C C . LEU A 1 676 ? 0.660 23.419 24.738 1.00 74.44 676 LEU A C 1
ATOM 5192 O O . LEU A 1 676 ? 0.763 24.595 25.086 1.00 74.44 676 LEU A O 1
ATOM 5196 N N . ASP A 1 677 ? 1.700 22.714 24.302 1.00 73.69 677 ASP A N 1
ATOM 5197 C CA . ASP A 1 677 ? 3.050 23.236 24.104 1.00 73.69 677 ASP A CA 1
ATOM 5198 C C . ASP A 1 677 ? 3.283 23.805 22.694 1.00 73.69 677 ASP A C 1
ATOM 5200 O O . ASP A 1 677 ? 4.356 24.356 22.427 1.00 73.69 677 ASP A O 1
ATOM 5204 N N . GLN A 1 678 ? 2.280 23.752 21.811 1.00 73.69 678 GLN A N 1
ATOM 5205 C CA . GLN A 1 678 ? 2.359 24.344 20.484 1.00 73.69 678 GLN A CA 1
ATOM 5206 C C . GLN A 1 678 ? 2.581 25.862 20.588 1.00 73.69 678 GLN A C 1
ATOM 5208 O O . GLN A 1 678 ? 1.752 26.617 21.095 1.00 73.69 678 GLN A O 1
ATOM 5213 N N . THR A 1 679 ? 3.719 26.330 20.070 1.00 72.94 679 THR A N 1
ATOM 5214 C CA . THR A 1 679 ? 4.153 27.736 20.186 1.00 72.94 679 THR A CA 1
ATOM 5215 C C . THR A 1 679 ? 3.453 28.672 19.200 1.00 72.94 679 THR A C 1
ATOM 5217 O O . THR A 1 679 ? 3.434 29.890 19.396 1.00 72.94 679 THR A O 1
ATOM 5220 N N . SER A 1 680 ? 2.863 28.119 18.139 1.00 76.62 680 SER A N 1
ATOM 5221 C CA . SER A 1 680 ? 2.105 28.865 17.136 1.00 76.62 680 SER A CA 1
ATOM 5222 C C . SER A 1 680 ? 0.832 28.105 16.766 1.00 76.62 680 SER A C 1
ATOM 5224 O O . SER A 1 680 ? 0.748 27.573 15.666 1.00 76.62 680 SER A O 1
ATOM 5226 N N . PRO A 1 681 ? -0.161 27.983 17.660 1.00 75.38 681 PRO A N 1
ATOM 5227 C CA . PRO A 1 681 ? -1.357 27.218 17.346 1.00 75.38 681 PRO A CA 1
ATOM 5228 C C . PRO A 1 681 ? -2.201 27.919 16.272 1.00 75.38 681 PRO A C 1
ATOM 5230 O O . PRO A 1 681 ? -2.141 29.139 16.070 1.00 75.38 681 PRO A O 1
ATOM 5233 N N . ARG A 1 682 ? -2.975 27.120 15.547 1.00 74.06 682 ARG A N 1
ATOM 5234 C CA . ARG A 1 682 ? -3.867 27.525 14.478 1.00 74.06 682 ARG A CA 1
ATOM 5235 C C . ARG A 1 682 ? -5.026 28.323 15.042 1.00 74.06 682 ARG A C 1
ATOM 5237 O O . ARG A 1 682 ? -5.707 27.899 15.966 1.00 74.06 682 ARG A O 1
ATOM 5244 N N . ARG A 1 683 ? -5.279 29.476 14.431 1.00 69.06 683 ARG A N 1
ATOM 5245 C CA . ARG A 1 683 ? -6.366 30.374 14.822 1.00 69.06 683 ARG A CA 1
ATOM 5246 C C . ARG A 1 683 ? -6.984 31.081 13.621 1.00 69.06 683 ARG A C 1
ATOM 5248 O O . ARG A 1 683 ? -6.278 31.345 12.640 1.00 69.06 683 ARG A O 1
ATOM 5255 N N . PRO A 1 684 ? -8.268 31.454 13.693 1.00 62.62 684 PRO A N 1
ATOM 5256 C CA . PRO A 1 684 ? -8.868 32.364 12.730 1.00 62.62 684 PRO A CA 1
ATOM 5257 C C . PRO A 1 684 ? -8.283 33.779 12.882 1.00 62.62 684 PRO A C 1
ATOM 5259 O O . PRO A 1 684 ? -8.180 34.314 13.982 1.00 62.62 684 PRO A O 1
ATOM 5262 N N . THR A 1 685 ? -7.897 34.405 11.771 1.00 59.06 685 THR A N 1
ATOM 5263 C CA . THR A 1 685 ? -7.451 35.813 11.709 1.00 59.06 685 THR A CA 1
ATOM 5264 C C . THR A 1 685 ? -8.493 36.738 11.088 1.00 59.06 685 THR A C 1
ATOM 5266 O O . THR A 1 685 ? -8.408 37.956 11.226 1.00 59.06 685 THR A O 1
ATOM 5269 N N . SER A 1 686 ? -9.495 36.178 10.411 1.00 54.84 686 SER A N 1
ATOM 5270 C CA . SER A 1 686 ? -10.683 36.888 9.935 1.00 54.84 686 SER A CA 1
ATOM 5271 C C . SER A 1 686 ? -11.851 35.910 9.795 1.00 54.84 686 SER A C 1
ATOM 5273 O O . SER A 1 686 ? -11.668 34.702 9.941 1.00 54.84 686 SER A O 1
ATOM 5275 N N . ALA A 1 687 ? -13.039 36.409 9.433 1.00 48.66 687 ALA A N 1
ATOM 5276 C CA . ALA A 1 687 ? -14.187 35.559 9.099 1.00 48.66 687 ALA A CA 1
ATOM 5277 C C . ALA A 1 687 ? -13.890 34.548 7.967 1.00 48.66 687 ALA A C 1
ATOM 5279 O O . ALA A 1 687 ? -14.635 33.585 7.800 1.00 48.66 687 ALA A O 1
ATOM 5280 N N . THR A 1 688 ? -12.820 34.768 7.190 1.00 48.03 688 THR A N 1
ATOM 5281 C CA . THR A 1 688 ? -12.435 33.936 6.048 1.00 48.03 688 THR A CA 1
ATOM 5282 C C . THR A 1 688 ? -10.936 33.600 5.995 1.00 48.03 688 THR A C 1
ATOM 5284 O O . THR A 1 688 ? -10.415 33.339 4.918 1.00 48.03 688 THR A O 1
ATOM 5287 N N . ALA A 1 689 ? -10.191 33.644 7.105 1.00 53.69 689 ALA A N 1
ATOM 5288 C CA . ALA A 1 689 ? -8.751 33.339 7.095 1.00 53.69 689 ALA A CA 1
ATOM 5289 C C . ALA A 1 689 ? -8.297 32.675 8.398 1.00 53.69 689 ALA A C 1
ATOM 5291 O O . ALA A 1 689 ? -8.770 33.053 9.468 1.00 53.69 689 ALA A O 1
ATOM 5292 N N . GLN A 1 690 ? -7.363 31.725 8.304 1.00 65.06 690 GLN A N 1
ATOM 5293 C CA . GLN A 1 690 ? -6.704 31.072 9.440 1.00 65.06 690 GLN A CA 1
ATOM 5294 C C . GLN A 1 690 ? -5.181 31.151 9.280 1.00 65.06 690 GLN A C 1
ATOM 5296 O O . GLN A 1 690 ? -4.679 31.154 8.158 1.00 65.06 690 GLN A O 1
ATOM 5301 N N . THR A 1 691 ? -4.449 31.209 10.392 1.00 67.38 691 THR A N 1
ATOM 5302 C CA . THR A 1 691 ? -2.974 31.209 10.429 1.00 67.38 691 THR A CA 1
ATOM 5303 C C . THR A 1 691 ? -2.473 30.404 11.625 1.00 67.38 691 THR A C 1
ATOM 5305 O O . THR A 1 691 ? -3.167 30.366 12.639 1.00 67.38 691 THR A O 1
ATOM 5308 N N . GLY A 1 692 ? -1.261 29.861 11.548 1.00 73.19 692 GLY A N 1
ATOM 5309 C CA . GLY A 1 692 ? -0.610 29.108 12.626 1.00 73.19 692 GLY A CA 1
ATOM 5310 C C . GLY A 1 692 ? -0.139 27.736 12.144 1.00 73.19 692 GLY A C 1
ATOM 5311 O O . GLY A 1 692 ? -0.142 27.468 10.943 1.00 73.19 692 GLY A O 1
ATOM 5312 N N . SER A 1 693 ? 0.268 26.893 13.085 1.00 75.31 693 SER A N 1
ATOM 5313 C CA . SER A 1 693 ? 0.760 25.536 12.866 1.00 75.31 693 SER A CA 1
ATOM 5314 C C . SER A 1 693 ? -0.320 24.643 12.262 1.00 75.31 693 SER A C 1
ATOM 5316 O O . SER A 1 693 ? -1.491 24.719 12.631 1.00 75.31 693 SER A O 1
ATOM 5318 N N . LEU A 1 694 ? 0.095 23.782 11.340 1.00 75.75 694 LEU A N 1
ATOM 5319 C CA . LEU A 1 694 ? -0.733 22.757 10.708 1.00 75.75 694 LEU A CA 1
ATOM 5320 C C . LEU A 1 694 ? -0.651 21.415 11.449 1.00 75.75 694 LEU A C 1
ATOM 5322 O O . LEU A 1 694 ? -1.253 20.441 11.019 1.00 75.75 694 LEU A O 1
ATOM 5326 N N . GLU A 1 695 ? 0.083 21.361 12.555 1.00 79.25 695 GLU A N 1
ATOM 5327 C CA . GLU A 1 695 ? 0.297 20.141 13.321 1.00 79.25 695 GLU A CA 1
ATOM 5328 C C . GLU A 1 695 ? -0.884 19.875 14.262 1.00 79.25 695 GLU A C 1
ATOM 5330 O O . GLU A 1 695 ? -1.165 20.690 15.141 1.00 79.25 695 GLU A O 1
ATOM 5335 N N . MET A 1 696 ? -1.592 18.762 14.068 1.00 81.75 696 MET A N 1
ATOM 5336 C CA . MET A 1 696 ? -2.661 18.284 14.950 1.00 81.75 696 MET A CA 1
ATOM 5337 C C . MET A 1 696 ? -2.089 17.565 16.169 1.00 81.75 696 MET A C 1
ATOM 5339 O O . MET A 1 696 ? -1.054 16.902 16.080 1.00 81.75 696 MET A O 1
ATOM 5343 N N . SER A 1 697 ? -2.813 17.619 17.287 1.00 80.81 697 SER A N 1
ATOM 5344 C CA . SER A 1 697 ? -2.495 16.794 18.448 1.00 80.81 697 SER A CA 1
ATOM 5345 C C . SER A 1 697 ? -2.578 15.309 18.091 1.00 80.81 697 SER A C 1
ATOM 5347 O O . SER A 1 697 ? -3.492 14.850 17.391 1.00 80.81 697 SER A O 1
ATOM 5349 N N . SER A 1 698 ? -1.640 14.524 18.624 1.00 77.75 698 SER A N 1
ATOM 5350 C CA . SER A 1 698 ? -1.582 13.076 18.384 1.00 77.75 698 SER A CA 1
ATOM 5351 C C . SER A 1 698 ? -2.905 12.373 18.732 1.00 77.75 698 SER A C 1
ATOM 5353 O O . SER A 1 698 ? -3.344 11.466 18.024 1.00 77.75 698 SER A O 1
ATOM 5355 N N . TRP A 1 699 ? -3.584 12.803 19.803 1.00 82.31 699 TRP A N 1
ATOM 5356 C CA . TRP A 1 699 ? -4.854 12.206 20.223 1.00 82.31 699 TRP A CA 1
ATOM 5357 C C . TRP A 1 699 ? -6.008 12.512 19.259 1.00 82.31 699 TRP A C 1
ATOM 5359 O O . TRP A 1 699 ? -6.882 11.661 19.096 1.00 82.31 699 TRP A O 1
ATOM 5369 N N . SER A 1 700 ? -6.021 13.686 18.617 1.00 84.81 700 SER A N 1
ATOM 5370 C CA . SER A 1 700 ? -7.084 14.075 17.682 1.00 84.81 700 SER A CA 1
ATOM 5371 C C . SER A 1 700 ? -7.007 13.237 16.413 1.00 84.81 700 SER A C 1
ATOM 5373 O O . SER A 1 700 ? -8.012 12.680 15.966 1.00 84.81 700 SER A O 1
ATOM 5375 N N . HIS A 1 701 ? -5.788 13.033 15.908 1.00 82.56 701 HIS A N 1
ATOM 5376 C CA . HIS A 1 701 ? -5.563 12.111 14.806 1.00 82.56 701 HIS A CA 1
ATOM 5377 C C . HIS A 1 701 ? -5.967 10.673 15.182 1.00 82.56 701 HIS A C 1
ATOM 5379 O O . HIS A 1 701 ? -6.692 10.014 14.440 1.00 82.56 701 HIS A O 1
ATOM 5385 N N . LYS A 1 702 ? -5.597 10.188 16.374 1.00 83.75 702 LYS A N 1
ATOM 5386 C CA . LYS A 1 702 ? -6.005 8.847 16.827 1.00 83.75 702 LYS A CA 1
ATOM 5387 C C . LYS A 1 702 ? -7.516 8.691 16.957 1.00 83.75 702 LYS A C 1
ATOM 5389 O O . LYS A 1 702 ? -8.037 7.671 16.524 1.00 83.75 702 LYS A O 1
ATOM 5394 N N . LEU A 1 703 ? -8.228 9.689 17.478 1.00 88.56 703 LEU A N 1
ATOM 5395 C CA . LEU A 1 703 ? -9.691 9.679 17.518 1.00 88.56 703 LEU A CA 1
ATOM 5396 C C . LEU A 1 703 ? -10.287 9.459 16.117 1.00 88.56 703 LEU A C 1
ATOM 5398 O O . LEU A 1 703 ? -11.183 8.631 15.971 1.00 88.56 703 LEU A O 1
ATOM 5402 N N . MET A 1 704 ? -9.758 10.135 15.093 1.00 86.62 704 MET A N 1
ATOM 5403 C CA . MET A 1 704 ? -10.169 9.927 13.701 1.00 86.62 704 MET A CA 1
ATOM 5404 C C . MET A 1 704 ? -9.947 8.472 13.252 1.00 86.62 704 MET A C 1
ATOM 5406 O O . MET A 1 704 ? -10.862 7.860 12.702 1.00 86.62 704 MET A O 1
ATOM 5410 N N . LEU A 1 705 ? -8.774 7.890 13.528 1.00 85.62 705 LEU A N 1
ATOM 5411 C CA . LEU A 1 705 ? -8.464 6.503 13.152 1.00 85.62 705 LEU A CA 1
ATOM 5412 C C . LEU A 1 705 ? -9.342 5.476 13.876 1.00 85.62 705 LEU A C 1
ATOM 5414 O O . LEU A 1 705 ? -9.774 4.502 13.270 1.00 85.62 705 LEU A O 1
ATOM 5418 N N . GLU A 1 706 ? -9.667 5.701 15.148 1.00 90.25 706 GLU A N 1
ATOM 5419 C CA . GLU A 1 706 ? -10.563 4.815 15.900 1.00 90.25 706 GLU A CA 1
ATOM 5420 C C . GLU A 1 706 ? -12.006 4.899 15.373 1.00 90.25 706 GLU A C 1
ATOM 5422 O O . GLU A 1 706 ? -12.703 3.884 15.298 1.00 90.25 706 GLU A O 1
ATOM 5427 N N . MET A 1 707 ? -12.454 6.087 14.942 1.00 90.44 707 MET A N 1
ATOM 5428 C CA . MET A 1 707 ? -13.740 6.255 14.253 1.00 90.44 707 MET A CA 1
ATOM 5429 C C . MET A 1 707 ? -13.743 5.558 12.891 1.00 90.44 707 MET A C 1
ATOM 5431 O O . MET A 1 707 ? -14.734 4.908 12.548 1.00 90.44 707 MET A O 1
ATOM 5435 N N . ARG A 1 708 ? -12.634 5.638 12.142 1.00 86.31 708 ARG A N 1
ATOM 5436 C CA . ARG A 1 708 ? -12.435 4.899 10.889 1.00 86.31 708 ARG A CA 1
ATOM 5437 C C . ARG A 1 708 ? -12.524 3.395 11.125 1.00 86.31 708 ARG A C 1
ATOM 5439 O O . ARG A 1 708 ? -13.276 2.729 10.422 1.00 86.31 708 ARG A O 1
ATOM 5446 N N . ASP A 1 709 ? -11.822 2.861 12.120 1.00 86.25 709 ASP A N 1
ATOM 5447 C CA . ASP A 1 709 ? -11.817 1.428 12.432 1.00 86.25 709 ASP A CA 1
ATOM 5448 C C . ASP A 1 709 ? -13.193 0.949 12.929 1.00 86.25 709 ASP A C 1
ATOM 5450 O O . ASP A 1 709 ? -13.657 -0.125 12.540 1.00 86.25 709 ASP A O 1
ATOM 5454 N N . TYR A 1 710 ? -13.902 1.768 13.714 1.00 91.06 710 TYR A N 1
ATOM 5455 C CA . TYR A 1 710 ? -15.291 1.505 14.098 1.00 91.06 710 TYR A CA 1
ATOM 5456 C C . TYR A 1 710 ? -16.226 1.474 12.881 1.00 91.06 710 TYR A C 1
ATOM 5458 O O . TYR A 1 710 ? -17.008 0.534 12.723 1.00 91.06 710 TYR A O 1
ATOM 5466 N N . ALA A 1 711 ? -16.124 2.461 11.989 1.00 85.12 711 ALA A N 1
ATOM 5467 C CA . ALA A 1 711 ? -16.888 2.505 10.747 1.00 85.12 711 ALA A CA 1
ATOM 5468 C C . ALA A 1 711 ? -16.555 1.307 9.839 1.00 85.12 711 ALA A C 1
ATOM 5470 O O . ALA A 1 711 ? -17.460 0.684 9.275 1.00 85.12 711 ALA A O 1
ATOM 5471 N N . ASN A 1 712 ? -15.275 0.937 9.753 1.00 81.06 712 ASN A N 1
ATOM 5472 C CA . ASN A 1 712 ? -14.782 -0.214 9.006 1.00 81.06 712 ASN A CA 1
ATOM 5473 C C . ASN A 1 712 ? -15.389 -1.535 9.501 1.00 81.06 712 ASN A C 1
ATOM 5475 O O . ASN A 1 712 ? -15.436 -2.489 8.744 1.00 81.06 712 ASN A O 1
ATOM 5479 N N . GLU A 1 713 ? -15.898 -1.607 10.727 1.00 82.31 713 GLU A N 1
ATOM 5480 C CA . GLU A 1 713 ? -16.523 -2.809 11.300 1.00 82.31 713 GLU A CA 1
ATOM 5481 C C . GLU A 1 713 ? -18.060 -2.694 11.363 1.00 82.31 713 GLU A C 1
ATOM 5483 O O . GLU A 1 713 ? -18.723 -3.393 12.132 1.00 82.31 713 GLU A O 1
ATOM 5488 N N . GLY A 1 714 ? -18.636 -1.807 10.543 1.00 81.75 714 GLY A N 1
ATOM 5489 C CA . GLY A 1 714 ? -20.082 -1.609 10.403 1.00 81.75 714 GLY A CA 1
ATOM 5490 C C . GLY A 1 714 ? -20.685 -0.593 11.378 1.00 81.75 714 GLY A C 1
ATOM 5491 O O . GLY A 1 714 ? -21.913 -0.453 11.441 1.00 81.75 714 GLY A O 1
ATOM 5492 N N . GLY A 1 715 ? -19.847 0.130 12.125 1.00 89.56 715 GLY A N 1
ATOM 5493 C CA . GLY A 1 715 ? -20.258 1.182 13.050 1.00 89.56 715 GLY A CA 1
ATOM 5494 C C . GLY A 1 715 ? -21.017 2.330 12.379 1.00 89.56 715 GLY A C 1
ATOM 5495 O O . GLY A 1 715 ? -20.830 2.604 11.190 1.00 89.56 715 GLY A O 1
ATOM 5496 N N . LYS A 1 716 ? -21.889 2.992 13.150 1.00 92.38 716 LYS A N 1
ATOM 5497 C CA . LYS A 1 716 ? -22.760 4.085 12.690 1.00 92.38 716 LYS A CA 1
ATOM 5498 C C . LYS A 1 716 ? -22.369 5.405 13.341 1.00 92.38 716 LYS A C 1
ATOM 5500 O O . LYS A 1 716 ? -22.209 5.458 14.559 1.00 92.38 716 LYS A O 1
ATOM 5505 N N . LEU A 1 717 ? -22.233 6.460 12.546 1.00 93.94 717 LEU A N 1
ATOM 5506 C CA . LEU A 1 717 ? -21.677 7.742 12.964 1.00 93.94 717 LEU A CA 1
ATOM 5507 C C . LEU A 1 717 ? -22.648 8.896 12.697 1.00 93.94 717 LEU A C 1
ATOM 5509 O O . LEU A 1 717 ? -23.139 9.072 11.586 1.00 93.94 717 LEU A O 1
ATOM 5513 N N . ILE A 1 718 ? -22.866 9.732 13.706 1.00 94.50 718 ILE A N 1
ATOM 5514 C CA . ILE A 1 718 ? -23.253 11.129 13.501 1.00 94.50 718 ILE A CA 1
ATOM 5515 C C . ILE A 1 718 ? -21.992 11.957 13.705 1.00 94.50 718 ILE A C 1
ATOM 5517 O O . ILE A 1 718 ? -21.405 11.903 14.786 1.00 94.50 718 ILE A O 1
ATOM 5521 N N . VAL A 1 719 ? -21.583 12.692 12.674 1.00 91.06 719 VAL A N 1
ATOM 5522 C CA . VAL A 1 719 ? -20.401 13.560 12.700 1.00 91.06 719 VAL A CA 1
ATOM 5523 C C . VAL A 1 719 ? -20.858 15.003 12.588 1.00 91.06 719 VAL A C 1
ATOM 5525 O O . VAL A 1 719 ? -21.482 15.383 11.595 1.00 91.06 719 VAL A O 1
ATOM 5528 N N . ASP A 1 720 ? -20.578 15.809 13.603 1.00 87.75 720 ASP A N 1
ATOM 5529 C CA . ASP A 1 720 ? -21.011 17.199 13.611 1.00 87.75 720 ASP A CA 1
ATOM 5530 C C . ASP A 1 720 ? -20.078 18.127 14.397 1.00 87.75 720 ASP A C 1
ATOM 5532 O O . ASP A 1 720 ? -19.119 17.715 15.041 1.00 87.75 720 ASP A O 1
ATOM 5536 N N . GLY A 1 721 ? -20.327 19.418 14.270 1.00 81.06 721 GLY A N 1
ATOM 5537 C CA . GLY A 1 721 ? -19.542 20.483 14.871 1.00 81.06 721 GLY A CA 1
ATOM 5538 C C . GLY A 1 721 ? -19.278 21.565 13.841 1.00 81.06 721 GLY A C 1
ATOM 5539 O O . GLY A 1 721 ? -19.030 21.290 12.663 1.00 81.06 721 GLY A O 1
ATOM 5540 N N . ARG A 1 722 ? -19.330 22.816 14.282 1.00 74.88 722 ARG A N 1
ATOM 5541 C CA . ARG A 1 722 ? -19.163 24.005 13.446 1.00 74.88 722 ARG A CA 1
ATOM 5542 C C . ARG A 1 722 ? -17.950 23.933 12.529 1.00 74.88 722 ARG A C 1
ATOM 5544 O O . ARG A 1 722 ? -18.034 24.386 11.388 1.00 74.88 722 ARG A O 1
ATOM 5551 N N . ASN A 1 723 ? -16.830 23.437 13.052 1.00 71.25 723 ASN A N 1
ATOM 5552 C CA . ASN A 1 723 ? -15.533 23.475 12.386 1.00 71.25 723 ASN A CA 1
ATOM 5553 C C . ASN A 1 723 ? -14.945 22.081 12.096 1.00 71.25 723 ASN A C 1
ATOM 5555 O O . ASN A 1 723 ? -13.832 22.000 11.582 1.00 71.25 723 ASN A O 1
ATOM 5559 N N . ILE A 1 724 ? -15.692 20.994 12.326 1.00 75.38 724 ILE A N 1
ATOM 5560 C CA . ILE A 1 724 ? -15.154 19.622 12.263 1.00 75.38 724 ILE A CA 1
ATOM 5561 C C . ILE A 1 724 ? -14.550 19.250 10.892 1.00 75.38 724 ILE A C 1
ATOM 5563 O O . ILE A 1 724 ? -13.635 18.438 10.805 1.00 75.38 724 ILE A O 1
ATOM 5567 N N . HIS A 1 725 ? -15.000 19.897 9.810 1.00 69.69 725 HIS A N 1
ATOM 5568 C CA . HIS A 1 725 ? -14.466 19.694 8.456 1.00 69.69 725 HIS A CA 1
ATOM 5569 C C . HIS A 1 725 ? -13.341 20.660 8.058 1.00 69.69 725 HIS A C 1
ATOM 5571 O O . HIS A 1 725 ? -12.695 20.454 7.032 1.00 69.69 725 HIS A O 1
ATOM 5577 N N . GLN A 1 726 ? -13.087 21.726 8.828 1.00 63.81 726 GLN A N 1
ATOM 5578 C CA . GLN A 1 726 ? -12.029 22.705 8.520 1.00 63.81 726 GLN A CA 1
ATOM 5579 C C . GLN A 1 726 ? -10.627 22.140 8.696 1.00 63.81 726 GLN A C 1
ATOM 5581 O O . GLN A 1 726 ? -9.705 22.601 8.020 1.00 63.81 726 GLN A O 1
ATOM 5586 N N . ALA A 1 727 ? -10.487 21.107 9.526 1.00 57.84 727 ALA A N 1
ATOM 5587 C CA . ALA A 1 727 ? -9.264 20.332 9.650 1.00 57.84 727 ALA A CA 1
ATOM 5588 C C . ALA A 1 727 ? -8.812 19.681 8.318 1.00 57.84 727 ALA A C 1
ATOM 5590 O O . ALA A 1 727 ? -7.724 19.135 8.235 1.00 57.84 727 ALA A O 1
ATOM 5591 N N . TYR A 1 728 ? -9.604 19.754 7.242 1.00 55.88 728 TYR A N 1
ATOM 5592 C CA . TYR A 1 728 ? -9.300 19.065 5.982 1.00 55.88 728 TYR A CA 1
ATOM 5593 C C . TYR A 1 728 ? -9.462 19.964 4.741 1.00 55.88 728 TYR A C 1
ATOM 5595 O O . TYR A 1 728 ? -9.346 19.506 3.606 1.00 55.88 728 TYR A O 1
ATOM 5603 N N . THR A 1 729 ? -9.665 21.278 4.926 1.00 50.12 729 THR A N 1
ATOM 5604 C CA . THR A 1 729 ? -9.792 22.246 3.820 1.00 50.12 729 THR A CA 1
ATOM 5605 C C . THR A 1 729 ? -8.436 22.824 3.402 1.00 50.12 729 THR A C 1
ATOM 5607 O O . THR A 1 729 ? -7.861 23.622 4.146 1.00 50.12 729 THR A O 1
ATOM 5610 N N . SER A 1 730 ? -7.931 22.478 2.212 1.00 45.75 730 SER A N 1
ATOM 5611 C CA . SER A 1 730 ? -6.701 23.048 1.631 1.00 45.75 730 SER A CA 1
ATOM 5612 C C . SER A 1 730 ? -6.991 24.137 0.591 1.00 45.75 730 SER A C 1
ATOM 5614 O O . SER A 1 730 ? -8.008 24.109 -0.089 1.00 45.75 730 SER A O 1
ATOM 5616 N N . THR A 1 731 ? -6.072 25.090 0.403 1.00 40.16 731 THR A N 1
ATOM 5617 C CA . THR A 1 731 ? -6.167 26.108 -0.665 1.00 40.16 731 THR A CA 1
ATOM 5618 C C . THR A 1 731 ? -5.896 25.551 -2.070 1.00 40.16 731 THR A C 1
ATOM 5620 O O . THR A 1 731 ? -6.044 26.275 -3.053 1.00 40.16 731 THR A O 1
ATOM 5623 N N . SER A 1 732 ? -5.512 24.277 -2.179 1.00 40.19 732 SER A N 1
ATOM 5624 C CA . SER A 1 732 ? -5.223 23.600 -3.437 1.00 40.19 732 SER A CA 1
ATOM 5625 C C . SER A 1 732 ? -6.507 23.218 -4.182 1.00 40.19 732 SER A C 1
ATOM 5627 O O . SER A 1 732 ? -7.412 22.601 -3.629 1.00 40.19 732 SER A O 1
ATOM 5629 N N . ALA A 1 733 ? -6.570 23.537 -5.479 1.00 37.56 733 ALA A N 1
ATOM 5630 C CA . ALA A 1 733 ? -7.567 22.979 -6.402 1.00 37.56 733 ALA A CA 1
ATOM 5631 C C . ALA A 1 733 ? -7.278 21.504 -6.765 1.00 37.56 733 ALA A C 1
ATOM 5633 O O . ALA A 1 733 ? -8.033 20.895 -7.524 1.00 37.56 733 ALA A O 1
ATOM 5634 N N . SER A 1 734 ? -6.175 20.956 -6.244 1.00 39.25 734 SER A N 1
ATOM 5635 C CA . SER A 1 734 ? -5.750 19.572 -6.413 1.00 39.25 734 SER A CA 1
ATOM 5636 C C . SER A 1 734 ? -6.447 18.660 -5.409 1.00 39.25 734 SER A C 1
ATOM 5638 O O . SER A 1 734 ? -6.576 18.977 -4.223 1.00 39.25 734 SER A O 1
ATOM 5640 N N . LEU A 1 735 ? -6.869 17.511 -5.921 1.00 44.22 735 LEU A N 1
ATOM 5641 C CA . LEU A 1 735 ? -7.337 16.348 -5.184 1.00 44.22 735 LEU A CA 1
ATOM 5642 C C . LEU A 1 735 ? -6.127 15.687 -4.522 1.00 44.22 735 LEU A C 1
ATOM 5644 O O . LEU A 1 735 ? -5.651 14.664 -4.995 1.00 44.22 735 LEU A O 1
ATOM 5648 N N . SER A 1 736 ? -5.512 16.345 -3.537 1.00 47.38 736 SER A N 1
ATOM 5649 C CA . SER A 1 736 ? -4.452 15.681 -2.788 1.00 47.38 736 SER A CA 1
ATOM 5650 C C . SER A 1 736 ? -5.075 14.677 -1.825 1.00 47.38 736 SER A C 1
ATOM 5652 O O . SER A 1 736 ? -6.076 14.971 -1.167 1.00 47.38 736 SER A O 1
ATOM 5654 N N . ALA A 1 737 ? -4.420 13.534 -1.707 1.00 49.81 737 ALA A N 1
ATOM 5655 C CA . ALA A 1 737 ? -4.750 12.459 -0.782 1.00 49.81 737 ALA A CA 1
ATOM 5656 C C . ALA A 1 737 ? -4.640 12.898 0.662 1.00 49.81 737 ALA A C 1
ATOM 5658 O O . ALA A 1 737 ? -5.319 12.393 1.538 1.00 49.81 737 ALA A O 1
ATOM 5659 N N . THR A 1 738 ? -3.819 13.913 0.911 1.00 54.56 738 THR A N 1
ATOM 5660 C CA . THR A 1 738 ? -3.412 14.292 2.249 1.00 54.56 738 THR A CA 1
ATOM 5661 C C . THR A 1 738 ? -3.908 15.685 2.621 1.00 54.56 738 THR A C 1
ATOM 5663 O O . THR A 1 738 ? -3.863 16.636 1.826 1.00 54.56 738 THR A O 1
ATOM 5666 N N . GLY A 1 739 ? -4.559 15.801 3.781 1.00 55.75 739 GLY A N 1
ATOM 5667 C CA . GLY A 1 739 ? -5.097 17.053 4.323 1.00 55.75 739 GLY A CA 1
ATOM 5668 C C . GLY A 1 739 ? -3.999 18.108 4.509 1.00 55.75 739 GLY A C 1
ATOM 5669 O O . GLY A 1 739 ? -2.821 17.776 4.519 1.00 55.75 739 GLY A O 1
ATOM 5670 N N . PRO A 1 740 ? -4.336 19.398 4.676 1.00 59.28 740 PRO A N 1
ATOM 5671 C CA . PRO A 1 740 ? -3.331 20.431 4.932 1.00 59.28 740 PRO A CA 1
ATOM 5672 C C . PRO A 1 740 ? -2.721 20.325 6.334 1.00 59.28 740 PRO A C 1
ATOM 5674 O O . PRO A 1 740 ? -1.958 21.201 6.709 1.00 59.28 740 PRO A O 1
ATOM 5677 N N . TYR A 1 741 ? -3.111 19.332 7.131 1.00 71.00 741 TYR A N 1
ATOM 5678 C CA . TYR A 1 741 ? -2.601 19.127 8.472 1.00 71.00 741 TYR A CA 1
ATOM 5679 C C . TYR A 1 741 ? -1.608 17.983 8.490 1.00 71.00 741 TYR A C 1
ATOM 5681 O O . TYR A 1 741 ? -1.740 16.993 7.764 1.00 71.00 741 TYR A O 1
ATOM 5689 N N . THR A 1 742 ? -0.634 18.136 9.368 1.00 75.12 742 THR A N 1
ATOM 5690 C CA . THR A 1 742 ? 0.327 17.105 9.692 1.00 75.12 742 THR A CA 1
ATOM 5691 C C . THR A 1 742 ? 0.113 16.640 11.123 1.00 75.12 742 THR A C 1
ATOM 5693 O O . THR A 1 742 ? -0.581 17.279 11.912 1.00 75.12 742 THR A O 1
ATOM 5696 N N . TRP A 1 743 ? 0.694 15.509 11.477 1.00 75.62 743 TRP A N 1
ATOM 5697 C CA . TRP A 1 743 ? 0.709 15.020 12.844 1.00 75.62 743 TRP A CA 1
ATOM 5698 C C . TRP A 1 743 ? 2.062 14.390 13.127 1.00 75.62 743 TRP A C 1
ATOM 5700 O O . TRP A 1 743 ? 2.655 13.753 12.258 1.00 75.62 743 TRP A O 1
ATOM 5710 N N . THR A 1 744 ? 2.545 14.546 14.349 1.00 73.56 744 THR A N 1
ATOM 5711 C CA . THR A 1 744 ? 3.794 13.924 14.777 1.00 73.56 744 THR A CA 1
ATOM 5712 C C . THR A 1 744 ? 3.469 12.740 15.683 1.00 73.56 744 THR A C 1
ATOM 5714 O O . THR A 1 744 ? 2.763 12.934 16.678 1.00 73.56 744 THR A O 1
ATOM 5717 N N . PRO A 1 745 ? 3.936 11.514 15.373 1.00 64.31 745 PRO A N 1
ATOM 5718 C CA . PRO A 1 745 ? 3.684 10.370 16.232 1.00 64.31 745 PRO A CA 1
ATOM 5719 C C . PRO A 1 745 ? 4.321 10.530 17.612 1.00 64.31 745 PRO A C 1
ATOM 5721 O O . PRO A 1 745 ? 5.536 10.630 17.763 1.00 64.31 745 PRO A O 1
ATOM 5724 N N . ASP A 1 746 ? 3.481 10.541 18.645 1.00 57.69 746 ASP A N 1
ATOM 5725 C CA . ASP A 1 746 ? 3.940 10.575 20.030 1.00 57.69 746 ASP A CA 1
ATOM 5726 C C . ASP A 1 746 ? 4.365 9.175 20.518 1.00 57.69 746 ASP A C 1
ATOM 5728 O O . ASP A 1 746 ? 3.786 8.142 20.164 1.00 57.69 746 ASP A O 1
ATOM 5732 N N . LYS A 1 747 ? 5.341 9.153 21.427 1.00 42.88 747 LYS A N 1
ATOM 5733 C CA . LYS A 1 747 ? 5.691 8.013 22.279 1.00 42.88 747 LYS A CA 1
ATOM 5734 C C . LYS A 1 747 ? 4.587 7.629 23.266 1.00 42.88 747 LYS A C 1
ATOM 5736 O O . LYS A 1 747 ? 4.540 6.486 23.719 1.00 42.88 747 LYS A O 1
ATOM 5741 N N . LEU A 1 748 ? 3.729 8.581 23.635 1.00 41.81 748 LEU A N 1
ATOM 5742 C CA . LEU A 1 748 ? 2.780 8.458 24.745 1.00 41.81 748 LEU A CA 1
ATOM 5743 C C . LEU A 1 748 ? 1.375 7.968 24.342 1.00 41.81 748 LEU A C 1
ATOM 5745 O O . LEU A 1 748 ? 0.647 7.484 25.209 1.00 41.81 748 LEU A O 1
ATOM 5749 N N . PHE A 1 749 ? 0.975 8.038 23.062 1.00 46.16 749 PHE A N 1
ATOM 5750 C CA . PHE A 1 749 ? -0.437 7.869 22.660 1.00 46.16 749 PHE A CA 1
ATOM 5751 C C . PHE A 1 749 ? -0.703 6.811 21.576 1.00 46.16 749 PHE A C 1
ATOM 5753 O O . PHE A 1 749 ? -1.411 7.048 20.596 1.00 46.16 749 PHE A O 1
ATOM 5760 N N . GLY A 1 750 ? -0.234 5.582 21.810 1.00 38.59 750 GLY A N 1
ATOM 5761 C CA . GLY A 1 750 ? -0.772 4.391 21.133 1.00 38.59 750 GLY A CA 1
ATOM 5762 C C . GLY A 1 750 ? 0.063 3.820 19.986 1.00 38.59 750 GLY A C 1
ATOM 5763 O O . GLY A 1 750 ? -0.370 2.853 19.364 1.00 38.59 750 GLY A O 1
ATOM 5764 N N . PHE A 1 751 ? 1.272 4.327 19.736 1.00 45.06 751 PHE A N 1
ATOM 5765 C CA . PHE A 1 751 ? 2.292 3.526 19.053 1.00 45.06 751 PHE A CA 1
ATOM 5766 C C . PHE A 1 751 ? 2.967 2.638 20.094 1.00 45.06 751 PHE A C 1
ATOM 5768 O O . PHE A 1 751 ? 3.731 3.098 20.940 1.00 45.06 751 PHE A O 1
ATOM 5775 N N . PHE A 1 752 ? 2.598 1.356 20.118 1.00 41.09 752 PHE A N 1
ATOM 5776 C CA . PHE A 1 752 ? 3.211 0.420 21.050 1.00 41.09 752 PHE A CA 1
ATOM 5777 C C . PHE A 1 752 ? 4.595 0.026 20.540 1.00 41.09 752 PHE A C 1
ATOM 5779 O O . PHE A 1 752 ? 4.720 -0.814 19.653 1.00 41.09 752 PHE A O 1
ATOM 5786 N N . TYR A 1 753 ? 5.627 0.606 21.147 1.00 40.25 753 TYR A N 1
ATOM 5787 C CA . TYR A 1 753 ? 7.006 0.201 20.912 1.00 40.25 753 TYR A CA 1
ATOM 5788 C C . TYR A 1 753 ? 7.278 -1.180 21.532 1.00 40.25 753 TYR A C 1
ATOM 5790 O O . TYR A 1 753 ? 6.842 -1.459 22.661 1.00 40.25 753 TYR A O 1
ATOM 5798 N N . PRO A 1 754 ? 8.024 -2.063 20.847 1.00 38.53 754 PRO A N 1
ATOM 5799 C CA . PRO A 1 754 ? 8.545 -3.269 21.468 1.00 38.53 754 PRO A CA 1
ATOM 5800 C C . PRO A 1 754 ? 9.430 -2.887 22.674 1.00 38.53 754 PRO A C 1
ATOM 5802 O O . PRO A 1 754 ? 10.313 -2.044 22.526 1.00 38.53 754 PRO A O 1
ATOM 5805 N N . PRO A 1 755 ? 9.288 -3.529 23.852 1.00 37.09 755 PRO A N 1
ATOM 5806 C CA . PRO A 1 755 ? 10.095 -3.241 25.052 1.00 37.09 755 PRO A CA 1
ATOM 5807 C C . PRO A 1 755 ? 11.618 -3.445 24.908 1.00 37.09 755 PRO A C 1
ATOM 5809 O O . PRO A 1 755 ? 12.359 -3.258 25.868 1.00 37.09 755 PRO A O 1
ATOM 5812 N N . ASN A 1 756 ? 12.077 -3.908 23.747 1.00 40.56 756 ASN A N 1
ATOM 5813 C CA . ASN A 1 756 ? 13.447 -4.289 23.424 1.00 40.56 756 ASN A CA 1
ATOM 5814 C C . ASN A 1 756 ? 13.970 -3.635 22.133 1.00 40.56 756 ASN A C 1
ATOM 5816 O O . ASN A 1 756 ? 15.045 -4.019 21.676 1.00 40.56 756 ASN A O 1
ATOM 5820 N N . ASN A 1 757 ? 13.248 -2.666 21.558 1.00 42.78 757 ASN A N 1
ATOM 5821 C CA . ASN A 1 757 ? 13.772 -1.835 20.476 1.00 42.78 757 ASN A CA 1
ATOM 5822 C C . ASN A 1 757 ? 14.548 -0.643 21.059 1.00 42.78 757 ASN A C 1
ATOM 5824 O O . ASN A 1 757 ? 14.142 0.503 20.947 1.00 42.78 757 ASN A O 1
ATOM 5828 N N . SER A 1 758 ? 15.642 -0.937 21.768 1.00 35.06 758 SER A N 1
ATOM 5829 C CA . SER A 1 758 ? 16.510 0.057 22.413 1.00 35.06 758 SER A CA 1
ATOM 5830 C C . SER A 1 758 ? 17.457 0.755 21.424 1.00 35.06 758 SER A C 1
ATOM 5832 O O . SER A 1 758 ? 18.597 1.050 21.787 1.00 35.06 758 SER A O 1
ATOM 5834 N N . GLY A 1 759 ? 17.035 0.917 20.167 1.00 37.69 759 GLY A N 1
ATOM 5835 C CA . GLY A 1 759 ? 17.691 1.829 19.236 1.00 37.69 759 GLY A CA 1
ATOM 5836 C C . GLY A 1 759 ? 17.438 3.266 19.681 1.00 37.69 759 GLY A C 1
ATOM 5837 O O . GLY A 1 759 ? 16.570 3.517 20.514 1.00 37.69 759 GLY A O 1
ATOM 5838 N N . ASP A 1 760 ? 18.179 4.215 19.132 1.00 40.25 760 ASP A N 1
ATOM 5839 C CA . ASP A 1 760 ? 18.070 5.659 19.394 1.00 40.25 760 ASP A CA 1
ATOM 5840 C C . ASP A 1 760 ? 16.691 6.280 19.053 1.00 40.25 760 ASP A C 1
ATOM 5842 O O . ASP A 1 760 ? 16.541 7.496 19.061 1.00 40.25 760 ASP A O 1
ATOM 5846 N N . ASP A 1 761 ? 15.661 5.462 18.801 1.00 46.75 761 ASP A N 1
ATOM 5847 C CA . ASP A 1 761 ? 14.294 5.794 18.373 1.00 46.75 761 ASP A CA 1
ATOM 5848 C C . ASP A 1 761 ? 13.535 6.696 19.369 1.00 46.75 761 ASP A C 1
ATOM 5850 O O . ASP A 1 761 ? 12.500 7.277 19.040 1.00 46.75 761 ASP A O 1
ATOM 5854 N N . ASP A 1 762 ? 14.080 6.850 20.579 1.00 43.66 762 ASP A N 1
ATOM 5855 C CA . ASP A 1 762 ? 13.621 7.767 21.613 1.00 43.66 762 ASP A CA 1
ATOM 5856 C C . ASP A 1 762 ? 14.278 9.172 21.551 1.00 43.66 762 ASP A C 1
ATOM 5858 O O . ASP A 1 762 ? 13.979 10.037 22.384 1.00 43.66 762 ASP A O 1
ATOM 5862 N N . LEU A 1 763 ? 15.173 9.439 20.606 1.00 43.84 763 LEU A N 1
ATOM 5863 C CA . LEU A 1 763 ? 15.785 10.755 20.439 1.00 43.84 763 LEU A CA 1
ATOM 5864 C C . LEU A 1 763 ? 14.945 11.668 19.538 1.00 43.84 763 LEU A C 1
ATOM 5866 O O . LEU A 1 763 ? 14.307 11.227 18.585 1.00 43.84 763 LEU A O 1
ATOM 5870 N N . ALA A 1 764 ? 14.987 12.970 19.833 1.00 39.22 764 ALA A N 1
ATOM 5871 C CA . ALA A 1 764 ? 14.406 14.000 18.977 1.00 39.22 764 ALA A CA 1
ATOM 5872 C C . ALA A 1 764 ? 15.010 13.937 17.564 1.00 39.22 764 ALA A C 1
ATOM 5874 O O . ALA A 1 764 ? 16.228 14.031 17.420 1.00 39.22 764 ALA A O 1
ATOM 5875 N N . GLY A 1 765 ? 14.160 13.815 16.537 1.00 39.81 765 GLY A N 1
ATOM 5876 C CA . GLY A 1 765 ? 14.569 13.827 15.124 1.00 39.81 765 GLY A CA 1
ATOM 5877 C C . GLY A 1 765 ? 14.634 12.466 14.416 1.00 39.81 765 GLY A C 1
ATOM 5878 O O . GLY A 1 765 ? 15.126 12.412 13.293 1.00 39.81 765 GLY A O 1
ATOM 5879 N N . THR A 1 766 ? 14.139 11.383 15.024 1.00 46.41 766 THR A N 1
ATOM 5880 C CA . THR A 1 766 ? 14.019 10.055 14.383 1.00 46.41 766 THR A CA 1
ATOM 5881 C C . THR A 1 766 ? 12.771 9.954 13.490 1.00 46.41 766 THR A C 1
ATOM 5883 O O . THR A 1 766 ? 11.853 10.771 13.591 1.00 46.41 766 THR A O 1
ATOM 5886 N N . ALA A 1 767 ? 12.691 8.919 12.637 1.00 44.53 767 ALA A N 1
ATOM 5887 C CA . ALA A 1 767 ? 11.613 8.691 11.655 1.00 44.53 767 ALA A CA 1
ATOM 5888 C C . ALA A 1 767 ? 10.205 8.752 12.260 1.00 44.53 767 ALA A C 1
ATOM 5890 O O . ALA A 1 767 ? 9.233 9.101 11.581 1.00 44.53 767 ALA A O 1
ATOM 5891 N N . TYR A 1 768 ? 10.116 8.356 13.531 1.00 50.34 768 TYR A N 1
ATOM 5892 C CA . TYR A 1 768 ? 8.890 8.223 14.302 1.00 50.34 768 TYR A CA 1
ATOM 5893 C C . TYR A 1 768 ? 8.443 9.527 14.958 1.00 50.34 768 TYR A C 1
ATOM 5895 O O . TYR A 1 768 ? 7.278 9.630 15.303 1.00 50.34 768 TYR A O 1
ATOM 5903 N N . GLN A 1 769 ? 9.312 10.532 15.087 1.00 52.69 769 GLN A N 1
ATOM 5904 C CA . GLN A 1 769 ? 8.963 11.853 15.626 1.00 52.69 769 GLN A CA 1
ATOM 5905 C C . GLN A 1 769 ? 8.874 12.933 14.539 1.00 52.69 769 GLN A C 1
ATOM 5907 O O . GLN A 1 769 ? 8.931 14.125 14.837 1.00 52.69 769 GLN A O 1
ATOM 5912 N N . ARG A 1 770 ? 8.754 12.535 13.268 1.00 59.59 770 ARG A N 1
ATOM 5913 C CA . ARG A 1 770 ? 8.529 13.470 12.160 1.00 59.59 770 ARG A CA 1
ATOM 5914 C C . ARG A 1 770 ? 7.047 13.750 11.982 1.00 59.59 770 ARG A C 1
ATOM 5916 O O . ARG A 1 770 ? 6.228 12.837 12.083 1.00 59.59 770 ARG A O 1
ATOM 5923 N N . SER A 1 771 ? 6.737 14.995 11.637 1.00 70.38 771 SER A N 1
ATOM 5924 C CA . SER A 1 771 ? 5.401 15.365 11.191 1.00 70.38 771 SER A CA 1
ATOM 5925 C C . SER A 1 771 ? 5.090 14.662 9.868 1.00 70.38 771 SER A C 1
ATOM 5927 O O . SER A 1 771 ? 5.895 14.709 8.939 1.00 70.38 771 SER A O 1
ATOM 5929 N N . ARG A 1 772 ? 3.943 13.992 9.799 1.00 70.25 772 ARG A N 1
ATOM 5930 C CA . ARG A 1 772 ? 3.439 13.265 8.629 1.00 70.25 772 ARG A CA 1
ATOM 5931 C C . ARG A 1 772 ? 2.146 13.888 8.161 1.00 70.25 772 ARG A C 1
ATOM 5933 O O . ARG A 1 772 ? 1.350 14.326 8.988 1.00 70.25 772 ARG A O 1
ATOM 5940 N N . THR A 1 773 ? 1.901 13.886 6.861 1.00 70.75 773 THR A N 1
ATOM 5941 C CA . THR A 1 773 ? 0.636 14.379 6.322 1.00 70.75 773 THR A CA 1
ATOM 5942 C C . THR A 1 773 ? -0.482 13.366 6.569 1.00 70.75 773 THR A C 1
ATOM 5944 O O . THR A 1 773 ? -0.290 12.158 6.432 1.00 70.75 773 THR A O 1
ATOM 5947 N N . ILE A 1 774 ? -1.650 13.860 6.975 1.00 73.12 774 ILE A N 1
ATOM 5948 C CA . ILE A 1 774 ? -2.808 13.022 7.318 1.00 73.12 774 ILE A CA 1
ATOM 5949 C C . ILE A 1 774 ? -3.557 12.646 6.045 1.00 73.12 774 ILE A C 1
ATOM 5951 O O . ILE A 1 774 ? -3.825 13.534 5.231 1.00 73.12 774 ILE A O 1
ATOM 5955 N N . SER A 1 775 ? -3.941 11.380 5.893 1.00 72.12 775 SER A N 1
ATOM 5956 C CA . SER A 1 775 ? -4.773 10.937 4.778 1.00 72.12 775 SER A CA 1
ATOM 5957 C C . SER A 1 775 ? -6.181 11.534 4.876 1.00 72.12 775 SER A C 1
ATOM 5959 O O . SER A 1 775 ? -6.784 11.659 5.942 1.00 72.12 775 SER A O 1
ATOM 5961 N N . ASN A 1 776 ? -6.748 11.916 3.740 1.00 68.31 776 ASN A N 1
ATOM 5962 C CA . ASN A 1 776 ? -8.140 12.323 3.606 1.00 68.31 776 ASN A CA 1
ATOM 5963 C C . ASN A 1 776 ? -9.056 11.109 3.379 1.00 68.31 776 ASN A C 1
ATOM 5965 O O . ASN A 1 776 ? -10.274 11.275 3.246 1.00 68.31 776 ASN A O 1
ATOM 5969 N N . ASP A 1 777 ? -8.495 9.893 3.363 1.00 70.00 777 ASP A N 1
ATOM 5970 C CA . ASP A 1 777 ? -9.223 8.648 3.149 1.00 70.00 777 ASP A CA 1
ATOM 5971 C C . ASP A 1 777 ? -10.430 8.533 4.081 1.00 70.00 777 ASP A C 1
ATOM 5973 O O . ASP A 1 777 ? -11.520 8.223 3.616 1.00 70.00 777 ASP A O 1
ATOM 5977 N N . THR A 1 778 ? -10.273 8.862 5.365 1.00 76.06 778 THR A N 1
ATOM 5978 C CA . THR A 1 778 ? -11.297 8.720 6.403 1.00 76.06 778 THR A CA 1
ATOM 5979 C C . THR A 1 778 ? -12.538 9.535 6.047 1.00 76.06 778 THR A C 1
ATOM 5981 O O . THR A 1 778 ? -13.662 9.029 6.068 1.00 76.06 778 THR A O 1
ATOM 5984 N N . TRP A 1 779 ? -12.343 10.783 5.628 1.00 73.94 779 TRP A N 1
ATOM 5985 C CA . TRP A 1 779 ? -13.430 11.675 5.237 1.00 73.94 779 TRP A CA 1
ATOM 5986 C C . TRP A 1 779 ? -14.050 11.276 3.905 1.00 73.94 779 TRP A C 1
ATOM 5988 O O . TRP A 1 779 ? -15.273 11.164 3.806 1.00 73.94 779 TRP A O 1
ATOM 5998 N N . GLN A 1 780 ? -13.210 11.016 2.907 1.00 68.56 780 GLN A N 1
ATOM 5999 C CA . GLN A 1 780 ? -13.630 10.748 1.537 1.00 68.56 780 GLN A CA 1
ATOM 6000 C C . GLN A 1 780 ? -14.276 9.371 1.380 1.00 68.56 780 GLN A C 1
ATOM 6002 O O . GLN A 1 780 ? -15.389 9.263 0.868 1.00 68.56 780 GLN A O 1
ATOM 6007 N N . ASN A 1 781 ? -13.593 8.328 1.842 1.00 66.69 781 ASN A N 1
ATOM 6008 C CA . ASN A 1 781 ? -13.946 6.934 1.596 1.00 66.69 781 ASN A CA 1
ATOM 6009 C C . ASN A 1 781 ? -14.832 6.323 2.696 1.00 66.69 781 ASN A C 1
ATOM 6011 O O . ASN A 1 781 ? -15.458 5.295 2.443 1.00 66.69 781 ASN A O 1
ATOM 6015 N N . TYR A 1 782 ? -14.919 6.919 3.897 1.00 71.69 782 TYR A N 1
ATOM 6016 C CA . TYR A 1 782 ? -15.686 6.329 5.014 1.00 71.69 782 TYR A CA 1
ATOM 6017 C C . TYR A 1 782 ? -16.807 7.215 5.552 1.00 71.69 782 TYR A C 1
ATOM 6019 O O . TYR A 1 782 ? -17.807 6.678 6.034 1.00 71.69 782 TYR A O 1
ATOM 6027 N N . LEU A 1 783 ? -16.664 8.540 5.474 1.00 73.50 783 LEU A N 1
ATOM 6028 C CA . LEU A 1 783 ? -17.696 9.491 5.904 1.00 73.50 783 LEU A CA 1
ATOM 6029 C C . LEU A 1 783 ? -18.478 10.101 4.729 1.00 73.50 783 LEU A C 1
ATOM 6031 O O . LEU A 1 783 ? -19.467 10.793 4.955 1.00 73.50 783 LEU A O 1
ATOM 6035 N N . GLY A 1 784 ? -18.064 9.844 3.482 1.00 65.31 784 GLY A N 1
ATOM 6036 C CA . GLY A 1 784 ? -18.712 10.374 2.276 1.00 65.31 784 GLY A CA 1
ATOM 6037 C C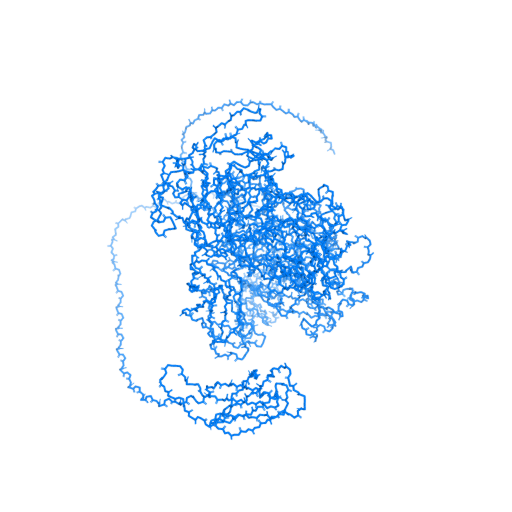 . GLY A 1 784 ? -18.565 11.888 2.105 1.00 65.31 784 GLY A C 1
ATOM 6038 O O . GLY A 1 784 ? -19.317 12.511 1.354 1.00 65.31 784 GLY A O 1
ATOM 6039 N N . VAL A 1 785 ? -17.605 12.499 2.801 1.00 65.88 785 VAL A N 1
ATOM 6040 C CA . VAL A 1 785 ? -17.306 13.928 2.718 1.00 65.88 785 VAL A CA 1
ATOM 6041 C C . VAL A 1 785 ? -16.277 14.137 1.611 1.00 65.88 785 VAL A C 1
ATOM 6043 O O . VAL A 1 785 ? -15.080 13.943 1.809 1.00 65.88 785 VAL A O 1
ATOM 6046 N N . VAL A 1 786 ? -16.748 14.526 0.423 1.00 52.59 786 VAL A N 1
ATOM 6047 C CA . VAL A 1 786 ? -15.907 14.598 -0.782 1.00 52.59 786 VAL A CA 1
ATOM 6048 C C . VAL A 1 786 ? -15.794 16.037 -1.303 1.00 52.59 786 VAL A C 1
ATOM 6050 O O . VAL A 1 786 ? -16.606 16.484 -2.110 1.00 52.59 786 VAL A O 1
ATOM 6053 N N . GLY A 1 787 ? -14.756 16.777 -0.893 1.00 51.06 787 GLY A N 1
ATOM 6054 C CA . GLY A 1 787 ? -14.429 18.074 -1.502 1.00 51.06 787 GLY A CA 1
ATOM 6055 C C . GLY A 1 787 ? -13.410 18.933 -0.746 1.00 51.06 787 GLY A C 1
ATOM 6056 O O . GLY A 1 787 ? -13.668 19.361 0.374 1.00 51.06 787 GLY A O 1
ATOM 6057 N N . ARG A 1 788 ? -12.302 19.289 -1.418 1.00 46.28 788 ARG A N 1
ATOM 6058 C CA . ARG A 1 788 ? -11.397 20.393 -1.045 1.00 46.28 788 ARG A CA 1
ATOM 6059 C C . ARG A 1 788 ? -11.871 21.674 -1.731 1.00 46.28 788 ARG A C 1
ATOM 6061 O O . ARG A 1 788 ? -11.998 21.703 -2.955 1.00 46.28 788 ARG A O 1
ATOM 6068 N N . GLN A 1 789 ? -12.155 22.739 -0.982 1.00 38.78 789 GLN A N 1
ATOM 6069 C CA . GLN A 1 789 ? -12.263 24.070 -1.583 1.00 38.78 789 GLN A CA 1
ATOM 6070 C C . GLN A 1 789 ? -10.948 24.824 -1.396 1.00 38.78 789 GLN A C 1
ATOM 6072 O O . GLN A 1 789 ? -10.555 25.081 -0.263 1.00 38.78 789 GLN A O 1
ATOM 6077 N N . ALA A 1 790 ? -10.402 25.321 -2.511 1.00 33.16 790 ALA A N 1
ATOM 6078 C CA . ALA A 1 790 ? -9.474 26.439 -2.534 1.00 33.16 790 ALA A CA 1
ATOM 6079 C C . ALA A 1 790 ? -10.080 27.683 -1.851 1.00 33.16 790 ALA A C 1
ATOM 6081 O O . ALA A 1 790 ? -10.947 28.359 -2.410 1.00 33.16 790 ALA A O 1
ATOM 6082 N N . GLY A 1 791 ? -9.624 27.983 -0.636 1.00 35.84 791 GLY A N 1
ATOM 6083 C CA . GLY A 1 791 ? -9.938 29.228 0.061 1.00 35.84 791 GLY A CA 1
ATOM 6084 C C . GLY A 1 791 ? -11.276 29.223 0.802 1.00 35.84 791 GLY A C 1
ATOM 6085 O O . GLY A 1 791 ? -12.288 28.677 0.366 1.00 35.84 791 GLY A O 1
ATOM 6086 N N . ILE A 1 792 ? -11.264 29.863 1.964 1.00 37.91 792 ILE A N 1
ATOM 6087 C CA . ILE A 1 792 ? -12.414 29.998 2.845 1.00 37.91 792 ILE A CA 1
ATOM 6088 C C . ILE A 1 792 ? -13.423 30.951 2.198 1.00 37.91 792 ILE A C 1
ATOM 6090 O O . ILE A 1 792 ? -13.117 32.112 1.945 1.00 37.91 792 ILE A O 1
ATOM 6094 N N . GLY A 1 793 ? -14.641 30.456 1.979 1.00 39.78 793 GLY A N 1
ATOM 6095 C CA . GLY A 1 793 ? -15.808 31.271 1.661 1.00 39.78 793 GLY A CA 1
ATOM 6096 C C . GLY A 1 793 ? -15.803 31.833 0.244 1.00 39.78 793 GLY A C 1
ATOM 6097 O O . GLY A 1 793 ? -15.197 32.859 -0.043 1.00 39.78 793 GLY A O 1
ATOM 6098 N N . ALA A 1 794 ? -16.605 31.241 -0.641 1.00 33.88 794 ALA A N 1
ATOM 6099 C CA . ALA A 1 794 ? -17.123 32.018 -1.757 1.00 33.88 794 ALA A CA 1
ATOM 6100 C C . ALA A 1 794 ? -17.880 33.229 -1.187 1.00 33.88 794 ALA A C 1
ATOM 6102 O O . ALA A 1 794 ? -18.938 33.095 -0.557 1.00 33.88 794 ALA A O 1
ATOM 6103 N N . THR A 1 795 ? -17.287 34.398 -1.382 1.00 38.94 795 THR A N 1
ATOM 6104 C CA . THR A 1 795 ? -17.817 35.719 -1.076 1.00 38.94 795 THR A CA 1
ATOM 6105 C C . THR A 1 795 ? -19.151 35.904 -1.805 1.00 38.94 795 THR A C 1
ATOM 6107 O O . THR A 1 795 ? -19.185 36.226 -2.987 1.00 38.94 795 THR A O 1
ATOM 6110 N N . GLY A 1 796 ? -20.286 35.671 -1.134 1.00 40.94 796 GLY A N 1
ATOM 6111 C CA . GLY A 1 796 ? -21.572 36.088 -1.710 1.00 40.94 796 GLY A CA 1
ATOM 6112 C C . GLY A 1 796 ? -22.857 35.543 -1.092 1.00 40.94 796 GLY A C 1
ATOM 6113 O O . GLY A 1 796 ? -23.771 36.325 -0.860 1.00 40.94 796 GLY A O 1
ATOM 6114 N N . THR A 1 797 ? -22.974 34.245 -0.809 1.00 42.50 797 THR A N 1
ATOM 6115 C CA . THR A 1 797 ? -24.245 33.664 -0.320 1.00 42.50 797 THR A CA 1
ATOM 6116 C C . THR A 1 797 ? -24.171 33.366 1.165 1.00 42.50 797 THR A C 1
ATOM 6118 O O . THR A 1 797 ? -23.466 32.449 1.564 1.00 42.50 797 THR A O 1
ATOM 6121 N N . LYS A 1 798 ? -24.870 34.123 2.009 1.00 48.12 798 LYS A N 1
ATOM 6122 C CA . LYS A 1 798 ? -24.929 33.836 3.442 1.00 48.12 798 LYS A CA 1
ATOM 6123 C C . LYS A 1 798 ? -26.098 32.877 3.737 1.00 48.12 798 LYS A C 1
ATOM 6125 O O . LYS A 1 798 ? -27.224 33.146 3.335 1.00 48.12 798 LYS A O 1
ATOM 6130 N N . PHE A 1 799 ? -25.837 31.744 4.395 1.00 48.03 799 PHE A N 1
ATOM 6131 C CA . PHE A 1 799 ? -26.895 30.815 4.839 1.00 48.03 799 PHE A CA 1
ATOM 6132 C C . PHE A 1 799 ? -27.676 31.345 6.055 1.00 48.03 799 PHE A C 1
ATOM 6134 O O . PHE A 1 799 ? -28.773 30.869 6.316 1.00 48.03 799 PHE A O 1
ATOM 6141 N N . ASP A 1 800 ? -27.165 32.374 6.740 1.00 50.38 800 ASP A N 1
ATOM 6142 C CA . ASP A 1 800 ? -27.851 33.078 7.839 1.00 50.38 800 ASP A CA 1
ATOM 6143 C C . ASP A 1 800 ? -29.192 33.722 7.422 1.00 50.38 800 ASP A C 1
ATOM 6145 O O . ASP A 1 800 ? -29.992 34.111 8.268 1.00 50.38 800 ASP A O 1
ATOM 6149 N N . THR A 1 801 ? -29.450 33.829 6.115 1.00 51.47 801 THR A N 1
ATOM 6150 C CA . THR A 1 801 ? -30.642 34.463 5.537 1.00 51.47 801 THR A CA 1
ATOM 6151 C C . THR A 1 801 ? -31.428 33.553 4.588 1.00 51.47 801 THR A C 1
ATOM 6153 O O . THR A 1 801 ? -32.510 33.941 4.147 1.00 51.47 801 THR A O 1
ATOM 6156 N N . ALA A 1 802 ? -30.940 32.341 4.286 1.00 58.28 802 ALA A N 1
ATOM 6157 C CA . ALA A 1 802 ? -31.579 31.407 3.356 1.00 58.28 802 ALA A CA 1
ATOM 6158 C C . ALA A 1 802 ? -31.815 30.037 4.025 1.00 58.28 802 ALA A C 1
ATOM 6160 O O . ALA A 1 802 ? -30.843 29.386 4.409 1.00 58.28 802 ALA A O 1
ATOM 6161 N N . PRO A 1 803 ? -33.072 29.568 4.154 1.00 69.88 803 PRO A N 1
ATOM 6162 C CA . PRO A 1 803 ? -33.377 28.341 4.882 1.00 69.88 803 PRO A CA 1
ATOM 6163 C C . PRO A 1 803 ? -32.851 27.088 4.166 1.00 69.88 803 PRO A C 1
ATOM 6165 O O . PRO A 1 803 ? -32.946 26.967 2.939 1.00 69.88 803 PRO A O 1
ATOM 6168 N N . VAL A 1 804 ? -32.365 26.117 4.944 1.00 74.50 804 VAL A N 1
ATOM 6169 C CA . VAL A 1 804 ? -32.136 24.744 4.486 1.00 74.50 804 VAL A CA 1
ATOM 6170 C C . VAL A 1 804 ? -33.502 24.156 4.162 1.00 74.50 804 VAL A C 1
ATOM 6172 O O . VAL A 1 804 ? -34.325 23.918 5.044 1.00 74.50 804 VAL A O 1
ATOM 6175 N N . THR A 1 805 ? -33.769 23.984 2.871 1.00 78.31 805 THR A N 1
ATOM 6176 C CA . THR A 1 805 ? -35.054 23.485 2.376 1.00 78.31 805 THR A CA 1
ATOM 6177 C C . THR A 1 805 ? -34.905 22.004 2.054 1.00 78.31 805 THR A C 1
ATOM 6179 O O . THR A 1 805 ? -34.145 21.691 1.142 1.00 78.31 805 THR A O 1
ATOM 6182 N N . PRO A 1 806 ? -35.578 21.084 2.761 1.00 81.44 806 PRO A N 1
ATOM 6183 C CA . PRO A 1 806 ? -35.451 19.654 2.500 1.00 81.44 806 PRO A CA 1
ATOM 6184 C C . PRO A 1 806 ? -35.763 19.272 1.053 1.00 81.44 806 PRO A C 1
ATOM 6186 O O . PRO A 1 806 ? -36.677 19.813 0.426 1.00 81.44 806 PRO A O 1
ATOM 6189 N N . LYS A 1 807 ? -34.987 18.334 0.513 1.00 80.06 807 LYS A N 1
ATOM 6190 C CA . LYS A 1 807 ? -35.172 17.805 -0.838 1.00 80.06 807 LYS A CA 1
ATOM 6191 C C . LYS A 1 807 ? -36.226 16.700 -0.815 1.00 80.06 807 LYS A C 1
ATOM 6193 O O . LYS A 1 807 ? -36.225 15.849 0.064 1.00 80.06 807 LYS A O 1
ATOM 6198 N N . ALA A 1 808 ? -37.123 16.698 -1.797 1.00 78.75 808 ALA A N 1
ATOM 6199 C CA . ALA A 1 808 ? -38.061 15.591 -1.970 1.00 78.75 808 ALA A CA 1
ATOM 6200 C C . ALA A 1 808 ? -37.295 14.280 -2.238 1.00 78.75 808 ALA A C 1
ATOM 6202 O O . ALA A 1 808 ? -36.363 14.276 -3.048 1.00 78.75 808 ALA A O 1
ATOM 6203 N N . GLY A 1 809 ? -37.682 13.189 -1.571 1.00 74.81 809 GLY A N 1
ATOM 6204 C CA . GLY A 1 809 ? -36.996 11.898 -1.645 1.00 74.81 809 GLY A CA 1
ATOM 6205 C C . GLY A 1 809 ? -35.699 11.800 -0.834 1.00 74.81 809 GLY A C 1
ATOM 6206 O O . GLY A 1 809 ? -34.965 10.837 -1.028 1.00 74.81 809 GLY A O 1
ATOM 6207 N N . SER A 1 810 ? -35.383 12.782 0.019 1.00 76.38 810 SER A N 1
ATOM 6208 C CA . SER A 1 810 ? -34.221 12.750 0.923 1.00 76.38 810 SER A CA 1
ATOM 6209 C C . SER A 1 810 ? -34.593 12.278 2.334 1.00 76.38 810 SER A C 1
ATOM 6211 O O . SER A 1 810 ? -35.779 12.226 2.667 1.00 76.38 810 SER A O 1
ATOM 6213 N N . PHE A 1 811 ? -33.623 12.001 3.220 1.00 81.81 811 PHE A N 1
ATOM 6214 C CA . PHE A 1 811 ? -33.964 11.595 4.601 1.00 81.81 811 PHE A CA 1
ATOM 6215 C C . PHE A 1 811 ? -34.618 12.736 5.418 1.00 81.81 811 PHE A C 1
ATOM 6217 O O . PHE A 1 811 ? -35.271 12.509 6.445 1.00 81.81 811 PHE A O 1
ATOM 6224 N N . LEU A 1 812 ? -34.495 13.978 4.938 1.00 84.44 812 LEU A N 1
ATOM 6225 C CA . LEU A 1 812 ? -35.147 15.163 5.500 1.00 84.44 812 LEU A CA 1
ATOM 6226 C C . LEU A 1 812 ? -36.551 15.408 4.930 1.00 84.44 812 LEU A C 1
ATOM 6228 O O . LEU A 1 812 ? -37.205 16.376 5.322 1.00 84.44 812 LEU A O 1
ATOM 6232 N N . GLU A 1 813 ? -37.039 14.556 4.025 1.00 86.12 813 GLU A N 1
ATOM 6233 C CA . GLU A 1 813 ? -38.357 14.711 3.417 1.00 86.12 813 GLU A CA 1
ATOM 6234 C C . GLU A 1 813 ? -39.462 14.907 4.473 1.00 86.12 813 GLU A C 1
ATOM 6236 O O . GLU A 1 813 ? -39.525 14.240 5.513 1.00 86.12 813 GLU A O 1
ATOM 6241 N N . GLY A 1 814 ? -40.344 15.873 4.205 1.00 86.62 814 GLY A N 1
ATOM 6242 C CA . GLY A 1 814 ? -41.463 16.224 5.079 1.00 86.62 814 GLY A CA 1
ATOM 6243 C C . GLY A 1 814 ? -41.102 17.114 6.272 1.00 86.62 814 GLY A C 1
ATOM 6244 O O . GLY A 1 814 ? -42.002 17.497 7.016 1.00 86.62 814 GLY A O 1
ATOM 6245 N N . MET A 1 815 ? -39.829 17.469 6.464 1.00 88.56 815 MET A N 1
ATOM 6246 C CA . MET A 1 815 ? -39.431 18.480 7.444 1.00 88.56 815 MET A CA 1
ATOM 6247 C C . MET A 1 815 ? -39.711 19.896 6.902 1.00 88.56 815 MET A C 1
ATOM 6249 O O . MET A 1 815 ? -39.601 20.157 5.702 1.00 88.56 815 MET A O 1
ATOM 6253 N N . SER A 1 816 ? -40.097 20.827 7.779 1.00 86.56 816 SER A N 1
ATOM 6254 C CA . SER A 1 816 ? -40.216 22.244 7.410 1.00 86.56 816 SER A CA 1
ATOM 6255 C C . SER A 1 816 ? -38.831 22.840 7.124 1.00 86.56 816 SER A C 1
ATOM 6257 O O . SER A 1 816 ? -37.866 22.436 7.777 1.00 86.56 816 SER A O 1
ATOM 6259 N N . PRO A 1 817 ? -38.706 23.819 6.207 1.00 84.19 817 PRO A N 1
ATOM 6260 C CA . PRO A 1 817 ? -37.457 24.553 6.042 1.00 84.19 817 PRO A CA 1
ATOM 6261 C C . PRO A 1 817 ? -37.003 25.163 7.371 1.00 84.19 817 PRO A C 1
ATOM 6263 O O . PRO A 1 817 ? -37.822 25.728 8.099 1.00 84.19 817 PRO A O 1
ATOM 6266 N N . PHE A 1 818 ? -35.711 25.066 7.670 1.00 81.38 818 PHE A N 1
ATOM 6267 C CA . PHE A 1 818 ? -35.122 25.585 8.906 1.00 81.38 818 PHE A CA 1
ATOM 6268 C C . PHE A 1 818 ? -33.927 26.487 8.604 1.00 81.38 818 PHE A C 1
ATOM 6270 O O . PHE A 1 818 ? -33.334 26.426 7.527 1.00 81.38 818 PHE A O 1
ATOM 6277 N N . THR A 1 819 ? -33.576 27.352 9.547 1.00 76.12 819 THR A N 1
ATOM 6278 C CA . THR A 1 819 ? -32.443 28.275 9.429 1.00 76.12 819 THR A CA 1
ATOM 6279 C C . THR A 1 819 ? -31.333 27.873 10.383 1.00 76.12 819 THR A C 1
ATOM 6281 O O . THR A 1 819 ? -31.605 27.436 11.498 1.00 76.12 819 THR A O 1
ATOM 6284 N N . VAL A 1 820 ? -30.089 28.063 9.954 1.00 72.94 820 VAL A N 1
ATOM 6285 C CA . VAL A 1 820 ? -28.922 27.967 10.833 1.00 72.94 820 VAL A CA 1
ATOM 6286 C C . VAL A 1 820 ? -28.756 29.318 11.524 1.00 72.94 820 VAL A C 1
ATOM 6288 O O . VAL A 1 820 ? -28.658 30.352 10.858 1.00 72.94 820 VAL A O 1
ATOM 6291 N N . ASP A 1 821 ? -28.770 29.322 12.851 1.00 67.44 821 ASP A N 1
ATOM 6292 C CA . ASP A 1 821 ? -28.601 30.519 13.660 1.00 67.44 821 ASP A CA 1
ATOM 6293 C C . ASP A 1 821 ? -27.110 30.825 13.847 1.00 67.44 821 ASP A C 1
ATOM 6295 O O . ASP A 1 821 ? -26.435 30.314 14.743 1.00 67.44 821 ASP A O 1
ATOM 6299 N N . ALA A 1 822 ? -26.601 31.733 13.013 1.00 55.12 822 ALA A N 1
ATOM 6300 C CA . ALA A 1 822 ? -25.232 32.234 13.113 1.00 55.12 822 ALA A CA 1
ATOM 6301 C C . ALA A 1 822 ? -24.939 32.972 14.443 1.00 55.12 822 ALA A C 1
ATOM 6303 O O . ALA A 1 822 ? -23.776 33.266 14.726 1.00 55.12 822 ALA A O 1
ATOM 6304 N N . SER A 1 823 ? -25.963 33.275 15.255 1.00 51.50 823 SER A N 1
ATOM 6305 C CA . SER A 1 823 ? -25.870 33.928 16.567 1.00 51.50 823 SER A CA 1
ATOM 6306 C C . SER A 1 823 ? -26.049 32.987 17.773 1.00 51.50 823 SER A C 1
ATOM 6308 O O . SER A 1 823 ? -25.756 33.402 18.895 1.00 51.50 823 SER A O 1
ATOM 6310 N N . ALA A 1 824 ? -26.428 31.714 17.573 1.00 54.25 824 ALA A N 1
ATOM 6311 C CA . ALA A 1 824 ? -26.749 30.750 18.645 1.00 54.25 824 ALA A CA 1
ATOM 6312 C C . ALA A 1 824 ? -25.561 30.320 19.534 1.00 54.25 824 ALA A C 1
ATOM 6314 O O . ALA A 1 824 ? -25.742 29.627 20.534 1.00 54.25 824 ALA A O 1
ATOM 6315 N N . GLY A 1 825 ? -24.339 30.763 19.236 1.00 51.97 825 GLY A N 1
ATOM 6316 C CA . GLY A 1 825 ? -23.220 30.659 20.169 1.00 51.97 825 GLY A CA 1
ATOM 6317 C C . GLY A 1 825 ? -22.189 31.731 19.867 1.00 51.97 825 GLY A C 1
ATOM 6318 O O . GLY A 1 825 ? -21.764 31.864 18.726 1.00 51.97 825 GLY A O 1
ATOM 6319 N N . ASN A 1 826 ? -21.793 32.511 20.868 1.00 48.72 826 ASN A N 1
ATOM 6320 C CA . ASN A 1 826 ? -20.683 33.447 20.705 1.00 48.72 826 ASN A CA 1
ATOM 6321 C C . ASN A 1 826 ? -19.385 32.672 20.450 1.00 48.72 826 ASN A C 1
ATOM 6323 O O . ASN A 1 826 ? -19.116 31.694 21.156 1.00 48.72 826 ASN A O 1
ATOM 6327 N N . ASP A 1 827 ? -18.609 33.139 19.470 1.00 51.00 827 ASP A N 1
ATOM 6328 C CA . ASP A 1 827 ? -17.215 32.755 19.272 1.00 51.00 827 ASP A CA 1
ATOM 6329 C C . ASP A 1 827 ? -16.385 33.345 20.421 1.00 51.00 827 ASP A C 1
ATOM 6331 O O . ASP A 1 827 ? -16.405 34.568 20.611 1.00 51.00 827 ASP A O 1
ATOM 6335 N N . PRO A 1 828 ? -15.700 32.527 21.230 1.00 51.72 828 PRO A N 1
ATOM 6336 C CA . PRO A 1 828 ? -14.812 33.036 22.252 1.00 51.72 828 PRO A CA 1
ATOM 6337 C C . PRO A 1 828 ? -13.445 33.431 21.697 1.00 51.72 828 PRO A C 1
ATOM 6339 O O . PRO A 1 828 ? -12.492 33.462 22.468 1.00 51.72 828 PRO A O 1
ATOM 6342 N N . THR A 1 829 ? -13.297 33.696 20.398 1.00 52.12 829 THR A N 1
ATOM 6343 C CA . THR A 1 829 ? -12.044 34.195 19.827 1.00 52.12 829 THR A CA 1
ATOM 6344 C C . THR A 1 829 ? -11.518 35.370 20.642 1.00 52.12 829 THR A C 1
ATOM 6346 O O . THR A 1 829 ? -12.178 36.399 20.785 1.00 52.12 829 THR A O 1
ATOM 6349 N N . GLN A 1 830 ? -10.322 35.205 21.199 1.00 52.00 830 GLN A N 1
ATOM 6350 C CA . GLN A 1 830 ? -9.551 36.272 21.822 1.00 52.00 830 GLN A CA 1
ATOM 6351 C C . GLN A 1 830 ? -8.309 36.535 20.969 1.00 52.00 830 GLN A C 1
ATOM 6353 O O . GLN A 1 830 ? -7.688 35.614 20.435 1.00 52.00 830 GLN A O 1
ATOM 6358 N N . ASN A 1 831 ? -7.927 37.799 20.832 1.00 50.06 831 ASN A N 1
ATOM 6359 C CA . ASN A 1 831 ? -6.595 38.153 20.359 1.00 50.06 831 ASN A CA 1
ATOM 6360 C C . ASN A 1 831 ? -5.532 37.560 21.305 1.00 50.06 831 ASN A C 1
ATOM 6362 O O . ASN A 1 831 ? -5.823 37.200 22.443 1.00 50.06 831 ASN A O 1
ATOM 6366 N N . ALA A 1 832 ? -4.268 37.509 20.868 1.00 45.31 832 ALA A N 1
ATOM 6367 C CA . ALA A 1 832 ? -3.150 37.032 21.700 1.00 45.31 832 ALA A CA 1
ATOM 6368 C C . ALA A 1 832 ? -2.965 37.817 23.020 1.00 45.31 832 ALA A C 1
ATOM 6370 O O . ALA A 1 832 ? -2.239 37.373 23.903 1.00 45.31 832 ALA A O 1
ATOM 6371 N N . ASP A 1 833 ? -3.596 38.987 23.138 1.00 51.19 833 ASP A N 1
ATOM 6372 C CA . ASP A 1 833 ? -3.623 39.839 24.327 1.00 51.19 833 ASP A CA 1
ATOM 6373 C C . ASP A 1 833 ? -4.870 39.630 25.216 1.00 51.19 833 ASP A C 1
ATOM 6375 O O . ASP A 1 833 ? -5.069 40.373 26.177 1.00 51.19 833 ASP A O 1
ATOM 6379 N N . GLY A 1 834 ? -5.715 38.640 24.906 1.00 50.53 834 GLY A N 1
ATOM 6380 C CA . GLY A 1 834 ? -6.938 38.318 25.646 1.00 50.53 834 GLY A CA 1
ATOM 6381 C C . GLY A 1 834 ? -8.162 39.168 25.278 1.00 50.53 834 GLY A C 1
ATOM 6382 O O . GLY A 1 834 ? -9.220 39.015 25.892 1.00 50.53 834 GLY A O 1
ATOM 6383 N N . THR A 1 835 ? -8.070 40.077 24.298 1.00 55.69 835 THR A N 1
ATOM 6384 C CA . THR A 1 835 ? -9.221 40.912 23.907 1.00 55.69 835 THR A CA 1
ATOM 6385 C C . THR A 1 835 ? -10.226 40.141 23.034 1.00 55.69 835 THR A C 1
ATOM 6387 O O . THR A 1 835 ? -9.802 39.463 22.099 1.00 55.69 835 THR A O 1
ATOM 6390 N N . PRO A 1 836 ? -11.552 40.235 23.277 1.00 55.00 836 PRO A N 1
ATOM 6391 C CA . PRO A 1 836 ? -12.554 39.536 22.469 1.00 55.00 836 PRO A CA 1
ATOM 6392 C C . PRO A 1 836 ? -12.543 39.980 21.002 1.00 55.00 836 PRO A C 1
ATOM 6394 O O . PRO A 1 836 ? -12.591 41.174 20.705 1.00 55.00 836 PRO A O 1
ATOM 6397 N N . LEU A 1 837 ? -12.570 39.016 20.087 1.00 55.22 837 LEU A N 1
ATOM 6398 C CA . LEU A 1 837 ? -12.663 39.201 18.644 1.00 55.22 837 LEU A CA 1
ATOM 6399 C C . LEU A 1 837 ? -13.914 38.485 18.102 1.00 55.22 837 LEU A C 1
ATOM 6401 O O . LEU A 1 837 ? -13.767 37.535 17.337 1.00 55.22 837 LEU A O 1
ATOM 6405 N N . PRO A 1 838 ? -15.143 38.879 18.485 1.00 53.66 838 PRO A N 1
ATOM 6406 C CA . PRO A 1 838 ? -16.354 38.196 18.039 1.00 53.66 838 PRO A CA 1
ATOM 6407 C C . PRO A 1 838 ? -16.480 38.288 16.512 1.00 53.66 838 PRO A C 1
ATOM 6409 O O . PRO A 1 838 ? -16.802 39.341 15.959 1.00 53.66 838 PRO A O 1
ATOM 6412 N N . LEU A 1 839 ? -16.199 37.185 15.820 1.00 51.53 839 LEU A N 1
ATOM 6413 C CA . LEU A 1 839 ? -16.401 37.054 14.381 1.00 51.53 839 LEU A CA 1
ATOM 6414 C C . LEU A 1 839 ? -17.755 36.390 14.121 1.00 51.53 839 LEU A C 1
ATOM 6416 O O . LEU A 1 839 ? -18.194 35.517 14.869 1.00 51.53 839 LEU A O 1
ATOM 6420 N N . ALA A 1 840 ? -18.432 36.807 13.049 1.00 48.50 840 ALA A N 1
ATOM 6421 C CA . ALA A 1 840 ? -19.668 36.159 12.626 1.00 48.50 840 ALA A CA 1
ATOM 6422 C C . ALA A 1 840 ? -19.388 34.689 12.269 1.00 48.50 840 ALA A C 1
ATOM 6424 O O . ALA A 1 840 ? -18.461 34.409 11.502 1.00 48.50 840 ALA A O 1
ATOM 6425 N N . LYS A 1 841 ? -20.198 33.759 12.795 1.00 51.12 841 LYS A N 1
ATOM 6426 C CA . LYS A 1 841 ? -20.108 32.335 12.455 1.00 51.12 841 LYS A CA 1
ATOM 6427 C C . LYS A 1 841 ? -20.341 32.161 10.949 1.00 51.12 841 LYS A C 1
ATOM 6429 O O . LYS A 1 841 ? -21.437 32.416 10.455 1.00 51.12 841 LYS A O 1
ATOM 6434 N N . SER A 1 842 ? -19.314 31.751 10.203 1.00 47.78 842 SER A N 1
ATOM 6435 C CA . SER A 1 842 ? -19.491 31.279 8.827 1.00 47.78 842 SER A CA 1
ATOM 6436 C C . SER A 1 842 ? -19.754 29.774 8.872 1.00 47.78 842 SER A C 1
ATOM 6438 O O . SER A 1 842 ? -18.882 29.051 9.353 1.00 47.78 842 SER A O 1
ATOM 6440 N N . PRO A 1 843 ? -20.898 29.278 8.369 1.00 49.56 843 PRO A N 1
ATOM 6441 C CA . PRO A 1 843 ? -21.106 27.845 8.246 1.00 49.56 843 PRO A CA 1
ATOM 6442 C C . PRO A 1 843 ? -20.109 27.304 7.225 1.00 49.56 843 PRO A C 1
ATOM 6444 O O . PRO A 1 843 ? -19.929 27.886 6.145 1.00 49.56 843 PRO A O 1
ATOM 6447 N N . LEU A 1 844 ? -19.431 26.216 7.579 1.00 49.69 844 LEU A N 1
ATOM 6448 C CA . LEU A 1 844 ? -18.645 25.480 6.608 1.00 49.69 844 LEU A CA 1
ATOM 6449 C C . LEU A 1 844 ? -19.540 24.863 5.546 1.00 49.69 844 LEU A C 1
ATOM 6451 O O . LEU A 1 844 ? -20.718 24.584 5.748 1.00 49.69 844 LEU A O 1
ATOM 6455 N N . ARG A 1 845 ? -18.946 24.719 4.371 1.00 53.59 845 ARG A N 1
ATOM 6456 C CA . ARG A 1 845 ? -19.606 24.440 3.106 1.00 53.59 845 ARG A CA 1
ATOM 6457 C C . ARG A 1 845 ? -18.958 23.205 2.494 1.00 53.59 845 ARG A C 1
ATOM 6459 O O . ARG A 1 845 ? -17.775 23.260 2.171 1.00 53.59 845 ARG A O 1
ATOM 6466 N N . LEU A 1 846 ? -19.694 22.105 2.337 1.00 50.09 846 LEU A N 1
ATOM 6467 C CA . LEU A 1 846 ? -19.143 20.831 1.849 1.00 50.09 846 LEU A CA 1
ATOM 6468 C C . LEU A 1 846 ? -19.346 20.696 0.339 1.00 50.09 846 LEU A C 1
ATOM 6470 O O . LEU A 1 846 ? -20.472 20.495 -0.080 1.00 50.09 846 LEU A O 1
ATOM 6474 N N . ARG A 1 847 ? -18.348 20.769 -0.548 1.00 46.44 847 ARG A N 1
ATOM 6475 C CA . ARG A 1 847 ? -18.644 20.439 -1.966 1.00 46.44 847 ARG A CA 1
ATOM 6476 C C . ARG A 1 847 ? -19.077 18.970 -2.109 1.00 46.44 847 ARG A C 1
ATOM 6478 O O . ARG A 1 847 ? -18.675 18.134 -1.318 1.00 46.44 847 ARG A O 1
ATOM 6485 N N . ASN A 1 848 ? -19.923 18.691 -3.104 1.00 40.38 848 ASN A N 1
ATOM 6486 C CA . ASN A 1 848 ? -20.200 17.337 -3.589 1.00 40.38 848 ASN A CA 1
ATOM 6487 C C . ASN A 1 848 ? -19.592 17.222 -4.995 1.00 40.38 848 ASN A C 1
ATOM 6489 O O . ASN A 1 848 ? -19.759 18.135 -5.815 1.00 40.38 848 ASN A O 1
ATOM 6493 N N . TRP A 1 849 ? -18.894 16.125 -5.274 1.00 42.78 849 TRP A N 1
ATOM 6494 C CA . TRP A 1 849 ? -18.413 15.772 -6.605 1.00 42.78 849 TRP A CA 1
ATOM 6495 C C . TRP A 1 849 ? -19.599 15.497 -7.530 1.00 42.78 849 TRP A C 1
ATOM 6497 O O . TRP A 1 849 ? -20.118 14.389 -7.581 1.00 42.78 849 TRP A O 1
ATOM 6507 N N . THR A 1 850 ? -20.056 16.501 -8.276 1.00 33.22 850 THR A N 1
ATOM 6508 C CA . THR A 1 850 ? -21.191 16.321 -9.200 1.00 33.22 850 THR A CA 1
ATOM 6509 C C . THR A 1 850 ? -20.821 16.336 -10.685 1.00 33.22 850 THR A C 1
ATOM 6511 O O . THR A 1 850 ? -21.726 16.425 -11.510 1.00 33.22 850 THR A O 1
ATOM 6514 N N . SER A 1 851 ? -19.546 16.191 -11.092 1.00 31.67 851 SER A N 1
ATOM 6515 C CA . SER A 1 851 ? -19.244 16.189 -12.542 1.00 31.67 851 SER A CA 1
ATOM 6516 C C . SER A 1 851 ? -17.968 15.513 -13.067 1.00 31.67 851 SER A C 1
ATOM 6518 O O . SER A 1 851 ? -17.699 15.666 -14.258 1.00 31.67 851 SER A O 1
ATOM 6520 N N . VAL A 1 852 ? -17.179 14.761 -12.292 1.00 33.16 852 VAL A N 1
ATOM 6521 C CA . VAL A 1 852 ? -16.052 14.018 -12.896 1.00 33.16 852 VAL A CA 1
ATOM 6522 C C . VAL A 1 852 ? -16.539 12.638 -13.324 1.00 33.16 852 VAL A C 1
ATOM 6524 O O . VAL A 1 852 ? -16.585 11.696 -12.543 1.00 33.16 852 VAL A O 1
ATOM 6527 N N . SER A 1 853 ? -16.895 12.523 -14.597 1.00 32.59 853 SER A N 1
ATOM 6528 C CA . SER A 1 853 ? -17.266 11.296 -15.317 1.00 32.59 853 SER A CA 1
ATOM 6529 C C . SER A 1 853 ? -16.135 10.253 -15.434 1.00 32.59 853 SER A C 1
ATOM 6531 O O . SER A 1 853 ? -16.200 9.380 -16.295 1.00 32.59 853 SER A O 1
ATOM 6533 N N . ILE A 1 854 ? -15.086 10.356 -14.608 1.00 38.38 854 ILE A N 1
ATOM 6534 C CA . ILE A 1 854 ? -13.781 9.704 -14.814 1.00 38.38 854 ILE A CA 1
ATOM 6535 C C . ILE A 1 854 ? -13.283 8.960 -13.555 1.00 38.38 854 ILE A C 1
ATOM 6537 O O . ILE A 1 854 ? -12.332 8.196 -13.656 1.00 38.38 854 ILE A O 1
ATOM 6541 N N . GLN A 1 855 ? -13.930 9.098 -12.390 1.00 41.31 855 GLN A N 1
ATOM 6542 C CA . GLN A 1 855 ? -13.557 8.322 -11.198 1.00 41.31 855 GLN A CA 1
ATOM 6543 C C . GLN A 1 855 ? -14.458 7.101 -10.978 1.00 41.31 855 GLN A C 1
ATOM 6545 O O . GLN A 1 855 ? -15.682 7.181 -11.079 1.00 41.31 855 GLN A O 1
ATOM 6550 N N . GLU A 1 856 ? -13.833 5.975 -10.634 1.00 41.56 856 GLU A N 1
ATOM 6551 C CA . GLU A 1 856 ? -14.481 4.732 -10.204 1.00 41.56 856 GLU A CA 1
ATOM 6552 C C . GLU A 1 856 ? -14.239 4.545 -8.693 1.00 41.56 856 GLU A C 1
ATOM 6554 O O . GLU A 1 856 ? -13.449 3.682 -8.318 1.00 41.56 856 GLU A O 1
ATOM 6559 N N . PRO A 1 857 ? -14.876 5.355 -7.815 1.00 42.72 857 PRO A N 1
ATOM 6560 C CA . PRO A 1 857 ? -14.551 5.402 -6.383 1.00 42.72 857 PRO A CA 1
ATOM 6561 C C . PRO A 1 857 ? -14.613 4.019 -5.738 1.00 42.72 857 PRO A C 1
ATOM 6563 O O . PRO A 1 857 ? -15.437 3.212 -6.163 1.00 42.72 857 PRO A O 1
ATOM 6566 N N . LEU A 1 858 ? -13.826 3.773 -4.673 1.00 44.38 858 LEU A N 1
ATOM 6567 C CA . LEU A 1 858 ? -13.756 2.478 -3.961 1.00 44.38 858 LEU A CA 1
ATOM 6568 C C . LEU A 1 858 ? -15.099 1.919 -3.454 1.00 44.38 858 LEU A C 1
ATOM 6570 O O . LEU A 1 858 ? -15.211 0.781 -3.003 1.00 44.38 858 LEU A O 1
ATOM 6574 N N . ARG A 1 859 ? -16.129 2.745 -3.474 1.00 47.62 859 ARG A N 1
ATOM 6575 C CA . ARG A 1 859 ? -17.506 2.368 -3.247 1.00 47.62 859 ARG A CA 1
ATOM 6576 C C . ARG A 1 859 ? -18.333 3.455 -3.906 1.00 47.62 859 ARG A C 1
ATOM 6578 O O . ARG A 1 859 ? -18.133 4.632 -3.622 1.00 47.62 859 ARG A O 1
ATOM 6585 N N . GLN A 1 860 ? -19.265 3.091 -4.781 1.00 48.88 860 GLN A N 1
ATOM 6586 C CA . GLN A 1 860 ? -20.282 4.033 -5.259 1.00 48.88 860 GLN A CA 1
ATOM 6587 C C . GLN A 1 860 ? -21.336 4.243 -4.160 1.00 48.88 860 GLN A C 1
ATOM 6589 O O . GLN A 1 860 ? -22.514 3.956 -4.361 1.00 48.88 860 GLN A O 1
ATOM 6594 N N . GLU A 1 861 ? -20.925 4.687 -2.966 1.00 51.31 861 GLU A N 1
ATOM 6595 C CA . GLU A 1 861 ?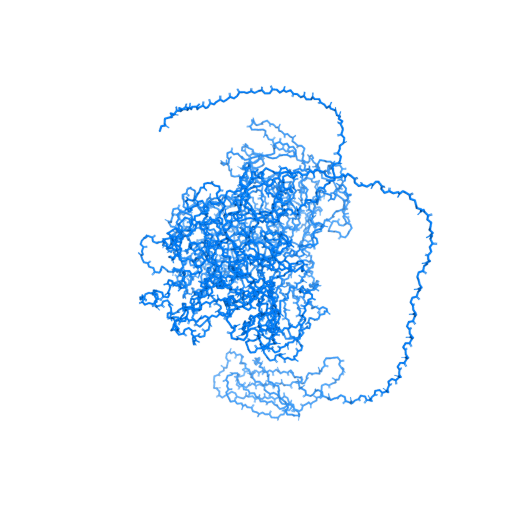 -21.901 5.197 -2.005 1.00 51.31 861 GLU A CA 1
ATOM 6596 C C . GLU A 1 861 ? -22.543 6.433 -2.627 1.00 51.31 861 GLU A C 1
ATOM 6598 O O . GLU A 1 861 ? -21.862 7.369 -3.053 1.00 51.31 861 GLU A O 1
ATOM 6603 N N . THR A 1 862 ? -23.871 6.428 -2.728 1.00 51.72 862 THR A N 1
ATOM 6604 C CA . THR A 1 862 ? -24.575 7.605 -3.224 1.00 51.72 862 THR A CA 1
ATOM 6605 C C . THR A 1 862 ? -24.530 8.661 -2.129 1.00 51.72 862 THR A C 1
ATOM 6607 O O . THR A 1 862 ? -25.328 8.626 -1.199 1.00 51.72 862 THR A O 1
ATOM 6610 N N . VAL A 1 863 ? -23.605 9.611 -2.244 1.00 58.06 863 VAL A N 1
ATOM 6611 C CA . VAL A 1 863 ? -23.576 10.809 -1.401 1.00 58.06 863 VAL A CA 1
ATOM 6612 C C . VAL A 1 863 ? -24.763 11.686 -1.794 1.00 58.06 863 VAL A C 1
ATOM 6614 O O . VAL A 1 863 ? -24.746 12.375 -2.823 1.00 58.06 863 VAL A O 1
ATOM 6617 N N . GLN A 1 864 ? -25.830 11.636 -1.000 1.00 59.56 864 GLN A N 1
ATOM 6618 C CA . GLN A 1 864 ? -27.026 12.432 -1.247 1.00 59.56 864 GLN A CA 1
ATOM 6619 C C . GLN A 1 864 ? -26.937 13.763 -0.504 1.00 59.56 864 GLN A C 1
ATOM 6621 O O . GLN A 1 864 ? -26.698 13.823 0.697 1.00 59.56 864 GLN A O 1
ATOM 6626 N N . ALA A 1 865 ? -27.153 14.858 -1.234 1.00 64.69 865 ALA A N 1
ATOM 6627 C CA . ALA A 1 865 ? -27.484 16.128 -0.605 1.00 64.69 865 ALA A CA 1
ATOM 6628 C C . ALA A 1 865 ? -28.968 16.103 -0.221 1.00 64.69 865 ALA A C 1
ATOM 6630 O O . ALA A 1 865 ? -29.835 15.988 -1.095 1.00 64.69 865 ALA A O 1
ATOM 6631 N N . ASP A 1 866 ? -29.258 16.248 1.070 1.00 71.00 866 ASP A N 1
ATOM 6632 C CA . ASP A 1 866 ? -30.611 16.069 1.604 1.00 71.00 866 ASP A CA 1
ATOM 6633 C C . ASP A 1 866 ? -31.519 17.309 1.522 1.00 71.00 866 ASP A C 1
ATOM 6635 O O . ASP A 1 866 ? -32.639 17.319 2.039 1.00 71.00 866 ASP A O 1
ATOM 6639 N N . TYR A 1 867 ? -31.075 18.357 0.828 1.00 68.81 867 TYR A N 1
ATOM 6640 C CA . TYR A 1 867 ? -31.746 19.653 0.738 1.00 68.81 867 TYR A CA 1
ATOM 6641 C C . TYR A 1 867 ? -31.682 20.235 -0.689 1.00 68.81 867 TYR A C 1
ATOM 6643 O O . TYR A 1 867 ? -30.796 19.912 -1.482 1.00 68.81 867 TYR A O 1
ATOM 6651 N N . THR A 1 868 ? -32.658 21.065 -1.059 1.00 67.62 868 THR A N 1
ATOM 6652 C CA . THR A 1 868 ? -32.712 21.772 -2.345 1.00 67.62 868 THR A CA 1
ATOM 6653 C C . THR A 1 868 ? -31.861 23.039 -2.308 1.00 67.62 868 THR A C 1
ATOM 6655 O O . THR A 1 868 ? -31.882 23.768 -1.317 1.00 67.62 868 THR A O 1
ATOM 6658 N N . THR A 1 869 ? -31.176 23.349 -3.410 1.00 56.81 869 THR A N 1
ATOM 6659 C CA . THR A 1 869 ? -30.369 24.570 -3.568 1.00 56.81 869 THR A CA 1
ATOM 6660 C C . THR A 1 869 ? -30.805 25.385 -4.782 1.00 56.81 869 THR A C 1
ATOM 6662 O O . THR A 1 869 ? -31.291 24.845 -5.775 1.00 56.81 869 THR A O 1
ATOM 6665 N N . THR A 1 870 ? -30.602 26.703 -4.728 1.00 54.44 870 THR A N 1
ATOM 6666 C CA . THR A 1 870 ? -30.542 27.543 -5.936 1.00 54.44 870 THR A CA 1
ATOM 6667 C C . THR A 1 870 ? -29.189 27.349 -6.651 1.00 54.44 870 THR A C 1
ATOM 6669 O O . THR A 1 870 ? -28.205 27.011 -5.989 1.00 54.44 870 THR A O 1
ATOM 6672 N N . PRO A 1 871 ? -29.061 27.620 -7.966 1.00 43.66 871 PRO A N 1
ATOM 6673 C CA . PRO A 1 871 ? -27.781 27.514 -8.687 1.00 43.66 871 PRO A CA 1
ATOM 6674 C C . PRO A 1 871 ? -26.618 28.344 -8.094 1.00 43.66 871 PRO A C 1
ATOM 6676 O O . PRO A 1 871 ? -25.451 28.023 -8.293 1.00 43.66 871 PRO A O 1
ATOM 6679 N N . ALA A 1 872 ? -26.912 29.402 -7.326 1.00 43.12 872 ALA A N 1
ATOM 6680 C CA . ALA A 1 872 ? -25.908 30.197 -6.606 1.00 43.12 872 ALA A CA 1
ATOM 6681 C C . ALA A 1 872 ? -25.445 29.554 -5.277 1.00 43.12 872 ALA A C 1
ATOM 6683 O O . ALA A 1 872 ? -24.404 29.921 -4.730 1.00 43.12 872 ALA A O 1
ATOM 6684 N N . GLN A 1 873 ? -26.214 28.600 -4.745 1.00 47.00 873 GLN A N 1
ATOM 6685 C CA . GLN A 1 873 ? -25.876 27.788 -3.571 1.00 47.00 873 GLN A CA 1
ATOM 6686 C C . GLN A 1 873 ? -25.199 26.462 -3.976 1.00 47.00 873 GLN A C 1
ATOM 6688 O O . GLN A 1 873 ? -24.386 25.948 -3.215 1.00 47.00 873 GLN A O 1
ATOM 6693 N N . SER A 1 874 ? -25.449 25.943 -5.187 1.00 41.78 874 SER A N 1
ATOM 6694 C CA . SER A 1 874 ? -24.859 24.687 -5.683 1.00 41.78 874 SER A CA 1
ATOM 6695 C C . SER A 1 874 ? -23.353 24.761 -5.981 1.00 41.78 874 SER A C 1
ATOM 6697 O O . SER A 1 874 ? -22.665 23.753 -5.866 1.00 41.78 874 SER A O 1
ATOM 6699 N N . ALA A 1 875 ? -22.800 25.940 -6.296 1.00 39.59 875 ALA A N 1
ATOM 6700 C CA . ALA A 1 875 ? -21.348 26.124 -6.486 1.00 39.59 875 ALA A CA 1
ATOM 6701 C C . ALA A 1 875 ? -20.532 26.025 -5.172 1.00 39.59 875 ALA A C 1
ATOM 6703 O O . ALA A 1 875 ? -19.299 25.911 -5.195 1.00 39.59 875 ALA A O 1
ATOM 6704 N N . ASN A 1 876 ? -21.235 26.055 -4.034 1.00 42.19 876 ASN A N 1
ATOM 6705 C CA . ASN A 1 876 ? -20.707 26.329 -2.703 1.00 42.19 876 ASN A CA 1
ATOM 6706 C C . ASN A 1 876 ? -21.080 25.260 -1.660 1.00 42.19 876 ASN A C 1
ATOM 6708 O O . ASN A 1 876 ? -20.986 25.543 -0.479 1.00 42.19 876 ASN A O 1
ATOM 6712 N N . GLY A 1 877 ? -21.479 24.054 -2.066 1.00 45.66 877 GLY A N 1
ATOM 6713 C CA . GLY A 1 877 ? -21.492 22.882 -1.186 1.00 45.66 877 GLY A CA 1
ATOM 6714 C C . GLY A 1 877 ? -22.707 22.629 -0.266 1.00 45.66 877 GLY A C 1
ATOM 6715 O O . GLY A 1 877 ? -23.415 23.547 0.143 1.00 45.66 877 GLY A O 1
ATOM 6716 N N . GLY A 1 878 ? -22.900 21.333 0.015 1.00 52.12 878 GLY A N 1
ATOM 6717 C CA . GLY A 1 878 ? -23.675 20.620 1.030 1.00 52.12 878 GLY A CA 1
ATOM 6718 C C . GLY A 1 878 ? -23.605 21.182 2.453 1.00 52.12 878 GLY A C 1
ATOM 6719 O O . GLY A 1 878 ? -22.512 21.384 2.971 1.00 52.12 878 GLY A O 1
ATOM 6720 N N . ALA A 1 879 ? -24.751 21.367 3.116 1.00 61.94 879 ALA A N 1
ATOM 6721 C CA . ALA A 1 879 ? -24.840 21.587 4.569 1.00 61.94 879 ALA A CA 1
ATOM 6722 C C . ALA A 1 879 ? -24.993 20.267 5.355 1.00 61.94 879 ALA A C 1
ATOM 6724 O O . ALA A 1 879 ? -24.612 20.183 6.521 1.00 61.94 879 ALA A O 1
ATOM 6725 N N . ILE A 1 880 ? -25.568 19.246 4.712 1.00 74.12 880 ILE A N 1
ATOM 6726 C CA . ILE A 1 880 ? -25.828 17.915 5.268 1.00 74.12 880 ILE A CA 1
ATOM 6727 C C . ILE A 1 880 ? -25.486 16.892 4.192 1.00 74.12 880 ILE A C 1
ATOM 6729 O O . ILE A 1 880 ? -25.903 17.056 3.039 1.00 74.12 880 ILE A O 1
ATOM 6733 N N . ILE A 1 881 ? -24.734 15.870 4.585 1.00 73.38 881 ILE A N 1
ATOM 6734 C CA . ILE A 1 881 ? -24.413 14.701 3.771 1.00 73.38 881 ILE A CA 1
ATOM 6735 C C . ILE A 1 881 ? -24.828 13.464 4.558 1.00 73.38 881 ILE A C 1
ATOM 6737 O O . ILE A 1 881 ? -24.515 13.346 5.742 1.00 73.38 881 ILE A O 1
ATOM 6741 N N . SER A 1 882 ? -25.518 12.545 3.896 1.00 76.81 882 SER A N 1
ATOM 6742 C CA . SER A 1 882 ? -25.797 11.222 4.436 1.00 76.81 882 SER A CA 1
ATOM 6743 C C . SER A 1 882 ? -25.185 10.142 3.548 1.00 76.81 882 SER A C 1
ATOM 6745 O O . SER A 1 882 ? -25.249 10.195 2.317 1.00 76.81 882 SER A O 1
ATOM 6747 N N . THR A 1 883 ? -24.579 9.157 4.202 1.00 76.38 883 THR A N 1
ATOM 6748 C CA . THR A 1 883 ? -24.227 7.855 3.639 1.00 76.38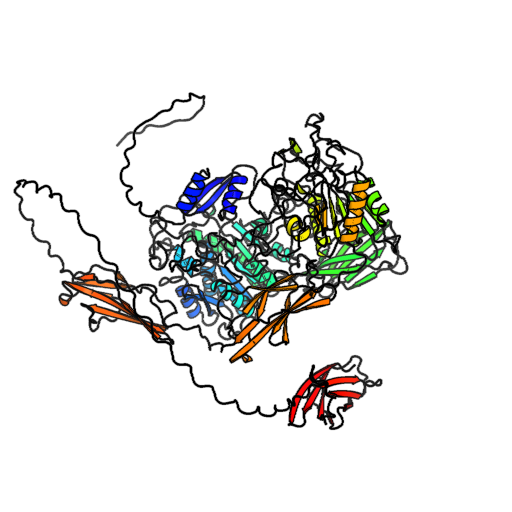 883 THR A CA 1
ATOM 6749 C C . THR A 1 883 ? -25.018 6.768 4.360 1.00 76.38 883 THR A C 1
ATOM 6751 O O . THR A 1 883 ? -25.837 7.068 5.230 1.00 76.38 883 THR A O 1
ATOM 6754 N N . ARG A 1 884 ? -24.792 5.487 4.045 1.00 76.06 884 ARG A N 1
ATOM 6755 C CA . ARG A 1 884 ? -25.413 4.385 4.801 1.00 76.06 884 ARG A CA 1
ATOM 6756 C C . ARG A 1 884 ? -25.074 4.454 6.294 1.00 76.06 884 ARG A C 1
ATOM 6758 O O . ARG A 1 884 ? -25.914 4.147 7.136 1.00 76.06 884 ARG A O 1
ATOM 6765 N N . ASP A 1 885 ? -23.836 4.814 6.617 1.00 80.31 885 ASP A N 1
ATOM 6766 C CA . ASP A 1 885 ? -23.304 4.659 7.970 1.00 80.31 885 ASP A CA 1
ATOM 6767 C C . ASP A 1 885 ? -22.906 5.954 8.649 1.00 80.31 885 ASP A C 1
ATOM 6769 O O . ASP A 1 885 ? -22.601 5.929 9.839 1.00 80.31 885 ASP A O 1
ATOM 6773 N N . ALA A 1 886 ? -22.874 7.057 7.915 1.00 85.69 886 ALA A N 1
ATOM 6774 C CA . ALA A 1 886 ? -22.548 8.357 8.455 1.00 85.69 886 ALA A CA 1
ATOM 6775 C C . ALA A 1 886 ? -23.644 9.358 8.094 1.00 85.69 886 ALA A C 1
ATOM 6777 O O . ALA A 1 886 ? -24.109 9.410 6.957 1.00 85.69 886 ALA A O 1
ATOM 6778 N N . VAL A 1 887 ? -24.043 10.178 9.061 1.00 87.38 887 VAL A N 1
ATOM 6779 C CA . VAL A 1 887 ? -24.744 11.434 8.788 1.00 87.38 887 VAL A CA 1
ATOM 6780 C C . VAL A 1 887 ? -23.869 12.559 9.293 1.00 87.38 887 VAL A C 1
ATOM 6782 O O . VAL A 1 887 ? -23.464 12.583 10.455 1.00 87.38 887 VAL A O 1
ATOM 6785 N N . THR A 1 888 ? -23.581 13.491 8.401 1.00 83.75 888 THR A N 1
ATOM 6786 C CA . THR A 1 888 ? -22.665 14.586 8.648 1.00 83.75 888 THR A CA 1
ATOM 6787 C C . THR A 1 888 ? -23.403 15.914 8.583 1.00 83.75 888 THR A C 1
ATOM 6789 O O . THR A 1 888 ? -24.026 16.239 7.569 1.00 83.75 888 THR A O 1
ATOM 6792 N N . PHE A 1 889 ? -23.302 16.703 9.654 1.00 81.88 889 PHE A N 1
ATOM 6793 C CA . PHE A 1 889 ? -23.882 18.042 9.746 1.00 81.88 889 PHE A CA 1
ATOM 6794 C C . PHE A 1 889 ? -22.770 19.093 9.686 1.00 81.88 889 PHE A C 1
ATOM 6796 O O . PHE A 1 889 ? -22.209 19.479 10.709 1.00 81.88 889 PHE A O 1
ATOM 6803 N N . GLY A 1 890 ? -22.472 19.596 8.485 1.00 72.12 890 GLY A N 1
ATOM 6804 C CA . GLY A 1 890 ? -21.339 20.502 8.250 1.00 72.12 890 GLY A CA 1
ATOM 6805 C C . GLY A 1 890 ? -21.482 21.907 8.850 1.00 72.12 890 GLY A C 1
ATOM 6806 O O . GLY A 1 890 ? -20.532 22.686 8.824 1.00 72.12 890 GLY A O 1
ATOM 6807 N N . PHE A 1 891 ? -22.659 22.238 9.384 1.00 72.44 891 PHE A N 1
ATOM 6808 C CA . PHE A 1 891 ? -22.907 23.458 10.155 1.00 72.44 891 PHE A CA 1
ATOM 6809 C C . PHE A 1 891 ? -22.860 23.233 11.675 1.00 72.44 891 PHE A C 1
ATOM 6811 O O . PHE A 1 891 ? -22.899 24.214 12.405 1.00 72.44 891 PHE A O 1
ATOM 6818 N N . GLY A 1 892 ? -22.779 21.987 12.152 1.00 79.44 892 GLY A N 1
ATOM 6819 C CA . GLY A 1 892 ? -22.872 21.650 13.575 1.00 79.44 892 GLY A CA 1
ATOM 6820 C C . GLY A 1 892 ? -24.290 21.732 14.147 1.00 79.44 892 GLY A C 1
ATOM 6821 O O . GLY A 1 892 ? -25.027 22.697 13.930 1.00 79.44 892 GLY A O 1
ATOM 6822 N N . LEU A 1 893 ? -24.707 20.705 14.888 1.00 86.50 893 LEU A N 1
ATOM 6823 C CA . LEU A 1 893 ? -26.064 20.634 15.446 1.00 86.50 893 LEU A CA 1
ATOM 6824 C C . LEU A 1 893 ? -26.333 21.702 16.521 1.00 86.50 893 LEU A C 1
ATOM 6826 O O . LEU A 1 893 ? -27.488 22.000 16.834 1.00 86.50 893 LEU A O 1
ATOM 6830 N N . GLU A 1 894 ? -25.283 22.316 17.055 1.00 80.88 894 GLU A N 1
ATOM 6831 C CA . GLU A 1 894 ? -25.322 23.435 17.989 1.00 80.88 894 GLU A CA 1
ATOM 6832 C C . GLU A 1 894 ? -25.775 24.765 17.362 1.00 80.88 894 GLU A C 1
ATOM 6834 O O . GLU A 1 894 ? -26.083 25.707 18.091 1.00 80.88 894 GLU A O 1
ATOM 6839 N N . GLN A 1 895 ? -25.838 24.864 16.028 1.00 78.88 895 GLN A N 1
ATOM 6840 C CA . GLN A 1 895 ? -26.250 26.086 15.321 1.00 78.88 895 GLN A CA 1
ATOM 6841 C C . GLN A 1 895 ? -27.728 26.104 14.905 1.00 78.88 895 GLN A C 1
ATOM 6843 O O . GLN A 1 895 ? -28.139 26.953 14.118 1.00 78.88 895 GLN A O 1
ATOM 6848 N N . VAL A 1 896 ? -28.548 25.180 15.398 1.00 82.00 896 VAL A N 1
ATOM 6849 C CA . VAL A 1 896 ? -30.001 25.189 15.178 1.00 82.00 896 VAL A CA 1
ATOM 6850 C C . VAL A 1 896 ? -30.739 25.185 16.510 1.00 82.00 896 VAL A C 1
ATOM 6852 O O . VAL A 1 896 ? -30.199 24.778 17.542 1.00 82.00 896 VAL A O 1
ATOM 6855 N N . ASP A 1 897 ? -31.989 25.648 16.500 1.00 86.69 897 ASP A N 1
ATOM 6856 C CA . ASP A 1 897 ? -32.825 25.611 17.695 1.00 86.69 897 ASP A CA 1
ATOM 6857 C C . ASP A 1 897 ? -33.062 24.167 18.174 1.00 86.69 897 ASP A C 1
ATOM 6859 O O . ASP A 1 897 ? -32.929 23.196 17.425 1.00 86.69 897 ASP A O 1
ATOM 6863 N N . GLU A 1 898 ? -33.442 24.021 19.441 1.00 89.62 898 GLU A N 1
ATOM 6864 C CA . GLU A 1 898 ? -33.632 22.716 20.076 1.00 89.62 898 GLU A CA 1
ATOM 6865 C C . GLU A 1 898 ? -34.663 21.828 19.365 1.00 89.62 898 GLU A C 1
ATOM 6867 O O . GLU A 1 898 ? -34.459 20.618 19.266 1.00 89.62 898 GLU A O 1
ATOM 6872 N N . THR A 1 899 ? -35.747 22.407 18.840 1.00 92.06 899 THR A N 1
ATOM 6873 C CA . THR A 1 899 ? -36.789 21.632 18.151 1.00 92.06 899 THR A CA 1
ATOM 6874 C C . THR A 1 899 ? -36.233 21.052 16.856 1.00 92.06 899 THR A C 1
ATOM 6876 O O . THR A 1 899 ? -36.389 19.858 16.592 1.00 92.06 899 THR A O 1
ATOM 6879 N N . THR A 1 900 ? -35.531 21.881 16.084 1.00 90.50 900 THR A N 1
ATOM 6880 C CA . THR A 1 900 ? -34.856 21.473 14.851 1.00 90.50 900 THR A CA 1
ATOM 6881 C C . THR A 1 900 ? -33.778 20.425 15.135 1.00 90.50 900 THR A C 1
ATOM 6883 O O . THR A 1 900 ? -33.770 19.376 14.490 1.00 90.50 900 THR A O 1
ATOM 6886 N N . ARG A 1 901 ? -32.915 20.644 16.136 1.00 92.06 901 ARG A N 1
ATOM 6887 C CA . ARG A 1 901 ? -31.860 19.694 16.528 1.00 92.06 901 ARG A CA 1
ATOM 6888 C C . ARG A 1 901 ? -32.426 18.322 16.883 1.00 92.06 901 ARG A C 1
ATOM 6890 O O . ARG A 1 901 ? -31.949 17.315 16.365 1.00 92.06 901 ARG A O 1
ATOM 6897 N N . ASN A 1 902 ? -33.442 18.277 17.744 1.00 94.88 902 ASN A N 1
ATOM 6898 C CA . ASN A 1 902 ? -34.038 17.020 18.195 1.00 94.88 902 ASN A CA 1
ATOM 6899 C C . ASN A 1 902 ? -34.629 16.226 17.020 1.00 94.88 902 ASN A C 1
ATOM 6901 O O . ASN A 1 902 ? -34.472 15.007 16.954 1.00 94.88 902 ASN A O 1
ATOM 6905 N N . GLU A 1 903 ? -35.266 16.909 16.066 1.00 93.56 903 GLU A N 1
ATOM 6906 C CA . GLU A 1 903 ? -35.806 16.265 14.867 1.00 93.56 903 GLU A CA 1
ATOM 6907 C C . GLU A 1 903 ? -34.696 15.770 13.922 1.00 93.56 903 GLU A C 1
ATOM 6909 O O . GLU A 1 903 ? -34.789 14.649 13.419 1.00 93.56 903 GLU A O 1
ATOM 6914 N N . LEU A 1 904 ? -33.620 16.544 13.722 1.00 93.06 904 LEU A N 1
ATOM 6915 C CA . LEU A 1 904 ? -32.467 16.125 12.912 1.00 93.06 904 LEU A CA 1
ATOM 6916 C C . LEU A 1 904 ? -31.778 14.887 13.496 1.00 93.06 904 LEU A C 1
ATOM 6918 O O . LEU A 1 904 ? -31.548 13.924 12.766 1.00 93.06 904 LEU A O 1
ATOM 6922 N N . VAL A 1 905 ? -31.510 14.878 14.807 1.00 95.12 905 VAL A N 1
ATOM 6923 C CA . VAL A 1 905 ? -30.917 13.727 15.509 1.00 95.12 905 VAL A CA 1
ATOM 6924 C C . VAL A 1 905 ? -31.815 12.503 15.374 1.00 95.12 905 VAL A C 1
ATOM 6926 O O . VAL A 1 905 ? -31.354 11.433 14.983 1.00 95.12 905 VAL A O 1
ATOM 6929 N N . LYS A 1 906 ? -33.119 12.649 15.627 1.00 94.31 906 LYS A N 1
ATOM 6930 C CA . LYS A 1 906 ? -34.082 11.549 15.499 1.00 94.31 906 LYS A CA 1
ATOM 6931 C C . LYS A 1 906 ? -34.105 10.960 14.085 1.00 94.31 906 LYS A C 1
ATOM 6933 O O . LYS A 1 906 ? -34.146 9.738 13.932 1.00 94.31 906 LYS A O 1
ATOM 6938 N N . ARG A 1 907 ? -34.076 11.805 13.052 1.00 92.81 907 ARG A N 1
ATOM 6939 C CA . ARG A 1 907 ? -34.062 11.372 11.646 1.00 92.81 907 ARG A CA 1
ATOM 6940 C C . ARG A 1 907 ? -32.752 10.705 11.258 1.00 92.81 907 ARG A C 1
ATOM 6942 O O . ARG A 1 907 ? -32.798 9.622 10.684 1.00 92.81 907 ARG A O 1
ATOM 6949 N N . ALA A 1 908 ? -31.615 11.290 11.632 1.00 92.75 908 ALA A N 1
ATOM 6950 C CA . ALA A 1 908 ? -30.301 10.692 11.412 1.00 92.75 908 ALA A CA 1
ATOM 6951 C C . ALA A 1 908 ? -30.211 9.307 12.062 1.00 92.75 908 ALA A C 1
ATOM 6953 O O . ALA A 1 908 ? -29.821 8.340 11.421 1.00 92.75 908 ALA A O 1
ATOM 6954 N N . MET A 1 909 ? -30.673 9.175 13.305 1.00 93.94 909 MET A N 1
ATOM 6955 C CA . MET A 1 909 ? -30.689 7.892 14.002 1.00 93.94 909 MET A CA 1
ATOM 6956 C C . MET A 1 909 ? -31.660 6.879 13.379 1.00 93.94 909 MET A C 1
ATOM 6958 O O . MET A 1 909 ? -31.345 5.695 13.323 1.00 93.94 909 MET A O 1
ATOM 6962 N N . THR A 1 910 ? -32.811 7.323 12.864 1.00 91.06 910 THR A N 1
ATOM 6963 C CA . THR A 1 910 ? -33.750 6.451 12.131 1.00 91.06 910 THR A CA 1
ATOM 6964 C C . THR A 1 910 ? -33.147 5.951 10.816 1.00 91.06 910 THR A C 1
ATOM 6966 O O . THR A 1 910 ? -33.362 4.799 10.445 1.00 91.06 910 THR A O 1
ATOM 6969 N N . HIS A 1 911 ? -32.389 6.809 10.130 1.00 87.94 911 HIS A N 1
ATOM 6970 C CA . HIS A 1 911 ? -31.660 6.484 8.905 1.00 87.94 911 HIS A CA 1
ATOM 6971 C C . HIS A 1 911 ? -30.519 5.491 9.163 1.00 87.94 911 HIS A C 1
ATOM 6973 O O . HIS A 1 911 ? -30.417 4.476 8.482 1.00 87.94 911 HIS A O 1
ATOM 6979 N N . LEU A 1 912 ? -29.703 5.745 10.190 1.00 89.12 912 LEU A N 1
ATOM 6980 C CA . LEU A 1 912 ? -28.532 4.931 10.530 1.00 89.12 912 LEU A CA 1
ATOM 6981 C C . LEU A 1 912 ? -28.886 3.595 11.199 1.00 89.12 912 LEU A C 1
ATOM 6983 O O . LEU A 1 912 ? -28.181 2.601 11.021 1.00 89.12 912 LEU A O 1
ATOM 6987 N N . LEU A 1 913 ? -29.963 3.568 11.989 1.00 90.81 913 LEU A N 1
ATOM 6988 C CA . LEU A 1 913 ? -30.441 2.399 12.731 1.00 90.81 913 LEU A CA 1
ATOM 6989 C C . LEU A 1 913 ? -31.912 2.100 12.392 1.00 90.81 913 LEU A C 1
ATOM 6991 O O . LEU A 1 913 ? -32.785 2.222 13.261 1.00 90.81 913 LEU A O 1
ATOM 6995 N N . PRO A 1 914 ? -32.220 1.689 11.148 1.00 84.81 914 PRO A N 1
ATOM 6996 C CA . PRO A 1 914 ? -33.591 1.413 10.745 1.00 84.81 914 PRO A CA 1
ATOM 6997 C C . PRO A 1 914 ? -34.170 0.223 11.525 1.00 84.81 914 PRO A C 1
ATOM 6999 O O . PRO A 1 914 ? -33.491 -0.768 11.802 1.00 84.81 914 PRO A O 1
ATOM 7002 N N . ALA A 1 915 ? -35.464 0.296 11.857 1.00 79.38 915 ALA A N 1
ATOM 7003 C CA . ALA A 1 915 ? -36.152 -0.745 12.631 1.00 79.38 915 ALA A CA 1
ATOM 7004 C C . ALA A 1 915 ? -36.210 -2.104 11.907 1.00 79.38 915 ALA A C 1
ATOM 7006 O O . ALA A 1 915 ? -36.262 -3.155 12.547 1.00 79.38 915 ALA A O 1
ATOM 7007 N N . THR A 1 916 ? -36.206 -2.083 10.573 1.00 78.69 916 THR A N 1
ATOM 7008 C CA . THR A 1 916 ? -36.111 -3.270 9.723 1.00 78.69 916 THR A CA 1
ATOM 7009 C C . THR A 1 916 ? -34.798 -3.230 8.952 1.00 78.69 916 THR A C 1
ATOM 7011 O O . THR A 1 916 ? -34.557 -2.235 8.266 1.00 78.69 916 THR A O 1
ATOM 7014 N N . PRO A 1 917 ? -33.980 -4.296 9.009 1.00 69.44 917 PRO A N 1
ATOM 7015 C CA . PRO A 1 917 ? -32.824 -4.423 8.136 1.00 69.44 917 PRO A CA 1
ATOM 7016 C C . PRO A 1 917 ? -33.278 -4.332 6.685 1.00 69.44 917 PRO A C 1
ATOM 7018 O O . PRO A 1 917 ? -34.259 -4.978 6.307 1.00 69.44 917 PRO A O 1
ATOM 7021 N N . ASP A 1 918 ? -32.582 -3.540 5.883 1.00 66.69 918 ASP A N 1
ATOM 7022 C CA . ASP A 1 918 ? -32.895 -3.478 4.467 1.00 66.69 918 ASP A CA 1
ATOM 7023 C C . ASP A 1 918 ? -32.384 -4.763 3.772 1.00 66.69 918 ASP A C 1
ATOM 7025 O O . ASP A 1 918 ? -31.301 -5.286 4.052 1.00 66.69 918 ASP A O 1
ATOM 7029 N N . THR A 1 919 ? -33.252 -5.322 2.934 1.00 71.06 919 THR A N 1
ATOM 7030 C CA . THR A 1 919 ? -33.114 -6.622 2.264 1.00 71.06 919 THR A CA 1
ATOM 7031 C C . THR A 1 919 ? -32.996 -6.483 0.746 1.00 71.06 919 THR A C 1
ATOM 7033 O O . THR A 1 919 ? -33.153 -7.464 0.017 1.00 71.06 919 THR A O 1
ATOM 7036 N N . THR A 1 920 ? -32.741 -5.267 0.262 1.00 74.44 920 THR A N 1
ATOM 7037 C CA . THR A 1 920 ? -32.509 -4.981 -1.151 1.00 74.44 920 THR A CA 1
ATOM 7038 C C . THR A 1 920 ? -31.295 -5.768 -1.624 1.00 74.44 920 THR A C 1
ATOM 7040 O O . THR A 1 920 ? -30.231 -5.730 -1.011 1.00 74.44 920 THR A O 1
ATOM 7043 N N . ALA A 1 921 ? -31.471 -6.541 -2.695 1.00 73.00 921 ALA A N 1
ATOM 7044 C CA . ALA A 1 921 ? -30.372 -7.297 -3.270 1.00 73.00 921 ALA A CA 1
ATOM 7045 C C . ALA A 1 921 ? -29.351 -6.333 -3.901 1.00 73.00 921 ALA A C 1
ATOM 7047 O O . ALA A 1 921 ? -29.756 -5.325 -4.485 1.00 73.00 921 ALA A O 1
ATOM 7048 N N . PRO A 1 922 ? -28.046 -6.648 -3.844 1.00 77.44 922 PRO A N 1
ATOM 7049 C CA . PRO A 1 922 ? -27.026 -5.805 -4.460 1.00 77.44 922 PRO A CA 1
ATOM 7050 C C . PRO A 1 922 ? -27.239 -5.684 -5.978 1.00 77.44 922 PRO A C 1
ATOM 7052 O O . PRO A 1 922 ? -27.810 -6.566 -6.606 1.00 77.44 922 PRO A O 1
ATOM 7055 N N . THR A 1 923 ? -26.738 -4.629 -6.610 1.00 77.25 923 THR A N 1
ATOM 7056 C CA . THR A 1 923 ? -26.810 -4.424 -8.066 1.00 77.25 923 THR A CA 1
ATOM 7057 C C . THR A 1 923 ? -25.459 -4.719 -8.731 1.00 77.25 923 THR A C 1
ATOM 7059 O O . THR A 1 923 ? -24.396 -4.439 -8.179 1.00 77.25 923 THR A O 1
ATOM 7062 N N . ILE A 1 924 ? -25.480 -5.297 -9.939 1.00 77.81 924 ILE A N 1
ATOM 7063 C CA . ILE A 1 924 ? -24.298 -5.526 -10.792 1.00 77.81 924 ILE A CA 1
ATOM 7064 C C . ILE A 1 924 ? -24.488 -4.749 -12.098 1.00 77.81 924 ILE A C 1
ATOM 7066 O O . ILE A 1 924 ? -25.404 -5.071 -12.855 1.00 77.81 924 ILE A O 1
ATOM 7070 N N . VAL A 1 925 ? -23.639 -3.753 -12.379 1.00 66.56 925 VAL A N 1
ATOM 7071 C CA . VAL A 1 925 ? -23.906 -2.756 -13.442 1.00 66.56 925 VAL A CA 1
ATOM 7072 C C . VAL A 1 925 ? -23.081 -2.952 -14.710 1.00 66.56 925 VAL A C 1
ATOM 7074 O O . VAL A 1 925 ? -23.470 -2.470 -15.771 1.00 66.56 925 VAL A O 1
ATOM 7077 N N . GLY A 1 926 ? -22.021 -3.756 -14.679 1.00 67.19 926 GLY A N 1
ATOM 7078 C CA . GLY A 1 926 ? -21.343 -4.157 -15.910 1.00 67.19 926 GLY A CA 1
ATOM 7079 C C . GLY A 1 926 ? -19.906 -4.599 -15.715 1.00 67.19 926 GLY A C 1
ATOM 7080 O O . GLY A 1 926 ? -19.356 -4.504 -14.620 1.00 67.19 926 GLY A O 1
ATOM 7081 N N . TRP A 1 927 ? -19.330 -5.088 -16.813 1.00 69.94 927 TRP A N 1
ATOM 7082 C CA . TRP A 1 927 ? -17.920 -5.441 -16.930 1.00 69.94 927 TRP A CA 1
ATOM 7083 C C . TRP A 1 927 ? -17.181 -4.336 -17.686 1.00 69.94 927 TRP A C 1
ATOM 7085 O O . TRP A 1 927 ? -17.621 -3.952 -18.772 1.00 69.94 927 TRP A O 1
ATOM 7095 N N . LYS A 1 928 ? -16.047 -3.869 -17.167 1.00 65.38 928 LYS A N 1
ATOM 7096 C CA . LYS A 1 928 ? -15.121 -3.001 -17.897 1.00 65.38 928 LYS A CA 1
ATOM 7097 C C . LYS A 1 928 ? -14.047 -3.865 -18.556 1.00 65.38 928 LYS A C 1
ATOM 7099 O O . LYS A 1 928 ? -13.346 -4.629 -17.895 1.00 65.38 928 LYS A O 1
ATOM 7104 N N . TYR A 1 929 ? -13.986 -3.788 -19.885 1.00 58.22 929 TYR A N 1
ATOM 7105 C CA . TYR A 1 929 ? -13.057 -4.534 -20.737 1.00 58.22 929 TYR A CA 1
ATOM 7106 C C . TYR A 1 929 ? -12.655 -3.648 -21.929 1.00 58.22 929 TYR A C 1
ATOM 7108 O O . TYR A 1 929 ? -13.521 -2.938 -22.452 1.00 58.22 929 TYR A O 1
ATOM 7116 N N . PRO A 1 930 ? -11.393 -3.660 -22.396 1.00 47.06 930 PRO A N 1
ATOM 7117 C CA . PRO A 1 930 ? -11.029 -2.990 -23.642 1.00 47.06 930 PRO A CA 1
ATOM 7118 C C . PRO A 1 930 ? -11.880 -3.526 -24.796 1.00 47.06 930 PRO A C 1
ATOM 7120 O O . PRO A 1 930 ? -11.996 -4.729 -24.993 1.00 47.06 930 PRO A O 1
ATOM 7123 N N . THR A 1 931 ? -12.494 -2.642 -25.578 1.00 38.94 931 THR A N 1
ATOM 7124 C CA . THR A 1 931 ? -13.546 -2.954 -26.565 1.00 38.94 931 THR A CA 1
ATOM 7125 C C . THR A 1 931 ? -13.117 -3.801 -27.781 1.00 38.94 931 THR A C 1
ATOM 7127 O O . THR A 1 931 ? -13.834 -3.857 -28.778 1.00 38.94 931 THR A O 1
ATOM 7130 N N . GLN A 1 932 ? -12.003 -4.534 -27.711 1.00 39.28 932 GLN A N 1
ATOM 7131 C CA . GLN A 1 932 ? -11.609 -5.555 -28.682 1.00 39.28 932 GLN A CA 1
ATOM 7132 C C . GLN A 1 932 ? -11.177 -6.853 -27.977 1.00 39.28 932 GLN A C 1
ATOM 7134 O O . GLN A 1 932 ? -10.252 -6.854 -27.176 1.00 39.28 932 GLN A O 1
ATOM 7139 N N . ASN A 1 933 ? -11.811 -7.962 -28.388 1.00 47.12 933 ASN A N 1
ATOM 7140 C CA . ASN A 1 933 ? -11.431 -9.379 -28.208 1.00 47.12 933 ASN A CA 1
ATOM 7141 C C . ASN A 1 933 ? -12.154 -10.183 -27.110 1.00 47.12 933 ASN A C 1
ATOM 7143 O O . ASN A 1 933 ? -11.654 -10.427 -26.023 1.00 47.12 933 ASN A O 1
ATOM 7147 N N . TRP A 1 934 ? -13.286 -10.781 -27.496 1.00 53.00 934 TRP A N 1
ATOM 7148 C CA . TRP A 1 934 ? -13.999 -11.851 -26.778 1.00 53.00 934 TRP A CA 1
ATOM 7149 C C . TRP A 1 934 ? -13.258 -13.211 -26.876 1.00 53.00 934 TRP A C 1
ATOM 7151 O O . TRP A 1 934 ? -13.887 -14.268 -26.949 1.00 53.00 934 TRP A O 1
ATOM 7161 N N . GLN A 1 935 ? -11.921 -13.202 -26.967 1.00 58.91 935 GLN A N 1
ATOM 7162 C CA . GLN A 1 935 ? -11.079 -14.373 -27.234 1.00 58.91 935 GLN A CA 1
ATOM 7163 C C . GLN A 1 935 ? -9.964 -14.478 -26.185 1.00 58.91 935 GLN A C 1
ATOM 7165 O O . GLN A 1 935 ? -9.176 -13.552 -26.040 1.00 58.91 935 GLN A O 1
ATOM 7170 N N . GLY A 1 936 ? -9.878 -15.607 -25.480 1.00 57.69 936 GLY A N 1
ATOM 7171 C CA . GLY A 1 936 ? -8.803 -15.898 -24.524 1.00 57.69 936 GLY A CA 1
ATOM 7172 C C . GLY A 1 936 ? -8.100 -17.208 -24.869 1.00 57.69 936 GLY A C 1
ATOM 7173 O O . GLY A 1 936 ? -8.709 -18.109 -25.442 1.00 57.69 936 GLY A O 1
ATOM 7174 N N . THR A 1 937 ? -6.823 -17.360 -24.533 1.00 61.28 937 THR A N 1
ATOM 7175 C CA . THR A 1 937 ? -6.166 -18.677 -24.547 1.00 61.28 937 THR A CA 1
ATOM 7176 C C . THR A 1 937 ? -6.086 -19.237 -23.127 1.00 61.28 937 THR A C 1
ATOM 7178 O O . THR A 1 937 ? -6.205 -18.486 -22.162 1.00 61.28 937 THR A O 1
ATOM 7181 N N . PRO A 1 938 ? -5.820 -20.540 -22.945 1.00 58.31 938 PRO A N 1
ATOM 7182 C CA . PRO A 1 938 ? -5.540 -21.101 -21.632 1.00 58.31 938 PRO A CA 1
ATOM 7183 C C . PRO A 1 938 ? -4.351 -20.495 -20.877 1.00 58.31 938 PRO A C 1
ATOM 7185 O O . PRO A 1 938 ? -4.148 -20.823 -19.711 1.00 58.31 938 PRO A O 1
ATOM 7188 N N . ALA A 1 939 ? -3.536 -19.672 -21.541 1.00 51.16 939 ALA A N 1
ATOM 7189 C CA . ALA A 1 939 ? -2.428 -18.945 -20.933 1.00 51.16 939 ALA A CA 1
ATOM 7190 C C . ALA A 1 939 ? -2.781 -17.480 -20.618 1.00 51.16 939 ALA A C 1
ATOM 7192 O O . ALA A 1 939 ? -2.063 -16.841 -19.847 1.00 51.16 939 ALA A O 1
ATOM 7193 N N . ASP A 1 940 ? -3.877 -16.958 -21.178 1.00 53.59 940 ASP A N 1
ATOM 7194 C CA . ASP A 1 940 ? -4.277 -15.568 -21.004 1.00 53.59 940 ASP A CA 1
ATOM 7195 C C . ASP A 1 940 ? -5.286 -15.436 -19.860 1.00 53.59 940 ASP A C 1
ATOM 7197 O O . ASP A 1 940 ? -6.346 -16.070 -19.882 1.00 53.59 940 ASP A O 1
ATOM 7201 N N . PRO A 1 941 ? -4.984 -14.622 -18.837 1.00 58.34 941 PRO A N 1
ATOM 7202 C CA . PRO A 1 941 ? -6.014 -14.150 -17.940 1.00 58.34 941 PRO A CA 1
ATOM 7203 C C . PRO A 1 941 ? -6.952 -13.213 -18.703 1.00 58.34 941 PRO A C 1
ATOM 7205 O O . PRO A 1 941 ? -6.512 -12.267 -19.350 1.00 58.34 941 PRO A O 1
ATOM 7208 N N . VAL A 1 942 ? -8.247 -13.484 -18.618 1.00 67.94 942 VAL A N 1
ATOM 7209 C CA . VAL A 1 942 ? -9.290 -12.521 -18.939 1.00 67.94 942 VAL A CA 1
ATOM 7210 C C . VAL A 1 942 ? -9.578 -11.745 -17.671 1.00 67.94 942 VAL A C 1
ATOM 7212 O O . VAL A 1 942 ? -10.100 -12.300 -16.698 1.00 67.94 942 VAL A O 1
ATOM 7215 N N . ASP A 1 943 ? -9.187 -10.480 -17.701 1.00 64.31 943 ASP A N 1
ATOM 7216 C CA . ASP A 1 943 ? -9.416 -9.558 -16.608 1.00 64.31 943 ASP A CA 1
ATOM 7217 C C . ASP A 1 943 ? -10.786 -8.926 -16.745 1.00 64.31 943 ASP A C 1
ATOM 7219 O O . ASP A 1 943 ? -11.251 -8.568 -17.827 1.00 64.31 943 ASP A O 1
ATOM 7223 N N . LEU A 1 944 ? -11.451 -8.877 -15.611 1.00 69.31 944 LEU A N 1
ATOM 7224 C CA . LEU A 1 944 ? -12.832 -8.512 -15.491 1.00 69.31 944 LEU A CA 1
ATOM 7225 C C . LEU A 1 944 ? -12.946 -7.563 -14.323 1.00 69.31 944 LEU A C 1
ATOM 7227 O O . LEU A 1 944 ? -12.955 -7.986 -13.168 1.00 69.31 944 LEU A O 1
ATOM 7231 N N . GLU A 1 945 ? -13.047 -6.286 -14.633 1.00 64.94 945 GLU A N 1
ATOM 7232 C CA . GLU A 1 945 ? -13.420 -5.295 -13.646 1.00 64.94 945 GLU A CA 1
ATOM 7233 C C . GLU A 1 945 ? -14.938 -5.218 -13.616 1.00 64.94 945 GLU A C 1
ATOM 7235 O O . GLU A 1 945 ? -15.590 -5.026 -14.644 1.00 64.94 945 GLU A O 1
ATOM 7240 N N . LEU A 1 946 ? -15.503 -5.471 -12.445 1.00 68.31 946 LEU A N 1
ATOM 7241 C CA . LEU A 1 946 ? -16.936 -5.493 -12.254 1.00 68.31 946 LEU A CA 1
ATOM 7242 C C . LEU A 1 946 ? -17.338 -4.379 -11.305 1.00 68.31 946 LEU A C 1
ATOM 7244 O O . LEU A 1 946 ? -16.925 -4.354 -10.147 1.00 68.31 946 LEU A O 1
ATOM 7248 N N . THR A 1 947 ? -18.228 -3.513 -11.770 1.00 67.56 947 THR A N 1
ATOM 7249 C CA . THR A 1 947 ? -18.891 -2.557 -10.890 1.00 67.56 947 THR A CA 1
ATOM 7250 C C . THR A 1 947 ? -20.111 -3.241 -10.285 1.00 67.56 947 THR A C 1
ATOM 7252 O O . THR A 1 947 ? -21.113 -3.488 -10.967 1.00 67.56 947 THR A O 1
ATOM 7255 N N . THR A 1 948 ? -20.025 -3.581 -9.001 1.00 67.25 948 THR A N 1
ATOM 7256 C CA . THR A 1 948 ? -21.188 -3.990 -8.204 1.00 67.25 948 THR A CA 1
ATOM 7257 C C . THR A 1 948 ? -21.343 -3.046 -7.042 1.00 67.25 948 THR A C 1
ATOM 7259 O O . THR A 1 948 ? -20.355 -2.697 -6.403 1.00 67.25 948 THR A O 1
ATOM 7262 N N . TYR A 1 949 ? -22.568 -2.682 -6.731 1.00 63.22 949 TYR A N 1
ATOM 7263 C CA . TYR A 1 949 ? -22.867 -1.897 -5.553 1.00 63.22 949 TYR A CA 1
ATOM 7264 C C . TYR A 1 949 ? -24.228 -2.316 -5.030 1.00 63.22 949 TYR A C 1
ATOM 7266 O O . TYR A 1 949 ? -25.160 -2.554 -5.792 1.00 63.22 949 TYR A O 1
ATOM 7274 N N . ASP A 1 950 ? -24.347 -2.409 -3.718 1.00 61.09 950 ASP A N 1
ATOM 7275 C CA . ASP A 1 950 ? -25.615 -2.097 -3.077 1.00 61.09 950 ASP A CA 1
ATOM 7276 C C . ASP A 1 950 ? -25.653 -0.564 -2.955 1.00 61.09 950 ASP A C 1
ATOM 7278 O O . ASP A 1 950 ? -24.620 0.048 -2.693 1.00 61.09 950 ASP A O 1
ATOM 7282 N N . GLU A 1 951 ? -26.805 0.064 -3.154 1.00 53.28 951 GLU A N 1
ATOM 7283 C CA . GLU A 1 951 ? -27.014 1.509 -2.949 1.00 53.28 951 GLU A CA 1
ATOM 7284 C C . GLU A 1 951 ? -26.627 1.939 -1.521 1.00 53.28 951 GLU A C 1
ATOM 7286 O O . GLU A 1 951 ? -26.249 3.084 -1.277 1.00 53.28 951 GLU A O 1
ATOM 7291 N N . ARG A 1 952 ? -26.647 0.977 -0.593 1.00 56.12 952 ARG A N 1
ATOM 7292 C CA . ARG A 1 952 ? -26.143 1.093 0.776 1.00 56.12 952 ARG A CA 1
ATOM 7293 C C . ARG A 1 952 ? -24.704 0.618 0.927 1.00 56.12 952 ARG A C 1
ATOM 7295 O O . ARG A 1 952 ? -24.011 1.050 1.832 1.00 56.12 952 ARG A O 1
ATOM 7302 N N . GLY A 1 953 ? -24.237 -0.259 0.044 1.00 54.91 953 GLY A N 1
ATOM 7303 C CA . GLY A 1 953 ? -22.867 -0.755 -0.061 1.00 54.91 953 GLY A CA 1
ATOM 7304 C C . GLY A 1 953 ? -22.458 -1.886 0.902 1.00 54.91 953 GLY A C 1
ATOM 7305 O O . GLY A 1 953 ? -21.264 -2.113 1.079 1.00 54.91 953 GLY A O 1
ATOM 7306 N N . ASP A 1 954 ? -23.423 -2.617 1.471 1.00 62.62 954 ASP A N 1
ATOM 7307 C CA . ASP A 1 954 ? -23.246 -3.803 2.335 1.00 62.62 954 ASP A CA 1
ATOM 7308 C C . ASP A 1 954 ? -22.704 -5.027 1.581 1.00 62.62 954 ASP A C 1
ATOM 7310 O O . ASP A 1 954 ? -23.296 -6.099 1.616 1.00 62.62 954 ASP A O 1
ATOM 7314 N N . MET A 1 955 ? -21.591 -4.917 0.865 1.00 71.12 955 MET A N 1
ATOM 7315 C CA . MET A 1 955 ? -21.080 -6.017 0.047 1.00 71.12 955 MET A CA 1
ATOM 7316 C C . MET A 1 955 ? -20.255 -7.010 0.869 1.00 71.12 955 MET A C 1
ATOM 7318 O O . MET A 1 955 ? -19.180 -6.691 1.363 1.00 71.12 955 MET A O 1
ATOM 7322 N N . LYS A 1 956 ? -20.719 -8.260 0.965 1.00 75.62 956 LYS A N 1
ATOM 7323 C CA . LYS A 1 956 ? -19.975 -9.347 1.617 1.00 75.62 956 LYS A CA 1
ATOM 7324 C C . LYS A 1 956 ? -18.956 -9.974 0.683 1.00 75.62 956 LYS A C 1
ATOM 7326 O O . LYS A 1 956 ? -17.817 -10.231 1.062 1.00 75.62 956 LYS A O 1
ATOM 7331 N N . GLU A 1 957 ? -19.411 -10.329 -0.510 1.00 80.31 957 GLU A N 1
ATOM 7332 C CA . GLU A 1 957 ? -18.577 -10.982 -1.502 1.00 80.31 957 GLU A CA 1
ATOM 7333 C C . GLU A 1 957 ? -19.156 -10.811 -2.903 1.00 80.31 957 GLU A C 1
ATOM 7335 O O . GLU A 1 957 ? -20.367 -10.739 -3.094 1.00 80.31 957 GLU A O 1
ATOM 7340 N N . VAL A 1 958 ? -18.287 -10.826 -3.902 1.00 81.56 958 VAL A N 1
ATOM 7341 C CA . VAL A 1 958 ? -18.668 -11.047 -5.292 1.00 81.56 958 VAL A CA 1
ATOM 7342 C C . VAL A 1 958 ? -18.060 -12.368 -5.726 1.00 81.56 958 VAL A C 1
ATOM 7344 O O . VAL A 1 958 ? -16.918 -12.670 -5.393 1.00 81.56 958 VAL A O 1
ATOM 7347 N N . ARG A 1 959 ? -18.798 -13.169 -6.485 1.00 88.75 959 ARG A N 1
ATOM 7348 C CA . ARG A 1 959 ? -18.403 -14.489 -6.969 1.00 88.75 959 ARG A CA 1
ATOM 7349 C C . ARG A 1 959 ? -18.422 -14.528 -8.485 1.00 88.75 959 ARG A C 1
ATOM 7351 O O . ARG A 1 959 ? -19.467 -14.317 -9.079 1.00 88.75 959 ARG A O 1
ATOM 7358 N N . LEU A 1 960 ? -17.311 -14.876 -9.114 1.00 86.50 960 LEU A N 1
ATOM 7359 C CA . LEU A 1 960 ? -17.235 -15.181 -10.537 1.00 86.50 960 LEU A CA 1
ATOM 7360 C C . LEU A 1 960 ? -17.526 -16.665 -10.774 1.00 86.50 960 LEU A C 1
ATOM 7362 O O . LEU A 1 960 ? -16.992 -17.539 -10.089 1.00 86.50 960 LEU A O 1
ATOM 7366 N N . PHE A 1 961 ? -18.307 -16.949 -11.806 1.00 88.56 961 PHE A N 1
ATOM 7367 C CA . PHE A 1 961 ? -18.613 -18.279 -12.307 1.00 88.56 961 PHE A CA 1
ATOM 7368 C C . PHE A 1 961 ? -18.214 -18.377 -13.774 1.00 88.56 961 PHE A C 1
ATOM 7370 O O . PHE A 1 961 ? -18.448 -17.451 -14.542 1.00 88.56 961 PHE A O 1
ATOM 7377 N N . ALA A 1 962 ? -17.679 -19.531 -14.162 1.00 87.19 962 ALA A N 1
ATOM 7378 C CA . ALA A 1 962 ? -17.383 -19.902 -15.536 1.00 87.19 962 ALA A CA 1
ATOM 7379 C C . ALA A 1 962 ? -18.260 -21.091 -15.952 1.00 87.19 962 ALA A C 1
ATOM 7381 O O . ALA A 1 962 ? -18.200 -22.158 -15.343 1.00 87.19 962 ALA A O 1
ATOM 7382 N N . ASN A 1 963 ? -19.097 -20.923 -16.977 1.00 87.62 963 ASN A N 1
ATOM 7383 C CA . ASN A 1 963 ? -20.102 -21.895 -17.421 1.00 87.62 963 ASN A CA 1
ATOM 7384 C C . ASN A 1 963 ? -21.016 -22.384 -16.279 1.00 87.62 963 ASN A C 1
ATOM 7386 O O . ASN A 1 963 ? -21.323 -23.573 -16.179 1.00 87.62 963 ASN A O 1
ATOM 7390 N N . GLY A 1 964 ? -21.413 -21.473 -15.383 1.00 85.38 964 GLY A N 1
ATOM 7391 C CA . GLY A 1 964 ? -22.217 -21.786 -14.195 1.00 85.38 964 GLY A CA 1
ATOM 7392 C C . GLY A 1 964 ? -21.466 -22.549 -13.095 1.00 85.38 964 GLY A C 1
ATOM 7393 O O . GLY A 1 964 ? -22.076 -22.960 -12.109 1.00 85.38 964 GLY A O 1
ATOM 7394 N N . VAL A 1 965 ? -20.152 -22.754 -13.238 1.00 85.94 965 VAL A N 1
ATOM 7395 C CA . VAL A 1 965 ? -19.286 -23.342 -12.210 1.00 85.94 965 VAL A CA 1
ATOM 7396 C C . VAL A 1 965 ? -18.577 -22.221 -11.472 1.00 85.94 965 VAL A C 1
ATOM 7398 O O . VAL A 1 965 ? -17.937 -21.380 -12.094 1.00 85.94 965 VAL A O 1
ATOM 7401 N N . TYR A 1 966 ? -18.669 -22.226 -10.145 1.00 85.75 966 TYR A N 1
ATOM 7402 C CA . TYR A 1 966 ? -17.954 -21.276 -9.300 1.00 85.75 966 TYR A CA 1
ATOM 7403 C C . TYR A 1 966 ? -16.453 -21.278 -9.620 1.00 85.75 966 TYR A C 1
ATOM 7405 O O . TYR A 1 966 ? -15.830 -22.342 -9.669 1.00 85.75 966 TYR A O 1
ATOM 7413 N N . TYR A 1 967 ? -15.897 -20.090 -9.838 1.00 76.88 967 TYR A N 1
ATOM 7414 C CA . TYR A 1 967 ? -14.507 -19.890 -10.224 1.00 76.88 967 TYR A CA 1
ATOM 7415 C C . TYR A 1 967 ? -13.722 -19.126 -9.152 1.00 76.88 967 TYR A C 1
ATOM 7417 O O . TYR A 1 967 ? -12.711 -19.637 -8.673 1.00 76.88 967 TYR A O 1
ATOM 7425 N N . ALA A 1 968 ? -14.180 -17.938 -8.752 1.00 74.69 968 ALA A N 1
ATOM 7426 C CA . ALA A 1 968 ? -13.475 -17.103 -7.779 1.00 74.69 968 ALA A CA 1
ATOM 7427 C C . ALA A 1 968 ? -14.447 -16.289 -6.924 1.00 74.69 968 ALA A C 1
ATOM 7429 O O . ALA A 1 968 ? -15.573 -16.041 -7.337 1.00 74.69 968 ALA A O 1
ATOM 7430 N N . THR A 1 969 ? -13.986 -15.839 -5.759 1.00 81.56 969 THR A N 1
ATOM 7431 C CA . THR A 1 969 ? -14.663 -14.846 -4.920 1.00 81.56 969 THR A CA 1
ATOM 7432 C C . THR A 1 969 ? -13.702 -13.695 -4.648 1.00 81.56 969 THR A C 1
ATOM 7434 O O . THR A 1 969 ? -12.528 -13.952 -4.396 1.00 81.56 969 THR A O 1
ATOM 7437 N N . THR A 1 970 ? -14.199 -12.462 -4.645 1.00 70.81 970 THR A N 1
ATOM 7438 C CA . THR A 1 970 ? -13.522 -11.302 -4.054 1.00 70.81 970 THR A CA 1
ATOM 7439 C C . THR A 1 970 ? -14.394 -10.704 -2.950 1.00 70.81 970 THR A C 1
ATOM 7441 O O . THR A 1 970 ? -15.620 -10.792 -3.007 1.00 70.81 970 THR A O 1
ATOM 7444 N N . THR A 1 971 ? -13.765 -10.129 -1.931 1.00 65.75 971 THR A N 1
ATOM 7445 C CA . THR A 1 971 ? -14.414 -9.471 -0.782 1.00 65.75 971 THR A CA 1
ATOM 7446 C C . THR A 1 971 ? -14.026 -7.994 -0.691 1.00 65.75 971 THR A C 1
ATOM 7448 O O . THR A 1 971 ? -14.256 -7.363 0.330 1.00 65.75 971 THR A O 1
ATOM 7451 N N . VAL A 1 972 ? -13.385 -7.463 -1.740 1.00 55.16 972 VAL A N 1
ATOM 7452 C CA . VAL A 1 972 ? -12.704 -6.162 -1.750 1.00 55.16 972 VAL A CA 1
ATOM 7453 C C . VAL A 1 972 ? -13.074 -5.402 -3.001 1.00 55.16 972 VAL A C 1
ATOM 7455 O O . VAL A 1 972 ? -13.060 -5.984 -4.087 1.00 55.16 972 VAL A O 1
ATOM 7458 N N . TYR A 1 973 ? -13.320 -4.108 -2.858 1.00 53.41 973 TYR A N 1
ATOM 7459 C CA . TYR A 1 973 ? -13.449 -3.204 -3.989 1.00 53.41 973 TYR A CA 1
ATOM 7460 C C . TYR A 1 973 ? -12.074 -2.590 -4.361 1.00 53.41 973 TYR A C 1
ATOM 7462 O O . TYR A 1 973 ? -11.278 -2.324 -3.451 1.00 53.41 973 TYR A O 1
ATOM 7470 N N . PRO A 1 974 ? -11.779 -2.341 -5.659 1.00 55.84 974 PRO A N 1
ATOM 7471 C CA . PRO A 1 974 ? -12.584 -2.685 -6.840 1.00 55.84 974 PRO A CA 1
ATOM 7472 C C . PRO A 1 974 ? -12.586 -4.192 -7.104 1.00 55.84 974 PRO A C 1
ATOM 7474 O O . PRO A 1 974 ? -11.598 -4.890 -6.872 1.00 55.84 974 PRO A O 1
ATOM 7477 N N . PHE A 1 975 ? -13.719 -4.717 -7.582 1.00 64.25 975 PHE A N 1
ATOM 7478 C CA . PHE A 1 975 ? -13.868 -6.148 -7.841 1.00 64.25 975 PHE A CA 1
ATOM 7479 C C . PHE A 1 975 ? -13.219 -6.504 -9.172 1.00 64.25 975 PHE A C 1
ATOM 7481 O O . PHE A 1 975 ? -13.849 -6.456 -10.230 1.00 64.25 975 PHE A O 1
ATOM 7488 N N . GLN A 1 976 ? -11.951 -6.889 -9.111 1.00 66.00 976 GLN A N 1
ATOM 7489 C CA . GLN A 1 976 ? -11.234 -7.383 -10.274 1.00 66.00 976 GLN A CA 1
ATOM 7490 C C . GLN A 1 976 ? -11.125 -8.903 -10.210 1.00 66.00 976 GLN A C 1
ATOM 7492 O O . GLN A 1 976 ? -10.502 -9.486 -9.321 1.00 66.00 976 GLN A O 1
ATOM 7497 N N . PHE A 1 977 ? -11.770 -9.564 -11.165 1.00 70.19 977 PHE A N 1
ATOM 7498 C CA . PHE A 1 977 ? -11.631 -10.991 -11.374 1.00 70.19 977 PHE A CA 1
ATOM 7499 C C . PHE A 1 977 ? -10.655 -11.279 -12.494 1.00 70.19 977 PHE A C 1
ATOM 7501 O O . PHE A 1 977 ? -10.647 -10.623 -13.529 1.00 70.19 977 PHE A O 1
ATOM 7508 N N . ARG A 1 978 ? -9.899 -12.356 -12.307 1.00 69.56 978 ARG A N 1
ATOM 7509 C CA . ARG A 1 978 ? -8.983 -12.881 -13.307 1.00 69.56 978 ARG A CA 1
ATOM 7510 C C . ARG A 1 978 ? -9.370 -14.301 -13.678 1.00 69.56 978 ARG A C 1
ATOM 7512 O O . ARG A 1 978 ? -9.115 -15.236 -12.915 1.00 69.56 978 ARG A O 1
ATOM 7519 N N . TYR A 1 979 ? -9.970 -14.482 -14.849 1.00 73.56 979 TYR A N 1
ATOM 7520 C CA . TYR A 1 979 ? -10.330 -15.798 -15.367 1.00 73.56 979 TYR A CA 1
ATOM 7521 C C . TYR A 1 979 ? -9.273 -16.331 -16.332 1.00 73.56 979 TYR A C 1
ATOM 7523 O O . TYR A 1 979 ? -9.122 -15.801 -17.424 1.00 73.56 979 TYR A O 1
ATOM 7531 N N . THR A 1 980 ? -8.582 -17.417 -15.987 1.00 71.56 980 THR A N 1
ATOM 7532 C CA . THR A 1 980 ? -7.711 -18.125 -16.936 1.00 71.56 980 THR A CA 1
ATOM 7533 C C . THR A 1 980 ? -8.425 -19.384 -17.427 1.00 71.56 980 THR A C 1
ATOM 7535 O O . THR A 1 980 ? -8.690 -20.286 -16.620 1.00 71.56 980 THR A O 1
ATOM 7538 N N . PRO A 1 981 ? -8.751 -19.489 -18.728 1.00 72.44 981 PRO A N 1
ATOM 7539 C CA . PRO A 1 981 ? -9.364 -20.692 -19.267 1.00 72.44 981 PRO A CA 1
ATOM 7540 C C . PRO A 1 981 ? -8.486 -21.930 -19.024 1.00 72.44 981 PRO A C 1
ATOM 7542 O O . PRO A 1 981 ? -7.269 -21.872 -19.176 1.00 72.44 981 PRO A O 1
ATOM 7545 N N . PRO A 1 982 ? -9.043 -23.098 -18.674 1.00 70.69 982 PRO A N 1
ATOM 7546 C CA . PRO A 1 982 ? -8.239 -24.311 -18.610 1.00 70.69 982 PRO A CA 1
ATOM 7547 C C . PRO A 1 982 ? -7.863 -24.778 -20.024 1.00 70.69 982 PRO A C 1
ATOM 7549 O O . PRO A 1 982 ? -8.628 -24.598 -20.969 1.00 70.69 982 PRO A O 1
ATOM 7552 N N . ALA A 1 983 ? -6.741 -25.491 -20.171 1.00 66.38 983 ALA A N 1
ATOM 7553 C CA . ALA A 1 983 ? -6.335 -26.084 -21.456 1.00 66.38 983 ALA A CA 1
ATOM 7554 C C . ALA A 1 983 ? -7.399 -27.021 -22.062 1.00 66.38 983 ALA A C 1
ATOM 7556 O O . ALA A 1 983 ? -7.469 -27.200 -23.272 1.00 66.38 983 ALA A O 1
ATOM 7557 N N . SER A 1 984 ? -8.272 -27.589 -21.228 1.00 74.50 984 SER A N 1
ATOM 7558 C CA . SER A 1 984 ? -9.415 -28.390 -21.671 1.00 74.50 984 SER A CA 1
ATOM 7559 C C . SER A 1 984 ? -10.553 -27.583 -22.309 1.00 74.50 984 SER A C 1
ATOM 7561 O O . SER A 1 984 ? -11.450 -28.192 -22.878 1.00 74.50 984 SER A O 1
ATOM 7563 N N . ALA A 1 985 ? -10.571 -26.253 -22.173 1.00 72.88 985 ALA A N 1
ATOM 7564 C CA . ALA A 1 985 ? -11.607 -25.388 -22.740 1.00 72.88 985 ALA A CA 1
ATOM 7565 C C . ALA A 1 985 ? -11.302 -24.944 -24.181 1.00 72.88 985 ALA A C 1
ATOM 7567 O O . ALA A 1 985 ? -12.151 -24.322 -24.809 1.00 72.88 985 ALA A O 1
ATOM 7568 N N . VAL A 1 986 ? -10.134 -25.283 -24.728 1.00 80.81 986 VAL A N 1
ATOM 7569 C CA . VAL A 1 986 ? -9.753 -24.975 -26.115 1.00 80.81 986 VAL A CA 1
ATOM 7570 C C . VAL A 1 986 ? -10.830 -25.409 -27.118 1.00 80.81 986 VAL A C 1
ATOM 7572 O O . VAL A 1 986 ? -11.296 -26.546 -27.091 1.00 80.81 986 VAL A O 1
ATOM 7575 N N . GLY A 1 987 ? -11.200 -24.499 -28.021 1.00 79.56 987 GLY A N 1
ATOM 7576 C CA . GLY A 1 987 ? -12.245 -24.674 -29.030 1.00 79.56 987 GLY A CA 1
ATOM 7577 C C . GLY A 1 987 ? -13.674 -24.483 -28.510 1.00 79.56 987 GLY A C 1
ATOM 7578 O O . GLY A 1 987 ? -14.618 -24.784 -29.237 1.00 79.56 987 GLY A O 1
ATOM 7579 N N . THR A 1 988 ? -13.861 -24.018 -27.270 1.00 85.06 988 THR A N 1
ATOM 7580 C CA . THR A 1 988 ? -15.187 -23.832 -26.650 1.00 85.06 988 THR A CA 1
ATOM 7581 C C . THR A 1 988 ? -15.431 -22.378 -26.251 1.00 85.06 988 THR A C 1
ATOM 7583 O O . THR A 1 988 ? -14.492 -21.597 -26.123 1.00 85.06 988 THR A O 1
ATOM 7586 N N . THR A 1 989 ? -16.695 -22.008 -26.032 1.00 85.62 989 THR A N 1
ATOM 7587 C CA . THR A 1 989 ? -17.061 -20.724 -25.416 1.00 85.62 989 THR A CA 1
ATOM 7588 C C . THR A 1 989 ? -17.282 -20.910 -23.916 1.00 85.62 989 THR A C 1
ATOM 7590 O O . THR A 1 989 ? -18.052 -21.777 -23.499 1.00 85.62 989 THR A O 1
ATOM 7593 N N . VAL A 1 990 ? -16.633 -20.084 -23.101 1.00 85.12 990 VAL A N 1
ATOM 7594 C CA . VAL A 1 990 ? -16.841 -19.979 -21.658 1.00 85.12 990 VAL A CA 1
ATOM 7595 C C . VAL A 1 990 ? -17.742 -18.789 -21.355 1.00 85.12 990 VAL A C 1
ATOM 7597 O O . VAL A 1 990 ? -17.450 -17.678 -21.763 1.00 85.12 990 VAL A O 1
ATOM 7600 N N . GLN A 1 991 ? -18.817 -19.007 -20.607 1.00 87.38 991 GLN A N 1
ATOM 7601 C CA . GLN A 1 991 ? -19.696 -17.955 -20.104 1.00 87.38 991 GLN A CA 1
ATOM 7602 C C . GLN A 1 991 ? -19.250 -17.511 -18.719 1.00 87.38 991 GLN A C 1
ATOM 7604 O O . GLN A 1 991 ? -19.246 -18.323 -17.797 1.00 87.38 991 GLN A O 1
ATOM 7609 N N . LEU A 1 992 ? -18.910 -16.242 -18.557 1.00 85.81 992 LEU A N 1
ATOM 7610 C CA . LEU A 1 992 ? -18.585 -15.644 -17.276 1.00 85.81 992 LEU A CA 1
ATOM 7611 C C . LEU A 1 992 ? -19.777 -14.871 -16.723 1.00 85.81 992 LEU A C 1
ATOM 7613 O O . LEU A 1 992 ? -20.319 -13.981 -17.373 1.00 85.81 992 LEU A O 1
ATOM 7617 N N . THR A 1 993 ? -20.171 -15.206 -15.502 1.00 87.69 993 THR A N 1
ATOM 7618 C CA . THR A 1 993 ? -21.185 -14.478 -14.733 1.00 87.69 993 THR A CA 1
ATOM 7619 C C . THR A 1 993 ? -20.625 -14.152 -13.367 1.00 87.69 993 THR A C 1
ATOM 7621 O O . THR A 1 993 ? -19.977 -14.994 -12.755 1.00 87.69 993 THR A O 1
ATOM 7624 N N . ALA A 1 994 ? -20.910 -12.966 -12.858 1.00 87.44 994 ALA A N 1
ATOM 7625 C CA . ALA A 1 994 ? -20.723 -12.631 -11.463 1.00 87.44 994 ALA A CA 1
ATOM 7626 C C . ALA A 1 994 ? -22.033 -12.708 -10.677 1.00 87.44 994 ALA A C 1
ATOM 7628 O O . ALA A 1 994 ? -23.110 -12.426 -11.207 1.00 87.44 994 ALA A O 1
ATOM 7629 N N . GLU A 1 995 ? -21.908 -13.056 -9.403 1.00 90.38 995 GLU A N 1
ATOM 7630 C CA . GLU A 1 995 ? -22.933 -12.874 -8.390 1.00 90.38 995 GLU A CA 1
ATOM 7631 C C . GLU A 1 995 ? -22.406 -11.969 -7.281 1.00 90.38 995 GLU A C 1
ATOM 7633 O O . GLU A 1 995 ? -21.332 -12.229 -6.754 1.00 90.38 995 GLU A O 1
ATOM 7638 N N . SER A 1 996 ? -23.150 -10.947 -6.893 1.00 84.94 996 SER A N 1
ATOM 7639 C CA . SER A 1 996 ? -22.879 -10.131 -5.713 1.00 84.94 996 SER A CA 1
ATOM 7640 C C . SER A 1 996 ? -23.712 -10.656 -4.551 1.00 84.94 996 SER A C 1
ATOM 7642 O O . SER A 1 996 ? -24.868 -11.035 -4.736 1.00 84.94 996 SER A O 1
ATOM 7644 N N . VAL A 1 997 ? -23.120 -10.708 -3.360 1.00 84.50 997 VAL A N 1
ATOM 7645 C CA . VAL A 1 997 ? -23.774 -11.105 -2.114 1.00 84.50 997 VAL A CA 1
ATOM 7646 C C . VAL A 1 997 ? -23.592 -9.995 -1.100 1.00 84.50 997 VAL A C 1
ATOM 7648 O O . VAL A 1 997 ? -22.459 -9.582 -0.844 1.00 84.50 997 VAL A O 1
ATOM 7651 N N . ASP A 1 998 ? -24.687 -9.542 -0.507 1.00 78.00 998 ASP A N 1
ATOM 7652 C CA . ASP A 1 998 ? -24.624 -8.561 0.570 1.00 78.00 998 ASP A CA 1
ATOM 7653 C C . ASP A 1 998 ? -24.325 -9.213 1.942 1.00 78.00 998 ASP A C 1
ATOM 7655 O O . ASP A 1 998 ? -24.259 -10.443 2.087 1.00 78.00 998 ASP A O 1
ATOM 7659 N N . ALA A 1 999 ? -24.134 -8.398 2.979 1.00 73.25 999 ALA A N 1
ATOM 7660 C CA . ALA A 1 999 ? -23.925 -8.855 4.354 1.00 73.25 999 ALA A CA 1
ATOM 7661 C C . ALA A 1 999 ? -25.100 -9.700 4.890 1.00 73.25 999 ALA A C 1
ATOM 7663 O O . ALA A 1 999 ? -24.888 -10.631 5.676 1.00 73.25 999 ALA A O 1
ATOM 7664 N N . ALA A 1 1000 ? -26.324 -9.428 4.425 1.00 73.81 1000 ALA A N 1
ATOM 7665 C CA . ALA A 1 1000 ? -27.540 -10.157 4.782 1.00 73.81 1000 ALA A CA 1
ATOM 7666 C C . ALA A 1 1000 ? -27.688 -11.509 4.048 1.00 73.81 1000 ALA A C 1
ATOM 7668 O O . ALA A 1 1000 ? -28.489 -12.355 4.456 1.00 73.81 1000 ALA A O 1
ATOM 7669 N N . GLY A 1 1001 ? -26.882 -11.762 3.014 1.00 79.94 1001 GLY A N 1
ATOM 7670 C CA . GLY A 1 1001 ? -26.903 -12.976 2.204 1.00 79.94 1001 GLY A CA 1
ATOM 7671 C C . GLY A 1 1001 ? -27.836 -12.926 0.989 1.00 79.94 1001 GLY A C 1
ATOM 7672 O O . GLY A 1 1001 ? -28.037 -13.971 0.361 1.00 79.94 1001 GLY A O 1
ATOM 7673 N N . ASN A 1 1002 ? -28.391 -11.762 0.643 1.00 83.31 1002 ASN A N 1
ATOM 7674 C CA . ASN A 1 1002 ? -29.120 -11.564 -0.607 1.00 83.31 1002 ASN A CA 1
ATOM 7675 C C . ASN A 1 1002 ? -28.143 -11.634 -1.780 1.00 83.31 1002 ASN A C 1
ATOM 7677 O O . ASN A 1 1002 ? -26.999 -11.202 -1.669 1.00 83.31 1002 ASN A O 1
ATOM 7681 N N . VAL A 1 1003 ? -28.587 -12.201 -2.903 1.00 86.56 1003 VAL A N 1
ATOM 7682 C CA . VAL A 1 1003 ? -27.735 -12.462 -4.068 1.00 86.56 1003 VAL A CA 1
ATOM 7683 C C . VAL A 1 1003 ? -28.321 -11.791 -5.300 1.00 86.56 1003 VAL A C 1
ATOM 7685 O O . VAL A 1 1003 ? -29.508 -11.965 -5.578 1.00 86.56 1003 VAL A O 1
ATOM 7688 N N . ALA A 1 1004 ? -27.481 -11.116 -6.077 1.00 86.38 1004 ALA A N 1
ATOM 7689 C CA . ALA A 1 1004 ? -27.803 -10.708 -7.439 1.00 86.38 1004 ALA A CA 1
ATOM 7690 C C . ALA A 1 1004 ? -26.812 -11.294 -8.436 1.00 86.38 1004 ALA A C 1
ATOM 7692 O O . ALA A 1 1004 ? -25.696 -11.645 -8.076 1.00 86.38 1004 ALA A O 1
ATOM 7693 N N . THR A 1 1005 ? -27.228 -11.418 -9.692 1.00 86.94 1005 THR A N 1
ATOM 7694 C CA . THR A 1 1005 ? -26.450 -12.033 -10.776 1.00 86.94 1005 THR A CA 1
ATOM 7695 C C . THR A 1 1005 ? -26.443 -11.101 -11.983 1.00 86.94 1005 THR A C 1
ATOM 7697 O O . THR A 1 1005 ? -27.411 -10.374 -12.201 1.00 86.94 1005 THR A O 1
ATOM 7700 N N . THR A 1 1006 ? -25.378 -11.121 -12.791 1.00 82.06 1006 THR A N 1
ATOM 7701 C CA . THR A 1 1006 ? -25.313 -10.288 -14.009 1.00 82.06 1006 THR A CA 1
ATOM 7702 C C . THR A 1 1006 ? -26.468 -10.611 -14.964 1.00 82.06 1006 THR A C 1
ATOM 7704 O O . THR A 1 1006 ? -26.798 -11.777 -15.195 1.00 82.06 1006 THR A O 1
ATOM 7707 N N . GLY A 1 1007 ? -27.066 -9.570 -15.556 1.00 65.31 1007 GLY A N 1
ATOM 7708 C CA . GLY A 1 1007 ? -28.146 -9.720 -16.538 1.00 65.31 1007 GLY A CA 1
ATOM 7709 C C . GLY A 1 1007 ? -27.681 -10.236 -17.907 1.00 65.31 1007 GLY A C 1
ATOM 7710 O O . GLY A 1 1007 ? -28.492 -10.737 -18.679 1.00 65.31 1007 GLY A O 1
ATOM 7711 N N . THR A 1 1008 ? -26.384 -10.129 -18.226 1.00 70.75 1008 THR A N 1
ATOM 7712 C CA . THR A 1 1008 ? -25.773 -10.683 -19.449 1.00 70.75 1008 THR A CA 1
ATOM 7713 C C . THR A 1 1008 ? -24.409 -11.308 -19.116 1.00 70.75 1008 THR A C 1
ATOM 7715 O O . THR A 1 1008 ? -23.501 -10.587 -18.689 1.00 70.75 1008 THR A O 1
ATOM 7718 N N . PRO A 1 1009 ? -24.242 -12.636 -19.276 1.00 75.50 1009 PRO A N 1
ATOM 7719 C CA . PRO A 1 1009 ? -22.946 -13.302 -19.154 1.00 75.50 1009 PRO A CA 1
ATOM 7720 C C . PRO A 1 1009 ? -21.951 -12.823 -20.219 1.00 75.50 1009 PRO A C 1
ATOM 7722 O O . PRO A 1 1009 ? -22.325 -12.641 -21.378 1.00 75.50 1009 PRO A O 1
ATOM 7725 N N . LEU A 1 1010 ? -20.674 -12.685 -19.861 1.00 78.88 1010 LEU A N 1
ATOM 7726 C CA . LEU A 1 1010 ? -19.606 -12.449 -20.833 1.00 78.88 1010 LEU A CA 1
ATOM 7727 C C . LEU A 1 1010 ? -19.208 -13.774 -21.496 1.00 78.88 1010 LEU A C 1
ATOM 7729 O O . LEU A 1 1010 ? -18.821 -14.720 -20.821 1.00 78.88 1010 LEU A O 1
ATOM 7733 N N . SER A 1 1011 ? -19.254 -13.843 -22.824 1.00 82.25 1011 SER A N 1
ATOM 7734 C CA . SER A 1 1011 ? -18.827 -15.026 -23.580 1.00 82.25 1011 SER A CA 1
ATOM 7735 C C . SER A 1 1011 ? -17.352 -14.922 -23.983 1.00 82.25 1011 SER A C 1
ATOM 7737 O O . SER A 1 1011 ? -16.973 -14.007 -24.697 1.00 82.25 1011 SER A O 1
ATOM 7739 N N . ILE A 1 1012 ? -16.517 -15.884 -23.605 1.00 76.38 1012 ILE A N 1
ATOM 7740 C CA . ILE A 1 1012 ? -15.103 -15.956 -23.996 1.00 76.38 1012 ILE A CA 1
ATOM 7741 C C . ILE A 1 1012 ? -14.902 -17.155 -24.904 1.00 76.38 1012 ILE A C 1
ATOM 7743 O O . ILE A 1 1012 ? -15.086 -18.293 -24.484 1.00 76.38 1012 ILE A O 1
ATOM 7747 N N . VAL A 1 1013 ? -14.481 -16.929 -26.141 1.00 80.81 1013 VAL A N 1
ATOM 7748 C CA . VAL A 1 1013 ? -14.032 -18.002 -27.030 1.00 80.81 1013 VAL A CA 1
ATOM 7749 C C . VAL A 1 1013 ? -12.620 -18.409 -26.622 1.00 80.81 1013 VAL A C 1
ATOM 7751 O O . VAL A 1 1013 ? -11.703 -17.591 -26.643 1.00 80.81 1013 VAL A O 1
ATOM 7754 N N . VAL A 1 1014 ? -12.441 -19.670 -26.230 1.00 73.69 1014 VAL A N 1
ATOM 7755 C CA . VAL A 1 1014 ? -11.151 -20.178 -25.768 1.00 73.69 1014 VAL A CA 1
ATOM 7756 C C . VAL A 1 1014 ? -10.402 -20.809 -26.930 1.00 73.69 1014 VAL A C 1
ATOM 7758 O O . VAL A 1 1014 ? -10.777 -21.872 -27.419 1.00 73.69 1014 VAL A O 1
ATOM 7761 N N . ASN A 1 1015 ? -9.316 -20.183 -27.357 1.00 74.69 1015 ASN A N 1
ATOM 7762 C CA . ASN A 1 1015 ? -8.462 -20.692 -28.428 1.00 74.69 1015 ASN A CA 1
ATOM 7763 C C . ASN A 1 1015 ? -7.361 -21.602 -27.873 1.00 74.69 1015 ASN A C 1
ATOM 7765 O O . ASN A 1 1015 ? -7.073 -21.578 -26.680 1.00 74.69 1015 ASN A O 1
ATOM 7769 N N . ALA A 1 1016 ? -6.740 -22.430 -28.718 1.00 59.91 1016 ALA A N 1
ATOM 7770 C CA . ALA A 1 1016 ? -5.607 -23.251 -28.291 1.00 59.91 1016 ALA A CA 1
ATOM 7771 C C . ALA A 1 1016 ? -4.493 -22.357 -27.740 1.00 59.91 1016 ALA A C 1
ATOM 7773 O O . ALA A 1 1016 ? -4.107 -21.402 -28.409 1.00 59.91 1016 ALA A O 1
ATOM 7774 N N . ALA A 1 1017 ? -3.971 -22.679 -26.550 1.00 48.47 1017 ALA A N 1
ATOM 7775 C CA . ALA A 1 1017 ? -2.707 -22.104 -26.109 1.00 48.47 1017 ALA A CA 1
ATOM 7776 C C . ALA A 1 1017 ? -1.654 -22.630 -27.086 1.00 48.47 1017 ALA A C 1
ATOM 7778 O O . ALA A 1 1017 ? -1.469 -23.851 -27.169 1.00 48.47 1017 ALA A O 1
ATOM 7779 N N . PRO A 1 1018 ? -1.023 -21.774 -27.892 1.00 43.88 1018 PRO A N 1
ATOM 7780 C CA . PRO A 1 1018 ? -0.040 -22.267 -28.830 1.00 43.88 1018 PRO A CA 1
ATOM 7781 C C . PRO A 1 1018 ? 1.153 -22.804 -28.031 1.00 43.88 1018 PRO A C 1
ATOM 7783 O O . PRO A 1 1018 ? 1.549 -22.232 -27.014 1.00 43.88 1018 PRO A O 1
ATOM 7786 N N . ALA A 1 1019 ? 1.708 -23.940 -28.454 1.00 36.06 1019 ALA A N 1
ATOM 7787 C CA . ALA A 1 1019 ? 2.874 -24.531 -27.807 1.00 36.06 1019 ALA A CA 1
ATOM 7788 C C . ALA A 1 1019 ? 4.063 -23.567 -27.959 1.00 36.06 1019 ALA A C 1
ATOM 7790 O O . ALA A 1 1019 ? 4.722 -23.549 -28.992 1.00 36.06 1019 ALA A O 1
ATOM 7791 N N . GLY A 1 1020 ? 4.264 -22.707 -26.958 1.00 46.69 1020 GLY A N 1
ATOM 7792 C CA . GLY A 1 1020 ? 5.217 -21.599 -27.024 1.00 46.69 1020 GLY A CA 1
ATOM 7793 C C . GLY A 1 1020 ? 4.875 -20.499 -28.040 1.00 46.69 1020 GLY A C 1
ATOM 7794 O O . GLY A 1 1020 ? 5.789 -19.815 -28.482 1.00 46.69 1020 GLY A O 1
ATOM 7795 N N . GLY A 1 1021 ? 3.613 -20.326 -28.453 1.00 34.72 1021 GLY A N 1
ATOM 7796 C CA . GLY A 1 1021 ? 3.290 -19.352 -29.504 1.00 34.72 1021 GLY A CA 1
ATOM 7797 C C . GLY A 1 1021 ? 2.892 -17.972 -28.996 1.00 34.72 1021 GLY A C 1
ATOM 7798 O O . GLY A 1 1021 ? 1.972 -17.775 -28.209 1.00 34.72 1021 GLY A O 1
ATOM 7799 N N . THR A 1 1022 ? 3.577 -16.991 -29.542 1.00 36.28 1022 THR A N 1
ATOM 7800 C CA . THR A 1 1022 ? 3.052 -15.657 -29.777 1.00 36.28 1022 THR A CA 1
ATOM 7801 C C . THR A 1 1022 ? 1.910 -15.733 -30.798 1.00 36.28 1022 THR A C 1
ATOM 7803 O O . THR A 1 1022 ? 1.840 -16.670 -31.599 1.00 36.28 1022 THR A O 1
ATOM 7806 N N . PHE A 1 1023 ? 1.033 -14.728 -30.838 1.00 33.53 1023 PHE A N 1
ATOM 7807 C CA . PHE A 1 1023 ? 0.398 -14.385 -32.109 1.00 33.53 1023 PHE A CA 1
ATOM 7808 C C . PHE A 1 1023 ? 1.534 -14.027 -33.070 1.00 33.53 1023 PHE A C 1
ATOM 7810 O O . PHE A 1 1023 ? 2.071 -12.926 -33.017 1.00 33.53 1023 PHE A O 1
ATOM 7817 N N . THR A 1 1024 ? 1.990 -14.978 -33.881 1.00 45.28 1024 THR A N 1
ATOM 7818 C CA . THR A 1 1024 ? 3.012 -14.685 -34.879 1.00 45.28 1024 THR A CA 1
ATOM 7819 C C . THR A 1 1024 ? 2.293 -14.054 -36.066 1.00 45.28 1024 THR A C 1
ATOM 7821 O O . THR A 1 1024 ? 1.611 -14.738 -36.824 1.00 45.28 1024 THR A O 1
ATOM 7824 N N . GLN A 1 1025 ? 2.368 -12.732 -36.181 1.00 45.59 1025 GLN A N 1
ATOM 7825 C CA . GLN A 1 1025 ? 2.108 -12.028 -37.437 1.00 45.59 1025 GLN A CA 1
ATOM 7826 C C . GLN A 1 1025 ? 3.401 -12.058 -38.266 1.00 45.59 1025 GLN A C 1
ATOM 7828 O O . GLN A 1 1025 ? 4.481 -12.210 -37.694 1.00 45.59 1025 GLN A O 1
ATOM 7833 N N . ALA A 1 1026 ? 3.328 -11.964 -39.598 1.00 53.00 1026 ALA A N 1
ATOM 7834 C CA . ALA A 1 1026 ? 4.546 -11.866 -40.409 1.00 53.00 1026 ALA A CA 1
ATOM 7835 C C . ALA A 1 1026 ? 5.392 -10.664 -39.935 1.00 53.00 1026 ALA A C 1
ATOM 7837 O O . ALA A 1 1026 ? 4.810 -9.685 -39.445 1.00 53.00 1026 ALA A O 1
ATOM 7838 N N . PRO A 1 1027 ? 6.737 -10.711 -40.032 1.00 59.88 1027 PRO A N 1
ATOM 7839 C CA . PRO A 1 1027 ? 7.555 -9.570 -39.657 1.00 59.88 1027 PRO A CA 1
ATOM 7840 C C . PRO A 1 1027 ? 7.103 -8.358 -40.469 1.00 59.88 1027 PRO A C 1
ATOM 7842 O O . PRO A 1 1027 ? 6.819 -8.490 -41.657 1.00 59.88 1027 PRO A O 1
ATOM 7845 N N . GLU A 1 1028 ? 7.011 -7.197 -39.837 1.00 59.47 1028 GLU A N 1
ATOM 7846 C CA . GLU A 1 1028 ? 6.620 -5.953 -40.504 1.00 59.47 1028 GLU A CA 1
ATOM 7847 C C . GLU A 1 1028 ? 7.751 -4.938 -40.325 1.00 59.47 1028 GLU A C 1
ATOM 7849 O O . GLU A 1 1028 ? 8.193 -4.757 -39.191 1.00 59.47 1028 GLU A O 1
ATOM 7854 N N . PRO A 1 1029 ? 8.275 -4.304 -41.386 1.00 49.94 1029 PRO A N 1
ATOM 7855 C CA . PRO A 1 1029 ? 9.386 -3.369 -41.248 1.00 49.94 1029 PRO A CA 1
ATOM 7856 C C . PRO A 1 1029 ? 8.985 -2.185 -40.360 1.00 49.94 1029 PRO A C 1
ATOM 7858 O O . PRO A 1 1029 ? 8.016 -1.493 -40.662 1.00 49.94 1029 PRO A O 1
ATOM 7861 N N . VAL A 1 1030 ? 9.731 -1.943 -39.277 1.00 44.94 1030 VAL A N 1
ATOM 7862 C CA . VAL A 1 1030 ? 9.549 -0.748 -38.427 1.00 44.94 1030 VAL A CA 1
ATOM 7863 C C . VAL A 1 1030 ? 10.083 0.478 -39.162 1.00 44.94 1030 VAL A C 1
ATOM 7865 O O . VAL A 1 1030 ? 9.470 1.539 -39.135 1.00 44.94 1030 VAL A O 1
ATOM 7868 N N . ALA A 1 1031 ? 11.193 0.307 -39.878 1.00 50.31 1031 ALA A N 1
ATOM 7869 C CA . ALA A 1 1031 ? 11.740 1.276 -40.809 1.00 50.31 1031 ALA A CA 1
ATOM 7870 C C . ALA A 1 1031 ? 12.453 0.562 -41.968 1.00 50.31 1031 ALA A C 1
ATOM 7872 O O . ALA A 1 1031 ? 12.843 -0.607 -41.875 1.00 50.31 1031 ALA A O 1
ATOM 7873 N N . ASN A 1 1032 ? 12.658 1.282 -43.073 1.00 68.19 1032 ASN A N 1
ATOM 7874 C CA . ASN A 1 1032 ? 13.533 0.803 -44.138 1.00 68.19 1032 ASN A CA 1
ATOM 7875 C C . ASN A 1 1032 ? 14.998 0.777 -43.651 1.00 68.19 1032 ASN A C 1
ATOM 7877 O O . ASN A 1 1032 ? 15.396 1.650 -42.879 1.00 68.19 1032 ASN A O 1
ATOM 7881 N N . PRO A 1 1033 ? 15.826 -0.177 -44.112 1.00 70.12 1033 PRO A N 1
ATOM 7882 C CA . PRO A 1 1033 ? 17.257 -0.198 -43.818 1.00 70.12 1033 PRO A CA 1
ATOM 7883 C C . PRO A 1 1033 ? 17.949 1.106 -44.228 1.00 70.12 1033 PRO A C 1
ATOM 7885 O O . PRO A 1 1033 ? 17.510 1.773 -45.165 1.00 70.12 1033 PRO A O 1
ATOM 7888 N N . SER A 1 1034 ? 19.060 1.459 -43.587 1.00 77.50 1034 SER A N 1
ATOM 7889 C CA . SER A 1 1034 ? 19.848 2.644 -43.952 1.00 77.50 1034 SER A CA 1
ATOM 7890 C C . SER A 1 1034 ? 21.264 2.271 -44.387 1.00 77.50 1034 SER A C 1
ATOM 7892 O O . SER A 1 1034 ? 21.815 1.256 -43.965 1.00 77.50 1034 SER A O 1
ATOM 7894 N N . ILE A 1 1035 ? 21.846 3.078 -45.279 1.00 82.38 1035 ILE A N 1
ATOM 7895 C CA . ILE A 1 1035 ? 23.225 2.906 -45.748 1.00 82.38 1035 ILE A CA 1
ATOM 7896 C C . ILE A 1 1035 ? 24.105 3.964 -45.083 1.00 82.38 1035 ILE A C 1
ATOM 7898 O O . ILE A 1 1035 ? 23.832 5.156 -45.209 1.00 82.38 1035 ILE A O 1
ATOM 7902 N N . THR A 1 1036 ? 25.180 3.535 -44.423 1.00 75.94 1036 THR A N 1
ATOM 7903 C CA . THR A 1 1036 ? 26.227 4.408 -43.872 1.00 75.94 1036 THR A CA 1
ATOM 7904 C C . THR A 1 1036 ? 27.558 4.199 -44.599 1.00 75.94 1036 THR A C 1
ATOM 7906 O O . THR A 1 1036 ? 27.821 3.126 -45.146 1.00 75.94 1036 THR A O 1
ATOM 7909 N N . GLY A 1 1037 ? 28.403 5.234 -44.626 1.00 80.06 1037 GLY A N 1
ATOM 7910 C CA . GLY A 1 1037 ? 29.671 5.262 -45.366 1.00 80.06 1037 GLY A CA 1
ATOM 7911 C C . GLY A 1 1037 ? 29.629 6.163 -46.605 1.00 80.06 1037 GLY A C 1
ATOM 7912 O O . GLY A 1 1037 ? 28.564 6.563 -47.073 1.00 80.06 1037 GLY A O 1
ATOM 7913 N N . THR A 1 1038 ? 30.803 6.509 -47.136 1.00 84.06 1038 THR A N 1
ATOM 7914 C CA . THR A 1 1038 ? 30.925 7.382 -48.314 1.00 84.06 1038 THR A CA 1
ATOM 7915 C C . THR A 1 1038 ? 30.804 6.551 -49.598 1.00 84.06 1038 THR A C 1
ATOM 7917 O O . THR A 1 1038 ? 31.602 5.628 -49.781 1.00 84.06 1038 THR A O 1
ATOM 7920 N N . PRO A 1 1039 ? 29.864 6.849 -50.517 1.00 84.56 1039 PRO A N 1
ATOM 7921 C CA . PRO A 1 1039 ? 29.659 6.067 -51.734 1.00 84.56 1039 PRO A CA 1
ATOM 7922 C C . PRO A 1 1039 ? 30.698 6.439 -52.807 1.00 84.56 1039 PRO A C 1
ATOM 7924 O O . PRO A 1 1039 ? 30.377 6.984 -53.860 1.00 84.56 1039 PRO A O 1
ATOM 7927 N N . THR A 1 1040 ? 31.970 6.160 -52.540 1.00 85.44 1040 THR A N 1
ATOM 7928 C CA . THR A 1 1040 ? 33.093 6.427 -53.449 1.00 85.44 1040 THR A CA 1
ATOM 7929 C C . THR A 1 1040 ? 33.818 5.127 -53.751 1.00 85.44 1040 THR A C 1
ATOM 7931 O O . THR A 1 1040 ? 34.015 4.321 -52.842 1.00 85.44 1040 THR A O 1
ATOM 7934 N N . VAL A 1 1041 ? 34.238 4.912 -55.002 1.00 88.19 1041 VAL A N 1
ATOM 7935 C CA . VAL A 1 1041 ? 34.971 3.693 -55.395 1.00 88.19 1041 VAL A CA 1
ATOM 7936 C C . VAL A 1 1041 ? 36.120 3.390 -54.425 1.00 88.19 1041 VAL A C 1
ATOM 7938 O O . VAL A 1 1041 ? 36.961 4.247 -54.162 1.00 88.19 1041 VAL A O 1
ATOM 7941 N N . GLY A 1 1042 ? 36.147 2.161 -53.902 1.00 81.25 1042 GLY A N 1
ATOM 7942 C CA . GLY A 1 1042 ? 37.114 1.670 -52.917 1.00 81.25 1042 GLY A CA 1
ATOM 7943 C C . GLY A 1 1042 ? 36.679 1.815 -51.453 1.00 81.25 1042 GLY A C 1
ATOM 7944 O O . GLY A 1 1042 ? 37.302 1.210 -50.585 1.00 81.25 1042 GLY A O 1
ATOM 7945 N N . SER A 1 1043 ? 35.612 2.567 -51.163 1.00 83.00 1043 SER A N 1
ATOM 7946 C CA . SER A 1 1043 ? 35.064 2.726 -49.807 1.00 83.00 1043 SER A CA 1
ATOM 7947 C C . SER A 1 1043 ? 34.059 1.622 -49.461 1.00 83.00 1043 SER A C 1
ATOM 7949 O O . SER A 1 1043 ? 33.422 1.048 -50.346 1.00 83.00 1043 SER A O 1
ATOM 7951 N N . THR A 1 1044 ? 33.913 1.327 -48.165 1.00 88.62 1044 THR A N 1
ATOM 7952 C CA . THR A 1 1044 ? 32.952 0.336 -47.651 1.00 88.62 1044 THR A CA 1
ATOM 7953 C C . THR A 1 1044 ? 31.679 1.031 -47.179 1.00 88.62 1044 THR A C 1
ATOM 7955 O O . THR A 1 1044 ? 31.733 1.927 -46.339 1.00 88.62 1044 THR A O 1
ATOM 7958 N N . LEU A 1 1045 ? 30.539 0.594 -47.704 1.00 84.69 1045 LEU A N 1
ATOM 7959 C CA . LEU A 1 1045 ? 29.203 0.943 -47.242 1.00 84.69 1045 LEU A CA 1
ATOM 7960 C C . LEU A 1 1045 ? 28.703 -0.117 -46.258 1.00 84.69 1045 LEU A C 1
ATOM 7962 O O . LEU A 1 1045 ? 28.994 -1.300 -46.434 1.00 84.69 1045 LEU A O 1
ATOM 7966 N N . THR A 1 1046 ? 27.932 0.290 -45.253 1.00 85.81 1046 THR A N 1
ATOM 7967 C CA . THR A 1 1046 ? 27.304 -0.607 -44.269 1.00 85.81 1046 THR A CA 1
ATOM 7968 C C . THR A 1 1046 ? 25.787 -0.449 -44.310 1.00 85.81 1046 THR A C 1
ATOM 7970 O O . THR A 1 1046 ? 25.281 0.667 -44.315 1.00 85.81 1046 THR A O 1
ATOM 7973 N N . CYS A 1 1047 ? 25.062 -1.565 -44.349 1.00 80.00 1047 CYS A N 1
ATOM 7974 C CA . CYS A 1 1047 ? 23.605 -1.630 -44.358 1.00 80.00 1047 CYS A CA 1
ATOM 7975 C C . CYS A 1 1047 ? 23.079 -1.916 -42.946 1.00 80.00 1047 CYS A C 1
ATOM 7977 O O . CYS A 1 1047 ? 23.175 -3.041 -42.439 1.00 80.00 1047 CYS A O 1
ATOM 7979 N N . VAL A 1 1048 ? 22.508 -0.897 -42.314 1.00 73.75 1048 VAL A N 1
ATOM 7980 C CA . VAL A 1 1048 ? 21.944 -0.947 -40.964 1.00 73.75 1048 VAL A CA 1
ATOM 7981 C C . VAL A 1 1048 ? 20.486 -1.406 -41.044 1.00 73.75 1048 VAL A C 1
ATOM 7983 O O . VAL A 1 1048 ? 19.706 -0.891 -41.844 1.00 73.75 1048 VAL A O 1
ATOM 7986 N N . ASN A 1 1049 ? 20.122 -2.410 -40.246 1.00 69.19 1049 ASN A N 1
ATOM 7987 C CA . ASN A 1 1049 ? 18.770 -2.969 -40.212 1.00 69.19 1049 ASN A CA 1
ATOM 7988 C C . ASN A 1 1049 ? 17.786 -1.966 -39.575 1.00 69.19 1049 ASN A C 1
ATOM 7990 O O . ASN A 1 1049 ? 18.032 -1.509 -38.464 1.00 69.19 1049 ASN A O 1
ATOM 7994 N N . GLY A 1 1050 ? 16.677 -1.661 -40.258 1.00 60.12 1050 GLY A N 1
ATOM 7995 C CA . GLY A 1 1050 ? 15.629 -0.745 -39.778 1.00 60.12 1050 GLY A CA 1
ATOM 7996 C C . GLY A 1 1050 ? 14.662 -1.352 -38.752 1.00 60.12 1050 GLY A C 1
ATOM 7997 O O . GLY A 1 1050 ? 13.749 -0.674 -38.293 1.00 60.12 1050 GLY A O 1
ATOM 7998 N N . GLY A 1 1051 ? 14.854 -2.622 -38.381 1.00 58.78 1051 GLY A N 1
ATOM 7999 C CA . GLY A 1 1051 ? 14.036 -3.317 -37.390 1.00 58.78 1051 GLY A CA 1
ATOM 8000 C C . GLY A 1 1051 ? 12.715 -3.844 -37.956 1.00 58.78 1051 GLY A C 1
ATOM 8001 O O . GLY A 1 1051 ? 12.229 -3.402 -38.996 1.00 58.78 1051 GLY A O 1
ATOM 8002 N N . PHE A 1 1052 ? 12.131 -4.826 -37.266 1.00 59.22 1052 PHE A N 1
ATOM 8003 C CA . PHE A 1 1052 ? 10.875 -5.458 -37.667 1.00 59.22 1052 PHE A CA 1
ATOM 8004 C C . PHE A 1 1052 ? 9.973 -5.680 -36.447 1.00 59.22 1052 PHE A C 1
ATOM 8006 O O . PHE A 1 1052 ? 10.431 -6.224 -35.440 1.00 59.22 1052 PHE A O 1
ATOM 8013 N N . ARG A 1 1053 ? 8.688 -5.313 -36.553 1.00 47.09 1053 ARG A N 1
ATOM 8014 C CA . ARG A 1 1053 ? 7.632 -5.758 -35.636 1.00 47.09 1053 ARG A CA 1
ATOM 8015 C C . ARG A 1 1053 ? 7.419 -7.260 -35.831 1.00 47.09 1053 ARG A C 1
ATOM 8017 O O . ARG A 1 1053 ? 7.821 -7.828 -36.848 1.00 47.09 1053 ARG A O 1
ATOM 8024 N N . ASN A 1 1054 ? 6.770 -7.903 -34.864 1.00 55.94 1054 ASN A N 1
ATOM 8025 C CA . ASN A 1 1054 ? 6.390 -9.322 -34.914 1.00 55.94 1054 ASN A CA 1
ATOM 8026 C C . ASN A 1 1054 ? 7.568 -10.319 -34.975 1.00 55.94 1054 ASN A C 1
ATOM 8028 O O . ASN A 1 1054 ? 7.409 -11.428 -35.476 1.00 55.94 1054 ASN A O 1
ATOM 8032 N N . THR A 1 1055 ? 8.733 -9.921 -34.452 1.00 61.97 1055 THR A N 1
ATOM 8033 C CA . THR A 1 1055 ? 9.961 -10.714 -34.236 1.00 61.97 1055 THR A CA 1
ATOM 8034 C C . THR A 1 1055 ? 10.289 -11.731 -35.349 1.00 61.97 1055 THR A C 1
ATOM 8036 O O . THR A 1 1055 ? 9.792 -12.862 -35.342 1.00 61.97 1055 THR A O 1
ATOM 8039 N N . PRO A 1 1056 ? 11.180 -11.394 -36.297 1.00 62.06 1056 PRO A N 1
ATOM 8040 C CA . PRO A 1 1056 ? 11.659 -12.362 -37.278 1.00 62.06 1056 PRO A CA 1
ATOM 8041 C C . PRO A 1 1056 ? 12.504 -13.468 -36.628 1.00 62.06 1056 PRO A C 1
ATOM 8043 O O . PRO A 1 1056 ? 13.346 -13.203 -35.776 1.00 62.06 1056 PRO A O 1
ATOM 8046 N N . THR A 1 1057 ? 12.325 -14.714 -37.069 1.00 64.25 1057 THR A N 1
ATOM 8047 C CA . THR A 1 1057 ? 13.184 -15.857 -36.711 1.00 64.25 1057 THR A CA 1
ATOM 8048 C C . THR A 1 1057 ? 14.434 -15.960 -37.590 1.00 64.25 1057 THR A C 1
ATOM 8050 O O . THR A 1 1057 ? 15.354 -16.701 -37.256 1.00 64.25 1057 THR A O 1
ATOM 8053 N N . SER A 1 1058 ? 14.481 -15.249 -38.722 1.00 78.62 1058 SER A N 1
ATOM 8054 C CA . SER A 1 1058 ? 15.668 -15.129 -39.579 1.00 78.62 1058 SER A CA 1
ATOM 8055 C C . SER A 1 1058 ? 15.665 -13.823 -40.371 1.00 78.62 1058 SER A C 1
ATOM 8057 O O . SER A 1 1058 ? 14.606 -13.391 -40.832 1.00 78.62 1058 SER A O 1
ATOM 8059 N N . THR A 1 1059 ? 16.844 -13.247 -40.607 1.00 78.62 1059 THR A N 1
ATOM 8060 C CA . THR A 1 1059 ? 17.046 -12.094 -41.494 1.00 78.62 1059 THR A CA 1
ATOM 8061 C C . THR A 1 1059 ? 18.175 -12.363 -42.492 1.00 78.62 1059 THR A C 1
ATOM 8063 O O . THR A 1 1059 ? 19.161 -13.021 -42.165 1.00 78.62 1059 THR A O 1
ATOM 8066 N N . SER A 1 1060 ? 18.042 -11.862 -43.720 1.00 88.12 1060 SER A N 1
ATOM 8067 C CA . SER A 1 1060 ? 19.095 -11.882 -44.745 1.00 88.12 1060 SER A CA 1
ATOM 8068 C C . SER A 1 1060 ? 19.203 -10.524 -45.424 1.00 88.12 1060 SER A C 1
ATOM 8070 O O . SER A 1 1060 ? 18.198 -9.834 -45.560 1.00 88.12 1060 SER A O 1
ATOM 8072 N N . VAL A 1 1061 ? 20.400 -10.153 -45.876 1.00 88.38 1061 VAL A N 1
ATOM 8073 C CA . VAL A 1 1061 ? 20.662 -8.868 -46.538 1.00 88.38 1061 VAL A CA 1
ATOM 8074 C C . VAL A 1 1061 ? 21.166 -9.084 -47.964 1.00 88.38 1061 VAL A C 1
ATOM 8076 O O . VAL A 1 1061 ? 21.924 -10.016 -48.226 1.00 88.38 1061 VAL A O 1
ATOM 8079 N N . ALA A 1 1062 ? 20.748 -8.219 -48.885 1.00 93.81 1062 ALA A N 1
ATOM 8080 C CA . ALA A 1 1062 ? 21.234 -8.172 -50.258 1.00 93.81 1062 ALA A CA 1
ATOM 8081 C C . ALA A 1 1062 ? 21.514 -6.723 -50.670 1.00 93.81 1062 ALA A C 1
ATOM 8083 O O . ALA A 1 1062 ? 20.686 -5.840 -50.439 1.00 93.81 1062 ALA A O 1
ATOM 8084 N N . TRP A 1 1063 ? 22.653 -6.478 -51.318 1.00 95.94 1063 TRP A N 1
ATOM 8085 C CA . TRP A 1 1063 ? 22.941 -5.195 -51.966 1.00 95.94 1063 TRP A CA 1
ATOM 8086 C C . TRP A 1 1063 ? 22.431 -5.187 -53.402 1.00 95.94 1063 TRP A C 1
ATOM 8088 O O . TRP A 1 1063 ? 22.487 -6.205 -54.095 1.00 95.94 1063 TRP A O 1
ATOM 8098 N N . LEU A 1 1064 ? 21.932 -4.041 -53.857 1.00 96.00 1064 LEU A N 1
ATOM 8099 C CA . LEU A 1 1064 ? 21.364 -3.864 -55.182 1.00 96.00 1064 LEU A CA 1
ATOM 8100 C C . LEU A 1 1064 ? 22.045 -2.700 -55.899 1.00 96.00 1064 LEU A C 1
ATOM 8102 O O . LEU A 1 1064 ? 22.289 -1.655 -55.298 1.00 96.00 1064 LEU A O 1
ATOM 8106 N N . ARG A 1 1065 ? 22.266 -2.873 -57.201 1.00 94.31 1065 ARG A N 1
ATOM 8107 C CA . ARG A 1 1065 ? 22.670 -1.834 -58.150 1.00 94.31 1065 ARG A CA 1
ATOM 8108 C C . ARG A 1 1065 ? 21.523 -1.599 -59.119 1.00 94.31 1065 ARG A C 1
ATOM 8110 O O . ARG A 1 1065 ? 21.098 -2.538 -59.788 1.00 94.31 1065 ARG A O 1
ATOM 8117 N N . ASP A 1 1066 ? 21.006 -0.376 -59.162 1.00 90.31 1066 ASP A N 1
ATOM 8118 C CA . ASP A 1 1066 ? 19.839 0.018 -59.963 1.00 90.31 1066 ASP A CA 1
ATOM 8119 C C . ASP A 1 1066 ? 18.636 -0.928 -59.761 1.00 90.31 1066 ASP A C 1
ATOM 8121 O O . ASP A 1 1066 ? 17.947 -1.317 -60.703 1.00 90.31 1066 ASP A O 1
ATOM 8125 N N . GLY A 1 1067 ? 18.420 -1.369 -58.516 1.00 86.38 1067 GLY A N 1
ATOM 8126 C CA . GLY A 1 1067 ? 17.348 -2.305 -58.156 1.00 86.38 1067 GLY A CA 1
ATOM 8127 C C . GLY A 1 1067 ? 17.628 -3.785 -58.462 1.00 86.38 1067 GLY A C 1
ATOM 8128 O O . GLY A 1 1067 ? 16.780 -4.631 -58.177 1.00 86.38 1067 GLY A O 1
ATOM 8129 N N . VAL A 1 1068 ? 18.808 -4.138 -58.985 1.00 91.50 1068 VAL A N 1
ATOM 8130 C CA . VAL A 1 1068 ? 19.208 -5.526 -59.281 1.00 91.50 1068 VAL A CA 1
ATOM 8131 C C . VAL A 1 1068 ? 20.216 -6.030 -58.250 1.00 91.50 1068 VAL A C 1
ATOM 8133 O O . VAL A 1 1068 ? 21.214 -5.366 -57.985 1.00 91.50 1068 VAL A O 1
ATOM 8136 N N . VAL A 1 1069 ? 19.986 -7.219 -57.682 1.00 93.44 1069 VAL A N 1
ATOM 8137 C CA . VAL A 1 1069 ? 20.874 -7.823 -56.671 1.00 93.44 1069 VAL A CA 1
ATOM 8138 C C . VAL A 1 1069 ? 22.296 -8.001 -57.215 1.00 93.44 1069 VAL A C 1
ATOM 8140 O O . VAL A 1 1069 ? 22.507 -8.575 -58.283 1.00 93.44 1069 VAL A O 1
ATOM 8143 N N . ILE A 1 1070 ? 23.282 -7.539 -56.448 1.00 92.94 1070 ILE A N 1
ATOM 8144 C CA . ILE A 1 1070 ? 24.704 -7.696 -56.740 1.00 92.94 1070 ILE A CA 1
ATOM 8145 C C . ILE A 1 1070 ? 25.141 -9.079 -56.248 1.00 92.94 1070 ILE A C 1
ATOM 8147 O O . ILE A 1 1070 ? 25.189 -9.350 -55.048 1.00 92.94 1070 ILE A O 1
ATOM 8151 N N . SER A 1 1071 ? 25.459 -9.973 -57.184 1.00 86.88 1071 SER A N 1
ATOM 8152 C CA . SER A 1 1071 ? 25.871 -11.345 -56.870 1.00 86.88 1071 SER A CA 1
ATOM 8153 C C . SER A 1 1071 ? 27.080 -11.373 -55.924 1.00 86.88 1071 SER A C 1
ATOM 8155 O O . SER A 1 1071 ? 28.108 -10.767 -56.215 1.00 86.88 1071 SER A O 1
ATOM 8157 N N . GLY A 1 1072 ? 26.964 -12.102 -54.809 1.00 77.69 1072 GLY A N 1
ATOM 8158 C CA . GLY A 1 1072 ? 28.022 -12.254 -53.798 1.00 77.69 1072 GLY A CA 1
ATOM 8159 C C . GLY A 1 1072 ? 28.034 -11.195 -52.685 1.00 77.69 1072 GLY A C 1
ATOM 8160 O O . GLY A 1 1072 ? 28.741 -11.381 -51.699 1.00 77.69 1072 GLY A O 1
ATOM 8161 N N . ALA A 1 1073 ? 27.228 -10.132 -52.782 1.00 86.12 1073 ALA A N 1
ATOM 8162 C CA . ALA A 1 1073 ? 27.108 -9.094 -51.754 1.00 86.12 1073 ALA A CA 1
ATOM 8163 C C . ALA A 1 1073 ? 25.934 -9.386 -50.794 1.00 86.12 1073 ALA A C 1
ATOM 8165 O O . ALA A 1 1073 ? 24.900 -8.716 -50.831 1.00 86.12 1073 ALA A O 1
ATOM 8166 N N . ALA A 1 1074 ? 26.092 -10.427 -49.967 1.00 81.75 1074 ALA A N 1
ATOM 8167 C CA . ALA A 1 1074 ? 25.045 -10.971 -49.083 1.00 81.75 1074 ALA A CA 1
ATOM 8168 C C . ALA A 1 1074 ? 25.319 -10.776 -47.575 1.00 81.75 1074 ALA A C 1
ATOM 8170 O O . ALA A 1 1074 ? 24.706 -11.427 -46.730 1.00 81.75 1074 ALA A O 1
ATOM 8171 N N . ILE A 1 1075 ? 26.268 -9.902 -47.236 1.00 79.94 1075 ILE A N 1
ATOM 8172 C CA . ILE A 1 1075 ? 26.563 -9.483 -45.861 1.00 79.94 1075 ILE A CA 1
ATOM 8173 C C . ILE A 1 1075 ? 26.245 -7.996 -45.702 1.00 79.94 1075 ILE A C 1
ATOM 8175 O O . ILE A 1 1075 ? 26.022 -7.282 -46.681 1.00 79.94 1075 ILE A O 1
ATOM 8179 N N . ASN A 1 1076 ? 26.209 -7.511 -44.467 1.00 83.44 1076 ASN A N 1
ATOM 8180 C CA . ASN A 1 1076 ? 25.781 -6.147 -44.154 1.00 83.44 1076 ASN A CA 1
ATOM 8181 C C . ASN A 1 1076 ? 26.776 -5.056 -44.590 1.00 83.44 1076 ASN A C 1
ATOM 8183 O O . ASN A 1 1076 ? 26.543 -3.891 -44.293 1.00 83.44 1076 ASN A O 1
ATOM 8187 N N . THR A 1 1077 ? 27.847 -5.389 -45.309 1.00 86.69 1077 THR A N 1
ATOM 8188 C CA . THR A 1 1077 ? 28.809 -4.434 -45.868 1.00 86.69 1077 THR A CA 1
ATOM 8189 C C . THR A 1 1077 ? 29.021 -4.655 -47.367 1.00 86.69 1077 THR A C 1
ATOM 8191 O O . THR A 1 1077 ? 28.866 -5.768 -47.872 1.00 86.69 1077 THR A O 1
ATOM 8194 N N . TYR A 1 1078 ? 29.365 -3.589 -48.094 1.00 93.62 1078 TYR A N 1
ATOM 8195 C CA . TYR A 1 1078 ? 29.634 -3.621 -49.534 1.00 93.62 1078 TYR A CA 1
ATOM 8196 C C . TYR A 1 1078 ? 30.734 -2.633 -49.925 1.00 93.62 1078 TYR A C 1
ATOM 8198 O O . TYR A 1 1078 ? 30.676 -1.462 -49.560 1.00 93.62 1078 TYR A O 1
ATOM 8206 N N . VAL A 1 1079 ? 31.729 -3.090 -50.688 1.00 92.81 1079 VAL A N 1
ATOM 8207 C CA . VAL A 1 1079 ? 32.798 -2.226 -51.213 1.00 92.81 1079 VAL A CA 1
ATOM 8208 C C . VAL A 1 1079 ? 32.383 -1.676 -52.571 1.00 92.81 1079 VAL A C 1
ATOM 8210 O O . VAL A 1 1079 ? 32.123 -2.438 -53.501 1.00 92.81 1079 VAL A O 1
ATOM 8213 N N . VAL A 1 1080 ? 32.361 -0.352 -52.699 1.00 91.81 1080 VAL A N 1
ATOM 8214 C CA . VAL A 1 1080 ? 31.989 0.334 -53.941 1.00 91.81 1080 VAL A CA 1
ATOM 8215 C C . VAL A 1 1080 ? 33.045 0.085 -55.020 1.00 91.81 1080 VAL A C 1
ATOM 8217 O O . VAL A 1 1080 ? 34.241 0.282 -54.807 1.00 91.81 1080 VAL A O 1
ATOM 8220 N N . THR A 1 1081 ? 32.610 -0.311 -56.210 1.00 91.25 1081 THR A N 1
ATOM 8221 C CA . THR A 1 1081 ? 33.457 -0.667 -57.356 1.00 91.25 1081 THR A CA 1
ATOM 8222 C C . THR A 1 1081 ? 33.297 0.327 -58.506 1.00 91.25 1081 THR A C 1
ATOM 8224 O O . THR A 1 1081 ? 32.337 1.091 -58.563 1.00 91.25 1081 THR A O 1
ATOM 8227 N N . ASN A 1 1082 ? 34.183 0.262 -59.504 1.00 86.56 1082 ASN A N 1
ATOM 8228 C CA . ASN A 1 1082 ? 34.033 1.054 -60.733 1.00 86.56 1082 ASN A CA 1
ATOM 8229 C C . ASN A 1 1082 ? 32.705 0.798 -61.469 1.00 86.56 1082 ASN A C 1
ATOM 8231 O O . ASN A 1 1082 ? 32.242 1.668 -62.200 1.00 86.56 1082 ASN A O 1
ATOM 8235 N N . SER A 1 1083 ? 32.079 -0.369 -61.275 1.00 85.44 1083 SER A N 1
ATOM 8236 C CA . SER A 1 1083 ? 30.782 -0.691 -61.887 1.00 85.44 1083 SER A CA 1
ATOM 8237 C C . SER A 1 1083 ? 29.591 0.028 -61.238 1.00 85.44 1083 SER A C 1
ATOM 8239 O O . SER A 1 1083 ? 28.502 0.025 -61.805 1.00 85.44 1083 SER A O 1
ATOM 8241 N N . ASP A 1 1084 ? 29.803 0.666 -60.082 1.00 91.75 1084 ASP A N 1
ATOM 8242 C CA . ASP A 1 1084 ? 28.774 1.385 -59.326 1.00 91.75 1084 ASP A CA 1
ATOM 8243 C C . ASP A 1 1084 ? 28.701 2.878 -59.684 1.00 91.75 1084 ASP A C 1
ATOM 8245 O O . ASP A 1 1084 ? 27.717 3.528 -59.344 1.00 91.75 1084 ASP A O 1
ATOM 8249 N N . ILE A 1 1085 ? 29.710 3.442 -60.367 1.00 89.25 1085 ILE A N 1
ATOM 8250 C CA . ILE A 1 1085 ? 29.802 4.889 -60.641 1.00 89.25 1085 ILE A CA 1
ATOM 8251 C C . ILE A 1 1085 ? 28.551 5.390 -61.377 1.00 89.25 1085 ILE A C 1
ATOM 8253 O O . ILE A 1 1085 ? 28.203 4.902 -62.453 1.00 89.25 1085 ILE A O 1
ATOM 8257 N N . GLY A 1 1086 ? 27.900 6.403 -60.798 1.00 81.19 1086 GLY A N 1
ATOM 8258 C CA . GLY A 1 1086 ? 26.676 7.009 -61.321 1.00 81.19 1086 GLY A CA 1
ATOM 8259 C C . GLY A 1 1086 ? 25.433 6.121 -61.217 1.00 81.19 1086 GLY A C 1
ATOM 8260 O O . GLY A 1 1086 ? 24.405 6.480 -61.787 1.00 81.19 1086 GLY A O 1
ATOM 8261 N N . ARG A 1 1087 ? 25.518 4.972 -60.534 1.00 87.62 1087 ARG A N 1
ATOM 8262 C CA . ARG A 1 1087 ? 24.410 4.035 -60.311 1.00 87.62 1087 ARG A CA 1
ATOM 8263 C C . ARG A 1 1087 ? 23.842 4.171 -58.908 1.00 87.62 1087 ARG A C 1
ATOM 8265 O O . ARG A 1 1087 ? 24.530 4.612 -57.983 1.00 87.62 1087 ARG A O 1
ATOM 8272 N N . ASP A 1 1088 ? 22.594 3.747 -58.767 1.00 90.69 1088 ASP A N 1
ATOM 8273 C CA . ASP A 1 1088 ? 21.891 3.741 -57.494 1.00 90.69 1088 ASP A CA 1
ATOM 8274 C C . ASP A 1 1088 ? 22.236 2.475 -56.718 1.00 90.69 1088 ASP A C 1
ATOM 8276 O O . ASP A 1 1088 ? 21.919 1.360 -57.139 1.00 90.69 1088 ASP A O 1
ATOM 8280 N N . ILE A 1 1089 ? 22.866 2.647 -55.561 1.00 95.31 1089 ILE A N 1
ATOM 8281 C CA . ILE A 1 1089 ? 23.161 1.563 -54.631 1.00 95.31 1089 ILE A CA 1
ATOM 8282 C C . ILE A 1 1089 ? 22.132 1.594 -53.504 1.00 95.31 1089 ILE A C 1
ATOM 8284 O O . ILE A 1 1089 ? 21.944 2.613 -52.842 1.00 95.31 1089 ILE A O 1
ATOM 8288 N N . THR A 1 1090 ? 21.447 0.472 -53.298 1.00 95.00 1090 THR A N 1
ATOM 8289 C CA . THR A 1 1090 ? 20.485 0.259 -52.203 1.00 95.00 1090 THR A CA 1
ATOM 8290 C C . THR A 1 1090 ? 20.798 -1.054 -51.498 1.00 95.00 1090 THR A C 1
ATOM 8292 O O . THR A 1 1090 ? 21.464 -1.927 -52.059 1.00 95.00 1090 THR A O 1
ATOM 8295 N N . CYS A 1 1091 ? 20.329 -1.215 -50.267 1.00 91.56 1091 CYS A N 1
ATOM 8296 C CA . CYS A 1 1091 ? 20.419 -2.477 -49.552 1.00 91.56 1091 CYS A CA 1
ATOM 8297 C C . CYS A 1 1091 ? 19.038 -2.915 -49.072 1.00 91.56 1091 CYS A C 1
ATOM 8299 O O . CYS A 1 1091 ? 18.199 -2.090 -48.716 1.00 91.56 1091 CYS A O 1
ATOM 8301 N N . ARG A 1 1092 ? 18.784 -4.220 -49.095 1.00 94.00 1092 ARG A N 1
ATOM 8302 C CA . ARG A 1 1092 ? 17.488 -4.812 -48.770 1.00 94.00 1092 ARG A CA 1
ATOM 8303 C C . ARG A 1 1092 ? 17.652 -5.882 -47.713 1.00 94.00 1092 ARG A C 1
ATOM 8305 O O . ARG A 1 1092 ? 18.485 -6.770 -47.874 1.00 94.00 1092 ARG A O 1
ATOM 8312 N N . TYR A 1 1093 ? 16.830 -5.812 -46.675 1.00 87.62 1093 TYR A N 1
ATOM 8313 C CA . TYR A 1 1093 ? 16.669 -6.887 -45.709 1.00 87.62 1093 TYR A CA 1
ATOM 8314 C C . TYR A 1 1093 ? 15.416 -7.695 -46.032 1.00 87.62 1093 TYR A C 1
ATOM 8316 O O . TYR A 1 1093 ? 14.362 -7.122 -46.298 1.00 87.62 1093 TYR A O 1
ATOM 8324 N N . THR A 1 1094 ? 15.529 -9.015 -45.945 1.00 88.56 1094 THR A N 1
ATOM 8325 C CA . THR A 1 1094 ? 14.407 -9.955 -45.948 1.00 88.56 1094 THR A CA 1
ATOM 8326 C C . THR A 1 1094 ? 14.310 -10.561 -44.556 1.00 88.56 1094 THR A C 1
ATOM 8328 O O . THR A 1 1094 ? 15.270 -11.163 -44.075 1.00 88.56 1094 THR A O 1
ATOM 8331 N N . ALA A 1 1095 ? 13.173 -10.396 -43.894 1.00 73.88 1095 ALA A N 1
ATOM 8332 C CA . ALA A 1 1095 ? 12.923 -10.885 -42.544 1.00 73.88 1095 ALA A CA 1
ATOM 8333 C C . ALA A 1 1095 ? 11.805 -11.921 -42.578 1.00 73.88 1095 ALA A C 1
ATOM 8335 O O . ALA A 1 1095 ? 10.799 -11.710 -43.247 1.00 73.88 1095 ALA A O 1
ATOM 8336 N N . SER A 1 1096 ? 11.981 -13.047 -41.888 1.00 78.19 1096 SER A N 1
ATOM 8337 C CA . SER A 1 1096 ? 11.022 -14.159 -41.905 1.00 78.19 1096 SER A CA 1
ATOM 8338 C C . SER A 1 1096 ? 10.751 -14.687 -40.508 1.00 78.19 1096 SER A C 1
ATOM 8340 O O . SER A 1 1096 ? 11.673 -14.765 -39.702 1.00 78.19 1096 SER A O 1
ATOM 8342 N N . ASN A 1 1097 ? 9.513 -15.091 -40.244 1.00 74.69 1097 ASN A N 1
ATOM 8343 C CA . ASN A 1 1097 ? 9.128 -15.942 -39.118 1.00 74.69 1097 ASN A CA 1
ATOM 8344 C C . ASN A 1 1097 ? 8.170 -17.051 -39.592 1.00 74.69 1097 ASN A C 1
ATOM 8346 O O . ASN A 1 1097 ? 7.922 -17.207 -40.787 1.00 74.69 1097 ASN A O 1
ATOM 8350 N N . SER A 1 1098 ? 7.626 -17.836 -38.662 1.00 68.75 1098 SER A N 1
ATOM 8351 C CA . SER A 1 1098 ? 6.675 -18.914 -38.966 1.00 68.75 1098 SER A CA 1
ATOM 8352 C C . SER A 1 1098 ? 5.353 -18.441 -39.597 1.00 68.75 1098 SER A C 1
ATOM 8354 O O . SER A 1 1098 ? 4.604 -19.280 -40.093 1.00 68.75 1098 SER A O 1
ATOM 8356 N N . ALA A 1 1099 ? 5.065 -17.134 -39.596 1.00 53.31 1099 ALA A N 1
ATOM 8357 C CA . ALA A 1 1099 ? 3.861 -16.528 -40.163 1.00 53.31 1099 ALA A CA 1
ATOM 8358 C C . ALA A 1 1099 ? 4.065 -15.862 -41.536 1.00 53.31 1099 ALA A C 1
ATOM 8360 O O . ALA A 1 1099 ? 3.080 -15.568 -42.211 1.00 53.31 1099 ALA A O 1
ATOM 8361 N N . GLY A 1 1100 ? 5.308 -15.643 -41.979 1.00 71.50 1100 GLY A N 1
ATOM 8362 C CA . GLY A 1 1100 ? 5.609 -15.119 -43.314 1.00 71.50 1100 GLY A CA 1
ATOM 8363 C C . GLY A 1 1100 ? 6.968 -14.427 -43.420 1.00 71.50 1100 GLY A C 1
ATOM 8364 O O . GLY A 1 1100 ? 7.730 -14.369 -42.454 1.00 71.50 1100 GLY A O 1
ATOM 8365 N N . SER A 1 1101 ? 7.254 -13.888 -44.607 1.00 83.75 1101 SER A N 1
ATOM 8366 C CA . SER A 1 1101 ? 8.474 -13.135 -44.916 1.00 83.75 1101 SER A CA 1
ATOM 8367 C C . SER A 1 1101 ? 8.132 -11.772 -45.511 1.00 83.75 1101 SER A C 1
ATOM 8369 O O . SER A 1 1101 ? 7.209 -11.673 -46.317 1.00 83.75 1101 SER A O 1
ATOM 8371 N N . VAL A 1 1102 ? 8.901 -10.742 -45.164 1.00 84.94 1102 VAL A N 1
ATOM 8372 C CA . VAL A 1 1102 ? 8.774 -9.385 -45.715 1.00 84.94 1102 VAL A CA 1
ATOM 8373 C C . VAL A 1 1102 ? 10.136 -8.861 -46.165 1.00 84.94 1102 VAL A C 1
ATOM 8375 O O . VAL A 1 1102 ? 11.167 -9.256 -45.615 1.00 84.94 1102 VAL A O 1
ATOM 8378 N N . GLU A 1 1103 ? 10.145 -7.952 -47.140 1.00 91.44 1103 GLU A N 1
ATOM 8379 C CA . GLU A 1 1103 ? 11.346 -7.243 -47.586 1.00 91.44 1103 GLU A CA 1
ATOM 8380 C C . GLU A 1 1103 ? 11.248 -5.745 -47.285 1.00 91.44 1103 GLU A C 1
ATOM 8382 O O . GLU A 1 1103 ? 10.196 -5.138 -47.471 1.00 91.44 1103 GLU A O 1
ATOM 8387 N N . ALA A 1 1104 ? 12.360 -5.140 -46.871 1.00 82.25 1104 ALA A N 1
ATOM 8388 C CA . ALA A 1 1104 ? 12.497 -3.700 -46.670 1.00 82.25 1104 ALA A CA 1
ATOM 8389 C C . ALA A 1 1104 ? 13.777 -3.213 -47.357 1.00 82.25 1104 ALA A C 1
ATOM 8391 O O . ALA A 1 1104 ? 14.827 -3.834 -47.193 1.00 82.25 1104 ALA A O 1
ATOM 8392 N N . THR A 1 1105 ? 13.706 -2.131 -48.139 1.00 91.31 1105 THR A N 1
ATOM 8393 C CA . THR A 1 1105 ? 14.828 -1.640 -48.968 1.00 91.31 1105 THR A CA 1
ATOM 8394 C C . THR A 1 1105 ? 15.180 -0.201 -48.611 1.00 91.31 1105 THR A C 1
ATOM 8396 O O . THR A 1 1105 ? 14.290 0.625 -48.434 1.00 91.31 1105 THR A O 1
ATOM 8399 N N . SER A 1 1106 ? 16.474 0.097 -48.504 1.00 88.94 1106 SER A N 1
ATOM 8400 C CA . SER A 1 1106 ? 16.991 1.417 -48.156 1.00 88.94 1106 SER A CA 1
ATOM 8401 C C . SER A 1 1106 ? 16.718 2.476 -49.219 1.00 88.94 1106 SER A C 1
ATOM 8403 O O . SER A 1 1106 ? 16.525 2.175 -50.399 1.00 88.94 1106 SER A O 1
ATOM 8405 N N . SER A 1 1107 ? 16.839 3.742 -48.821 1.00 87.88 1107 SER A N 1
ATOM 8406 C CA . SER A 1 1107 ? 17.051 4.841 -49.767 1.00 87.88 1107 SER A CA 1
ATOM 8407 C C . SER A 1 1107 ? 18.323 4.614 -50.592 1.00 87.88 1107 SER A C 1
ATOM 8409 O O . SER A 1 1107 ? 19.279 3.982 -50.128 1.00 87.88 1107 SER A O 1
ATOM 8411 N N . ARG A 1 1108 ? 18.332 5.131 -51.825 1.00 88.19 1108 ARG A N 1
ATOM 8412 C CA . ARG A 1 1108 ? 19.480 5.038 -52.736 1.00 88.19 1108 ARG A CA 1
ATOM 8413 C C . ARG A 1 1108 ? 20.627 5.954 -52.314 1.00 88.19 1108 ARG A C 1
ATOM 8415 O O . ARG A 1 1108 ? 20.394 7.098 -51.929 1.00 88.19 1108 ARG A O 1
ATOM 8422 N N . VAL A 1 1109 ? 21.856 5.476 -52.479 1.00 86.56 1109 VAL A N 1
ATOM 8423 C CA . VAL A 1 1109 ? 23.069 6.303 -52.514 1.00 86.56 1109 VAL A CA 1
ATOM 8424 C C . VAL A 1 1109 ? 23.701 6.198 -53.899 1.00 86.56 1109 VAL A C 1
ATOM 8426 O O . VAL A 1 1109 ? 23.744 5.115 -54.480 1.00 86.56 1109 VAL A O 1
ATOM 8429 N N . THR A 1 1110 ? 24.181 7.311 -54.449 1.00 88.25 1110 THR A N 1
ATOM 8430 C CA . THR A 1 1110 ? 24.779 7.331 -55.792 1.00 88.25 1110 THR A CA 1
ATOM 8431 C C . THR A 1 1110 ? 26.292 7.244 -55.678 1.00 88.25 1110 THR A C 1
ATOM 8433 O O . THR A 1 1110 ? 26.909 8.086 -55.021 1.00 88.25 1110 THR A O 1
ATOM 8436 N N . ALA A 1 1111 ? 26.905 6.242 -56.311 1.00 85.06 1111 ALA A N 1
ATOM 8437 C CA . ALA A 1 1111 ? 28.353 6.100 -56.229 1.00 85.06 1111 ALA A CA 1
ATOM 8438 C C . ALA A 1 1111 ? 29.090 7.123 -57.106 1.00 85.06 1111 ALA A C 1
ATOM 8440 O O . ALA A 1 1111 ? 28.712 7.385 -58.249 1.00 85.06 1111 ALA A O 1
ATOM 8441 N N . SER A 1 1112 ? 30.184 7.666 -56.581 1.00 79.56 1112 SER A N 1
ATOM 8442 C CA . SER A 1 1112 ? 31.046 8.646 -57.243 1.00 79.56 1112 SER A CA 1
ATOM 8443 C C . SER A 1 1112 ? 32.466 8.102 -57.439 1.00 79.56 1112 SER A C 1
ATOM 8445 O O . SER A 1 1112 ? 32.917 7.190 -56.738 1.00 79.56 1112 SER A O 1
ATOM 8447 N N . ALA A 1 1113 ? 33.179 8.630 -58.435 1.00 75.94 1113 ALA A N 1
ATOM 8448 C CA . ALA A 1 1113 ? 34.577 8.276 -58.664 1.00 75.94 1113 ALA A CA 1
ATOM 8449 C C . ALA A 1 1113 ? 35.463 8.836 -57.536 1.00 75.94 1113 ALA A C 1
ATOM 8451 O O . ALA A 1 1113 ? 35.222 9.939 -57.046 1.00 75.94 1113 ALA A O 1
ATOM 8452 N N . ALA A 1 1114 ? 36.506 8.099 -57.139 1.00 59.84 1114 ALA A N 1
ATOM 8453 C CA . ALA A 1 1114 ? 37.508 8.610 -56.207 1.00 59.84 1114 ALA A CA 1
ATOM 8454 C C . ALA A 1 1114 ? 38.176 9.860 -56.800 1.00 59.84 1114 ALA A C 1
ATOM 8456 O O . ALA A 1 1114 ? 38.738 9.809 -57.894 1.00 59.84 1114 ALA A O 1
ATOM 8457 N N . GLY A 1 1115 ? 38.073 10.994 -56.104 1.00 56.53 1115 GLY A N 1
ATOM 8458 C CA . GLY A 1 1115 ? 38.605 12.262 -56.590 1.00 56.53 1115 GLY A CA 1
ATOM 8459 C C . GLY A 1 1115 ? 40.126 12.218 -56.712 1.00 56.53 1115 GLY A C 1
ATOM 8460 O O . GLY A 1 1115 ? 40.829 12.141 -55.708 1.00 56.53 1115 GLY A O 1
ATOM 8461 N N . THR A 1 1116 ? 40.651 12.319 -57.932 1.00 44.47 1116 THR A N 1
ATOM 8462 C CA . THR A 1 1116 ? 42.032 12.760 -58.140 1.00 44.47 1116 THR A CA 1
ATOM 8463 C C . THR A 1 1116 ? 42.067 14.278 -58.009 1.00 44.47 1116 THR A C 1
ATOM 8465 O O . THR A 1 1116 ? 41.393 14.979 -58.764 1.00 44.47 1116 THR A O 1
ATOM 8468 N N . GLN A 1 1117 ? 42.845 14.783 -57.054 1.00 41.66 1117 GLN A N 1
ATOM 8469 C CA . GLN A 1 1117 ? 43.127 16.206 -56.876 1.00 41.66 1117 GLN A CA 1
ATOM 8470 C C . GLN A 1 1117 ? 43.639 16.817 -58.196 1.00 41.66 1117 GLN A C 1
ATOM 8472 O O . GLN A 1 1117 ? 44.715 16.461 -58.672 1.00 41.66 1117 GLN A O 1
ATOM 8477 N N . GLY A 1 1118 ? 42.857 17.712 -58.808 1.00 47.34 1118 GLY A N 1
ATOM 8478 C CA . GLY A 1 1118 ? 43.261 18.455 -60.007 1.00 47.34 1118 GLY A CA 1
ATOM 8479 C C . GLY A 1 1118 ? 44.151 19.661 -59.659 1.00 47.34 1118 GLY A C 1
ATOM 8480 O O . GLY A 1 1118 ? 43.960 20.260 -58.597 1.00 47.34 1118 GLY A O 1
ATOM 8481 N N . PRO A 1 1119 ? 45.124 20.037 -60.513 1.00 44.62 1119 PRO A N 1
ATOM 8482 C CA . PRO A 1 1119 ? 45.986 21.194 -60.277 1.00 44.62 1119 PRO A CA 1
ATOM 8483 C C . PRO A 1 1119 ? 45.203 22.516 -60.373 1.00 44.62 1119 PRO A C 1
ATOM 8485 O O . PRO A 1 1119 ? 44.236 22.628 -61.125 1.00 44.62 1119 PRO A O 1
ATOM 8488 N N . ALA A 1 1120 ? 45.634 23.519 -59.602 1.00 42.41 1120 ALA A N 1
ATOM 8489 C CA . ALA A 1 1120 ? 44.993 24.831 -59.507 1.00 42.41 1120 ALA A CA 1
ATOM 8490 C C . ALA A 1 1120 ? 44.940 25.568 -60.862 1.00 42.41 1120 ALA A C 1
ATOM 8492 O O . ALA A 1 1120 ? 45.959 25.705 -61.541 1.00 42.41 1120 ALA A O 1
ATOM 8493 N N . GLY A 1 1121 ? 43.756 26.069 -61.232 1.00 50.25 1121 GLY A N 1
ATOM 8494 C CA . GLY A 1 1121 ? 43.541 26.896 -62.425 1.00 50.25 1121 GLY A CA 1
ATOM 8495 C C . GLY A 1 1121 ? 43.747 28.400 -62.155 1.00 50.25 1121 GLY A C 1
ATOM 8496 O O . GLY A 1 1121 ? 43.415 28.862 -61.062 1.00 50.25 1121 GLY A O 1
ATOM 8497 N N . PRO A 1 1122 ? 44.293 29.173 -63.117 1.00 45.34 1122 PRO A N 1
ATOM 8498 C CA . PRO A 1 1122 ? 44.613 30.595 -62.955 1.00 45.34 1122 PRO A CA 1
ATOM 8499 C C . PRO A 1 1122 ? 43.372 31.505 -63.027 1.00 45.34 1122 PRO A C 1
ATOM 8501 O O . PRO A 1 1122 ? 42.332 31.128 -63.560 1.00 45.34 1122 PRO A O 1
ATOM 8504 N N . ALA A 1 1123 ? 43.497 32.721 -62.487 1.00 51.47 1123 ALA A N 1
ATOM 8505 C CA . ALA A 1 1123 ? 42.396 33.665 -62.283 1.00 51.47 1123 ALA A CA 1
ATOM 8506 C C . ALA A 1 1123 ? 42.027 34.542 -63.503 1.00 51.47 1123 ALA A C 1
ATOM 8508 O O . ALA A 1 1123 ? 42.901 34.980 -64.251 1.00 51.47 1123 ALA A O 1
ATOM 8509 N N . GLY A 1 1124 ? 40.737 34.917 -63.564 1.00 45.00 1124 GLY A N 1
ATOM 8510 C CA . GLY A 1 1124 ? 40.175 36.110 -64.236 1.00 45.00 1124 GLY A CA 1
ATOM 8511 C C . GLY A 1 1124 ? 39.183 35.811 -65.378 1.00 45.00 1124 GLY A C 1
ATOM 8512 O O . GLY A 1 1124 ? 39.229 34.700 -65.903 1.00 45.00 1124 GLY A O 1
ATOM 8513 N N . PRO A 1 1125 ? 38.329 36.763 -65.842 1.00 39.19 1125 PRO A N 1
ATOM 8514 C CA . PRO A 1 1125 ? 38.082 38.156 -65.415 1.00 39.19 1125 PRO A CA 1
ATOM 8515 C C . PRO A 1 1125 ? 36.577 38.508 -65.164 1.00 39.19 1125 PRO A C 1
ATOM 8517 O O . PRO A 1 1125 ? 35.687 37.680 -65.334 1.00 39.19 1125 PRO A O 1
ATOM 8520 N N . THR A 1 1126 ? 36.289 39.757 -64.765 1.00 55.31 1126 THR A N 1
ATOM 8521 C CA . THR A 1 1126 ? 34.948 40.284 -64.402 1.00 55.31 1126 THR A CA 1
ATOM 8522 C C . THR A 1 1126 ? 34.148 40.898 -65.568 1.00 55.31 1126 THR A C 1
ATOM 8524 O O . THR A 1 1126 ? 34.695 41.694 -66.328 1.00 55.31 1126 THR A O 1
ATOM 8527 N N . GLY A 1 1127 ? 32.819 40.673 -65.561 1.00 45.19 1127 GLY A N 1
ATOM 8528 C CA . GLY A 1 1127 ? 31.747 41.567 -66.069 1.00 45.19 1127 GLY A CA 1
ATOM 8529 C C . GLY A 1 1127 ? 31.074 41.139 -67.390 1.00 45.19 1127 GLY A C 1
ATOM 8530 O O . GLY A 1 1127 ? 31.715 40.408 -68.141 1.00 45.19 1127 GLY A O 1
ATOM 8531 N N . PRO A 1 1128 ? 29.838 41.594 -67.744 1.00 38.56 1128 PRO A N 1
ATOM 8532 C CA . PRO A 1 1128 ? 28.981 42.632 -67.134 1.00 38.56 1128 PRO A CA 1
ATOM 8533 C C . PRO A 1 1128 ? 27.483 42.243 -66.916 1.00 38.56 1128 PRO A C 1
ATOM 8535 O O . PRO A 1 1128 ? 27.014 41.186 -67.329 1.00 38.56 1128 PRO A O 1
ATOM 8538 N N . THR A 1 1129 ? 26.724 43.140 -66.272 1.00 60.09 1129 THR A N 1
ATOM 8539 C CA . THR A 1 1129 ? 25.271 43.071 -65.984 1.00 60.09 1129 THR A CA 1
ATOM 8540 C C . THR A 1 1129 ? 24.385 43.077 -67.244 1.00 60.09 1129 THR A C 1
ATOM 8542 O O . THR A 1 1129 ? 24.614 43.879 -68.148 1.00 60.09 1129 THR A O 1
ATOM 8545 N N . GLY A 1 1130 ? 23.325 42.253 -67.265 1.00 43.00 1130 GLY A N 1
ATOM 8546 C CA . GLY A 1 1130 ? 22.275 42.225 -68.300 1.00 43.00 1130 GLY A CA 1
ATOM 8547 C C . GLY A 1 1130 ? 20.850 42.444 -67.738 1.00 43.00 1130 GLY A C 1
ATOM 8548 O O . GLY A 1 1130 ? 20.646 42.247 -66.544 1.00 43.00 1130 GLY A O 1
ATOM 8549 N N . PRO A 1 1131 ? 19.886 42.893 -68.568 1.00 41.12 1131 PRO A N 1
ATOM 8550 C CA . PRO A 1 1131 ? 18.812 43.841 -68.221 1.00 41.12 1131 PRO A CA 1
ATOM 8551 C C . PRO A 1 1131 ? 17.494 43.229 -67.698 1.00 41.12 1131 PRO A C 1
ATOM 8553 O O . PRO A 1 1131 ? 17.244 42.033 -67.816 1.00 41.12 1131 PRO A O 1
ATOM 8556 N N . ALA A 1 1132 ? 16.626 44.096 -67.160 1.00 54.31 1132 ALA A N 1
ATOM 8557 C CA . ALA A 1 1132 ? 15.291 43.772 -66.650 1.00 54.31 1132 ALA A CA 1
ATOM 8558 C C . ALA A 1 1132 ? 14.323 43.257 -67.738 1.00 54.31 1132 ALA A C 1
ATOM 8560 O O . ALA A 1 1132 ? 14.220 43.846 -68.815 1.00 54.31 1132 ALA A O 1
ATOM 8561 N N . GLY A 1 1133 ? 13.579 42.191 -67.417 1.00 44.97 1133 GLY A N 1
ATOM 8562 C CA . GLY A 1 1133 ? 12.483 41.638 -68.226 1.00 44.97 1133 GLY A CA 1
ATOM 8563 C C . GLY A 1 1133 ? 11.083 42.063 -67.730 1.00 44.97 1133 GLY A C 1
ATOM 8564 O O . GLY A 1 1133 ? 10.948 42.455 -66.574 1.00 44.97 1133 GLY A O 1
ATOM 8565 N N . PRO A 1 1134 ? 10.052 42.026 -68.597 1.00 42.25 1134 PRO A N 1
ATOM 8566 C CA . PRO A 1 1134 ? 8.945 42.995 -68.647 1.00 42.25 1134 PRO A CA 1
ATOM 8567 C C . PRO A 1 1134 ? 7.708 42.698 -67.774 1.00 42.25 1134 PRO A C 1
ATOM 8569 O O . PRO A 1 1134 ? 7.459 41.577 -67.341 1.00 42.25 1134 PRO A O 1
ATOM 8572 N N . LYS A 1 1135 ? 6.898 43.751 -67.579 1.00 48.34 1135 LYS A N 1
ATOM 8573 C CA . LYS A 1 1135 ? 5.568 43.772 -66.944 1.00 48.34 1135 LYS A CA 1
ATOM 8574 C C . LYS A 1 1135 ? 4.569 42.900 -67.723 1.00 48.34 1135 LYS A C 1
ATOM 8576 O O . LYS A 1 1135 ? 4.417 43.092 -68.923 1.00 48.34 1135 LYS A O 1
ATOM 8581 N N . GLY A 1 1136 ? 3.882 41.986 -67.036 1.00 47.06 1136 GLY A N 1
ATOM 8582 C CA . GLY A 1 1136 ? 2.795 41.185 -67.610 1.00 47.06 1136 GLY A CA 1
ATOM 8583 C C . GLY A 1 1136 ? 1.491 41.980 -67.749 1.00 47.06 1136 GLY A C 1
ATOM 8584 O O . GLY A 1 1136 ? 1.109 42.719 -66.838 1.00 47.06 1136 GLY A O 1
ATOM 8585 N N . ASP A 1 1137 ? 0.829 41.824 -68.894 1.00 38.78 1137 ASP A N 1
ATOM 8586 C CA . ASP A 1 1137 ? -0.410 42.505 -69.271 1.00 38.78 1137 ASP A CA 1
ATOM 8587 C C . ASP A 1 1137 ? -1.647 42.001 -68.512 1.00 38.78 1137 ASP A C 1
ATOM 8589 O O . ASP A 1 1137 ? -1.759 40.843 -68.113 1.00 38.78 1137 ASP A O 1
ATOM 8593 N N . THR A 1 1138 ? -2.613 42.905 -68.342 1.00 45.66 1138 THR A N 1
ATOM 8594 C CA . THR A 1 1138 ? -3.939 42.636 -67.776 1.00 45.66 1138 THR A CA 1
ATOM 8595 C C . THR A 1 1138 ? -4.948 42.323 -68.881 1.00 45.66 1138 THR A C 1
ATOM 8597 O O . THR A 1 1138 ? -5.115 43.128 -69.793 1.00 45.66 1138 THR A O 1
ATOM 8600 N N . GLY A 1 1139 ? -5.718 41.240 -68.707 1.00 43.44 1139 GLY A N 1
ATOM 8601 C CA . GLY A 1 1139 ? -7.129 41.191 -69.111 1.00 43.44 1139 GLY A CA 1
ATOM 8602 C C . GLY A 1 1139 ? -7.598 39.956 -69.890 1.00 43.44 1139 GLY A C 1
ATOM 8603 O O . GLY A 1 1139 ? -7.265 39.775 -71.054 1.00 43.44 1139 GLY A O 1
ATOM 8604 N N . SER A 1 1140 ? -8.511 39.180 -69.298 1.00 34.22 1140 SER A N 1
ATOM 8605 C CA . SER A 1 1140 ? -9.921 39.138 -69.736 1.00 34.22 1140 SER A CA 1
ATOM 8606 C C . SER A 1 1140 ? -10.775 38.313 -68.761 1.00 34.22 1140 SER A C 1
ATOM 8608 O O . SER A 1 1140 ? -10.438 37.195 -68.384 1.00 34.22 1140 SER A O 1
ATOM 8610 N N . THR A 1 1141 ? -11.894 38.897 -68.337 1.00 51.88 1141 THR A N 1
ATOM 8611 C CA . THR A 1 1141 ? -12.965 38.229 -67.588 1.00 51.88 1141 THR A CA 1
ATOM 8612 C C . THR A 1 1141 ? -13.942 37.594 -68.577 1.00 51.88 1141 THR A C 1
ATOM 8614 O O . THR A 1 1141 ? -14.402 38.287 -69.483 1.00 51.88 1141 THR A O 1
ATOM 8617 N N . GLY A 1 1142 ? -14.339 36.335 -68.350 1.00 42.44 1142 GLY A N 1
ATOM 8618 C CA . GLY A 1 1142 ? -15.622 35.810 -68.837 1.00 42.44 1142 GLY A CA 1
ATOM 8619 C C . GLY A 1 1142 ? -15.677 34.315 -69.170 1.00 42.44 1142 GLY A C 1
ATOM 8620 O O . GLY A 1 1142 ? -15.217 33.892 -70.223 1.00 42.44 1142 GLY A O 1
ATOM 8621 N N . SER A 1 1143 ? -16.335 33.523 -68.319 1.00 33.66 1143 SER A N 1
ATOM 8622 C CA . SER A 1 1143 ? -17.638 32.864 -68.573 1.00 33.66 1143 SER A CA 1
ATOM 8623 C C . SER A 1 1143 ? -17.846 31.686 -67.607 1.00 33.66 1143 SER A C 1
ATOM 8625 O O . SER A 1 1143 ? -16.956 30.875 -67.373 1.00 33.66 1143 SER A O 1
ATOM 8627 N N . THR A 1 1144 ? -19.033 31.618 -67.005 1.00 56.62 1144 THR A N 1
ATOM 8628 C CA . THR A 1 1144 ? -19.480 30.510 -66.151 1.00 56.62 1144 THR A CA 1
ATOM 8629 C C . THR A 1 1144 ? -20.149 29.426 -66.997 1.00 56.62 1144 THR A C 1
ATOM 8631 O O . THR A 1 1144 ? -21.008 29.742 -67.817 1.00 56.62 1144 THR A O 1
ATOM 8634 N N . GLY A 1 1145 ? -19.839 28.155 -66.714 1.00 38.69 1145 GLY A N 1
ATOM 8635 C CA . GLY A 1 1145 ? -20.672 26.982 -67.027 1.00 38.69 1145 GLY A CA 1
ATOM 8636 C C . GLY A 1 1145 ? -19.855 25.691 -67.203 1.00 38.69 1145 GLY A C 1
ATOM 8637 O O . GLY A 1 1145 ? -18.651 25.790 -67.432 1.00 38.69 1145 GLY A O 1
ATOM 8638 N N . PRO A 1 1146 ? -20.458 24.482 -67.186 1.00 42.97 1146 PRO A N 1
ATOM 8639 C CA . PRO A 1 1146 ? -21.729 24.025 -66.607 1.00 42.97 1146 PRO A CA 1
ATOM 8640 C C . PRO A 1 1146 ? -21.519 23.010 -65.447 1.00 42.97 1146 PRO A C 1
ATOM 8642 O O . PRO A 1 1146 ? -20.406 22.564 -65.180 1.00 42.97 1146 PRO A O 1
ATOM 8645 N N . ALA A 1 1147 ? -22.597 22.620 -64.757 1.00 53.41 1147 ALA A N 1
ATOM 8646 C CA . ALA A 1 1147 ? -22.574 21.550 -63.753 1.00 53.41 1147 ALA A CA 1
ATOM 8647 C C . ALA A 1 1147 ? -22.295 20.172 -64.393 1.00 53.41 1147 ALA A C 1
ATOM 8649 O O . ALA A 1 1147 ? -22.900 19.823 -65.408 1.00 53.41 1147 ALA A O 1
ATOM 8650 N N . GLY A 1 1148 ? -21.400 19.387 -63.786 1.00 48.69 1148 GLY A N 1
ATOM 8651 C CA . GLY A 1 1148 ? -21.126 18.004 -64.191 1.00 48.69 1148 GLY A CA 1
ATOM 8652 C C . GLY A 1 1148 ? -22.274 17.041 -63.823 1.00 48.69 1148 GLY A C 1
ATOM 8653 O O . GLY A 1 1148 ? -22.952 17.268 -62.820 1.00 48.69 1148 GLY A O 1
ATOM 8654 N N . PRO A 1 1149 ? -22.519 15.985 -64.622 1.00 47.38 1149 PRO A N 1
ATOM 8655 C CA . PRO A 1 1149 ? -23.705 15.130 -64.523 1.00 47.38 1149 PRO A CA 1
ATOM 8656 C C . PRO A 1 1149 ? -23.729 14.226 -63.280 1.00 47.38 1149 PRO A C 1
ATOM 8658 O O . PRO A 1 1149 ? -22.705 13.723 -62.824 1.00 47.38 1149 PRO A O 1
ATOM 8661 N N . THR A 1 1150 ? -24.940 13.964 -62.782 1.00 58.34 1150 THR A N 1
ATOM 8662 C CA . THR A 1 1150 ? -25.250 12.936 -61.779 1.00 58.34 1150 THR A CA 1
ATOM 8663 C C . THR A 1 1150 ? -24.868 11.545 -62.297 1.00 58.34 1150 THR A C 1
ATOM 8665 O O . THR A 1 1150 ? -25.276 11.156 -63.392 1.00 58.34 1150 THR A O 1
ATOM 8668 N N . GLY A 1 1151 ? -24.098 10.784 -61.513 1.00 53.19 1151 GLY A N 1
ATOM 8669 C CA . GLY A 1 1151 ? -23.780 9.386 -61.823 1.00 53.19 1151 GLY A CA 1
ATOM 8670 C C . GLY A 1 1151 ? -25.030 8.483 -61.811 1.00 53.19 1151 GLY A C 1
ATOM 8671 O O . GLY A 1 1151 ? -25.986 8.778 -61.093 1.00 53.19 1151 GLY A O 1
ATOM 8672 N N . PRO A 1 1152 ? -25.060 7.394 -62.602 1.00 50.25 1152 PRO A N 1
ATOM 8673 C CA . PRO A 1 1152 ? -26.234 6.534 -62.736 1.00 50.25 1152 PRO A CA 1
ATOM 8674 C C . PRO A 1 1152 ? -26.582 5.789 -61.439 1.00 50.25 1152 PRO A C 1
ATOM 8676 O O . PRO A 1 1152 ? -25.711 5.312 -60.714 1.00 50.25 1152 PRO A O 1
ATOM 8679 N N . VAL A 1 1153 ? -27.886 5.640 -61.196 1.00 57.50 1153 VAL A N 1
ATOM 8680 C CA . VAL A 1 1153 ? -28.461 4.763 -60.168 1.00 57.50 1153 VAL A CA 1
ATOM 8681 C C . VAL A 1 1153 ? -28.109 3.309 -60.503 1.00 57.50 1153 VAL A C 1
ATOM 8683 O O . VAL A 1 1153 ? -28.399 2.838 -61.603 1.00 57.50 1153 VAL A O 1
ATOM 8686 N N . GLY A 1 1154 ? -27.483 2.596 -59.564 1.00 50.88 1154 GLY A N 1
ATOM 8687 C CA . GLY A 1 1154 ? -27.211 1.164 -59.706 1.00 50.88 1154 GLY A CA 1
ATOM 8688 C C . GLY A 1 1154 ? -28.509 0.338 -59.768 1.00 50.88 1154 GLY A C 1
ATOM 8689 O O . GLY A 1 1154 ? -29.501 0.718 -59.143 1.00 50.88 1154 GLY A O 1
ATOM 8690 N N . PRO A 1 1155 ? -28.547 -0.782 -60.514 1.00 50.22 1155 PRO A N 1
ATOM 8691 C CA . PRO A 1 1155 ? -29.745 -1.607 -60.633 1.00 50.22 1155 PRO A CA 1
ATOM 8692 C C . PRO A 1 1155 ? -30.157 -2.220 -59.288 1.00 50.22 1155 PRO A C 1
ATOM 8694 O O . PRO A 1 1155 ? -29.323 -2.672 -58.503 1.00 50.22 1155 PRO A O 1
ATOM 8697 N N . ILE A 1 1156 ? -31.470 -2.274 -59.058 1.00 55.78 1156 ILE A N 1
ATOM 8698 C CA . ILE A 1 1156 ? -32.101 -2.999 -57.951 1.00 55.78 1156 ILE A CA 1
ATOM 8699 C C . ILE A 1 1156 ? -31.717 -4.481 -58.062 1.00 55.78 1156 ILE A C 1
ATOM 8701 O O . ILE A 1 1156 ? -32.006 -5.129 -59.069 1.00 55.78 1156 ILE A O 1
ATOM 8705 N N . GLY A 1 1157 ? -31.066 -5.017 -57.028 1.00 47.06 1157 GLY A N 1
ATOM 8706 C CA . GLY A 1 1157 ? -30.783 -6.447 -56.922 1.00 47.06 1157 GLY A CA 1
ATOM 8707 C C . GLY A 1 1157 ? -32.078 -7.262 -56.852 1.00 47.06 1157 GLY A C 1
ATOM 8708 O O . GLY A 1 1157 ? -33.014 -6.894 -56.144 1.00 47.06 1157 GLY A O 1
ATOM 8709 N N . ALA A 1 1158 ? -32.137 -8.364 -57.601 1.00 45.28 1158 ALA A N 1
ATOM 8710 C CA . ALA A 1 1158 ? -33.283 -9.266 -57.633 1.00 45.28 1158 ALA A CA 1
ATOM 8711 C C . ALA A 1 1158 ? -33.616 -9.825 -56.238 1.00 45.28 1158 ALA A C 1
ATOM 8713 O O . ALA A 1 1158 ? -32.730 -10.229 -55.484 1.00 45.28 1158 ALA A O 1
ATOM 8714 N N . THR A 1 1159 ? -34.910 -9.898 -55.919 1.00 52.97 1159 THR A N 1
ATOM 8715 C CA . THR A 1 1159 ? -35.431 -10.632 -54.761 1.00 52.97 1159 THR A CA 1
ATOM 8716 C C . THR A 1 1159 ? -34.997 -12.096 -54.853 1.00 52.97 1159 THR A C 1
ATOM 8718 O O . THR A 1 1159 ? -35.333 -12.785 -55.816 1.00 52.97 1159 THR A O 1
ATOM 8721 N N . GLY A 1 1160 ? -34.237 -12.571 -53.864 1.00 44.03 1160 GLY A N 1
ATOM 8722 C CA . GLY A 1 1160 ? -33.844 -13.977 -53.780 1.00 44.03 1160 GLY A CA 1
ATOM 8723 C C . GLY A 1 1160 ? -35.066 -14.903 -53.641 1.00 44.03 1160 GLY A C 1
ATOM 8724 O O . GLY A 1 1160 ? -36.078 -14.494 -53.067 1.00 44.03 1160 GLY A O 1
ATOM 8725 N N . PRO A 1 1161 ? -35.008 -16.143 -54.162 1.00 44.88 1161 PRO A N 1
ATOM 8726 C CA . PRO A 1 1161 ? -36.105 -17.097 -54.048 1.00 44.88 1161 PRO A CA 1
ATOM 8727 C C . PRO A 1 1161 ? -36.399 -17.445 -52.582 1.00 44.88 1161 PRO A C 1
ATOM 8729 O O . PRO A 1 1161 ? -35.493 -17.554 -51.755 1.00 44.88 1161 PRO A O 1
ATOM 8732 N N . VAL A 1 1162 ? -37.683 -17.657 -52.284 1.00 50.31 1162 VAL A N 1
ATOM 8733 C CA . VAL A 1 1162 ? -38.165 -18.193 -51.004 1.00 50.31 1162 VAL A CA 1
ATOM 8734 C C . VAL A 1 1162 ? -37.447 -19.515 -50.723 1.00 50.31 1162 VAL A C 1
ATOM 8736 O O . VAL A 1 1162 ? -37.523 -20.448 -51.523 1.00 50.31 1162 VAL A O 1
ATOM 8739 N N . GLY A 1 1163 ? -36.732 -19.587 -49.598 1.00 40.88 1163 GLY A N 1
ATOM 8740 C CA . GLY A 1 1163 ? -36.052 -20.809 -49.173 1.00 40.88 1163 GLY A CA 1
ATOM 8741 C C . GLY A 1 1163 ? -37.044 -21.966 -48.966 1.00 40.88 1163 GLY A C 1
ATOM 8742 O O . GLY A 1 1163 ? -38.185 -21.727 -48.560 1.00 40.88 1163 GLY A O 1
ATOM 8743 N N . PRO A 1 1164 ? -36.651 -23.224 -49.237 1.00 44.62 1164 PRO A N 1
ATOM 8744 C CA . PRO A 1 1164 ? -37.501 -24.381 -48.979 1.00 44.62 1164 PRO A CA 1
ATOM 8745 C C . PRO A 1 1164 ? -37.867 -24.468 -47.491 1.00 44.62 1164 PRO A C 1
ATOM 8747 O O . PRO A 1 1164 ? -37.067 -24.127 -46.617 1.00 44.62 1164 PRO A O 1
ATOM 8750 N N . ALA A 1 1165 ? -39.079 -24.953 -47.207 1.00 46.19 1165 ALA A N 1
ATOM 8751 C CA . ALA A 1 1165 ? -39.524 -25.242 -45.850 1.00 46.19 1165 ALA A CA 1
ATOM 8752 C C . ALA A 1 1165 ? -38.512 -26.168 -45.155 1.00 46.19 1165 ALA A C 1
ATOM 8754 O O . ALA A 1 1165 ? -38.185 -27.238 -45.676 1.00 46.19 1165 ALA A O 1
ATOM 8755 N N . GLY A 1 1166 ? -38.010 -25.747 -43.992 1.00 37.03 1166 GLY A N 1
ATOM 8756 C CA . GLY A 1 1166 ? -37.080 -26.551 -43.205 1.00 37.03 1166 GLY A CA 1
ATOM 8757 C C . GLY A 1 1166 ? -37.677 -27.927 -42.869 1.00 37.03 1166 GLY A C 1
ATOM 8758 O O . GLY A 1 1166 ? -38.894 -28.037 -42.680 1.00 37.03 1166 GLY A O 1
ATOM 8759 N N . PRO A 1 1167 ? -36.857 -28.991 -42.798 1.00 39.91 1167 PRO A N 1
ATOM 8760 C CA . PRO A 1 1167 ? -37.330 -30.303 -42.383 1.00 39.91 1167 PRO A CA 1
ATOM 8761 C C . PRO A 1 1167 ? -37.988 -30.218 -41.001 1.00 39.91 1167 PRO A C 1
ATOM 8763 O O . PRO A 1 1167 ? -37.520 -29.519 -40.101 1.00 39.91 1167 PRO A O 1
ATOM 8766 N N . LYS A 1 1168 ? -39.097 -30.946 -40.846 1.00 43.16 1168 LYS A N 1
ATOM 8767 C CA . LYS A 1 1168 ? -39.763 -31.183 -39.563 1.00 43.16 1168 LYS A CA 1
ATOM 8768 C C . LYS A 1 1168 ? -38.710 -31.643 -38.555 1.00 43.16 1168 LYS A C 1
ATOM 8770 O O . LYS A 1 1168 ? -38.060 -32.653 -38.801 1.00 43.16 1168 LYS A O 1
ATOM 8775 N N . GLY A 1 1169 ? -38.554 -30.894 -37.463 1.00 35.59 1169 GLY A N 1
ATOM 8776 C CA . GLY A 1 1169 ? -37.516 -31.149 -36.468 1.00 35.59 1169 GLY A CA 1
ATOM 8777 C C . GLY A 1 1169 ? -37.499 -32.606 -36.016 1.00 35.59 1169 GLY A C 1
ATOM 8778 O O . GLY A 1 1169 ? -38.549 -33.182 -35.707 1.00 35.59 1169 GLY A O 1
ATOM 8779 N N . ASP A 1 1170 ? -36.302 -33.187 -35.974 1.00 36.94 1170 ASP A N 1
ATOM 8780 C CA . ASP A 1 1170 ? -36.092 -34.466 -35.320 1.00 36.94 1170 ASP A CA 1
ATOM 8781 C C . ASP A 1 1170 ? -36.564 -34.368 -33.869 1.00 36.94 1170 ASP A C 1
ATOM 8783 O O . ASP A 1 1170 ? -36.335 -33.388 -33.152 1.00 36.94 1170 ASP A O 1
ATOM 8787 N N . LYS A 1 1171 ? -37.281 -35.404 -33.442 1.00 40.56 1171 LYS A N 1
ATOM 8788 C CA . LYS A 1 1171 ? -37.696 -35.591 -32.058 1.00 40.56 1171 LYS A CA 1
ATOM 8789 C C . LYS A 1 1171 ? -36.439 -35.556 -31.190 1.00 40.56 1171 LYS A C 1
ATOM 8791 O O . LYS A 1 1171 ? -35.617 -36.455 -31.305 1.00 40.56 1171 LYS A O 1
ATOM 8796 N N . GLY A 1 1172 ? -36.315 -34.532 -30.343 1.00 34.09 1172 GLY A N 1
ATOM 8797 C CA . GLY A 1 1172 ? -35.139 -34.343 -29.500 1.00 34.09 1172 GLY A CA 1
ATOM 8798 C C . GLY A 1 1172 ? -34.744 -35.626 -28.771 1.00 34.09 1172 GLY A C 1
ATOM 8799 O O . GLY A 1 1172 ? -35.582 -36.275 -28.133 1.00 34.09 1172 GLY A O 1
ATOM 8800 N N . ASP A 1 1173 ? -33.464 -35.979 -28.874 1.00 34.69 1173 ASP A N 1
ATOM 8801 C CA . ASP A 1 1173 ? -32.875 -37.025 -28.057 1.00 34.69 1173 ASP A CA 1
ATOM 8802 C C . ASP A 1 1173 ? -33.104 -36.691 -26.584 1.00 34.69 1173 ASP A C 1
ATOM 8804 O O . ASP A 1 1173 ? -32.789 -35.611 -26.079 1.00 34.69 1173 ASP A O 1
ATOM 8808 N N . LYS A 1 1174 ? -33.690 -37.651 -25.877 1.00 41.78 1174 LYS A N 1
ATOM 8809 C CA . LYS A 1 1174 ? -33.891 -37.591 -24.438 1.00 41.78 1174 LYS A CA 1
ATOM 8810 C C . LYS A 1 1174 ? -32.521 -37.475 -23.760 1.00 41.78 1174 LYS A C 1
ATOM 8812 O O . LYS A 1 1174 ? -31.725 -38.412 -23.802 1.00 41.78 1174 LYS A O 1
ATOM 8817 N N . GLY A 1 1175 ? -32.245 -36.335 -23.129 1.00 43.81 1175 GLY A N 1
ATOM 8818 C CA . GLY A 1 1175 ? -31.038 -36.123 -22.330 1.00 43.81 1175 GLY A CA 1
ATOM 8819 C C . GLY A 1 1175 ? -30.993 -37.066 -21.123 1.00 43.81 1175 GLY A C 1
ATOM 8820 O O . GLY A 1 1175 ? -31.470 -36.727 -20.048 1.00 43.81 1175 GLY A O 1
ATOM 8821 N N . ASP A 1 1176 ? -30.422 -38.259 -21.296 1.00 49.12 1176 ASP A N 1
ATOM 8822 C CA . ASP A 1 1176 ? -30.338 -39.305 -20.266 1.00 49.12 1176 ASP A CA 1
ATOM 8823 C C . ASP A 1 1176 ? -29.013 -39.249 -19.465 1.00 49.12 1176 ASP A C 1
ATOM 8825 O O . ASP A 1 1176 ? -28.411 -40.279 -19.139 1.00 49.12 1176 ASP A O 1
ATOM 8829 N N . THR A 1 1177 ? -28.540 -38.051 -19.100 1.00 51.56 1177 THR A N 1
ATOM 8830 C CA . THR A 1 1177 ? -27.607 -37.917 -17.964 1.00 51.56 1177 THR A CA 1
ATOM 8831 C C . THR A 1 1177 ? -28.460 -37.912 -16.694 1.00 51.56 1177 THR A C 1
ATOM 8833 O O . THR A 1 1177 ? -29.318 -37.040 -16.561 1.00 51.56 1177 THR A O 1
ATOM 8836 N N . PRO A 1 1178 ? -28.314 -38.874 -15.762 1.00 55.81 1178 PRO A N 1
ATOM 8837 C CA . PRO A 1 1178 ? -29.202 -38.938 -14.610 1.00 55.81 1178 PRO A CA 1
ATOM 8838 C C . PRO A 1 1178 ? -28.932 -37.746 -13.683 1.00 55.81 1178 PRO A C 1
ATOM 8840 O O . PRO A 1 1178 ? -27.991 -37.777 -12.892 1.00 55.81 1178 PRO A O 1
ATOM 8843 N N . ASN A 1 1179 ? -29.774 -36.712 -13.755 1.00 65.75 1179 ASN A N 1
ATOM 8844 C CA . ASN A 1 1179 ? -29.893 -35.716 -12.696 1.00 65.75 1179 ASN A CA 1
ATOM 8845 C C . ASN A 1 1179 ? -30.389 -36.450 -11.454 1.00 65.75 1179 ASN A C 1
ATOM 8847 O O . ASN A 1 1179 ? -31.532 -36.904 -11.400 1.00 65.75 1179 ASN A O 1
ATOM 8851 N N . VAL A 1 1180 ? -29.503 -36.660 -10.482 1.00 69.25 1180 VAL A N 1
ATOM 8852 C CA . VAL A 1 1180 ? -29.812 -37.416 -9.269 1.00 69.25 1180 VAL A CA 1
ATOM 8853 C C . VAL A 1 1180 ? -29.339 -36.677 -8.033 1.00 69.25 1180 VAL A C 1
ATOM 8855 O O . VAL A 1 1180 ? -28.229 -36.156 -7.977 1.00 69.25 1180 VAL A O 1
ATOM 8858 N N . ARG A 1 1181 ? -30.176 -36.688 -7.002 1.00 77.06 1181 ARG A N 1
ATOM 8859 C CA . ARG A 1 1181 ? -29.814 -36.303 -5.645 1.00 77.06 1181 ARG A CA 1
ATOM 8860 C C . ARG A 1 1181 ? -29.425 -37.560 -4.887 1.00 77.06 1181 ARG A C 1
ATOM 8862 O O . ARG A 1 1181 ? -30.196 -38.521 -4.865 1.00 77.06 1181 ARG A O 1
ATOM 8869 N N . VAL A 1 1182 ? -28.257 -37.537 -4.252 1.00 81.19 1182 VAL A N 1
ATOM 8870 C CA . VAL A 1 1182 ? -27.775 -38.638 -3.417 1.00 81.19 1182 VAL A CA 1
ATOM 8871 C C . VAL A 1 1182 ? -27.702 -38.186 -1.966 1.00 81.19 1182 VAL A C 1
ATOM 8873 O O . VAL A 1 1182 ? -27.027 -37.209 -1.656 1.00 81.19 1182 VAL A O 1
ATOM 8876 N N . THR A 1 1183 ? -28.383 -38.903 -1.081 1.00 83.25 1183 THR A N 1
ATOM 8877 C CA . THR A 1 1183 ? -28.254 -38.760 0.373 1.00 83.25 1183 THR A CA 1
ATOM 8878 C C . THR A 1 1183 ? -27.643 -40.028 0.943 1.00 83.25 1183 THR A C 1
ATOM 8880 O O . THR A 1 1183 ? -27.886 -41.111 0.420 1.00 83.25 1183 THR A O 1
ATOM 8883 N N . CYS A 1 1184 ? -26.833 -39.911 1.990 1.00 85.81 1184 CYS A N 1
ATOM 8884 C CA . CYS A 1 1184 ? -26.272 -41.053 2.701 1.00 85.81 1184 CYS A CA 1
ATOM 8885 C C . CYS A 1 1184 ? -26.456 -40.854 4.188 1.00 85.81 1184 CYS A C 1
ATOM 8887 O O . CYS A 1 1184 ? -26.108 -39.789 4.684 1.00 85.81 1184 CYS A O 1
ATOM 8889 N N . ASP A 1 1185 ? -26.906 -41.900 4.865 1.00 84.62 1185 ASP A N 1
ATOM 8890 C CA . ASP A 1 1185 ? -27.114 -41.910 6.305 1.00 84.62 1185 ASP A CA 1
ATOM 8891 C C . ASP A 1 1185 ? -26.283 -43.040 6.918 1.00 84.62 1185 ASP A C 1
ATOM 8893 O O . ASP A 1 1185 ? -26.251 -44.170 6.403 1.00 84.62 1185 ASP A O 1
ATOM 8897 N N . LEU A 1 1186 ? -25.582 -42.735 8.006 1.00 82.44 1186 LEU A N 1
ATOM 8898 C CA . LEU A 1 1186 ? -24.925 -43.726 8.845 1.00 82.44 1186 LEU A CA 1
ATOM 8899 C C . LEU A 1 1186 ? -25.953 -44.281 9.841 1.00 82.44 1186 LEU A C 1
ATOM 8901 O O . LEU A 1 1186 ? -26.622 -43.539 10.553 1.00 82.44 1186 LEU A O 1
ATOM 8905 N N . SER A 1 1187 ? -26.089 -45.605 9.918 1.00 79.12 1187 SER A N 1
ATOM 8906 C CA . SER A 1 1187 ? -26.970 -46.245 10.897 1.00 79.12 1187 SER A CA 1
ATOM 8907 C C . SER A 1 1187 ? -26.576 -45.856 12.323 1.00 79.12 1187 SER A C 1
ATOM 8909 O O . SER A 1 1187 ? -25.403 -45.627 12.611 1.00 79.12 1187 SER A O 1
ATOM 8911 N N . ALA A 1 1188 ? -27.541 -45.839 13.247 1.00 76.38 1188 ALA A N 1
ATOM 8912 C CA . ALA A 1 1188 ? -27.315 -45.426 14.639 1.00 76.38 1188 ALA A CA 1
ATOM 8913 C C . ALA A 1 1188 ? -26.204 -46.229 15.361 1.00 76.38 1188 ALA A C 1
ATOM 8915 O O . ALA A 1 1188 ? -25.513 -45.711 16.247 1.00 76.38 1188 ALA A O 1
ATOM 8916 N N . ASP A 1 1189 ? -25.987 -47.486 14.956 1.00 74.69 1189 ASP A N 1
ATOM 8917 C CA . ASP A 1 1189 ? -24.904 -48.343 15.454 1.00 74.69 1189 ASP A CA 1
ATOM 8918 C C . ASP A 1 1189 ? -23.515 -48.004 14.864 1.00 74.69 1189 ASP A C 1
ATOM 8920 O O . ASP A 1 1189 ? -22.499 -48.526 15.324 1.00 74.69 1189 ASP A O 1
ATOM 8924 N N . GLY A 1 1190 ? -23.454 -47.106 13.878 1.00 72.31 1190 GLY A N 1
ATOM 8925 C CA . GLY A 1 1190 ? -22.250 -46.645 13.195 1.00 72.31 1190 GLY A CA 1
ATOM 8926 C C . GLY A 1 1190 ? -21.617 -47.668 12.253 1.00 72.31 1190 GLY A C 1
ATOM 8927 O O . GLY A 1 1190 ? -20.456 -47.493 11.881 1.00 72.31 1190 GLY A O 1
ATOM 8928 N N . LYS A 1 1191 ? -22.325 -48.751 11.901 1.00 76.50 1191 LYS A N 1
ATOM 8929 C CA . LYS A 1 1191 ? -21.755 -49.898 11.166 1.00 76.50 1191 LYS A CA 1
ATOM 8930 C C . LYS A 1 1191 ? -22.257 -50.038 9.734 1.00 76.50 1191 LYS A C 1
ATOM 8932 O O . LYS A 1 1191 ? -21.640 -50.760 8.950 1.00 76.50 1191 LYS A O 1
ATOM 8937 N N . THR A 1 1192 ? -23.342 -49.368 9.364 1.00 78.69 1192 THR A N 1
ATOM 8938 C CA . THR A 1 1192 ? -23.943 -49.470 8.032 1.00 78.69 1192 THR A CA 1
ATOM 8939 C C . THR A 1 1192 ? -24.159 -48.083 7.452 1.00 78.69 1192 THR A C 1
ATOM 8941 O O . THR A 1 1192 ? -24.739 -47.227 8.099 1.00 78.69 1192 THR A O 1
ATOM 8944 N N . ILE A 1 1193 ? -23.726 -47.860 6.216 1.00 81.25 1193 ILE A N 1
ATOM 8945 C CA . ILE A 1 1193 ? -24.055 -46.647 5.465 1.00 81.25 1193 ILE A CA 1
ATOM 8946 C C . ILE A 1 1193 ? -25.107 -47.014 4.429 1.00 81.25 1193 ILE A C 1
ATOM 8948 O O . ILE A 1 1193 ? -24.899 -47.942 3.639 1.00 81.25 1193 ILE A O 1
ATOM 8952 N N . VAL A 1 1194 ? -26.226 -46.297 4.429 1.00 82.38 1194 VAL A N 1
ATOM 8953 C CA . VAL A 1 1194 ? -27.292 -46.439 3.436 1.00 82.38 1194 VAL A CA 1
ATOM 8954 C C . VAL A 1 1194 ? -27.349 -45.162 2.620 1.00 82.38 1194 VAL A C 1
ATOM 8956 O O . VAL A 1 1194 ? -27.630 -44.099 3.153 1.00 82.38 1194 VAL A O 1
ATOM 8959 N N . CYS A 1 1195 ? -27.102 -45.274 1.321 1.00 82.56 1195 CYS A N 1
ATOM 8960 C CA . CYS A 1 1195 ? -27.221 -44.160 0.399 1.00 82.56 1195 CYS A CA 1
ATOM 8961 C C . CYS A 1 1195 ? -28.463 -44.315 -0.471 1.00 82.56 1195 CYS A C 1
ATOM 8963 O O . CYS A 1 1195 ? -28.647 -45.354 -1.109 1.00 82.56 1195 CYS A O 1
ATOM 8965 N N . THR A 1 1196 ? -29.299 -43.283 -0.504 1.00 81.44 1196 THR A N 1
ATOM 8966 C CA . THR A 1 1196 ? -30.496 -43.193 -1.339 1.00 81.44 1196 THR A CA 1
ATOM 8967 C C . THR A 1 1196 ? -30.232 -42.238 -2.499 1.00 81.44 1196 THR A C 1
ATOM 8969 O O . THR A 1 1196 ? -29.721 -41.138 -2.321 1.00 81.44 1196 THR A O 1
ATOM 8972 N N . ILE A 1 1197 ? -30.559 -42.679 -3.705 1.00 77.00 1197 ILE A N 1
ATOM 8973 C CA . ILE A 1 1197 ? -30.378 -41.991 -4.975 1.00 77.00 1197 ILE A CA 1
ATOM 8974 C C . ILE A 1 1197 ? -31.774 -41.716 -5.527 1.00 77.00 1197 ILE A C 1
ATOM 8976 O O . ILE A 1 1197 ? -32.545 -42.638 -5.798 1.00 77.00 1197 ILE A O 1
ATOM 8980 N N . THR A 1 1198 ? -32.079 -40.443 -5.717 1.00 72.19 1198 THR A N 1
ATOM 8981 C CA . THR A 1 1198 ? -33.385 -39.952 -6.166 1.00 72.19 1198 THR A CA 1
ATOM 8982 C C . THR A 1 1198 ? -33.207 -39.211 -7.477 1.00 72.19 1198 THR A C 1
ATOM 8984 O O . THR A 1 1198 ? -32.320 -38.369 -7.571 1.00 72.19 1198 THR A O 1
ATOM 8987 N N . ALA A 1 1199 ? -34.025 -39.503 -8.488 1.00 67.19 1199 ALA A N 1
ATOM 8988 C CA . ALA A 1 1199 ? -34.014 -38.738 -9.733 1.00 67.19 1199 ALA A CA 1
ATOM 8989 C C . ALA A 1 1199 ? -34.547 -37.317 -9.487 1.00 67.19 1199 ALA A C 1
ATOM 8991 O O . ALA A 1 1199 ? -35.566 -37.142 -8.819 1.00 67.19 1199 ALA A O 1
ATOM 8992 N N . VAL A 1 1200 ? -33.854 -36.318 -10.025 1.00 64.44 1200 VAL A N 1
ATOM 8993 C CA . VAL A 1 1200 ? -34.228 -34.903 -9.990 1.00 64.44 1200 VAL A CA 1
ATOM 8994 C C . VAL A 1 1200 ? -34.749 -34.541 -11.384 1.00 64.44 1200 VAL A C 1
ATOM 8996 O O . VAL A 1 1200 ? -34.007 -34.694 -12.357 1.00 64.44 1200 VAL A O 1
ATOM 8999 N N . PRO A 1 1201 ? -36.017 -34.121 -11.524 1.00 55.53 1201 PRO A N 1
ATOM 9000 C CA . PRO A 1 1201 ? -36.537 -33.692 -12.815 1.00 55.53 1201 PRO A CA 1
ATOM 9001 C C . PRO A 1 1201 ? -35.829 -32.406 -13.288 1.00 55.53 1201 PRO A C 1
ATOM 9003 O O . PRO A 1 1201 ? -35.468 -31.576 -12.453 1.00 55.53 1201 PRO A O 1
ATOM 9006 N N . PRO A 1 1202 ? -35.612 -32.223 -14.604 1.00 51.22 1202 PRO A N 1
ATOM 9007 C CA . PRO A 1 1202 ? -35.067 -30.981 -15.147 1.00 51.22 1202 PRO A CA 1
ATOM 9008 C C . PRO A 1 1202 ? -36.038 -29.814 -14.903 1.00 51.22 1202 PRO A C 1
ATOM 9010 O O . PRO A 1 1202 ? -37.248 -29.931 -15.136 1.00 51.22 1202 PRO A O 1
ATOM 9013 N N . THR A 1 1203 ? -35.501 -28.702 -14.401 1.00 51.59 1203 THR A N 1
ATOM 9014 C CA . THR A 1 1203 ? -36.235 -27.484 -14.037 1.00 51.59 1203 THR A CA 1
ATOM 9015 C C . THR A 1 1203 ? -36.960 -26.894 -15.252 1.00 51.59 1203 THR A C 1
ATOM 9017 O O . THR A 1 1203 ? -36.359 -26.705 -16.303 1.00 51.59 1203 THR A O 1
ATOM 9020 N N . GLY A 1 1204 ? -38.270 -26.640 -15.109 1.00 51.22 1204 GLY A N 1
ATOM 9021 C CA . GLY A 1 1204 ? -39.116 -25.974 -16.115 1.00 51.22 1204 GLY A CA 1
ATOM 9022 C C . GLY A 1 1204 ? -40.136 -26.840 -16.878 1.00 51.22 1204 GLY A C 1
ATOM 9023 O O . GLY A 1 1204 ? -40.905 -26.289 -17.653 1.00 51.22 1204 GLY A O 1
ATOM 9024 N N . SER A 1 1205 ? -40.203 -28.166 -16.677 1.00 43.41 1205 SER A N 1
ATOM 9025 C CA . SER A 1 1205 ? -40.985 -29.052 -17.579 1.00 43.41 1205 SER A CA 1
ATOM 9026 C C . SER A 1 1205 ? -42.253 -29.717 -17.013 1.00 43.41 1205 SER A C 1
ATOM 9028 O O . SER A 1 1205 ? -42.929 -30.438 -17.743 1.00 43.41 1205 SER A O 1
ATOM 9030 N N . GLY A 1 1206 ? -42.600 -29.545 -15.732 1.00 46.09 1206 GLY A N 1
ATOM 9031 C CA . GLY A 1 1206 ? -43.818 -30.144 -15.145 1.00 46.09 1206 GLY A CA 1
ATOM 9032 C C . GLY A 1 1206 ? -43.897 -31.689 -15.157 1.00 46.09 1206 GLY A C 1
ATOM 9033 O O . GLY A 1 1206 ? -44.905 -32.258 -14.737 1.00 46.09 1206 GLY A O 1
ATOM 9034 N N . ALA A 1 1207 ? -42.856 -32.401 -15.605 1.00 46.56 1207 ALA A N 1
ATOM 9035 C CA . ALA A 1 1207 ? -42.866 -33.856 -15.738 1.00 46.56 1207 ALA A CA 1
ATOM 9036 C C . ALA A 1 1207 ? -42.517 -34.580 -14.419 1.00 46.56 1207 ALA A C 1
ATOM 9038 O O . ALA A 1 1207 ? -41.546 -34.246 -13.737 1.00 46.56 1207 ALA A O 1
ATOM 9039 N N . LYS A 1 1208 ? -43.279 -35.633 -14.072 1.00 46.19 1208 LYS A N 1
ATOM 9040 C CA . LYS A 1 1208 ? -43.002 -36.497 -12.906 1.00 46.19 1208 LYS A CA 1
ATOM 9041 C C . LYS A 1 1208 ? -41.697 -37.282 -13.102 1.00 46.19 1208 LYS A C 1
ATOM 9043 O O . LYS A 1 1208 ? -41.481 -37.883 -14.152 1.00 46.19 1208 LYS A O 1
ATOM 9048 N N . ALA A 1 1209 ? -40.861 -37.331 -12.060 1.00 51.88 1209 ALA A N 1
ATOM 9049 C CA . ALA A 1 1209 ? -39.599 -38.072 -12.055 1.00 51.88 1209 ALA A CA 1
ATOM 9050 C C . ALA A 1 1209 ? -39.817 -39.558 -12.408 1.00 51.88 1209 ALA A C 1
ATOM 9052 O O . ALA A 1 1209 ? -40.549 -40.276 -11.721 1.00 51.88 1209 ALA A O 1
ATOM 9053 N N . ALA A 1 1210 ? -39.182 -40.035 -13.482 1.00 49.97 1210 ALA A N 1
ATOM 9054 C CA . ALA A 1 1210 ? -39.259 -41.438 -13.870 1.00 49.97 1210 ALA A CA 1
ATOM 9055 C C . ALA A 1 1210 ? -38.591 -42.328 -12.805 1.00 49.97 1210 ALA A C 1
ATOM 9057 O O . ALA A 1 1210 ? -37.514 -42.002 -12.301 1.00 49.97 1210 ALA A O 1
ATOM 9058 N N . LYS A 1 1211 ? -39.202 -43.483 -12.494 1.00 51.00 1211 LYS A N 1
ATOM 9059 C CA . LYS A 1 1211 ? -38.609 -44.548 -11.661 1.00 51.00 1211 LYS A CA 1
ATOM 9060 C C . LYS A 1 1211 ? -37.424 -45.185 -12.403 1.00 51.00 1211 LYS A C 1
ATOM 9062 O O . LYS A 1 1211 ? -37.523 -46.290 -12.929 1.00 51.00 1211 LYS A O 1
ATOM 9067 N N . ALA A 1 1212 ? -36.313 -44.463 -12.504 1.00 51.84 1212 ALA A N 1
ATOM 9068 C CA . ALA A 1 1212 ? -35.098 -44.949 -13.135 1.00 51.84 1212 ALA A CA 1
ATOM 9069 C C . ALA A 1 1212 ? -34.493 -46.082 -12.291 1.00 51.84 1212 ALA A C 1
ATOM 9071 O O . ALA A 1 1212 ? -34.322 -45.965 -11.075 1.00 51.84 1212 ALA A O 1
ATOM 9072 N N . LYS A 1 1213 ? -34.150 -47.196 -12.943 1.00 54.88 1213 LYS A N 1
ATOM 9073 C CA . LYS A 1 1213 ? -33.456 -48.329 -12.322 1.00 54.88 1213 LYS A CA 1
ATOM 9074 C C . LYS A 1 1213 ? -31.977 -47.957 -12.161 1.00 54.88 1213 LYS A C 1
ATOM 9076 O O . LYS A 1 1213 ? -31.142 -48.309 -12.983 1.00 54.88 1213 LYS A O 1
ATOM 9081 N N . LEU A 1 1214 ? -31.670 -47.167 -11.135 1.00 57.25 1214 LEU A N 1
ATOM 9082 C CA . LEU A 1 1214 ? -30.320 -46.663 -10.880 1.00 57.25 1214 LEU A CA 1
ATOM 9083 C C . LEU A 1 1214 ? -29.478 -47.750 -10.205 1.00 57.25 1214 LEU A C 1
ATOM 9085 O O . LEU A 1 1214 ? -29.843 -48.271 -9.147 1.00 57.25 1214 LEU A O 1
ATOM 9089 N N . THR A 1 1215 ? -28.344 -48.095 -10.813 1.00 61.12 1215 THR A N 1
ATOM 9090 C CA . THR A 1 1215 ? -27.331 -48.958 -10.191 1.00 61.12 1215 THR A CA 1
ATOM 9091 C C . THR A 1 1215 ? -26.190 -48.094 -9.687 1.00 61.12 1215 THR A C 1
ATOM 9093 O O . THR A 1 1215 ? -25.607 -47.334 -10.463 1.00 61.12 1215 THR A O 1
ATOM 9096 N N . GLY A 1 1216 ? -25.885 -48.198 -8.394 1.00 65.25 1216 GLY A N 1
ATOM 9097 C CA . GLY A 1 1216 ? -24.828 -47.427 -7.757 1.00 65.25 1216 GLY A CA 1
ATOM 9098 C C . GLY A 1 1216 ? -23.755 -48.323 -7.150 1.00 65.25 1216 GLY A C 1
ATOM 9099 O O . GLY A 1 1216 ? -24.042 -49.406 -6.635 1.00 65.25 1216 GLY A O 1
ATOM 9100 N N . SER A 1 1217 ? -22.510 -47.864 -7.192 1.00 71.94 1217 SER A N 1
ATOM 9101 C CA . SER A 1 1217 ? -21.412 -48.458 -6.432 1.00 71.94 1217 SER A CA 1
ATOM 9102 C C . SER A 1 1217 ? -20.893 -47.443 -5.425 1.00 71.94 1217 SER A C 1
ATOM 9104 O O . SER A 1 1217 ? -20.686 -46.283 -5.795 1.00 71.94 1217 SER A O 1
ATOM 9106 N N . ILE A 1 1218 ? -20.672 -47.872 -4.182 1.00 75.81 1218 ILE A N 1
ATOM 9107 C CA . ILE A 1 1218 ? -20.213 -46.992 -3.103 1.00 75.81 1218 ILE A CA 1
ATOM 9108 C C . ILE A 1 1218 ? -18.886 -47.463 -2.518 1.00 75.81 1218 ILE A C 1
ATOM 9110 O O . ILE A 1 1218 ? -18.629 -48.665 -2.386 1.00 75.81 1218 ILE A O 1
ATOM 9114 N N . ARG A 1 1219 ? -18.044 -46.493 -2.162 1.00 81.56 1219 ARG A N 1
ATOM 9115 C CA . ARG A 1 1219 ? -16.786 -46.702 -1.437 1.00 81.56 1219 ARG A CA 1
ATOM 9116 C C . ARG A 1 1219 ? -16.516 -45.530 -0.501 1.00 81.56 1219 ARG A C 1
ATOM 9118 O O . ARG A 1 1219 ? -16.950 -44.411 -0.761 1.00 81.56 1219 ARG A O 1
ATOM 9125 N N . LEU A 1 1220 ? -15.755 -45.768 0.561 1.00 79.38 1220 LEU A N 1
ATOM 9126 C CA . LEU A 1 1220 ? -15.211 -44.678 1.374 1.00 79.38 1220 LEU A CA 1
ATOM 9127 C C . LEU A 1 1220 ? -14.186 -43.885 0.554 1.00 79.38 1220 LEU A C 1
ATOM 9129 O O . LEU A 1 1220 ? -13.412 -44.477 -0.208 1.00 79.38 1220 LEU A O 1
ATOM 9133 N N . GLN A 1 1221 ? -14.175 -42.559 0.700 1.00 76.56 1221 GLN A N 1
ATOM 9134 C CA . GLN A 1 1221 ? -13.176 -41.714 0.047 1.00 76.56 1221 GLN A CA 1
ATOM 9135 C C . GLN A 1 1221 ? -11.764 -42.168 0.459 1.00 76.56 1221 GLN A C 1
ATOM 9137 O O . GLN A 1 1221 ? -11.499 -42.413 1.631 1.00 76.56 1221 GLN A O 1
ATOM 9142 N N . GLY A 1 1222 ? -10.884 -42.370 -0.526 1.00 68.44 1222 GLY A N 1
ATOM 9143 C CA . GLY A 1 1222 ? -9.544 -42.947 -0.328 1.00 68.44 1222 GLY A CA 1
ATOM 9144 C C . GLY A 1 1222 ? -9.467 -44.485 -0.322 1.00 68.44 1222 GLY A C 1
ATOM 9145 O O . GLY A 1 1222 ? -8.379 -45.034 -0.459 1.00 68.44 1222 GLY A O 1
ATOM 9146 N N . SER A 1 1223 ? -10.587 -45.217 -0.253 1.00 70.12 1223 SER A N 1
ATOM 9147 C CA . SER A 1 1223 ? -10.583 -46.689 -0.320 1.00 70.12 1223 SER A CA 1
ATOM 9148 C C . SER A 1 1223 ? -10.663 -47.210 -1.757 1.00 70.12 1223 SER A C 1
ATOM 9150 O O . SER A 1 1223 ? -11.451 -46.699 -2.554 1.00 70.12 1223 SER A O 1
ATOM 9152 N N . LYS A 1 1224 ? -9.909 -48.272 -2.083 1.00 62.69 1224 LYS A N 1
ATOM 9153 C CA . LYS A 1 1224 ? -10.028 -49.015 -3.358 1.00 62.69 1224 LYS A CA 1
ATOM 9154 C C . LYS A 1 1224 ? -11.154 -50.063 -3.345 1.00 62.69 1224 LYS A C 1
ATOM 9156 O O . LYS A 1 1224 ? -11.499 -50.611 -4.389 1.00 62.69 1224 LYS A O 1
ATOM 9161 N N . LYS A 1 1225 ? -11.735 -50.362 -2.176 1.00 61.59 1225 LYS A N 1
ATOM 9162 C CA . LYS A 1 1225 ? -12.726 -51.434 -2.007 1.00 61.59 1225 LYS A CA 1
ATOM 9163 C C . LYS A 1 1225 ? -14.136 -50.888 -2.228 1.00 61.59 1225 LYS A C 1
ATOM 9165 O O . LYS A 1 1225 ? -14.581 -50.009 -1.495 1.00 61.59 1225 LYS A O 1
ATOM 9170 N N . THR A 1 1226 ? -14.826 -51.418 -3.232 1.00 59.81 1226 THR A N 1
ATOM 9171 C CA . THR A 1 1226 ? -16.142 -50.935 -3.672 1.00 59.81 1226 THR A CA 1
ATOM 9172 C C . THR A 1 1226 ? -17.205 -51.993 -3.394 1.00 59.81 1226 THR A C 1
ATOM 9174 O O . THR A 1 1226 ? -16.990 -53.166 -3.690 1.00 59.81 1226 THR A O 1
ATOM 9177 N N . THR A 1 1227 ? -18.346 -51.593 -2.825 1.00 64.19 1227 THR A N 1
ATOM 9178 C CA . THR A 1 1227 ? -19.520 -52.471 -2.680 1.00 64.19 1227 THR A CA 1
ATOM 9179 C C . THR A 1 1227 ? -20.562 -52.070 -3.720 1.00 64.19 1227 THR A C 1
ATOM 9181 O O . THR A 1 1227 ? -20.974 -50.909 -3.771 1.00 64.19 1227 THR A O 1
ATOM 9184 N N . THR A 1 1228 ? -20.985 -53.021 -4.551 1.00 57.62 1228 THR A N 1
ATOM 9185 C CA . THR A 1 1228 ? -21.951 -52.797 -5.636 1.00 57.62 1228 THR A CA 1
ATOM 9186 C C . THR A 1 1228 ? -23.266 -53.481 -5.289 1.00 57.62 1228 THR A C 1
ATOM 9188 O O . THR A 1 1228 ? -23.275 -54.667 -4.963 1.00 57.62 1228 THR A O 1
ATOM 9191 N N . LYS A 1 1229 ? -24.388 -52.759 -5.364 1.00 56.66 1229 LYS A N 1
ATOM 9192 C CA . LYS A 1 1229 ? -25.728 -53.351 -5.252 1.00 56.66 1229 LYS A CA 1
ATOM 9193 C C . LYS A 1 1229 ? -26.661 -52.700 -6.269 1.00 56.66 1229 LYS A C 1
ATOM 9195 O O . LYS A 1 1229 ? -26.721 -51.479 -6.367 1.00 56.66 1229 LYS A O 1
ATOM 9200 N N . SER A 1 1230 ? -27.382 -53.518 -7.030 1.00 52.38 1230 SER A N 1
ATOM 9201 C CA . SER A 1 1230 ? -28.367 -53.066 -8.015 1.00 52.38 1230 SER A CA 1
ATOM 9202 C C . SER A 1 1230 ? -29.781 -53.153 -7.436 1.00 52.38 1230 SER A C 1
ATOM 9204 O O . SER A 1 1230 ? -30.239 -54.253 -7.127 1.00 52.38 1230 SER A O 1
ATOM 9206 N N . GLY A 1 1231 ? -30.486 -52.024 -7.320 1.00 56.66 1231 GLY A N 1
ATOM 9207 C CA . GLY A 1 1231 ? -31.915 -52.011 -6.979 1.00 56.66 1231 GLY A CA 1
ATOM 9208 C C . GLY A 1 1231 ? -32.441 -50.663 -6.467 1.00 56.66 1231 GLY A C 1
ATOM 9209 O O . GLY A 1 1231 ? -31.860 -50.078 -5.558 1.00 56.66 1231 GLY A O 1
ATOM 9210 N N . ASN A 1 1232 ? -33.552 -50.198 -7.058 1.00 57.16 1232 ASN A N 1
ATOM 9211 C CA . ASN A 1 1232 ? -34.452 -49.103 -6.638 1.00 57.16 1232 ASN A CA 1
ATOM 9212 C C . ASN A 1 1232 ? -33.819 -47.822 -6.053 1.00 57.16 1232 ASN A C 1
ATOM 9214 O O . ASN A 1 1232 ? -34.430 -47.172 -5.209 1.00 57.16 1232 ASN A O 1
ATOM 9218 N N . GLY A 1 1233 ? -32.612 -47.443 -6.485 1.00 64.75 1233 GLY A N 1
ATOM 9219 C CA . GLY A 1 1233 ? -31.963 -46.224 -6.002 1.00 64.75 1233 GLY A CA 1
ATOM 9220 C C . GLY A 1 1233 ? -31.502 -46.291 -4.541 1.00 64.75 1233 GLY A C 1
ATOM 9221 O O . GLY A 1 1233 ? -31.348 -45.246 -3.930 1.00 64.75 1233 GLY A O 1
ATOM 9222 N N . LYS A 1 1234 ? -31.260 -47.472 -3.950 1.00 70.44 1234 LYS A N 1
ATOM 9223 C CA . LYS A 1 1234 ? -30.609 -47.582 -2.628 1.00 70.44 1234 LYS A CA 1
ATOM 9224 C C . LYS A 1 1234 ? -29.368 -48.468 -2.682 1.00 70.44 1234 LYS A C 1
ATOM 9226 O O . LYS A 1 1234 ? -29.424 -49.594 -3.170 1.00 70.44 1234 LYS A O 1
ATOM 9231 N N . VAL A 1 1235 ? -28.255 -47.983 -2.130 1.00 76.81 1235 VAL A N 1
ATOM 9232 C CA . VAL A 1 1235 ? -26.998 -48.737 -2.010 1.00 76.81 1235 VAL A CA 1
ATOM 9233 C C . VAL A 1 1235 ? -26.560 -48.776 -0.551 1.00 76.81 1235 VAL A C 1
ATOM 9235 O O . VAL A 1 1235 ? -26.483 -47.746 0.110 1.00 76.81 1235 VAL A O 1
ATOM 9238 N N . THR A 1 1236 ? -26.264 -49.972 -0.040 1.00 75.38 1236 THR A N 1
ATOM 9239 C CA . THR A 1 1236 ? -25.904 -50.192 1.368 1.00 75.38 1236 THR A CA 1
ATOM 9240 C C . THR A 1 1236 ? -24.500 -50.771 1.486 1.00 75.38 1236 THR A C 1
ATOM 9242 O O . THR A 1 1236 ? -24.187 -51.763 0.827 1.00 75.38 1236 THR A O 1
ATOM 9245 N N . MET A 1 1237 ? -23.677 -50.201 2.367 1.00 76.69 1237 MET A N 1
ATOM 9246 C CA . MET A 1 1237 ? -22.333 -50.683 2.689 1.00 76.69 1237 MET A CA 1
ATOM 9247 C C . MET A 1 1237 ? -22.233 -50.981 4.180 1.00 76.69 1237 MET A C 1
ATOM 9249 O O . MET A 1 1237 ? -22.428 -50.098 5.009 1.00 76.69 1237 MET A O 1
ATOM 9253 N N . LYS A 1 1238 ? -21.886 -52.226 4.517 1.00 77.25 1238 LYS A N 1
ATOM 9254 C CA . LYS A 1 1238 ? -21.515 -52.607 5.883 1.00 77.25 1238 LYS A CA 1
ATOM 9255 C C . LYS A 1 1238 ? -20.022 -52.363 6.091 1.00 77.25 1238 LYS A C 1
ATOM 9257 O O . LYS A 1 1238 ? -19.196 -52.841 5.312 1.00 77.25 1238 LYS A O 1
ATOM 9262 N N . LEU A 1 1239 ? -19.679 -51.629 7.140 1.00 71.06 1239 LEU A N 1
ATOM 9263 C CA . LEU A 1 1239 ? -18.307 -51.366 7.548 1.00 71.06 1239 LEU A CA 1
ATOM 9264 C C . LEU A 1 1239 ? -17.770 -52.593 8.298 1.00 71.06 1239 LEU A C 1
ATOM 9266 O O . LEU A 1 1239 ? -18.412 -53.101 9.210 1.00 71.06 1239 LEU A O 1
ATOM 9270 N N . LYS A 1 1240 ? -16.589 -53.090 7.912 1.00 63.34 1240 LYS A N 1
ATOM 9271 C CA . LYS A 1 1240 ? -15.984 -54.295 8.518 1.00 63.34 1240 LYS A CA 1
ATOM 9272 C C . LYS A 1 1240 ? -15.349 -54.056 9.901 1.00 63.34 1240 LYS A C 1
ATOM 9274 O O . LYS A 1 1240 ? -14.924 -55.014 10.533 1.00 63.34 1240 LYS A O 1
ATOM 9279 N N . SER A 1 1241 ? -15.246 -52.804 10.351 1.00 64.25 1241 SER A N 1
ATOM 9280 C CA . SER A 1 1241 ? -14.617 -52.438 11.629 1.00 64.25 1241 SER A CA 1
ATOM 9281 C C . SER A 1 1241 ? -15.560 -52.675 12.814 1.00 64.25 1241 SER A C 1
ATOM 9283 O O . SER A 1 1241 ? -16.738 -52.334 12.747 1.00 64.25 1241 SER A O 1
ATOM 9285 N N . THR A 1 1242 ? -15.036 -53.202 13.925 1.00 53.84 1242 THR A N 1
ATOM 9286 C CA . THR A 1 1242 ? -15.768 -53.367 15.195 1.00 53.84 1242 THR A CA 1
ATOM 9287 C C . THR A 1 1242 ? -15.894 -52.066 16.002 1.00 53.84 1242 THR A C 1
ATOM 9289 O O . THR A 1 1242 ? -16.693 -52.016 16.936 1.00 53.84 1242 THR A O 1
ATOM 9292 N N . LYS A 1 1243 ? -15.161 -50.997 15.642 1.00 56.34 1243 LYS A N 1
ATOM 9293 C CA . LYS A 1 1243 ? -15.205 -49.679 16.309 1.00 56.34 1243 LYS A CA 1
ATOM 9294 C C . LYS A 1 1243 ? -16.207 -48.726 15.636 1.00 56.34 1243 LYS A C 1
ATOM 9296 O O . LYS A 1 1243 ? -16.158 -48.549 14.420 1.00 56.34 1243 LYS A O 1
ATOM 9301 N N . LYS A 1 1244 ? -17.065 -48.076 16.436 1.00 61.25 1244 LYS A N 1
ATOM 9302 C CA . LYS A 1 1244 ? -18.038 -47.049 16.003 1.00 61.25 1244 LYS A CA 1
ATOM 9303 C C . LYS A 1 1244 ? -17.313 -45.810 15.451 1.00 61.25 1244 LYS A C 1
ATOM 9305 O O . LYS A 1 1244 ? -16.363 -45.329 16.069 1.00 61.25 1244 LYS A O 1
ATOM 9310 N N . LEU A 1 1245 ? -17.751 -45.286 14.304 1.00 64.62 1245 LEU A N 1
ATOM 9311 C CA . LEU A 1 1245 ? -17.207 -44.046 13.732 1.00 64.62 1245 LEU A CA 1
ATOM 9312 C C . LEU A 1 1245 ? -17.635 -42.828 14.572 1.00 64.62 1245 LEU A C 1
ATOM 9314 O O . LEU A 1 1245 ? -18.813 -42.677 14.878 1.00 64.62 1245 LEU A O 1
ATOM 9318 N N . LYS A 1 1246 ? -16.677 -41.959 14.940 1.00 57.06 1246 LYS A N 1
ATOM 9319 C CA . LYS A 1 1246 ? -16.916 -40.719 15.717 1.00 57.06 1246 LYS A CA 1
ATOM 9320 C C . LYS A 1 1246 ? -17.287 -39.501 14.853 1.00 57.06 1246 LYS A C 1
ATOM 9322 O O . LYS A 1 1246 ? -17.680 -38.477 15.397 1.00 57.06 1246 LYS A O 1
ATOM 9327 N N . LYS A 1 1247 ? -17.118 -39.591 13.528 1.00 60.97 1247 LYS A N 1
ATOM 9328 C CA . LYS A 1 1247 ? -17.470 -38.557 12.540 1.00 60.97 1247 LYS A CA 1
ATOM 9329 C C . LYS A 1 1247 ? -18.047 -39.211 11.282 1.00 60.97 1247 LYS A C 1
ATOM 9331 O O . LYS A 1 1247 ? -17.619 -40.303 10.904 1.00 60.97 1247 LYS A O 1
ATOM 9336 N N . ALA A 1 1248 ? -18.976 -38.510 10.644 1.00 68.31 1248 ALA A N 1
ATOM 9337 C CA . ALA A 1 1248 ? -19.567 -38.822 9.350 1.00 68.31 1248 ALA A CA 1
ATOM 9338 C C . ALA A 1 1248 ? -18.497 -39.007 8.247 1.00 68.31 1248 ALA A C 1
ATOM 9340 O O . ALA A 1 1248 ? -17.775 -38.054 7.937 1.00 68.31 1248 ALA A O 1
ATOM 9341 N N . PRO A 1 1249 ? -18.335 -40.201 7.645 1.00 78.88 1249 PRO A N 1
ATOM 9342 C CA . PRO A 1 1249 ? -17.340 -40.408 6.597 1.00 78.88 1249 PRO A CA 1
ATOM 9343 C C . PRO A 1 1249 ? -17.794 -39.825 5.251 1.00 78.88 1249 PRO A C 1
ATOM 9345 O O . PRO A 1 1249 ? -18.978 -39.850 4.911 1.00 78.88 1249 PRO A O 1
ATOM 9348 N N . LYS A 1 1250 ? -16.835 -39.372 4.433 1.00 79.81 1250 LYS A N 1
ATOM 9349 C CA . LYS A 1 1250 ? -17.086 -39.030 3.025 1.00 79.81 1250 LYS A CA 1
ATOM 9350 C C . LYS A 1 1250 ? -17.176 -40.301 2.177 1.00 79.81 1250 LYS A C 1
ATOM 9352 O O . LYS A 1 1250 ? -16.287 -41.159 2.206 1.00 79.81 1250 LYS A O 1
ATOM 9357 N N . VAL A 1 1251 ? -18.255 -40.420 1.413 1.00 77.88 1251 VAL A N 1
ATOM 9358 C CA . VAL A 1 1251 ? -18.597 -41.582 0.589 1.00 77.88 1251 VAL A CA 1
ATOM 9359 C C . VAL A 1 1251 ? -18.600 -41.163 -0.872 1.00 77.88 1251 VAL A C 1
ATOM 9361 O O . VAL A 1 1251 ? -19.269 -40.206 -1.252 1.00 77.88 1251 VAL A O 1
ATOM 9364 N N . VAL A 1 1252 ? -17.855 -41.891 -1.699 1.00 78.75 1252 VAL A N 1
ATOM 9365 C CA . VAL A 1 1252 ? -17.842 -41.708 -3.152 1.00 78.75 1252 VAL A CA 1
ATOM 9366 C C . VAL A 1 1252 ? -18.862 -42.654 -3.766 1.00 78.75 1252 VAL A C 1
ATOM 9368 O O . VAL A 1 1252 ? -18.831 -43.862 -3.510 1.00 78.75 1252 VAL A O 1
ATOM 9371 N N . ILE A 1 1253 ? -19.749 -42.104 -4.590 1.00 78.44 1253 ILE A N 1
ATOM 9372 C CA . ILE A 1 1253 ? -20.875 -42.812 -5.193 1.00 78.44 1253 ILE A CA 1
ATOM 9373 C C . ILE A 1 1253 ? -20.820 -42.623 -6.688 1.00 78.44 1253 ILE A C 1
ATOM 9375 O O . ILE A 1 1253 ? -20.866 -41.502 -7.185 1.00 78.44 1253 ILE A O 1
ATOM 9379 N N . LYS A 1 1254 ? -20.754 -43.742 -7.401 1.00 78.75 1254 LYS A N 1
ATOM 9380 C CA . LYS A 1 1254 ? -20.859 -43.773 -8.855 1.00 78.75 1254 LYS A CA 1
ATOM 9381 C C . LYS A 1 1254 ? -22.232 -44.308 -9.228 1.00 78.75 1254 LYS A C 1
ATOM 9383 O O . LYS A 1 1254 ? -22.547 -45.443 -8.878 1.00 78.75 1254 LYS A O 1
ATOM 9388 N N . VAL A 1 1255 ? -23.032 -43.504 -9.919 1.00 74.38 1255 VAL A N 1
ATOM 9389 C CA . VAL A 1 1255 ? -24.383 -43.837 -10.382 1.00 74.38 1255 VAL A CA 1
ATOM 9390 C C . VAL A 1 1255 ? -24.337 -44.079 -11.883 1.00 74.38 1255 VAL A C 1
ATOM 9392 O O . VAL A 1 1255 ? -23.861 -43.225 -12.626 1.00 74.38 1255 VAL A O 1
ATOM 9395 N N . LYS A 1 1256 ? -24.814 -45.240 -12.338 1.00 68.94 1256 LYS A N 1
ATOM 9396 C CA . LYS A 1 1256 ? -24.907 -45.585 -13.763 1.00 68.94 1256 LYS A CA 1
ATOM 9397 C C . LYS A 1 1256 ? -26.358 -45.459 -14.233 1.00 68.94 1256 LYS A C 1
ATOM 9399 O O . LYS A 1 1256 ? -27.255 -46.006 -13.587 1.00 68.94 1256 LYS A O 1
ATOM 9404 N N . GLY A 1 1257 ? -26.572 -44.728 -15.327 1.00 64.38 1257 GLY A N 1
ATOM 9405 C CA . GLY A 1 1257 ? -27.860 -44.636 -16.020 1.00 64.38 1257 GLY A CA 1
ATOM 9406 C C . GLY A 1 1257 ? -28.130 -45.854 -16.914 1.00 64.38 1257 GLY A C 1
ATOM 9407 O O . GLY A 1 1257 ? -27.255 -46.700 -17.112 1.00 64.38 1257 GLY A O 1
ATOM 9408 N N . THR A 1 1258 ? -29.336 -45.938 -17.479 1.00 55.47 1258 THR A N 1
ATOM 9409 C CA . THR A 1 1258 ? -29.804 -47.062 -18.318 1.00 55.47 1258 THR A CA 1
ATOM 9410 C C . THR A 1 1258 ? -29.016 -47.246 -19.618 1.00 55.47 1258 THR A C 1
ATOM 9412 O O . THR A 1 1258 ? -28.935 -48.364 -20.112 1.00 55.47 1258 THR A O 1
ATOM 9415 N N . THR A 1 1259 ? -28.381 -46.189 -20.133 1.00 58.22 1259 THR A N 1
ATOM 9416 C CA . THR A 1 1259 ? -27.544 -46.190 -21.353 1.00 58.22 1259 THR A CA 1
ATOM 9417 C C . THR A 1 1259 ? -26.061 -46.468 -21.083 1.00 58.22 1259 THR A C 1
ATOM 9419 O O . THR A 1 1259 ? -25.235 -46.448 -21.989 1.00 58.22 1259 THR A O 1
ATOM 9422 N N . GLY A 1 1260 ? -25.689 -46.718 -19.825 1.00 56.34 1260 GLY A N 1
ATOM 9423 C CA . GLY A 1 1260 ? -24.330 -47.081 -19.439 1.00 56.34 1260 GLY A CA 1
ATOM 9424 C C . GLY A 1 1260 ? -23.393 -45.915 -19.083 1.00 56.34 1260 GLY A C 1
ATOM 9425 O O . GLY A 1 1260 ? -22.327 -46.175 -18.519 1.00 56.34 1260 GLY A O 1
ATOM 9426 N N . LYS A 1 1261 ? -23.795 -44.654 -19.310 1.00 59.22 1261 LYS A N 1
ATOM 9427 C CA . LYS A 1 1261 ? -23.086 -43.454 -18.817 1.00 59.22 1261 LYS A CA 1
ATOM 9428 C C . LYS A 1 1261 ? -23.161 -43.368 -17.284 1.00 59.22 1261 LYS A C 1
ATOM 9430 O O . LYS A 1 1261 ? -24.169 -43.750 -16.682 1.00 59.22 1261 LYS A O 1
ATOM 9435 N N . SER A 1 1262 ? -22.090 -42.899 -16.636 1.00 68.00 1262 SER A N 1
ATOM 9436 C CA . SER A 1 1262 ? -21.990 -42.854 -15.168 1.00 68.00 1262 SER A CA 1
ATOM 9437 C C . SER A 1 1262 ? -21.579 -41.489 -14.628 1.00 68.00 1262 SER A C 1
ATOM 9439 O O . SER A 1 1262 ? -20.608 -40.924 -15.120 1.00 68.00 1262 SER A O 1
ATOM 9441 N N . VAL A 1 1263 ? -22.233 -41.036 -13.560 1.00 68.62 1263 VAL A N 1
ATOM 9442 C CA . VAL A 1 1263 ? -21.881 -39.828 -12.796 1.00 68.62 1263 VAL A CA 1
ATOM 9443 C C . VAL A 1 1263 ? -21.259 -40.249 -11.467 1.00 68.62 1263 VAL A C 1
ATOM 9445 O O . VAL A 1 1263 ? -21.732 -41.199 -10.842 1.00 68.62 1263 VAL A O 1
ATOM 9448 N N . THR A 1 1264 ? -20.196 -39.570 -11.032 1.00 78.62 1264 THR A N 1
ATOM 9449 C CA . THR A 1 1264 ? -19.567 -39.806 -9.722 1.00 78.62 1264 THR A CA 1
ATOM 9450 C C . THR A 1 1264 ? -19.720 -38.567 -8.853 1.00 78.62 1264 THR A C 1
ATOM 9452 O O . THR A 1 1264 ? -19.412 -37.471 -9.300 1.00 78.62 1264 THR A O 1
ATOM 9455 N N . THR A 1 1265 ? -20.170 -38.740 -7.615 1.00 75.44 1265 THR A N 1
ATOM 9456 C CA . THR A 1 1265 ? -20.290 -37.660 -6.630 1.00 75.44 1265 THR A CA 1
ATOM 9457 C C . THR A 1 1265 ? -19.739 -38.101 -5.275 1.00 75.44 1265 THR A C 1
ATOM 9459 O O . THR A 1 1265 ? -19.638 -39.301 -5.001 1.00 75.44 1265 THR A O 1
ATOM 9462 N N . THR A 1 1266 ? -19.357 -37.141 -4.433 1.00 81.81 1266 THR A N 1
ATOM 9463 C CA . THR A 1 1266 ? -18.879 -37.385 -3.065 1.00 81.81 1266 THR A CA 1
ATOM 9464 C C . THR A 1 1266 ? -19.839 -36.736 -2.080 1.00 81.81 1266 THR A C 1
ATOM 9466 O O . THR A 1 1266 ? -20.088 -35.539 -2.163 1.00 81.81 1266 THR A O 1
ATOM 9469 N N . VAL A 1 1267 ? -20.361 -37.520 -1.137 1.00 80.25 1267 VAL A N 1
ATOM 9470 C CA . VAL A 1 1267 ? -21.340 -37.069 -0.139 1.00 80.25 1267 VAL A CA 1
ATOM 9471 C C . VAL A 1 1267 ? -20.852 -37.455 1.254 1.00 80.25 1267 VAL A C 1
ATOM 9473 O O . VAL A 1 1267 ? -20.351 -38.560 1.459 1.00 80.25 1267 VAL A O 1
ATOM 9476 N N . THR A 1 1268 ? -20.986 -36.555 2.225 1.00 84.19 1268 THR A N 1
ATOM 9477 C CA . THR A 1 1268 ? -20.743 -36.859 3.642 1.00 84.19 1268 THR A CA 1
ATOM 9478 C C . THR A 1 1268 ? -21.953 -37.611 4.200 1.00 84.19 1268 THR A C 1
ATOM 9480 O O . THR A 1 1268 ? -23.067 -37.098 4.119 1.00 84.19 1268 THR A O 1
ATOM 9483 N N . ALA A 1 1269 ? -21.758 -38.828 4.720 1.00 80.50 1269 ALA A N 1
ATOM 9484 C CA . ALA A 1 1269 ? -22.854 -39.619 5.285 1.00 80.50 1269 ALA A CA 1
ATOM 9485 C C . ALA A 1 1269 ? -23.322 -39.008 6.610 1.00 80.50 1269 ALA A C 1
ATOM 9487 O O . ALA A 1 1269 ? -22.523 -38.950 7.537 1.00 80.50 1269 ALA A O 1
ATOM 9488 N N . LYS A 1 1270 ? -24.570 -38.540 6.667 1.00 77.44 1270 LYS A N 1
ATOM 9489 C CA . LYS A 1 1270 ? -25.149 -37.866 7.831 1.00 77.44 1270 LYS A CA 1
ATOM 9490 C C . LYS A 1 1270 ? -25.305 -38.799 9.025 1.00 77.44 1270 LYS A C 1
ATOM 9492 O O . LYS A 1 1270 ? -25.571 -40.006 8.808 1.00 77.44 1270 LYS A O 1
#

Nearest PDB structures (foldseek):
  1h8l-assembly1_A  TM=6.322E-01  e=2.193E-17  Lophonetta specularioides
  1uwy-assembly1_A  TM=5.997E-01  e=6.060E-16  Homo sapiens
  3mn8-assembly1_A  TM=6.308E-01  e=3.100E-15  Drosophila melanogaster
  3mn8-assembly3_C  TM=6.180E-01  e=4.791E-15  Drosophila melanogaster
  3mn8-assembly2_B  TM=6.115E-01  e=7.013E-15  Drosophila melanogaster

Secondary structure (DSSP, 8-state):
----------------------------------PPPPP---EEEEEEE-HHHHHHHHHTT---TTTT----SS-EEEEEEE-HHHHHHHHHTT--EEEPB-PPPPPP-TTT---SSSS-SS---SSSTTSHHHHHHHHHHH-TTTEEEEEEEE-TTS-EEEEEEESTTTTTSPTTSS-EEEEEE-SSTT-HHHHHHHHHHHHHHHHTTTSHHHHHHHHH-EEEEES-S-HHHHHHTTEESSGGG-EE--TTT-SS--TT--S----SS-SS--SSTT----TTT-SSTTTTS-SSS-BS-TTSTTB--SSTT-SHHHHHHHHHHHHH--SEEEEEEESSSEEEES--S-SS---TTHHHHHHHHEETTEETBTTBEEEEHHHH----S-HHHHIIIII--EEEEEEE--TGGGTPPTTB-TT-----HHHHHHHHHHHHHHHHHHHHHGGGTTS---S---TTS--PPPP-SEEEE--SEE-SSSEEEEEEEEGGG-SEEEEEEETTSS--EEEEEEEPP--SSS-PPPPSSEEEEEEEE-SEETTEE--TT-EEEEEEEETTEEEEEEEEE------TTS-EEEEEE---TTSSSS-SSS-S-SS-SSHHHHHHHHHHTT-EEEEEETTSPPPP---SSS--PPPPSS--TTTTGGG-SEEEEE-TT-SS---TT-SS--EEEETTEEES--EEPHHHHHHHHHHHHHHHTT--EEEE-TTTTGGG--S-SS--SEEEEEE---TTTT----TT--SGGGSTTSGGGS-EEEESHIIIIIS------SSS--TT--GGGS-BEEPTTSTTTTPPPB---TTSS----B-TTS-B-----PPP-B------TT---SS----EE-EE--HHHHTT-BSEEE-SSEEEETT-GGGS-HHHHHHHHHHHHHHHS-SS---PPPEEEEEE--SS--EE-TTS-EEEEEEEE-SS--EEEEEEEETTEEEEEE-SSSEEEEE---GGGTTEEEEEEEEEEETT--EEE-SSPEEEEE----TT----PPPEESS--EEES--BTTPEEEEE---EET--SEEEEEEEETTEE-TT--SSEEE--GGGBTSEEEEEEEEEETTEEEEEEPPPEEBB-----PPPPPP-------PPPPPPPP--------PPPPPPPPPPPPPPPPPPPPPPPP------S--EEEEEEE-TTSSEEEEEEEE-PPTTS-PPPP----EEEEEETT----EEEESTTEEEEE---SSPPSS--EEEEEEE-TTS-EEEEEEE--

InterPro domains:
  IPR000834 Peptidase M14, carboxypeptidase A [PF00246] (133-413)
  IPR000834 Peptidase M14, carboxypeptidase A [PR00765] (152-164)
  IPR000834 Peptidase M14, carboxypeptidase A [PR00765] (179-193)
  IPR000834 Peptidase M14, carboxypeptidase A [PR00765] (280-288)
  IPR000834 Peptidase M14, carboxypeptidase A [PR00765] (334-347)
  IPR000834 Peptidase M14, carboxypeptidase A [PS52035] (122-443)
  IPR000834 Peptidase M14, carboxypeptidase A [SM00631] (126-433)
  IPR007110 Immunoglobulin-like domain [PS50835] (1027-1107)
  IPR008160 Collagen triple helix repeat [PF01391] (1118-1174)
  IPR013783 Immunoglobulin-like fold [G3DSA:2.60.40.10] (921-1019)
  IPR033810 Carboxypeptidase T [cd03859] (120-443)

Radius of gyration: 37.53 Å; Cα contacts (8 Å, |Δi|>4): 2818; chains: 1; bounding box: 96×111×113 Å

Foldseek 3Di:
DDDDDDDDDDDDDDDDDDDDDDDDDDDDDDPDPPPDPPAFFKAKKKFQDALQRVLVCVVVQWDQLQQPCQLDHGTDTTITIGGVVVVVVSVVVPIDMGGFAFDAQDQADCVFADEPANRFRHFYACPPVVGLVVLLVVLCVVCVQFKDKDQLFAFPQGHTQIKIKGAGNRVPDAFQPAAEEEEAEQLWQLQRLRLLLLRCVSVVLSVCCPPPLSVVLRHHYIYMGRSHLQSQLNNQLQWADWFLPTDGDDPSPDPPGSNRGTFHFAPQVPPRITDGLLGGERLFLQAPFCRQQDPWCAHCRSNHSRDNDPHRPPTRSSVSVLLSCVRRLHQAYEYEGADDLAKEFDDQAFPQDDALCNLLQCLQQPWCVQGQQPPHHYDHNCLSNRGGRGDQSNSCQVRNHGYIYGHFFFCVRLPDDDRHGGSSHDSGPVSSVVSSVSCVQSVQQVSQCSVPSLATDGSDDPPVGGHRDHGDAKAWQDAFEAAEPQFKTKIWHFCVLPWKWKWKDWPPDDAIDIDTWDFDALFQFASGRQHDGITMTMDTRGQDGPHDGDDQQIKMKMWMDTNNDIDIFIYGYHHYDDDPVFAEEEEEAQAPQQAAPPHDDGGPDPDRDCVVLVQVLVVVLPHHYDYAYLNCGDDGSDTPDPDDFDHASAAALRRGQVNGQAYEYEHARGAATAGRPQPWDWYAPALWDIDTALEHEQSSLVNLVRVLVNLSNVYFYEYFYQRSCNNAADLHPHPGQFGSHWYFADPRHRPDDDPPPPDPCVDPPINRGDTGTHGCCSCVRRQVQDDHHNTGDPPDDAQQPPWFAFDPPALCPPPHTFGFAQPLDWDQYADPVRHRDGHGRGQAFGAHPDDDPPGPHQAVQPFDQGGDDDPVNNVTHGQWTDTQRYTYGSNGLSRGDSVVSSVVVSSSCCSNPPPDPDPDAKDKDDWDDDPDALEAELSDWDKTFTDIADNNRQWQWKWKDKQNHTDDIDRGPRDIDTDRDHQVCAQHKIWIKMWTAGPVGHIDIDPGTRIHHYHHPPPPDDPQAWWAQSAFWEWDWAQEAFTKIFTHRSGTRRDFPDKWKFKDWQNHTDPPRTDRMDHHHPVQAQTWIKMKMWGGDPNGIDIGMYGTDRHHYDDDDDDDDDDDDDDDDDDDDDDDDDDDDDDDDDDDDDDDDDDDDDDDDDDDDDPDDDDDDDPQPFQWDKAWAQPPQQFKIKIAIAGDDPPPDPDDGDQFFKWKWKDFVVDPDIDTDTGRRMDMDTHPDPDHDPAFTKMWMWIAGPVGDIDIDIDGHD

Mean predicted aligned error: 17.5 Å

pLDDT: mean 74.38, std 19.24, range [21.47, 98.75]

Organism: NCBI:txid166793

Solvent-accessible surface area (backbone atoms only — not comparable to full-atom values): 70512 Å² total; per-residue (Å²): 134,87,82,88,81,86,84,84,82,89,85,80,88,81,80,89,85,89,80,88,88,88,83,90,88,81,90,77,86,70,82,77,71,81,70,72,81,74,68,74,35,52,42,54,29,33,28,72,29,36,61,54,50,47,24,50,45,43,66,74,33,44,60,38,66,77,29,64,58,78,81,63,93,54,67,40,74,33,35,38,69,41,25,53,68,56,46,54,51,39,45,73,74,69,48,68,72,44,74,46,55,70,66,77,74,66,79,63,39,79,91,42,24,80,30,68,40,91,59,35,14,49,58,55,43,38,84,49,82,75,14,52,55,48,48,53,50,49,55,26,66,74,35,57,62,33,23,29,72,40,72,62,36,45,35,86,78,50,47,76,29,52,32,37,40,32,14,57,45,28,80,76,49,64,75,51,75,38,50,23,35,38,42,32,9,17,52,43,20,29,22,57,70,15,32,50,48,28,55,48,50,63,53,50,50,62,76,40,47,82,41,74,70,50,31,49,47,32,62,61,27,34,44,31,36,28,26,46,52,28,56,61,19,32,36,44,26,46,20,22,65,50,40,74,65,52,40,81,51,48,64,60,83,40,79,60,26,30,47,72,42,40,28,44,54,44,55,67,81,69,81,83,59,26,68,46,66,51,26,21,28,17,56,56,20,18,30,71,35,57,44,47,50,60,67,33,65,22,33,90,47,45,61,23,64,38,6,20,50,99,43,64,44,67,46,46,42,49,41,24,52,56,50,47,47,68,65,35,56,34,49,30,36,40,43,33,38,45,43,67,32,28,35,26,29,68,40,29,69,42,56,86,60,81,44,54,41,46,50,47,50,48,19,62,39,29,41,43,98,52,31,34,39,78,85,19,38,38,40,44,34,12,74,72,47,39,27,30,2,28,68,45,42,28,36,30,71,78,67,55,16,48,39,37,35,39,22,32,73,26,14,50,79,73,75,49,61,90,66,40,50,47,55,63,55,75,70,35,42,71,62,52,50,51,58,45,58,56,50,45,60,51,56,42,25,52,66,60,9,47,90,42,53,64,65,55,41,67,66,68,85,54,85,90,51,62,77,64,43,85,46,72,59,71,43,72,67,79,52,40,43,24,37,36,67,59,36,63,48,44,30,37,31,36,53,87,40,56,76,34,33,39,37,39,30,49,70,97,56,81,56,56,40,77,44,68,40,44,77,56,78,49,50,67,68,78,42,52,60,77,36,82,49,17,34,50,27,35,33,71,45,64,44,50,42,62,92,44,67,74,48,66,75,40,36,38,40,39,36,43,36,37,65,92,45,75,51,75,46,24,23,14,26,67,41,61,85,80,60,84,90,39,59,36,33,34,38,36,39,55,40,41,35,77,29,32,23,57,33,94,61,80,38,93,41,101,57,68,86,59,52,68,60,57,50,51,33,42,44,74,62,59,38,44,75,47,80,46,38,39,75,64,47,75,78,58,37,50,59,89,55,92,66,84,67,65,70,69,48,46,67,43,28,66,29,34,50,70,63,33,70,29,34,39,42,33,20,48,76,23,41,60,48,30,53,78,80,55,89,48,59,47,34,75,78,48,79,58,42,71,51,60,50,47,57,35,21,51,56,55,58,48,38,52,52,25,51,42,54,31,42,21,68,74,34,25,37,38,41,28,10,40,22,53,66,58,50,46,52,28,63,25,86,36,78,61,53,46,29,68,26,27,34,41,55,48,84,70,75,80,59,83,73,64,98,78,68,82,57,76,75,86,45,94,80,20,67,61,56,41,73,40,63,36,51,39,52,56,41,42,77,66,48,56,52,43,63,59,50,54,57,60,69,80,90,80,76,63,54,72,82,48,59,56,29,46,18,88,92,30,88,40,46,92,52,76,64,44,58,50,42,53,74,67,60,83,52,81,41,46,46,101,86,68,47,79,49,76,53,71,59,64,70,44,58,38,41,69,85,83,76,75,95,78,72,62,50,61,60,71,61,62,67,42,63,33,48,57,72,56,83,82,46,63,84,54,28,39,54,39,44,39,44,60,42,20,37,36,33,40,43,14,64,73,26,39,56,70,70,59,36,33,50,51,53,40,44,48,48,45,64,56,58,48,96,64,81,86,76,79,53,30,45,64,79,50,73,56,64,77,97,74,76,60,62,38,27,38,80,35,66,46,67,36,37,41,53,65,43,26,78,66,50,54,58,49,35,37,33,38,20,50,69,85,37,85,69,48,73,44,65,47,65,68,40,69,45,72,48,58,45,54,76,86,42,46,80,37,75,42,36,37,36,46,32,37,25,26,73,89,66,37,68,28,64,50,93,70,62,48,62,32,39,25,41,70,59,51,92,88,54,68,91,61,47,41,23,38,71,58,32,53,22,44,76,46,66,60,57,28,44,77,31,59,33,36,51,44,81,36,52,51,35,48,56,50,77,45,76,47,41,40,32,22,52,72,86,39,76,44,87,89,36,59,54,59,52,46,69,38,44,84,90,36,53,79,32,38,37,30,37,30,40,38,30,25,35,101,55,33,69,38,77,33,56,23,70,70,45,63,23,38,75,65,82,74,89,73,83,88,81,86,90,86,84,90,85,84,92,81,83,93,80,84,87,83,85,88,88,87,90,86,86,90,83,79,86,82,80,83,79,82,84,77,80,83,77,79,83,76,78,84,73,79,82,73,77,80,75,77,81,76,80,78,82,75,70,76,48,62,48,73,48,36,38,48,40,95,79,44,40,37,39,44,31,42,49,41,66,49,61,73,88,90,66,92,63,79,61,67,91,62,75,34,35,37,37,42,26,49,65,95,53,92,64,69,49,74,42,80,47,82,20,48,35,74,46,74,54,90,63,93,69,65,63,92,64,67,54,49,33,36,38,37,41,31,36,92,89,68,56,68,53,74,50,78,43,65,24,84